Protein AF-A0A1S8B9Y7-F1 (afdb_monomer)

Organism: NCBI:txid420778

Foldseek 3Di:
DAQAVQADLLLEGDNVPDQQCPVVRVHNPLLVVQLCCCPVVVDAEDEHEHEPCQQCVNDFPDHGDPVSVVSSVVSVVSSVVRPPHAYEYEHERQCHHNNAHECPRPPPHYLSRLLSSLLNVLLVCLVPLRYAYHSYFQHAPDDQLSVLVSVLSNLASSVVSPSPNHAYEAAAYPRQFQLCCLVGHCVSNLCRAHPVRHCPSYAYEHEAEQDPVRPQPHQAGDALCCPRGNPVNVVSCVVSVHHYDHPYYFHHPDPRGVVSPLVNQQPDAPQLQVLCCAAQVHGLPSRPDSDRRLLVVLLLLLLQLVQVVVPDDPVVVVVPVVSVVSSVVSVVVLLVVLLVSLVVCVVPPFVLDPHNLNCLQPDADPPPRHGDDSVRSSVVSSCSSNVRRPQLVQLLQLLLVQCQVPVVLLVVLLVQLCVQQVQHDDDPVSLLSSLSLLLSSQLSCLQAGQDQKDKDADCAFDAPPVHRTGGNPDIDIDGSNCLSQPCVFCNPCSNHRDSVCVVPVVSGDLPSGQSQHDDPRGNPCVVVSSVVSSNVSSVQSNFWDKHWPDPPDDFDWDDGVTTHGDPTDIDIDTDPPRDDDDDPPPPRDDRGRDDDDDDDDDDDDDDDDDQAAEEEEEEADDPCPLVVLSVVCCVQRVQQRHHYHYDYLLVCAVPQDLPHEYEYRFEADLQAGHPSNNNVLCSLVVDLAALANYEYEYEYEAACSSVVRQSNSSCSNVVSCVSNRYHYQAHYHRAHPSHPSVVSSVVRVQRVSVSVVVVPGDDDTDDDDDDPPPVPPCLCCLFVNDQKDKKFWAAKDWQFDPPQHFTKIKIKIWDALPADDFQFWKKWFQFWFDLVLLVLVCVLQVHDQQDWDADDDDPPPLNHDPDTDGSNCCNTHWWDQQAFFDLVLLVLLLVQADDPVLNVVSVVCSPPVNVCVPGVVLSQGPSLSCVVRVRSDDDPVSVSVRTDTRHIDIFRWQAGQLQPVQADPVNNIGMIMTMDGWPWAQRSSGSVDIDGDGHSVRSNPDRGGDMTIIGIGGDPDVLLADDPPQQQEAEEFAEASQCRSVNRRLNVLCSVLCVDPVSNVRGHAYEHQYADAEPPGRPGCVVVVVVSVVSVSYHYHYAHQHYDDPPPDDPDCDDRHSLSVCLVVLVVVVVSVVVRYAYNYTEACVPRVVSNLVSQLVSVPVPDPPDDSVNSVVVSVVCCVRGHDYDHDD

Sequence (1194 aa):
AGFDFTCTTDGSCDLSKLYPPLTQYGGPDGAGQMQHLAADRGLNVFRLPVSWQYLAGNQLGVDFNAANMAKYDALVQACLGIAGAKCIIDLHNYARWNGNIVGQSGGAVTNEHLTNAWWQLATKYKSEANVIFGIMNEPHHLDVPTWATTLQWVVNTIRSVGATSQTILLAGTDFAAAGSFASTSAASLAAITDADGSTEKLVFDVHQYLDLNRTGTDTECVRDGLDDGLKPLAEWLRANGRKAFLTETGGGNTGSCSQYVCAELDWMKLAFDTIGICAFNYRFNNFYAEHMHPFATQMAASLVQAGKRAFRTQMENRLRMWSNKEMQDNIQAMHKLCDELVAERKAHPQPGVNDLLNTMLTVADPVTGEKLDDENIRYQMVTFLIAGHETTSGTLSYLFYNLLKNPEALHKAQQEVDGVLGDSPLTVRHLEKLKYVDACIKETLRLNGPIGQTVRRAKHDTVLGGRYKISCDAAISINLRGMHSDPAVWGGDAAEFKPERMLHMDRYPPDAWKPFGVGMRSCIGRAFAEQEMLINVALLLQRFQVEMADPSYVLVNKSTLTIKPDGFFIKVRRRPGKGPMVGLAGDLGSSAADTTHKPSTADGASSTGGPKKPMTILYGSNAGTCKAFAEDLQSAAPGFGFDASVQTLDQGTENVSTEHPVVVITSSYEGKPPDNAAKFAAWVEKGEPKFEGVRYAVFGVGNSEWAATYQRVPKLVDGCLERGGGKRFVESCWADVKSDCTNEWEKWTEGLWERLAEDGGGGKAHASSLRAEVIKHDIPVILGGKDMSWAVVKSARSLGGEEVGLEKREVEIELPRDMQYQAGDYFVVLPSNPPQTVARVLHRFGLHPDDLISISDTRKTYLQSKQPISAQMFFSQRVELNAPPTERQLATILAATESASERASLSSLASPSAYQAKIVQQNFSILSLLEAHPTAHLPLPTYIDMLKPLSPRQYSIASSPLATHRFSAATNTYTLSLIYDVHVAPAWSNPSTTFRGVASSYLAALVPGDKIHGHVRTTNNPNFRLPPAPDTPVIMVAAGSGIAPMRGFVEERVALAAAAADGGKGMAPALLYFGCRDCERDFICGEELGEAEKKGVVGLRATFSKRGPEGEGEGTGRARYAYERMWEERDECAKLFRDGARILLCGSAAKLGKSTAETLKRIWLERDEGRSDADAEEWLQRVKEDRYVTDVFD

Secondary structure (DSSP, 8-state):
--BSTTB-TTS-B-GGG---SSGGGTS--HHHHHHHHHHHH---EEEEEE-HHHHTTT-TTSPPPHHHHHHHHHHHHHHHTSTT-EEEEEE-STTEETTEETTTSTTSS-HHHHHHHHHHHHHHHTT-TTEEEE--S---SS-HHHHHHHHHHHHHHHHHTT--SSEEEEE-SGGGBHHHHHHHTHHHHHT---TTS--TTEEEEEEEE-BTTSSS-SSSB---SIIIIIHHHHHHHHHTT--EEEEEEE--SSHHHHHHHHHHH-TT-HHHHHHHHHHHS----TTTSSS--HHHHHHHHHHHHHHHHHTS-HHHHHH-HHHHHHHHHHHHHHHHHHHHHHHHHHHS--TT--SHHHHHHHPBPTTT-PBPPHHHHHHHHHHHHHHHHHHHHHHHHHHHHHHHH-HHHHHHHHHHHHHHHTTSPP-HHHHTT-HHHHHHHHHHHHHH-S--EEEEE-SS-EEETTTEEE-TTPEEEEEHHHHHT-HHHH-TTTTS--GGGGG-GGGS-TTS--TT--GGGS-TTHHHHHHHHHHHHHHHHHHEEEEESSTT----EEESSSEEESS--EEEEEPTTPPP--------S---------------------PPEEEEEEEE-SSSHHHHHHHHHHHHGGGGTEEEEEEEGGGGTT---SSS-EEEEEE-BTTBPPGGGHHHHHHHHH-----TT-EEEEEEEE-TTSGGGTTHHHHHHHHHHHHTT-EESSPPEEEETTS-HHHHHHHHHHHHHHHHHHTT------------------HHHHHH-TT-EEEEEEEEEEEE-TTSSS-EEEEEEEPPTT----TT-EEEEE----HHHHHHHHHHHT--TTPEE---S-S-TTT--SS-EEHHHHHHHTEESSPPPPHHHHHHHHHTB--HHHHHHHHHHTSHHHIIIIIITTT--HHHHHHH-TTB---HHHHHHHPEEPPPEEEEB-S-TTSGGGEETTTTEEEEEEEEE--EEEETTEEEEEEE-HHHHHHHT--TT-EEEEEEE--SSTTSS--SSTTS-EEEEEEGGGHHHHHHHHHHHHHHHHHSTTTTTTPPPEEEEEEEEETTTT-TTHHHHHHHHHTTS-EEEEEEEEE--TTS-BTBS--SSHHHHHHHTHHHHHHHHHTTPEEEEEEEIIIIIHHHHHHHHHHHHTTSTT--HHHHHHHHHHHHTTTEEEEEE-

Structure (mmCIF, N/CA/C/O backbone):
data_AF-A0A1S8B9Y7-F1
#
_entry.id   AF-A0A1S8B9Y7-F1
#
loop_
_atom_site.group_PDB
_atom_site.id
_atom_site.type_symbol
_atom_site.label_atom_id
_atom_site.label_alt_id
_atom_site.label_comp_id
_atom_site.label_asym_id
_atom_site.label_entity_id
_atom_site.label_seq_id
_atom_site.pdbx_PDB_ins_code
_atom_site.Cartn_x
_atom_site.Cartn_y
_atom_site.Cartn_z
_atom_site.occupancy
_atom_site.B_iso_or_equiv
_atom_site.auth_seq_id
_atom_site.auth_comp_id
_atom_site.auth_asym_id
_atom_site.auth_atom_id
_atom_site.pdbx_PDB_model_num
ATOM 1 N N . ALA A 1 1 ? 41.331 -1.347 -7.847 1.00 45.22 1 ALA A N 1
ATOM 2 C CA . ALA A 1 1 ? 42.533 -1.637 -8.660 1.00 45.22 1 ALA A CA 1
ATOM 3 C C . ALA A 1 1 ? 42.151 -1.552 -10.126 1.00 45.22 1 ALA A C 1
ATOM 5 O O . ALA A 1 1 ? 41.057 -1.983 -10.456 1.00 45.22 1 ALA A O 1
ATOM 6 N N . GLY A 1 2 ? 43.007 -0.972 -10.956 1.00 67.12 2 GLY A N 1
ATOM 7 C CA . GLY A 1 2 ? 42.709 -0.622 -12.342 1.00 67.12 2 GLY A CA 1
ATOM 8 C C . GLY A 1 2 ? 43.996 -0.187 -13.032 1.00 67.12 2 GLY A C 1
ATOM 9 O O . GLY A 1 2 ? 44.991 0.083 -12.351 1.00 67.12 2 GLY A O 1
ATOM 10 N N . PHE A 1 3 ? 44.007 -0.159 -14.365 1.00 82.81 3 PHE A N 1
ATOM 11 C CA . PHE A 1 3 ? 45.188 0.255 -15.134 1.00 82.81 3 PHE A CA 1
ATOM 12 C C . PHE A 1 3 ? 45.334 1.794 -15.244 1.00 82.81 3 PHE A C 1
ATOM 14 O O . PHE A 1 3 ? 46.159 2.311 -16.002 1.00 82.81 3 PHE A O 1
ATOM 21 N N . ASP A 1 4 ? 44.528 2.518 -14.477 1.00 78.69 4 ASP A N 1
ATOM 22 C CA . ASP A 1 4 ? 44.289 3.960 -14.505 1.00 78.69 4 ASP A CA 1
ATOM 23 C C . ASP A 1 4 ? 44.246 4.605 -13.106 1.00 78.69 4 ASP A C 1
ATOM 25 O O . ASP A 1 4 ? 44.551 5.782 -12.982 1.00 78.69 4 ASP A O 1
ATOM 29 N N . PHE A 1 5 ? 43.932 3.861 -12.035 1.00 77.38 5 PHE A N 1
ATOM 30 C CA . PHE A 1 5 ? 43.708 4.407 -10.678 1.00 77.38 5 PHE A CA 1
ATOM 31 C C . PHE A 1 5 ? 44.920 5.052 -9.986 1.00 77.38 5 PHE A C 1
ATOM 33 O O . PHE A 1 5 ? 44.850 5.425 -8.816 1.00 77.38 5 PHE A O 1
ATOM 40 N N . THR A 1 6 ? 46.045 5.178 -10.681 1.00 82.44 6 THR A N 1
ATOM 41 C CA . THR A 1 6 ? 47.192 5.974 -10.233 1.00 82.44 6 THR A CA 1
ATOM 42 C C . THR A 1 6 ? 47.317 7.303 -10.973 1.00 82.44 6 THR A C 1
ATOM 44 O O . THR A 1 6 ? 48.266 8.044 -10.712 1.00 82.44 6 THR A O 1
ATOM 47 N N . CYS A 1 7 ? 46.385 7.599 -11.883 1.00 86.75 7 CYS A N 1
ATOM 48 C CA . CYS A 1 7 ? 46.324 8.841 -12.629 1.00 86.75 7 CYS A CA 1
ATOM 49 C C . CYS A 1 7 ? 45.596 9.927 -11.838 1.00 86.75 7 CYS A C 1
ATOM 51 O O . CYS A 1 7 ? 44.455 9.755 -11.413 1.00 86.75 7 CYS A O 1
ATOM 53 N N . THR A 1 8 ? 46.255 11.065 -11.661 1.00 90.00 8 THR A N 1
ATOM 54 C CA . THR A 1 8 ? 45.651 12.282 -11.118 1.00 90.00 8 THR A CA 1
ATOM 55 C C . THR A 1 8 ? 44.911 13.048 -12.214 1.00 90.00 8 THR A C 1
ATOM 57 O O . THR A 1 8 ? 45.133 12.827 -13.405 1.00 90.00 8 THR A O 1
ATOM 60 N N . THR A 1 9 ? 44.041 13.980 -11.824 1.00 89.56 9 THR A N 1
ATOM 61 C CA . THR A 1 9 ? 43.214 14.782 -12.748 1.00 89.56 9 THR A CA 1
ATOM 62 C C . THR A 1 9 ? 44.037 15.643 -13.719 1.00 89.56 9 THR A C 1
ATOM 64 O O . THR A 1 9 ? 43.602 15.962 -14.821 1.00 89.56 9 THR A O 1
ATOM 67 N N . ASP A 1 10 ? 45.292 15.959 -13.394 1.00 90.38 10 ASP A N 1
ATOM 68 C CA . ASP A 1 10 ? 46.222 16.606 -14.331 1.00 90.38 10 ASP A CA 1
ATOM 69 C C . ASP A 1 10 ? 46.780 15.659 -15.421 1.00 90.38 10 ASP A C 1
ATOM 71 O O . ASP A 1 10 ? 47.541 16.090 -16.291 1.00 90.38 10 ASP A O 1
ATOM 75 N N . GLY A 1 11 ? 46.408 14.377 -15.405 1.00 88.19 11 GLY A N 1
ATOM 76 C CA . GLY A 1 11 ? 46.873 13.355 -16.339 1.00 88.19 11 GLY A CA 1
ATOM 77 C C . GLY A 1 11 ? 48.299 12.871 -16.079 1.00 88.19 11 GLY A C 1
ATOM 78 O O . GLY A 1 11 ? 48.920 12.333 -16.996 1.00 88.19 11 GLY A O 1
ATOM 79 N N . SER A 1 12 ? 48.858 13.086 -14.884 1.00 90.50 12 SER A N 1
ATOM 80 C CA . SER A 1 12 ? 50.071 12.391 -14.435 1.00 90.50 12 SER A CA 1
ATOM 81 C C . SER A 1 12 ? 49.707 11.034 -13.826 1.00 90.50 12 SER A C 1
ATOM 83 O O . SER A 1 12 ? 48.682 10.930 -13.163 1.00 90.50 12 SER A O 1
ATOM 85 N N . CYS A 1 13 ? 50.507 9.986 -14.055 1.00 90.12 13 CYS A N 1
ATOM 86 C CA . CYS A 1 13 ? 50.206 8.635 -13.564 1.00 90.12 13 CYS A CA 1
ATOM 87 C C . CYS A 1 13 ? 51.427 7.990 -12.901 1.00 90.12 13 CYS A C 1
ATOM 89 O O . CYS A 1 13 ? 52.499 7.893 -13.503 1.00 90.12 13 CYS A O 1
ATOM 91 N N . ASP A 1 14 ? 51.262 7.489 -11.675 1.00 89.00 14 ASP A N 1
ATOM 92 C CA . ASP A 1 14 ? 52.302 6.723 -10.981 1.00 89.00 14 ASP A CA 1
ATOM 93 C C . ASP A 1 14 ? 52.217 5.238 -11.362 1.00 89.00 14 ASP A C 1
ATOM 95 O O . ASP A 1 14 ? 51.480 4.453 -10.761 1.00 89.00 14 ASP A O 1
ATOM 99 N N . LEU A 1 15 ? 52.978 4.830 -12.381 1.00 87.69 15 LEU A N 1
ATOM 100 C CA . LEU A 1 15 ? 52.954 3.446 -12.869 1.00 87.69 15 LEU A CA 1
ATOM 101 C C . LEU A 1 15 ? 53.495 2.425 -11.854 1.00 87.69 15 LEU A C 1
ATOM 103 O O . LEU A 1 15 ? 53.234 1.233 -12.006 1.00 87.69 15 LEU A O 1
ATOM 107 N N . SER A 1 16 ? 54.222 2.858 -10.815 1.00 83.19 16 SER A N 1
ATOM 108 C CA . SER A 1 16 ? 54.768 1.952 -9.793 1.00 83.19 16 SER A CA 1
ATOM 109 C C . SER A 1 16 ? 53.704 1.416 -8.830 1.00 83.19 16 SER A C 1
ATOM 111 O O . SER A 1 16 ? 53.901 0.373 -8.210 1.00 83.19 16 SER A O 1
ATOM 113 N N . LYS A 1 17 ? 52.562 2.107 -8.730 1.00 81.62 17 LYS A N 1
ATOM 114 C CA . LYS A 1 17 ? 51.441 1.762 -7.843 1.00 81.62 17 LYS A CA 1
ATOM 115 C C . LYS A 1 17 ? 50.286 1.071 -8.571 1.00 81.62 17 LYS A C 1
ATOM 117 O O . LYS A 1 17 ? 49.217 0.887 -7.992 1.00 81.62 17 LYS A O 1
ATOM 122 N N . LEU A 1 18 ? 50.475 0.732 -9.844 1.00 81.50 18 LEU A N 1
ATOM 123 C CA . LEU A 1 18 ? 49.441 0.141 -10.679 1.00 81.50 18 LEU A CA 1
ATOM 124 C C . LEU A 1 18 ? 49.389 -1.375 -10.466 1.00 81.50 18 LEU A C 1
ATOM 126 O O . LEU A 1 18 ? 50.389 -2.075 -10.625 1.00 81.50 18 LEU A O 1
ATOM 130 N N . TYR A 1 19 ? 48.194 -1.886 -10.173 1.00 81.81 19 TYR A N 1
ATOM 131 C CA . TYR A 1 19 ? 47.940 -3.313 -9.979 1.00 81.81 19 TYR A CA 1
ATOM 132 C C . TYR A 1 19 ? 46.946 -3.813 -11.036 1.00 81.81 19 TYR A C 1
ATOM 134 O O . TYR A 1 19 ? 45.782 -3.402 -10.993 1.00 81.81 19 TYR A O 1
ATOM 142 N N . PRO A 1 20 ? 47.363 -4.694 -11.970 1.00 88.69 20 PRO A N 1
ATOM 143 C CA . PRO A 1 20 ? 46.451 -5.302 -12.937 1.00 88.69 20 PRO A CA 1
ATOM 144 C C . PRO A 1 20 ? 45.313 -6.036 -12.210 1.00 88.69 20 PRO A C 1
ATOM 146 O O . PRO A 1 20 ? 45.615 -6.858 -11.348 1.00 88.69 20 PRO A O 1
ATOM 149 N N . PRO A 1 21 ? 44.029 -5.800 -12.532 1.00 91.31 21 PRO A N 1
ATOM 150 C CA . PRO A 1 21 ? 42.887 -6.431 -11.864 1.00 91.31 21 PRO A CA 1
ATOM 151 C C . PRO A 1 21 ? 42.664 -7.872 -12.358 1.00 91.31 21 PRO A C 1
ATOM 153 O O . PRO A 1 21 ? 41.591 -8.241 -12.832 1.00 91.31 21 PRO A O 1
ATOM 156 N N . LEU A 1 22 ? 43.719 -8.683 -12.278 1.00 90.94 22 LEU A N 1
ATOM 157 C CA . LEU A 1 22 ? 43.732 -10.101 -12.601 1.00 90.94 22 LEU A CA 1
ATOM 158 C C . LEU A 1 22 ? 44.602 -10.844 -11.587 1.00 90.94 22 LEU A C 1
ATOM 160 O O . LEU A 1 22 ? 45.776 -10.510 -11.388 1.00 90.94 22 LEU A O 1
ATOM 164 N N . THR A 1 23 ? 44.054 -11.915 -11.017 1.00 91.00 23 THR A N 1
ATOM 165 C CA . THR A 1 23 ? 44.730 -12.763 -10.021 1.00 91.00 23 THR A CA 1
ATOM 166 C C . THR A 1 23 ? 46.043 -13.349 -10.537 1.00 91.00 23 THR A C 1
ATOM 168 O O . THR A 1 23 ? 47.028 -13.388 -9.801 1.00 91.00 23 THR A O 1
ATOM 171 N N . GLN A 1 24 ? 46.117 -13.707 -11.825 1.00 91.12 24 GLN A N 1
ATOM 172 C CA . GLN A 1 24 ? 47.339 -14.223 -12.463 1.00 91.12 24 GLN A CA 1
ATOM 173 C C . GLN A 1 24 ? 48.514 -13.226 -12.480 1.00 91.12 24 GLN A C 1
ATOM 175 O O . GLN A 1 24 ? 49.656 -13.623 -12.701 1.00 91.12 24 GLN A O 1
ATOM 180 N N . TYR A 1 25 ? 48.251 -11.937 -12.242 1.00 89.38 25 TYR A N 1
ATOM 181 C CA . TYR A 1 25 ? 49.267 -10.890 -12.111 1.00 89.38 25 TYR A CA 1
ATOM 182 C C . TYR A 1 25 ? 49.364 -10.330 -10.682 1.00 89.38 25 TYR A C 1
ATOM 184 O O . TYR A 1 25 ? 49.984 -9.287 -10.480 1.00 89.38 25 TYR A O 1
ATOM 192 N N . GLY A 1 26 ? 48.774 -11.015 -9.695 1.00 85.62 26 GLY A N 1
ATOM 193 C CA . GLY A 1 26 ? 48.834 -10.647 -8.279 1.00 85.62 26 GLY A CA 1
ATOM 194 C C . GLY A 1 26 ? 47.894 -9.514 -7.856 1.00 85.62 26 GLY A C 1
ATOM 195 O O . GLY A 1 26 ? 48.041 -9.007 -6.746 1.00 85.62 26 GLY A O 1
ATOM 196 N N . GLY A 1 27 ? 46.952 -9.098 -8.710 1.00 87.00 27 GLY A N 1
ATOM 197 C CA . GLY A 1 27 ? 45.918 -8.124 -8.351 1.00 87.00 27 GLY A CA 1
ATOM 198 C C . GLY A 1 27 ? 44.556 -8.762 -8.048 1.00 87.00 27 GLY A C 1
ATOM 199 O O . GLY A 1 27 ? 44.446 -9.988 -7.993 1.00 87.00 27 GLY A O 1
ATOM 200 N N . PRO A 1 28 ? 43.512 -7.946 -7.809 1.00 88.12 28 PRO A N 1
ATOM 201 C CA . PRO A 1 28 ? 42.187 -8.444 -7.447 1.00 88.12 28 PRO A CA 1
ATOM 202 C C . PRO A 1 28 ? 41.508 -9.191 -8.595 1.00 88.12 28 PRO A C 1
ATOM 204 O O . PRO A 1 28 ? 41.869 -9.034 -9.761 1.00 88.12 28 PRO A O 1
ATOM 207 N N . ASP A 1 29 ? 40.501 -9.992 -8.254 1.00 92.06 29 ASP A N 1
ATOM 208 C CA . ASP A 1 29 ? 39.793 -10.859 -9.195 1.00 92.06 29 ASP A CA 1
ATOM 209 C C . ASP A 1 29 ? 38.752 -10.112 -10.042 1.00 92.06 29 ASP A C 1
ATOM 211 O O . ASP A 1 29 ? 37.546 -10.311 -9.909 1.00 92.06 29 ASP A O 1
ATOM 215 N N . GLY A 1 30 ? 39.222 -9.229 -10.928 1.00 90.12 30 GLY A N 1
ATOM 216 C CA . GLY A 1 30 ? 38.349 -8.506 -11.854 1.00 90.12 30 GLY A CA 1
ATOM 217 C C . GLY A 1 30 ? 37.601 -9.443 -12.807 1.00 90.12 30 GLY A C 1
ATOM 218 O O . GLY A 1 30 ? 36.432 -9.210 -13.102 1.00 90.12 30 GLY A O 1
ATOM 219 N N . ALA A 1 31 ? 38.234 -10.540 -13.240 1.00 91.62 31 ALA A N 1
ATOM 220 C CA . ALA A 1 31 ? 37.601 -11.542 -14.098 1.00 91.62 31 ALA A CA 1
ATOM 221 C C . ALA A 1 31 ? 36.434 -12.249 -13.388 1.00 91.62 31 ALA A C 1
ATOM 223 O O . ALA A 1 31 ? 35.328 -12.297 -13.929 1.00 91.62 31 ALA A O 1
ATOM 224 N N . GLY A 1 32 ? 36.649 -12.736 -12.162 1.00 92.44 32 GLY A N 1
ATOM 225 C CA . GLY A 1 32 ? 35.590 -13.331 -11.348 1.00 92.44 32 GLY A CA 1
ATOM 226 C C . GLY A 1 32 ? 34.486 -12.335 -10.996 1.00 92.44 32 GLY A C 1
ATOM 227 O O . GLY A 1 32 ? 33.312 -12.696 -11.025 1.00 92.44 32 GLY A O 1
ATOM 228 N N . GLN A 1 33 ? 34.826 -11.067 -10.746 1.00 92.38 33 GLN A N 1
ATOM 229 C CA . GLN A 1 33 ? 33.836 -10.026 -10.462 1.00 92.38 33 GLN A CA 1
ATOM 230 C C . GLN A 1 33 ? 32.939 -9.729 -11.671 1.00 92.38 33 GLN A C 1
ATOM 232 O O . GLN A 1 33 ? 31.720 -9.666 -11.517 1.00 92.38 33 GLN A O 1
ATOM 237 N N . MET A 1 34 ? 33.505 -9.594 -12.874 1.00 94.38 34 MET A N 1
ATOM 238 C CA . MET A 1 34 ? 32.704 -9.430 -14.093 1.00 94.38 34 MET A CA 1
ATOM 239 C C . MET A 1 34 ? 31.826 -10.661 -14.349 1.00 94.38 34 MET A C 1
ATOM 241 O O . MET A 1 34 ? 30.643 -10.519 -14.652 1.00 94.38 34 MET A O 1
ATOM 245 N N . GLN A 1 35 ? 32.364 -11.871 -14.155 1.00 92.00 35 GLN A N 1
ATOM 246 C CA . GLN A 1 35 ? 31.595 -13.109 -14.294 1.00 92.00 35 GLN A CA 1
ATOM 247 C C . GLN A 1 35 ? 30.425 -13.167 -13.301 1.00 92.00 35 GLN A C 1
ATOM 249 O O . GLN A 1 35 ? 29.319 -13.527 -13.693 1.00 92.00 35 GLN A O 1
ATOM 254 N N . HIS A 1 36 ? 30.652 -12.790 -12.041 1.00 89.50 36 HIS A N 1
ATOM 255 C CA . HIS A 1 36 ? 29.617 -12.707 -11.011 1.00 89.50 36 HIS A CA 1
ATOM 256 C C . HIS A 1 36 ? 28.516 -11.713 -11.399 1.00 89.50 36 HIS A C 1
ATOM 258 O O . HIS A 1 36 ? 27.336 -12.051 -11.360 1.00 89.50 36 HIS A O 1
ATOM 264 N N . LEU A 1 37 ? 28.881 -10.502 -11.827 1.00 83.38 37 LEU A N 1
ATOM 265 C CA . LEU A 1 37 ? 27.910 -9.475 -12.217 1.00 83.38 37 LEU A CA 1
ATOM 266 C C . LEU A 1 37 ? 27.092 -9.890 -13.448 1.00 83.38 37 LEU A C 1
ATOM 268 O O . LEU A 1 37 ? 25.880 -9.679 -13.482 1.00 83.38 37 LEU A O 1
ATOM 272 N N . ALA A 1 38 ? 27.720 -10.546 -14.422 1.00 84.62 38 ALA A N 1
ATOM 273 C CA . ALA A 1 38 ? 27.018 -11.059 -15.590 1.00 84.62 38 ALA A CA 1
ATOM 274 C C . ALA A 1 38 ? 26.101 -12.241 -15.255 1.00 84.62 38 ALA A C 1
ATOM 276 O O . ALA A 1 38 ? 24.943 -12.251 -15.671 1.00 84.62 38 ALA A O 1
ATOM 277 N N . ALA A 1 39 ? 26.592 -13.226 -14.500 1.00 81.69 39 ALA A N 1
ATOM 278 C CA . ALA A 1 39 ? 25.854 -14.452 -14.210 1.00 81.69 39 ALA A CA 1
ATOM 279 C C . ALA A 1 39 ? 24.745 -14.248 -13.168 1.00 81.69 39 ALA A C 1
ATOM 281 O O . ALA A 1 39 ? 23.627 -14.721 -13.362 1.00 81.69 39 ALA A O 1
ATOM 282 N N . ASP A 1 40 ? 25.033 -13.514 -12.092 1.00 77.94 40 ASP A N 1
ATOM 283 C CA . ASP A 1 40 ? 24.156 -13.444 -10.920 1.00 77.94 40 ASP A CA 1
ATOM 284 C C . ASP A 1 40 ? 23.300 -12.171 -10.889 1.00 77.94 40 ASP A C 1
ATOM 286 O O . ASP A 1 40 ? 22.358 -12.079 -10.095 1.00 77.94 40 ASP A O 1
ATOM 290 N N . ARG A 1 41 ? 23.645 -11.161 -11.701 1.00 69.94 41 ARG A N 1
ATOM 291 C CA . ARG A 1 41 ? 22.964 -9.852 -11.739 1.00 69.94 41 ARG A CA 1
ATOM 292 C C . ARG A 1 41 ? 22.570 -9.392 -13.144 1.00 69.94 41 ARG A C 1
ATOM 294 O O . ARG A 1 41 ? 21.891 -8.379 -13.263 1.00 69.94 41 ARG A O 1
ATOM 301 N N . GLY A 1 42 ? 22.949 -10.122 -14.196 1.00 74.75 42 GLY A N 1
ATOM 302 C CA . GLY A 1 42 ? 22.595 -9.798 -15.581 1.00 74.75 42 GLY A CA 1
ATOM 303 C C . GLY A 1 42 ? 23.280 -8.550 -16.153 1.00 74.75 42 GLY A C 1
ATOM 304 O O . GLY A 1 42 ? 22.920 -8.119 -17.248 1.00 74.75 42 GLY A O 1
ATOM 305 N N . LEU A 1 43 ? 24.263 -7.974 -15.451 1.00 79.06 43 LEU A N 1
ATOM 306 C CA . LEU A 1 43 ? 25.020 -6.809 -15.913 1.00 79.06 43 LEU A CA 1
ATOM 307 C C . LEU A 1 43 ? 26.126 -7.267 -16.864 1.00 79.06 43 LEU A C 1
ATOM 309 O O . LEU A 1 43 ? 27.015 -8.016 -16.470 1.00 79.06 43 LEU A O 1
ATOM 313 N N . ASN A 1 44 ? 26.070 -6.837 -18.124 1.00 87.50 44 ASN A N 1
ATOM 314 C CA . ASN A 1 44 ? 26.894 -7.401 -19.196 1.00 87.50 44 ASN A CA 1
ATOM 315 C C . ASN A 1 44 ? 27.670 -6.358 -20.014 1.00 87.50 44 ASN A C 1
ATOM 317 O O . ASN A 1 44 ? 28.186 -6.679 -21.080 1.00 87.50 44 ASN A O 1
ATOM 321 N N . VAL A 1 45 ? 27.771 -5.114 -19.551 1.00 92.69 45 VAL A N 1
ATOM 322 C CA . VAL A 1 45 ? 28.650 -4.110 -20.160 1.00 92.69 45 VAL A CA 1
ATOM 323 C C . VAL A 1 45 ? 29.670 -3.686 -19.120 1.00 92.69 45 VAL A C 1
ATOM 325 O O . VAL A 1 45 ? 29.302 -3.176 -18.068 1.00 92.69 45 VAL A O 1
ATOM 328 N N . PHE A 1 46 ? 30.949 -3.906 -19.410 1.00 93.56 46 PHE A N 1
ATOM 329 C CA . PHE A 1 46 ? 32.031 -3.639 -18.470 1.00 93.56 46 PHE A CA 1
ATOM 330 C C . PHE A 1 46 ? 32.964 -2.570 -19.019 1.00 93.56 46 PHE A C 1
ATOM 332 O O . PHE A 1 46 ? 33.496 -2.699 -20.125 1.00 93.56 46 PHE A O 1
ATOM 339 N N . ARG A 1 47 ? 33.173 -1.517 -18.229 1.00 92.25 47 ARG A N 1
ATOM 340 C CA . ARG A 1 47 ? 34.159 -0.473 -18.501 1.00 92.25 47 ARG A CA 1
ATOM 341 C C . ARG A 1 47 ? 35.516 -0.905 -17.961 1.00 92.25 47 ARG A C 1
ATOM 343 O O . ARG A 1 47 ? 35.630 -1.250 -16.788 1.00 92.25 47 ARG A O 1
ATOM 350 N N . LEU A 1 48 ? 36.529 -0.932 -18.826 1.00 94.00 48 LEU A N 1
ATOM 351 C CA . LEU A 1 48 ? 37.869 -1.433 -18.516 1.00 94.00 48 LEU A CA 1
ATOM 352 C C . LEU A 1 48 ? 38.886 -0.294 -18.650 1.00 94.00 48 LEU A C 1
ATOM 354 O O . LEU A 1 48 ? 39.562 -0.201 -19.686 1.00 94.00 48 LEU A O 1
ATOM 358 N N . PRO A 1 49 ? 38.986 0.584 -17.639 1.00 92.94 49 PRO A N 1
ATOM 359 C CA . PRO A 1 49 ? 39.784 1.788 -17.748 1.00 92.94 49 PRO A CA 1
ATOM 360 C C . PRO A 1 49 ? 41.286 1.479 -17.762 1.00 92.94 49 PRO A C 1
ATOM 362 O O . PRO A 1 49 ? 41.786 0.579 -17.075 1.00 92.94 49 PRO A O 1
ATOM 365 N N . VAL A 1 50 ? 42.015 2.224 -18.590 1.00 94.25 50 VAL A N 1
ATOM 366 C CA . VAL A 1 50 ? 43.464 2.113 -18.758 1.00 94.25 50 VAL A CA 1
ATOM 367 C C . VAL A 1 50 ? 44.087 3.459 -19.085 1.00 94.25 50 VAL A C 1
ATOM 369 O O . VAL A 1 50 ? 43.622 4.192 -19.952 1.00 94.25 50 VAL A O 1
ATOM 372 N N . SER A 1 51 ? 45.205 3.771 -18.442 1.00 93.69 51 SER A N 1
ATOM 373 C CA . SER A 1 51 ? 46.004 4.929 -18.830 1.00 93.69 51 SER A CA 1
ATOM 374 C C . SER A 1 51 ? 46.855 4.622 -20.066 1.00 93.69 51 SER A C 1
ATOM 376 O O . SER A 1 51 ? 47.541 3.598 -20.149 1.00 93.69 51 SER A O 1
ATOM 378 N N . TRP A 1 52 ? 46.886 5.534 -21.037 1.00 92.44 52 TRP A N 1
ATOM 379 C CA . TRP A 1 52 ? 47.833 5.434 -22.156 1.00 92.44 52 TRP A CA 1
ATOM 380 C C . TRP A 1 52 ? 49.308 5.492 -21.721 1.00 92.44 52 TRP A C 1
ATOM 382 O O . TRP A 1 52 ? 50.145 4.903 -22.403 1.00 92.44 52 TRP A O 1
ATOM 392 N N . GLN A 1 53 ? 49.643 6.088 -20.564 1.00 93.25 53 GLN A N 1
ATOM 393 C CA . GLN A 1 53 ? 50.984 5.985 -19.974 1.00 93.25 53 GLN A CA 1
ATOM 394 C C . GLN A 1 53 ? 51.334 4.532 -19.661 1.00 93.25 53 GLN A C 1
ATOM 396 O O . GLN A 1 53 ? 52.450 4.100 -19.948 1.00 93.25 53 GLN A O 1
ATOM 401 N N . TYR A 1 54 ? 50.400 3.759 -19.101 1.00 94.38 54 TYR A N 1
ATOM 402 C CA . TYR A 1 54 ? 50.636 2.346 -18.834 1.00 94.38 54 TYR A CA 1
ATOM 403 C C . TYR A 1 54 ? 50.884 1.575 -20.133 1.00 94.38 54 TYR A C 1
ATOM 405 O O . TYR A 1 54 ? 51.894 0.875 -20.251 1.00 94.38 54 TYR A O 1
ATOM 413 N N . LEU A 1 55 ? 50.011 1.744 -21.130 1.00 94.69 55 LEU A N 1
ATOM 414 C CA . LEU A 1 55 ? 50.135 1.047 -22.413 1.00 94.69 55 LEU A CA 1
ATOM 415 C C . LEU A 1 55 ? 51.444 1.388 -23.129 1.00 94.69 55 LEU A C 1
ATOM 417 O O . LEU A 1 55 ? 52.122 0.487 -23.612 1.00 94.69 55 LEU A O 1
ATOM 421 N N . ALA A 1 56 ? 51.847 2.657 -23.141 1.00 93.19 56 ALA A N 1
ATOM 422 C CA . ALA A 1 56 ? 53.051 3.116 -23.829 1.00 93.19 56 ALA A CA 1
ATOM 423 C C . ALA A 1 56 ? 54.340 3.023 -22.987 1.00 93.19 56 ALA A C 1
ATOM 425 O O . ALA A 1 56 ? 55.404 3.451 -23.427 1.00 93.19 56 ALA A O 1
ATOM 426 N N . GLY A 1 57 ? 54.282 2.486 -21.762 1.00 91.56 57 GLY A N 1
ATOM 427 C CA . GLY A 1 57 ? 55.458 2.405 -20.885 1.00 91.56 57 GLY A CA 1
ATOM 428 C C . GLY A 1 57 ? 56.019 3.780 -20.492 1.00 91.56 57 GLY A C 1
ATOM 429 O O . GLY A 1 57 ? 57.230 3.947 -20.374 1.00 91.56 57 GLY A O 1
ATOM 430 N N . ASN A 1 58 ? 55.131 4.757 -20.302 1.00 91.25 58 ASN A N 1
ATOM 431 C CA . ASN A 1 58 ? 55.410 6.160 -19.992 1.00 91.25 58 ASN A CA 1
ATOM 432 C C . ASN A 1 58 ? 56.214 6.918 -21.065 1.00 91.25 58 ASN A C 1
ATOM 434 O O . ASN A 1 58 ? 56.907 7.889 -20.757 1.00 91.25 58 ASN A O 1
ATOM 438 N N . GLN A 1 59 ? 56.124 6.491 -22.324 1.00 90.75 59 GLN A N 1
ATOM 439 C CA . GLN A 1 59 ? 56.717 7.180 -23.468 1.00 90.75 59 GLN A CA 1
ATOM 440 C C . GLN A 1 59 ? 55.607 7.642 -24.416 1.00 90.75 59 GLN A C 1
ATOM 442 O O . GLN A 1 59 ? 54.754 6.858 -24.812 1.00 90.75 59 GLN A O 1
ATOM 447 N N . LEU A 1 60 ? 55.581 8.928 -24.759 1.00 90.75 60 LEU A N 1
ATOM 448 C CA . LEU A 1 60 ? 54.536 9.492 -25.614 1.00 90.75 60 LEU A CA 1
ATOM 449 C C . LEU A 1 60 ? 54.874 9.264 -27.095 1.00 90.75 60 LEU A C 1
ATOM 451 O O . LEU A 1 60 ? 56.010 9.484 -27.506 1.00 90.75 60 LEU A O 1
ATOM 455 N N . GLY A 1 61 ? 53.884 8.857 -27.894 1.00 87.19 61 GLY A N 1
ATOM 456 C CA . GLY A 1 61 ? 54.023 8.722 -29.351 1.00 87.19 61 GLY A CA 1
ATOM 457 C C . GLY A 1 61 ? 54.813 7.499 -29.833 1.00 87.19 61 GLY A C 1
ATOM 458 O O . GLY A 1 61 ? 55.184 7.454 -31.004 1.00 87.19 61 GLY A O 1
ATOM 459 N N . VAL A 1 62 ? 55.080 6.525 -28.957 1.00 91.94 62 VAL A N 1
ATOM 460 C CA . VAL A 1 62 ? 55.738 5.255 -29.308 1.00 91.94 62 VAL A CA 1
ATOM 461 C C . VAL A 1 62 ? 54.734 4.102 -29.402 1.00 91.94 62 VAL A C 1
ATOM 463 O O . VAL A 1 62 ? 53.598 4.199 -28.931 1.00 91.94 62 VAL A O 1
ATOM 466 N N . ASP A 1 63 ? 55.177 2.981 -29.971 1.00 94.12 63 ASP A N 1
ATOM 467 C CA . ASP A 1 63 ? 54.425 1.728 -29.926 1.00 94.12 63 ASP A CA 1
ATOM 468 C C . ASP A 1 63 ? 54.196 1.274 -28.476 1.00 94.12 63 ASP A C 1
ATOM 470 O O . ASP A 1 63 ? 55.072 1.397 -27.614 1.00 94.12 63 ASP A O 1
ATOM 474 N N . PHE A 1 64 ? 53.016 0.722 -28.198 1.00 97.00 64 PHE A N 1
ATOM 475 C CA . PHE A 1 64 ? 52.673 0.213 -26.882 1.00 97.00 64 PHE A CA 1
ATOM 476 C C . PHE A 1 64 ? 53.648 -0.873 -26.444 1.00 97.00 64 PHE A C 1
ATOM 478 O O . PHE A 1 64 ? 54.027 -1.774 -27.197 1.00 97.00 64 PHE A O 1
ATOM 485 N N . ASN A 1 65 ? 54.014 -0.822 -25.168 1.00 96.12 65 ASN A N 1
ATOM 486 C CA . ASN A 1 65 ? 54.845 -1.828 -24.550 1.00 96.12 65 ASN A CA 1
ATOM 487 C C . ASN A 1 65 ? 54.132 -3.187 -24.612 1.00 96.12 65 ASN A C 1
ATOM 489 O O . ASN A 1 65 ? 53.077 -3.379 -24.005 1.00 96.12 65 ASN A O 1
ATOM 493 N N . ALA A 1 66 ? 54.737 -4.149 -25.312 1.00 95.06 66 ALA A N 1
ATOM 494 C CA . ALA A 1 66 ? 54.131 -5.455 -25.561 1.00 95.06 66 ALA A CA 1
ATOM 495 C C . ALA A 1 66 ? 53.732 -6.201 -24.273 1.00 95.06 66 ALA A C 1
ATOM 497 O O . ALA A 1 66 ? 52.699 -6.868 -24.249 1.00 95.06 66 ALA A O 1
ATOM 498 N N . ALA A 1 67 ? 54.506 -6.066 -23.190 1.00 93.94 67 ALA A N 1
ATOM 499 C CA . ALA A 1 67 ? 54.208 -6.726 -21.920 1.00 93.94 67 ALA A CA 1
ATOM 500 C C . ALA A 1 67 ? 53.010 -6.085 -21.197 1.00 93.94 67 ALA A C 1
ATOM 502 O O . ALA A 1 67 ? 52.163 -6.799 -20.660 1.00 93.94 67 ALA A O 1
ATOM 503 N N . ASN A 1 68 ? 52.909 -4.754 -21.206 1.00 94.44 68 ASN A N 1
ATOM 504 C CA . ASN A 1 68 ? 51.769 -4.041 -20.623 1.00 94.44 68 ASN A CA 1
ATOM 505 C C . ASN A 1 68 ? 50.497 -4.261 -21.448 1.00 94.44 68 ASN A C 1
ATOM 507 O O . ASN A 1 68 ? 49.440 -4.557 -20.891 1.00 94.44 68 ASN A O 1
ATOM 511 N N . MET A 1 69 ? 50.616 -4.220 -22.777 1.00 95.50 69 MET A N 1
ATOM 512 C CA . MET A 1 69 ? 49.513 -4.517 -23.686 1.00 95.50 69 MET A CA 1
ATOM 513 C C . MET A 1 69 ? 49.014 -5.958 -23.521 1.00 95.50 69 MET A C 1
ATOM 515 O O . MET A 1 69 ? 47.810 -6.176 -23.556 1.00 95.50 69 MET A O 1
ATOM 519 N N . ALA A 1 70 ? 49.895 -6.941 -23.294 1.00 95.50 70 ALA A N 1
ATOM 520 C CA . ALA A 1 70 ? 49.488 -8.324 -23.028 1.00 95.50 70 ALA A CA 1
ATOM 521 C C . ALA A 1 70 ? 48.682 -8.464 -21.724 1.00 95.50 70 ALA A C 1
ATOM 523 O O . ALA A 1 70 ? 47.705 -9.207 -21.680 1.00 95.50 70 ALA A O 1
ATOM 524 N N . LYS A 1 71 ? 49.051 -7.722 -20.671 1.00 95.06 71 LYS A N 1
ATOM 525 C CA . LYS A 1 71 ? 48.311 -7.713 -19.397 1.00 95.06 71 LYS A CA 1
ATOM 526 C C . LYS A 1 71 ? 46.937 -7.062 -19.530 1.00 95.06 71 LYS A C 1
ATOM 528 O O . LYS A 1 71 ? 45.971 -7.591 -18.987 1.00 95.06 71 LYS A O 1
ATOM 533 N N . TYR A 1 72 ? 46.854 -5.933 -20.235 1.00 96.12 72 TYR A N 1
ATOM 534 C CA . TYR A 1 72 ? 45.577 -5.266 -20.488 1.00 96.12 72 TYR A CA 1
ATOM 535 C C . TYR A 1 72 ? 44.674 -6.115 -21.388 1.00 96.12 72 TYR A C 1
ATOM 537 O O . TYR A 1 72 ? 43.504 -6.315 -21.078 1.00 96.12 72 TYR A O 1
ATOM 545 N N . ASP A 1 73 ? 45.236 -6.703 -22.446 1.00 96.62 73 ASP A N 1
ATOM 546 C CA . ASP A 1 73 ? 44.520 -7.625 -23.329 1.00 96.62 73 ASP A CA 1
ATOM 547 C C . ASP A 1 73 ? 43.976 -8.829 -22.563 1.00 96.62 73 ASP A C 1
ATOM 549 O O . ASP A 1 73 ? 42.822 -9.174 -22.750 1.00 96.62 73 ASP A O 1
ATOM 553 N N . ALA A 1 74 ? 44.718 -9.407 -21.613 1.00 96.31 74 ALA A N 1
ATOM 554 C CA . ALA A 1 74 ? 44.184 -10.484 -20.779 1.00 96.31 74 ALA A CA 1
ATOM 555 C C . ALA A 1 74 ? 42.903 -10.087 -20.012 1.00 96.31 74 ALA A C 1
ATOM 557 O O . ALA A 1 74 ? 42.022 -10.927 -19.839 1.00 96.31 74 ALA A O 1
ATOM 558 N N . LEU A 1 75 ? 42.764 -8.824 -19.583 1.00 95.75 75 LEU A N 1
ATOM 559 C CA . LEU A 1 75 ? 41.540 -8.335 -18.933 1.00 95.75 75 LEU A CA 1
ATOM 560 C C . LEU A 1 75 ? 40.408 -8.167 -19.952 1.00 95.75 75 LEU A C 1
ATOM 562 O O . LEU A 1 75 ? 39.277 -8.571 -19.686 1.00 95.75 75 LEU A O 1
ATOM 566 N N . VAL A 1 76 ? 40.717 -7.608 -21.125 1.00 96.75 76 VAL A N 1
ATOM 567 C CA . VAL A 1 76 ? 39.748 -7.463 -22.221 1.00 96.75 76 VAL A CA 1
ATOM 568 C C . VAL A 1 76 ? 39.249 -8.836 -22.679 1.00 96.75 76 VAL A C 1
ATOM 570 O O . VAL A 1 76 ? 38.045 -9.032 -22.792 1.00 96.75 76 VAL A O 1
ATOM 573 N N . GLN A 1 77 ? 40.140 -9.815 -22.848 1.00 96.56 77 GLN A N 1
ATOM 574 C CA . GLN A 1 77 ? 39.783 -11.194 -23.183 1.00 96.56 77 GLN A CA 1
ATOM 575 C C . GLN A 1 77 ? 38.968 -11.866 -22.073 1.00 96.56 77 GLN A C 1
ATOM 577 O O . GLN A 1 77 ? 38.042 -12.612 -22.375 1.00 96.56 77 GLN A O 1
ATOM 582 N N . ALA A 1 78 ? 39.253 -11.584 -20.796 1.00 95.38 78 ALA A N 1
ATOM 583 C CA . ALA A 1 78 ? 38.434 -12.085 -19.693 1.00 95.38 78 ALA A CA 1
ATOM 584 C C . ALA A 1 78 ? 36.997 -11.544 -19.762 1.00 95.38 78 ALA A C 1
ATOM 586 O O . ALA A 1 78 ? 36.056 -12.310 -19.585 1.00 95.38 78 ALA A O 1
ATOM 587 N N . CYS A 1 79 ? 36.823 -10.259 -20.084 1.00 96.19 79 CYS A N 1
ATOM 588 C CA . CYS A 1 79 ? 35.507 -9.666 -20.324 1.00 96.19 79 CYS A CA 1
ATOM 589 C C . CYS A 1 79 ? 34.819 -10.274 -21.562 1.00 96.19 79 CYS A C 1
ATOM 591 O O . CYS A 1 79 ? 33.664 -10.686 -21.483 1.00 96.19 79 CYS A O 1
ATOM 593 N N . LEU A 1 80 ? 35.530 -10.401 -22.689 1.00 95.50 80 LEU A N 1
ATOM 594 C CA . LEU A 1 80 ? 34.992 -10.977 -23.931 1.00 95.50 80 LEU A CA 1
ATOM 595 C C . LEU A 1 80 ? 34.663 -12.474 -23.810 1.00 95.50 80 LEU A C 1
ATOM 597 O O . LEU A 1 80 ? 33.822 -12.979 -24.552 1.00 95.50 80 LEU A O 1
ATOM 601 N N . GLY A 1 81 ? 35.296 -13.178 -22.869 1.00 93.62 81 GLY A N 1
ATOM 602 C CA . GLY A 1 81 ? 34.993 -14.570 -22.539 1.00 93.62 81 GLY A CA 1
ATOM 603 C C . GLY A 1 81 ? 33.624 -14.765 -21.879 1.00 93.62 81 GLY A C 1
ATOM 604 O O . GLY A 1 81 ? 33.111 -15.885 -21.863 1.00 93.62 81 GLY A O 1
ATOM 605 N N . ILE A 1 82 ? 33.008 -13.694 -21.370 1.00 94.31 82 ILE A N 1
ATOM 606 C CA . ILE A 1 82 ? 31.674 -13.726 -20.773 1.00 94.31 82 ILE A CA 1
ATOM 607 C C . ILE A 1 82 ? 30.633 -13.657 -21.892 1.00 94.31 82 ILE A C 1
ATOM 609 O O . ILE A 1 82 ? 30.580 -12.709 -22.678 1.00 94.31 82 ILE A O 1
ATOM 613 N N . ALA A 1 83 ? 29.775 -14.674 -21.967 1.00 86.69 83 ALA A N 1
ATOM 614 C CA . ALA A 1 83 ? 28.788 -14.793 -23.033 1.00 86.69 83 ALA A CA 1
ATOM 615 C C . ALA A 1 83 ? 27.867 -13.560 -23.104 1.00 86.69 83 ALA A C 1
ATOM 617 O O . ALA A 1 83 ? 27.129 -13.258 -22.169 1.00 86.69 83 ALA A O 1
ATOM 618 N N . GLY A 1 84 ? 27.893 -12.868 -24.246 1.00 83.31 84 GLY A N 1
ATOM 619 C CA . GLY A 1 84 ? 27.054 -11.694 -24.500 1.00 83.31 84 GLY A CA 1
ATOM 620 C C . GLY A 1 84 ? 27.535 -10.399 -23.843 1.00 83.31 84 GLY A C 1
ATOM 621 O O . GLY A 1 84 ? 26.836 -9.392 -23.964 1.00 83.31 84 GLY A O 1
ATOM 622 N N . ALA A 1 85 ? 28.700 -10.398 -23.186 1.00 91.50 85 ALA A N 1
ATOM 623 C CA . ALA A 1 85 ? 29.251 -9.190 -22.596 1.00 91.50 85 ALA A CA 1
ATOM 624 C C . ALA A 1 85 ? 29.837 -8.239 -23.650 1.00 91.50 85 ALA A C 1
ATOM 626 O O . ALA A 1 85 ? 30.377 -8.669 -24.673 1.00 91.50 85 ALA A O 1
ATOM 627 N N . LYS A 1 86 ? 29.746 -6.933 -23.385 1.00 94.69 86 LYS A N 1
ATOM 628 C CA . LYS A 1 86 ? 30.439 -5.876 -24.127 1.00 94.69 86 LYS A CA 1
ATOM 629 C C . LYS A 1 86 ? 31.512 -5.244 -23.258 1.00 94.69 86 LYS A C 1
ATOM 631 O O . LYS A 1 86 ? 31.290 -4.997 -22.076 1.00 94.69 86 LYS A O 1
ATOM 636 N N . CYS A 1 87 ? 32.647 -4.932 -23.864 1.00 95.75 87 CYS A N 1
ATOM 637 C CA . CYS A 1 87 ? 33.811 -4.415 -23.155 1.00 95.75 87 CYS A CA 1
ATOM 638 C C . CYS A 1 87 ? 34.130 -3.016 -23.675 1.00 95.75 87 CYS A C 1
ATOM 640 O O . CYS A 1 87 ? 34.466 -2.851 -24.851 1.00 95.75 87 CYS A O 1
ATOM 642 N N . ILE A 1 88 ? 33.999 -2.006 -22.818 1.00 96.88 88 ILE A N 1
ATOM 643 C CA . ILE A 1 88 ? 34.389 -0.636 -23.141 1.00 96.88 88 ILE A CA 1
ATOM 644 C C . ILE A 1 88 ? 35.883 -0.513 -22.848 1.00 96.88 88 ILE A C 1
ATOM 646 O O . ILE A 1 88 ? 36.304 -0.557 -21.691 1.00 96.88 88 ILE A O 1
ATOM 650 N N . ILE A 1 89 ? 36.680 -0.381 -23.906 1.00 96.62 89 ILE A N 1
ATOM 651 C CA . ILE A 1 89 ? 38.081 0.025 -23.801 1.00 96.62 89 ILE A CA 1
ATOM 652 C C . ILE A 1 89 ? 38.073 1.514 -23.533 1.00 96.62 89 ILE A C 1
ATOM 654 O O . ILE A 1 89 ? 37.667 2.283 -24.403 1.00 96.62 89 ILE A O 1
ATOM 658 N N . ASP A 1 90 ? 38.499 1.893 -22.339 1.00 94.31 90 ASP A N 1
ATOM 659 C CA . ASP A 1 90 ? 38.325 3.242 -21.838 1.00 94.31 90 ASP A CA 1
ATOM 660 C C . ASP A 1 90 ? 39.673 3.862 -21.479 1.00 94.31 90 ASP A C 1
ATOM 662 O O . ASP A 1 90 ? 40.347 3.443 -20.538 1.00 94.31 90 ASP A O 1
ATOM 666 N N . LEU A 1 91 ? 40.108 4.829 -22.282 1.00 94.62 91 LEU A N 1
ATOM 667 C CA . LEU A 1 91 ? 41.375 5.507 -22.044 1.00 94.62 91 LEU A CA 1
ATOM 668 C C . LEU A 1 91 ? 41.179 6.547 -20.934 1.00 94.62 91 LEU A C 1
ATOM 670 O O . LEU A 1 91 ? 40.445 7.510 -21.125 1.00 94.62 91 LEU A O 1
ATOM 674 N N . HIS A 1 92 ? 41.820 6.383 -19.780 1.00 92.75 92 HIS A N 1
ATOM 675 C CA . HIS A 1 92 ? 41.525 7.200 -18.602 1.00 92.75 92 HIS A CA 1
ATOM 676 C C . HIS A 1 92 ? 42.750 7.983 -18.120 1.00 92.75 92 HIS A C 1
ATOM 678 O O . HIS A 1 92 ? 43.621 7.478 -17.411 1.00 92.75 92 HIS A O 1
ATOM 684 N N . ASN A 1 93 ? 42.816 9.243 -18.553 1.00 91.75 93 ASN A N 1
ATOM 685 C CA . ASN A 1 93 ? 43.830 10.226 -18.158 1.00 91.75 93 ASN A CA 1
ATOM 686 C C . ASN A 1 93 ? 43.354 11.679 -18.390 1.00 91.75 93 ASN A C 1
ATOM 688 O O . ASN A 1 93 ? 44.175 12.571 -18.625 1.00 91.75 93 ASN A O 1
ATOM 692 N N . TYR A 1 94 ? 42.036 11.918 -18.374 1.00 94.00 94 TYR A N 1
ATOM 693 C CA . TYR A 1 94 ? 41.421 13.255 -18.394 1.00 94.00 94 TYR A CA 1
ATOM 694 C C . TYR A 1 94 ? 41.823 14.134 -19.598 1.00 94.00 94 TYR A C 1
ATOM 696 O O . TYR A 1 94 ? 41.940 15.356 -19.479 1.00 94.00 94 TYR A O 1
ATOM 704 N N . ALA A 1 95 ? 42.080 13.520 -20.761 1.00 95.19 95 ALA A N 1
ATOM 705 C CA . ALA A 1 95 ? 42.593 14.160 -21.982 1.00 95.19 95 ALA A CA 1
ATOM 706 C C . ALA A 1 95 ? 43.955 14.872 -21.825 1.00 95.19 95 ALA A C 1
ATOM 708 O O . ALA A 1 95 ? 44.224 15.866 -22.511 1.00 95.19 95 ALA A O 1
ATOM 709 N N . ARG A 1 96 ? 44.827 14.382 -20.930 1.00 94.25 96 ARG A N 1
ATOM 710 C CA . ARG A 1 96 ? 46.121 15.013 -20.607 1.00 94.25 96 ARG A CA 1
ATOM 711 C C . ARG A 1 96 ? 47.305 14.049 -20.529 1.00 94.25 96 ARG A C 1
ATOM 713 O O . ARG A 1 96 ? 47.166 12.912 -20.098 1.00 94.25 96 ARG A O 1
ATOM 720 N N . TRP A 1 97 ? 48.503 14.522 -20.863 1.00 93.56 97 TRP A N 1
ATOM 721 C CA . TRP A 1 97 ? 49.759 13.847 -20.509 1.00 93.56 97 TRP A CA 1
ATOM 722 C C . TRP A 1 97 ? 50.612 14.786 -19.659 1.00 93.56 97 TRP A C 1
ATOM 724 O O . TRP A 1 97 ? 51.137 15.782 -20.168 1.00 93.56 97 TRP A O 1
ATOM 734 N N . ASN A 1 98 ? 50.755 14.474 -18.368 1.00 91.56 98 ASN A N 1
ATOM 735 C CA . ASN A 1 98 ? 51.560 15.245 -17.411 1.00 91.56 98 ASN A CA 1
ATOM 736 C C . ASN A 1 98 ? 51.246 16.756 -17.453 1.00 91.56 98 ASN A C 1
ATOM 738 O O . ASN A 1 98 ? 52.123 17.576 -17.728 1.00 91.56 98 ASN A O 1
ATOM 742 N N . GLY A 1 99 ? 49.975 17.118 -17.269 1.00 91.31 99 GLY A N 1
ATOM 743 C CA . GLY A 1 99 ? 49.484 18.501 -17.262 1.00 91.31 99 GLY A CA 1
ATOM 744 C C . GLY A 1 99 ? 49.181 19.104 -18.638 1.00 91.31 99 GLY A C 1
ATOM 745 O O . GLY A 1 99 ? 48.486 20.115 -18.716 1.00 91.31 99 GLY A O 1
ATOM 746 N N . ASN A 1 100 ? 49.645 18.492 -19.733 1.00 94.50 100 ASN A N 1
ATOM 747 C CA . ASN A 1 100 ? 49.442 19.010 -21.087 1.00 94.50 100 ASN A CA 1
ATOM 748 C C . ASN A 1 100 ? 48.174 18.425 -21.720 1.00 94.50 100 ASN A C 1
ATOM 750 O O . ASN A 1 100 ? 48.072 17.211 -21.890 1.00 94.50 100 ASN A O 1
ATOM 754 N N . ILE A 1 101 ? 47.234 19.290 -22.101 1.00 96.25 101 ILE A N 1
ATOM 755 C CA . ILE A 1 101 ? 45.967 18.937 -22.750 1.00 96.25 101 ILE A CA 1
ATOM 756 C C . ILE A 1 101 ? 46.226 18.600 -24.220 1.00 96.25 101 ILE A C 1
ATOM 758 O O . ILE A 1 101 ? 46.878 19.366 -24.942 1.00 96.25 101 ILE A O 1
ATOM 762 N N . VAL A 1 102 ? 45.683 17.467 -24.671 1.00 95.56 102 VAL A N 1
ATOM 763 C CA . VAL A 1 102 ? 45.809 16.996 -26.058 1.00 95.56 102 VAL A CA 1
ATOM 764 C C . VAL A 1 102 ? 45.313 18.065 -27.033 1.00 95.56 102 VAL A C 1
ATOM 766 O O . VAL A 1 102 ? 44.173 18.514 -26.954 1.00 95.56 102 VAL A O 1
ATOM 769 N N . GLY A 1 103 ? 46.180 18.478 -27.958 1.00 93.06 103 GLY A N 1
ATOM 770 C CA . GLY A 1 103 ? 45.858 19.439 -29.013 1.00 93.06 103 GLY A CA 1
ATOM 771 C C . GLY A 1 103 ? 45.752 20.898 -28.555 1.00 93.06 103 GLY A C 1
ATOM 772 O O . GLY A 1 103 ? 45.532 21.763 -29.396 1.00 93.06 103 GLY A O 1
ATOM 773 N N . GLN A 1 104 ? 45.928 21.193 -27.259 1.00 94.94 104 GLN A N 1
ATOM 774 C CA . GLN A 1 104 ? 45.675 22.532 -26.698 1.00 94.94 104 GLN A CA 1
ATOM 775 C C . GLN A 1 104 ? 46.863 23.126 -25.923 1.00 94.94 104 GLN A C 1
ATOM 777 O O . GLN A 1 104 ? 46.925 24.336 -25.726 1.00 94.94 104 GLN A O 1
ATOM 782 N N . SER A 1 105 ? 47.857 22.321 -25.537 1.00 91.00 105 SER A N 1
ATOM 783 C CA . SER A 1 105 ? 49.045 22.789 -24.798 1.00 91.00 105 SER A CA 1
ATOM 784 C C . SER A 1 105 ? 50.258 23.056 -25.698 1.00 91.00 105 SER A C 1
ATOM 786 O O . SER A 1 105 ? 51.323 22.471 -25.515 1.00 91.00 105 SER A O 1
ATOM 788 N N . GLY A 1 106 ? 50.104 23.921 -26.707 1.00 81.19 106 GLY A N 1
ATOM 789 C CA . GLY A 1 106 ? 51.236 24.453 -27.488 1.00 81.19 106 GLY A CA 1
ATOM 790 C C . GLY A 1 106 ? 52.083 23.411 -28.236 1.00 81.19 106 GLY A C 1
ATOM 791 O O . GLY A 1 106 ? 53.257 23.656 -28.494 1.00 81.19 106 GLY A O 1
ATOM 792 N N . GLY A 1 107 ? 51.510 22.247 -28.561 1.00 79.25 107 GLY A N 1
ATOM 793 C CA . GLY A 1 107 ? 52.184 21.172 -29.297 1.00 79.25 107 GLY A CA 1
ATOM 794 C C . GLY A 1 107 ? 52.923 20.135 -28.441 1.00 79.25 107 GLY A C 1
ATOM 795 O O . GLY A 1 107 ? 53.439 19.173 -28.999 1.00 79.25 107 GLY A O 1
ATOM 796 N N . ALA A 1 108 ? 52.946 20.268 -27.108 1.00 85.44 108 ALA A N 1
ATOM 797 C CA . ALA A 1 108 ? 53.582 19.277 -26.226 1.00 85.44 108 ALA A CA 1
ATOM 798 C C . ALA A 1 108 ? 52.901 17.896 -26.302 1.00 85.44 108 ALA A C 1
ATOM 800 O O . ALA A 1 108 ? 53.555 16.856 -26.260 1.00 85.44 108 ALA A O 1
ATOM 801 N N . VAL A 1 109 ? 51.575 17.895 -26.453 1.00 92.94 109 VAL A N 1
ATOM 802 C CA . VAL A 1 109 ? 50.761 16.702 -26.693 1.00 92.94 109 VAL A CA 1
ATOM 803 C C . VAL A 1 109 ? 49.828 17.019 -27.850 1.00 92.94 109 VAL A C 1
ATOM 805 O O . VAL A 1 109 ? 48.950 17.870 -27.720 1.00 92.94 109 VAL A O 1
ATOM 808 N N . THR A 1 110 ? 50.038 16.385 -28.999 1.00 94.56 110 THR A N 1
ATOM 809 C CA . THR A 1 110 ? 49.322 16.710 -30.235 1.00 94.56 110 THR A CA 1
ATOM 810 C C . THR A 1 110 ? 48.201 15.711 -30.529 1.00 94.56 110 THR A C 1
ATOM 812 O O . THR A 1 110 ? 48.088 14.665 -29.882 1.00 94.56 110 THR A O 1
ATOM 815 N N . ASN A 1 111 ? 47.374 16.016 -31.533 1.00 95.38 111 ASN A N 1
ATOM 816 C CA . ASN A 1 111 ? 46.345 15.094 -32.020 1.00 95.38 111 ASN A CA 1
ATOM 817 C C . ASN A 1 111 ? 46.969 13.804 -32.578 1.00 95.38 111 ASN A C 1
ATOM 819 O O . ASN A 1 111 ? 46.389 12.729 -32.432 1.00 95.38 111 ASN A O 1
ATOM 823 N N . GLU A 1 112 ? 48.165 13.885 -33.167 1.00 94.81 112 GLU A N 1
ATOM 824 C CA . GLU A 1 112 ? 48.934 12.741 -33.672 1.00 94.81 112 GLU A CA 1
ATOM 825 C C . GLU A 1 112 ? 49.275 11.746 -32.558 1.00 94.81 112 GLU A C 1
ATOM 827 O O . GLU A 1 112 ? 49.209 10.540 -32.775 1.00 94.81 112 GLU A O 1
ATOM 832 N N . HIS A 1 113 ? 49.574 12.219 -31.345 1.00 96.19 113 HIS A N 1
ATOM 833 C CA . HIS A 1 113 ? 49.853 11.319 -30.225 1.00 96.19 113 HIS A CA 1
ATOM 834 C C . HIS A 1 113 ? 48.617 10.510 -29.807 1.00 96.19 113 HIS A C 1
ATOM 836 O O . HIS A 1 113 ? 48.705 9.295 -29.627 1.00 96.19 113 HIS A O 1
ATOM 842 N N . LEU A 1 114 ? 47.452 11.157 -29.680 1.00 96.50 114 LEU A N 1
ATOM 843 C CA . LEU A 1 114 ? 46.214 10.463 -29.306 1.00 96.50 114 LEU A CA 1
ATOM 844 C C . LEU A 1 114 ? 45.702 9.559 -30.435 1.00 96.50 114 LEU A C 1
ATOM 846 O O . LEU A 1 114 ? 45.262 8.438 -30.182 1.00 96.50 114 LEU A O 1
ATOM 850 N N . THR A 1 115 ? 45.795 10.010 -31.686 1.00 96.12 115 THR A N 1
ATOM 851 C CA . THR A 1 115 ? 45.446 9.181 -32.848 1.00 96.12 115 THR A CA 1
ATOM 852 C C . THR A 1 115 ? 46.393 7.997 -33.011 1.00 96.12 115 THR A C 1
ATOM 854 O O . THR A 1 115 ? 45.915 6.921 -33.341 1.00 96.12 115 THR A O 1
ATOM 857 N N . ASN A 1 116 ? 47.690 8.119 -32.704 1.00 95.88 116 ASN A N 1
ATOM 858 C CA . ASN A 1 116 ? 48.604 6.974 -32.675 1.00 95.88 116 ASN A CA 1
ATOM 859 C C . ASN A 1 116 ? 48.169 5.925 -31.634 1.00 95.88 116 ASN A C 1
ATOM 861 O O . ASN A 1 116 ? 48.066 4.746 -31.971 1.00 95.88 116 ASN A O 1
ATOM 865 N N . ALA A 1 117 ? 47.833 6.340 -30.409 1.00 96.44 117 ALA A N 1
ATOM 866 C CA . ALA A 1 117 ? 47.336 5.422 -29.381 1.00 96.44 117 ALA A CA 1
ATOM 867 C C . ALA A 1 117 ? 46.051 4.700 -29.833 1.00 96.44 117 ALA A C 1
ATOM 869 O O . ALA A 1 117 ? 45.943 3.474 -29.740 1.00 96.44 117 ALA A O 1
ATOM 870 N N . TRP A 1 118 ? 45.096 5.442 -30.400 1.00 97.75 118 TRP A N 1
ATOM 871 C CA . TRP A 1 118 ? 43.854 4.865 -30.919 1.00 97.75 118 TRP A CA 1
ATOM 872 C C . TRP A 1 118 ? 44.044 4.026 -32.180 1.00 97.75 118 TRP A C 1
ATOM 874 O O . TRP A 1 118 ? 43.339 3.036 -32.344 1.00 97.75 118 TRP A O 1
ATOM 884 N N . TRP A 1 119 ? 45.015 4.344 -33.036 1.00 97.62 119 TRP A N 1
ATOM 885 C CA . TRP A 1 119 ? 45.397 3.508 -34.173 1.00 97.62 119 TRP A CA 1
ATOM 886 C C . TRP A 1 119 ? 45.859 2.132 -33.694 1.00 97.62 119 TRP A C 1
ATOM 888 O O . TRP A 1 119 ? 45.412 1.119 -34.231 1.00 97.62 119 TRP A O 1
ATOM 898 N N . GLN A 1 120 ? 46.689 2.078 -32.648 1.00 97.94 120 GLN A N 1
ATOM 899 C CA . GLN A 1 120 ? 47.181 0.824 -32.075 1.00 97.94 120 GLN A CA 1
ATOM 900 C C . GLN A 1 120 ? 46.055 0.017 -31.404 1.00 97.94 120 GLN A C 1
ATOM 902 O O . GLN A 1 120 ? 45.891 -1.170 -31.703 1.00 97.94 120 GLN A O 1
ATOM 907 N N . LEU A 1 121 ? 45.232 0.655 -30.555 1.00 97.56 121 LEU A N 1
ATOM 908 C CA . LEU A 1 121 ? 44.081 0.007 -29.902 1.00 97.56 121 LEU A CA 1
ATOM 909 C C . LEU A 1 121 ? 43.061 -0.506 -30.925 1.00 97.56 121 LEU A C 1
ATOM 911 O O . LEU A 1 121 ? 42.673 -1.674 -30.890 1.00 97.56 121 LEU A O 1
ATOM 915 N N . ALA A 1 122 ? 42.654 0.339 -31.872 1.00 97.62 122 ALA A N 1
ATOM 916 C CA . ALA A 1 122 ? 41.691 -0.039 -32.896 1.00 97.62 122 ALA A CA 1
ATOM 917 C C . ALA A 1 122 ? 42.257 -1.119 -33.824 1.00 97.62 122 ALA A C 1
ATOM 919 O O . ALA A 1 122 ? 41.539 -2.050 -34.165 1.00 97.62 122 ALA A O 1
ATOM 920 N N . THR A 1 123 ? 43.546 -1.075 -34.181 1.00 97.75 123 THR A N 1
ATOM 921 C CA . THR A 1 123 ? 44.180 -2.144 -34.973 1.00 97.75 123 THR A CA 1
ATOM 922 C C . THR A 1 123 ? 44.109 -3.490 -34.260 1.00 97.75 123 THR A C 1
ATOM 924 O O . THR A 1 123 ? 43.829 -4.498 -34.912 1.00 97.75 123 THR A O 1
ATOM 927 N N . LYS A 1 124 ? 44.318 -3.510 -32.937 1.00 97.06 124 LYS A N 1
ATOM 928 C CA . LYS A 1 124 ? 44.245 -4.733 -32.135 1.00 97.06 124 LYS A CA 1
ATOM 929 C C . LYS A 1 124 ? 42.818 -5.280 -32.024 1.00 97.06 124 LYS A C 1
ATOM 931 O O . LYS A 1 124 ? 42.629 -6.479 -32.192 1.00 97.06 124 LYS A O 1
ATOM 936 N N . TYR A 1 125 ? 41.824 -4.420 -31.801 1.00 97.62 125 TYR A N 1
ATOM 937 C CA . TYR A 1 125 ? 40.454 -4.850 -31.482 1.00 97.62 125 TYR A CA 1
ATOM 938 C C . TYR A 1 125 ? 39.427 -4.653 -32.608 1.00 97.62 125 TYR A C 1
ATOM 940 O O . TYR A 1 125 ? 38.241 -4.894 -32.402 1.00 97.62 125 TYR A O 1
ATOM 948 N N . LYS A 1 126 ? 39.838 -4.260 -33.822 1.00 96.12 126 LYS A N 1
ATOM 949 C CA . LYS A 1 126 ? 38.919 -4.041 -34.961 1.00 96.12 126 LYS A CA 1
ATOM 950 C C . LYS A 1 126 ? 38.048 -5.246 -35.310 1.00 96.12 126 LYS A C 1
ATOM 952 O O . LYS A 1 126 ? 36.946 -5.058 -35.819 1.00 96.12 126 LYS A O 1
ATOM 957 N N . SER A 1 127 ? 38.530 -6.458 -35.046 1.00 94.88 127 SER A N 1
ATOM 958 C CA . SER A 1 127 ? 37.794 -7.699 -35.307 1.00 94.88 127 SER A CA 1
ATOM 959 C C . SER A 1 127 ? 36.806 -8.058 -34.190 1.00 94.88 127 SER A C 1
ATOM 961 O O . SER A 1 127 ? 35.956 -8.919 -34.395 1.00 94.88 127 SER A O 1
ATOM 963 N N . GLU A 1 128 ? 36.882 -7.394 -33.033 1.00 95.44 128 GLU A N 1
ATOM 964 C CA . GLU A 1 128 ? 36.053 -7.691 -31.866 1.00 95.44 128 GLU A CA 1
ATOM 965 C C . GLU A 1 128 ? 34.773 -6.849 -31.883 1.00 95.44 128 GLU A C 1
ATOM 967 O O . GLU A 1 128 ? 34.773 -5.655 -31.573 1.00 95.44 128 GLU A O 1
ATOM 972 N N . ALA A 1 129 ? 33.651 -7.462 -32.266 1.00 90.62 129 ALA A N 1
ATOM 973 C CA . ALA A 1 129 ? 32.369 -6.764 -32.415 1.00 90.62 129 ALA A CA 1
ATOM 974 C C . ALA A 1 129 ? 31.741 -6.326 -31.077 1.00 90.62 129 ALA A C 1
ATOM 976 O O . ALA A 1 129 ? 30.936 -5.395 -31.053 1.00 90.62 129 ALA A O 1
ATOM 977 N N . ASN A 1 130 ? 32.117 -6.983 -29.976 1.00 94.88 130 ASN A N 1
ATOM 978 C CA . ASN A 1 130 ? 31.634 -6.679 -28.627 1.00 94.88 130 ASN A CA 1
ATOM 979 C C . ASN A 1 130 ? 32.471 -5.604 -27.914 1.00 94.88 130 ASN A C 1
ATOM 981 O O . ASN A 1 130 ? 32.166 -5.243 -26.778 1.00 94.88 130 ASN A O 1
ATOM 985 N N . VAL A 1 131 ? 33.501 -5.070 -28.573 1.00 97.44 131 VAL A N 1
ATOM 986 C CA . VAL A 1 131 ? 34.290 -3.958 -28.044 1.00 97.44 131 VAL A CA 1
ATOM 987 C C . VAL A 1 131 ? 33.624 -2.621 -28.370 1.00 97.44 131 VAL A C 1
ATOM 989 O O . VAL A 1 131 ? 33.174 -2.370 -29.492 1.00 97.44 131 VAL A O 1
ATOM 992 N N . ILE A 1 132 ? 33.584 -1.746 -27.371 1.00 98.12 132 ILE A N 1
ATOM 993 C CA . ILE A 1 132 ? 33.200 -0.338 -27.483 1.00 98.12 132 ILE A CA 1
ATOM 994 C C . ILE A 1 132 ? 34.455 0.500 -27.210 1.00 98.12 132 ILE A C 1
ATOM 996 O O . ILE A 1 132 ? 35.229 0.185 -26.311 1.00 98.12 132 ILE A O 1
ATOM 1000 N N . PHE A 1 133 ? 34.671 1.558 -27.987 1.00 98.19 133 PHE A N 1
ATOM 1001 C CA . PHE A 1 133 ? 35.827 2.442 -27.837 1.00 98.19 133 PHE A CA 1
ATOM 1002 C C . PHE A 1 133 ? 35.439 3.713 -27.079 1.00 98.19 133 PHE A C 1
ATOM 1004 O O . PHE A 1 133 ? 34.855 4.617 -27.668 1.00 98.19 133 PHE A O 1
ATOM 1011 N N . GLY A 1 134 ? 35.757 3.786 -25.787 1.00 96.88 134 GLY A N 1
ATOM 1012 C CA . GLY A 1 134 ? 35.663 5.006 -24.985 1.00 96.88 134 GLY A CA 1
ATOM 1013 C C . GLY A 1 134 ? 36.901 5.868 -25.188 1.00 96.88 134 GLY A C 1
ATOM 1014 O O . GLY A 1 134 ? 37.957 5.547 -24.646 1.00 96.88 134 GLY A O 1
ATOM 1015 N N . ILE A 1 135 ? 36.797 6.925 -26.013 1.00 96.75 135 ILE A N 1
ATOM 1016 C CA . ILE A 1 135 ? 37.976 7.671 -26.496 1.00 96.75 135 ILE A CA 1
ATOM 1017 C C . ILE A 1 135 ? 38.828 8.223 -25.352 1.00 96.75 135 ILE A C 1
ATOM 1019 O O . ILE A 1 135 ? 40.061 8.209 -25.436 1.00 96.75 135 ILE A O 1
ATOM 1023 N N . MET A 1 136 ? 38.163 8.772 -24.342 1.00 95.25 136 MET A N 1
ATOM 1024 C CA . MET A 1 136 ? 38.796 9.396 -23.197 1.00 95.25 136 MET A CA 1
ATOM 1025 C C . MET A 1 136 ? 37.786 9.537 -22.064 1.00 95.25 136 MET A C 1
ATOM 1027 O O . MET A 1 136 ? 36.722 10.105 -22.296 1.00 95.25 136 MET A O 1
ATOM 1031 N N . ASN A 1 137 ? 38.149 9.111 -20.861 1.00 93.00 137 ASN A N 1
ATOM 1032 C CA . ASN A 1 137 ? 37.318 9.280 -19.679 1.00 93.00 137 ASN A CA 1
ATOM 1033 C C . ASN A 1 137 ? 37.506 10.657 -19.020 1.00 93.00 137 ASN A C 1
ATOM 1035 O O . ASN A 1 137 ? 38.627 11.174 -18.953 1.00 93.00 137 ASN A O 1
ATOM 1039 N N . GLU A 1 138 ? 36.393 11.230 -18.559 1.00 92.00 138 GLU A N 1
ATOM 1040 C CA . GLU A 1 138 ? 36.277 12.474 -17.781 1.00 92.00 138 GLU A CA 1
ATOM 1041 C C . GLU A 1 138 ? 37.170 13.667 -18.192 1.00 92.00 138 GLU A C 1
ATO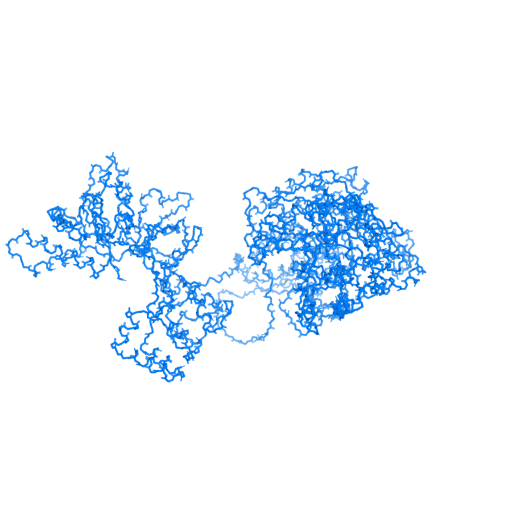M 1043 O O . GLU A 1 138 ? 37.800 14.299 -17.340 1.00 92.00 138 GLU A O 1
ATOM 1048 N N . PRO A 1 139 ? 37.251 14.081 -19.471 1.00 94.69 139 PRO A N 1
ATOM 1049 C CA . PRO A 1 139 ? 37.960 15.314 -19.783 1.00 94.69 139 PRO A CA 1
ATOM 1050 C C . PRO A 1 139 ? 37.347 16.509 -19.031 1.00 94.69 139 PRO A C 1
ATOM 1052 O O . PRO A 1 139 ? 36.134 16.634 -18.867 1.00 94.69 139 PRO A O 1
ATOM 1055 N N . HIS A 1 140 ? 38.195 17.429 -18.582 1.00 93.81 140 HIS A N 1
ATOM 1056 C CA . HIS A 1 140 ? 37.764 18.633 -17.868 1.00 93.81 140 HIS A CA 1
ATOM 1057 C C . HIS A 1 140 ? 38.604 19.840 -18.262 1.00 93.81 140 HIS A C 1
ATOM 1059 O O . HIS A 1 140 ? 39.734 19.676 -18.720 1.00 93.81 140 HIS A O 1
ATOM 1065 N N . HIS A 1 141 ? 38.107 21.055 -18.013 1.00 92.62 141 HIS A N 1
ATOM 1066 C CA . HIS A 1 141 ? 38.858 22.309 -18.172 1.00 92.62 141 HIS A CA 1
ATOM 1067 C C . HIS A 1 141 ? 39.581 22.445 -19.534 1.00 92.62 141 HIS A C 1
ATOM 1069 O O . HIS A 1 141 ? 40.723 22.900 -19.587 1.00 92.62 141 HIS A O 1
ATOM 1075 N N . LEU A 1 142 ? 38.943 21.989 -20.617 1.00 93.62 142 LEU A N 1
ATOM 1076 C CA . LEU A 1 142 ? 39.452 22.079 -21.990 1.00 93.62 142 LEU A CA 1
ATOM 1077 C C . LEU A 1 142 ? 38.551 22.952 -22.874 1.00 93.62 142 LEU A C 1
ATOM 1079 O O . LEU A 1 142 ? 37.377 23.160 -22.560 1.00 93.62 142 LEU A O 1
ATOM 1083 N N . ASP A 1 143 ? 39.092 23.439 -23.991 1.00 95.50 143 ASP A N 1
ATOM 1084 C CA . ASP A 1 143 ? 38.323 24.095 -25.050 1.00 95.50 143 ASP A CA 1
ATOM 1085 C C . ASP A 1 143 ? 37.579 23.042 -25.883 1.00 95.50 143 ASP A C 1
ATOM 1087 O O . ASP A 1 143 ? 38.185 22.248 -26.609 1.00 95.50 143 ASP A O 1
ATOM 1091 N N . VAL A 1 144 ? 36.253 23.000 -25.745 1.00 95.88 144 VAL A N 1
ATOM 1092 C CA . VAL A 1 144 ? 35.411 21.953 -26.344 1.00 95.88 144 VAL A CA 1
ATOM 1093 C C . VAL A 1 144 ? 35.439 21.975 -27.882 1.00 95.88 144 VAL A C 1
ATOM 1095 O O . VAL A 1 144 ? 35.538 20.896 -28.464 1.00 95.88 144 VAL A O 1
ATOM 1098 N N . PRO A 1 145 ? 35.380 23.123 -28.589 1.00 96.50 145 PRO A N 1
ATOM 1099 C CA . PRO A 1 145 ? 35.490 23.140 -30.052 1.00 96.50 145 PRO A CA 1
ATOM 1100 C C . PRO A 1 145 ? 36.813 22.559 -30.574 1.00 96.50 145 PRO A C 1
ATOM 1102 O O . PRO A 1 145 ? 36.816 21.753 -31.512 1.00 96.50 145 PRO A O 1
ATOM 1105 N N . THR A 1 146 ? 37.939 22.906 -29.943 1.00 96.12 146 THR A N 1
ATOM 1106 C CA . THR A 1 146 ? 39.241 22.317 -30.288 1.00 96.12 146 THR A CA 1
ATOM 1107 C C . THR A 1 146 ? 39.256 20.820 -29.981 1.00 96.12 146 THR A C 1
ATOM 1109 O O . THR A 1 146 ? 39.696 20.023 -30.808 1.00 96.12 146 THR A O 1
ATOM 1112 N N . TRP A 1 147 ? 38.692 20.408 -28.843 1.00 97.25 147 TRP A N 1
ATOM 1113 C CA . TRP A 1 147 ? 38.569 18.994 -28.487 1.00 97.25 147 TRP A CA 1
ATOM 1114 C C . TRP A 1 147 ? 37.687 18.200 -29.456 1.00 97.25 147 TRP A C 1
ATOM 1116 O O . TRP A 1 147 ? 38.057 17.100 -29.852 1.00 97.25 147 TRP A O 1
ATOM 1126 N N . ALA A 1 148 ? 36.573 18.761 -29.929 1.00 97.31 148 ALA A N 1
ATOM 1127 C CA . ALA A 1 148 ? 35.730 18.129 -30.943 1.00 97.31 148 ALA A CA 1
ATOM 1128 C C . ALA A 1 148 ? 36.501 17.884 -32.252 1.00 97.31 148 ALA A C 1
ATOM 1130 O O . ALA A 1 148 ? 36.336 16.841 -32.887 1.00 97.31 148 ALA A O 1
ATOM 1131 N N . THR A 1 149 ? 37.405 18.802 -32.613 1.00 96.62 149 THR A N 1
ATOM 1132 C CA . THR A 1 149 ? 38.322 18.621 -33.749 1.00 96.62 149 THR A CA 1
ATOM 1133 C C . THR A 1 149 ? 39.272 17.445 -33.507 1.00 96.62 149 THR A C 1
ATOM 1135 O O . THR A 1 149 ? 39.433 16.595 -34.383 1.00 96.62 149 THR A O 1
ATOM 1138 N N . THR A 1 150 ? 39.854 17.339 -32.310 1.00 97.25 150 THR A N 1
ATOM 1139 C CA . THR A 1 150 ? 40.683 16.191 -31.911 1.00 97.25 150 THR A CA 1
ATOM 1140 C C . THR A 1 150 ? 39.899 14.874 -31.951 1.00 97.25 150 THR A C 1
ATOM 1142 O O . THR A 1 150 ? 40.377 13.892 -32.515 1.00 97.25 150 THR A O 1
ATOM 1145 N N . LEU A 1 151 ? 38.674 14.842 -31.420 1.00 97.94 151 LEU A N 1
ATOM 1146 C CA . LEU A 1 151 ? 37.810 13.659 -31.449 1.00 97.94 151 LEU A CA 1
ATOM 1147 C C . LEU A 1 151 ? 37.475 13.229 -32.884 1.00 97.94 151 LEU A C 1
ATOM 1149 O O . LEU A 1 151 ? 37.508 12.037 -33.180 1.00 97.94 151 LEU A O 1
ATOM 1153 N N . GLN A 1 152 ? 37.227 14.170 -33.802 1.00 98.06 152 GLN A N 1
ATOM 1154 C CA . GLN A 1 152 ? 37.013 13.859 -35.220 1.00 98.06 152 GLN A CA 1
ATOM 1155 C C . GLN A 1 152 ? 38.240 13.184 -35.854 1.00 98.06 152 GLN A C 1
ATOM 1157 O O . GLN A 1 152 ? 38.094 12.240 -36.633 1.00 98.06 152 GLN A O 1
ATOM 1162 N N . TRP A 1 153 ? 39.456 13.622 -35.507 1.00 97.69 153 TRP A N 1
ATOM 1163 C CA . TRP A 1 153 ? 40.691 12.968 -35.958 1.00 97.69 153 TRP A CA 1
ATOM 1164 C C . TRP A 1 153 ? 40.798 11.531 -35.441 1.00 97.69 153 TRP A C 1
ATOM 1166 O O . TRP A 1 153 ? 41.163 10.625 -36.195 1.00 97.69 153 TRP A O 1
ATOM 1176 N N . VAL A 1 154 ? 40.453 11.308 -34.172 1.00 97.88 154 VAL A N 1
ATOM 1177 C CA . VAL A 1 154 ? 40.446 9.971 -33.563 1.00 97.88 154 VAL A CA 1
ATOM 1178 C C . VAL A 1 154 ? 39.411 9.068 -34.229 1.00 97.88 154 VAL A C 1
ATOM 1180 O O . VAL A 1 154 ? 39.760 7.959 -34.628 1.00 97.88 154 VAL A O 1
ATOM 1183 N N . VAL A 1 155 ? 38.181 9.547 -34.444 1.00 98.19 155 VAL A N 1
ATOM 1184 C CA . VAL A 1 155 ? 37.135 8.808 -35.175 1.00 98.19 155 VAL A CA 1
ATOM 1185 C C . VAL A 1 155 ? 37.637 8.402 -36.561 1.00 98.19 155 VAL A C 1
ATOM 1187 O O . VAL A 1 155 ? 37.609 7.219 -36.900 1.00 98.19 155 VAL A O 1
ATOM 1190 N N . ASN A 1 156 ? 38.187 9.344 -37.332 1.00 97.75 156 ASN A N 1
ATOM 1191 C CA . ASN A 1 156 ? 38.731 9.060 -38.663 1.00 97.75 156 ASN A CA 1
ATOM 1192 C C . ASN A 1 156 ? 39.854 8.012 -38.617 1.00 97.75 156 ASN A C 1
ATOM 1194 O O . ASN A 1 156 ? 39.939 7.152 -39.493 1.00 97.75 156 ASN A O 1
ATOM 1198 N N . THR A 1 157 ? 40.697 8.054 -37.585 1.00 97.75 157 THR A N 1
ATOM 1199 C CA . THR A 1 157 ? 41.804 7.107 -37.397 1.00 97.75 157 THR A CA 1
ATOM 1200 C C . THR A 1 157 ? 41.310 5.702 -37.060 1.00 97.75 157 THR A C 1
ATOM 1202 O O . THR A 1 157 ? 41.747 4.729 -37.669 1.00 97.75 157 THR A O 1
ATOM 1205 N N . ILE A 1 158 ? 40.359 5.577 -36.132 1.00 97.81 158 ILE A N 1
ATOM 1206 C CA . ILE A 1 158 ? 39.744 4.291 -35.776 1.00 97.81 158 ILE A CA 1
ATOM 1207 C C . ILE A 1 158 ? 39.086 3.661 -37.012 1.00 97.81 158 ILE A C 1
ATOM 1209 O O . ILE A 1 158 ? 39.192 2.458 -37.255 1.00 97.81 158 ILE A O 1
ATOM 1213 N N . ARG A 1 159 ? 38.426 4.475 -37.837 1.00 96.31 159 ARG A N 1
ATOM 1214 C CA . ARG A 1 159 ? 37.747 3.988 -39.039 1.00 96.31 159 ARG A CA 1
ATOM 1215 C C . ARG A 1 159 ? 38.712 3.638 -40.166 1.00 96.31 159 ARG A C 1
ATOM 1217 O O . ARG A 1 159 ? 38.489 2.635 -40.841 1.00 96.31 159 ARG A O 1
ATOM 1224 N N . SER A 1 160 ? 39.812 4.375 -40.329 1.00 95.88 160 SER A N 1
ATOM 1225 C CA . SER A 1 160 ? 40.804 4.104 -41.380 1.00 95.88 160 SER A CA 1
ATOM 1226 C C . SER A 1 160 ? 41.531 2.765 -41.203 1.00 95.88 160 SER A C 1
ATOM 1228 O O . SER A 1 160 ? 41.914 2.150 -42.197 1.00 95.88 160 SER A O 1
ATOM 1230 N N . VAL A 1 161 ? 41.653 2.252 -39.970 1.00 95.75 161 VAL A N 1
ATOM 1231 C CA . VAL A 1 161 ? 42.230 0.916 -39.706 1.00 95.75 161 VAL A CA 1
ATOM 1232 C C . VAL A 1 161 ? 41.253 -0.246 -39.935 1.00 95.75 161 VAL A C 1
ATOM 1234 O O . VAL A 1 161 ? 41.633 -1.417 -39.805 1.00 95.75 161 VAL A O 1
ATOM 1237 N N . GLY A 1 162 ? 40.005 0.064 -40.299 1.00 93.69 162 GLY A N 1
ATOM 1238 C CA . GLY A 1 162 ? 38.951 -0.902 -40.607 1.00 93.69 162 GLY A CA 1
ATOM 1239 C C . GLY A 1 162 ? 38.068 -1.293 -39.420 1.00 93.69 162 GLY A C 1
ATOM 1240 O O . GLY A 1 162 ? 37.304 -2.247 -39.539 1.00 93.69 162 GLY A O 1
ATOM 1241 N N . ALA A 1 163 ? 38.140 -0.586 -38.286 1.00 95.00 163 ALA A N 1
ATOM 1242 C CA . ALA A 1 163 ? 37.273 -0.835 -37.134 1.00 95.00 163 ALA A CA 1
ATOM 1243 C C . ALA A 1 163 ? 35.902 -0.168 -37.338 1.00 95.00 163 ALA A C 1
ATOM 1245 O O . ALA A 1 163 ? 35.599 0.866 -36.750 1.00 95.00 163 ALA A O 1
ATOM 1246 N N . THR A 1 164 ? 35.086 -0.708 -38.244 1.00 91.38 164 THR A N 1
ATOM 1247 C CA . THR A 1 164 ? 33.812 -0.099 -38.671 1.00 91.38 164 THR A CA 1
ATOM 1248 C C . THR A 1 164 ? 32.599 -0.608 -37.892 1.00 91.38 164 THR A C 1
ATOM 1250 O O . THR A 1 164 ? 31.518 -0.021 -37.979 1.00 91.38 164 THR A O 1
ATOM 1253 N N . SER A 1 165 ? 32.723 -1.710 -37.146 1.00 90.94 165 SER A N 1
ATOM 1254 C CA . SER A 1 165 ? 31.621 -2.305 -36.376 1.00 90.94 165 SER A CA 1
ATOM 1255 C C . SER A 1 165 ? 31.408 -1.639 -35.020 1.00 90.94 165 SER A C 1
ATOM 1257 O O . SER A 1 165 ? 30.265 -1.566 -34.574 1.00 90.94 165 SER A O 1
ATOM 1259 N N . GLN A 1 166 ? 32.474 -1.129 -34.406 1.00 95.62 166 GLN A N 1
ATOM 1260 C CA . GLN A 1 166 ? 32.510 -0.693 -33.013 1.00 95.62 166 GLN A CA 1
ATOM 1261 C C . GLN A 1 166 ? 31.790 0.642 -32.801 1.00 95.62 166 GLN A C 1
ATOM 1263 O O . GLN A 1 166 ? 31.897 1.572 -33.611 1.00 95.62 166 GLN A O 1
ATOM 1268 N N . THR A 1 167 ? 31.088 0.731 -31.671 1.00 97.12 167 THR A N 1
ATOM 1269 C CA . THR A 1 167 ? 30.578 2.004 -31.144 1.00 97.12 167 THR A CA 1
ATOM 1270 C C . THR A 1 167 ? 31.741 2.794 -30.551 1.00 97.12 167 THR A C 1
ATOM 1272 O O . THR A 1 167 ? 32.601 2.211 -29.894 1.00 97.12 167 THR A O 1
ATOM 1275 N N . ILE A 1 168 ? 31.767 4.101 -30.795 1.00 97.94 168 ILE A N 1
ATOM 1276 C CA . ILE A 1 168 ? 32.768 5.030 -30.271 1.00 97.94 168 ILE A CA 1
ATOM 1277 C C . ILE A 1 168 ? 32.058 5.997 -29.322 1.00 97.94 168 ILE A C 1
ATOM 1279 O O . ILE A 1 168 ? 31.074 6.629 -29.720 1.00 97.94 168 ILE A O 1
ATOM 1283 N N . LEU A 1 169 ? 32.544 6.094 -28.084 1.00 98.12 169 LEU A N 1
ATOM 1284 C CA . LEU A 1 169 ? 32.037 7.017 -27.075 1.00 98.12 169 LEU A CA 1
ATOM 1285 C C . LEU A 1 169 ? 32.843 8.319 -27.097 1.00 98.12 169 LEU A C 1
ATOM 1287 O O . LEU A 1 169 ? 34.077 8.307 -27.115 1.00 98.12 169 LEU A O 1
ATOM 1291 N N . LEU A 1 170 ? 32.125 9.439 -27.131 1.00 97.69 170 LEU A N 1
ATOM 1292 C CA . LEU A 1 170 ? 32.657 10.793 -27.231 1.00 97.69 170 LEU A CA 1
ATOM 1293 C C . LEU A 1 170 ? 32.391 11.538 -25.920 1.00 97.69 170 LEU A C 1
ATOM 1295 O O . LEU A 1 170 ? 31.252 11.931 -25.661 1.00 97.69 170 LEU A O 1
ATOM 1299 N N . ALA A 1 171 ? 33.431 11.752 -25.119 1.00 95.44 171 ALA A N 1
ATOM 1300 C CA . ALA A 1 171 ? 33.326 12.495 -23.867 1.00 95.44 171 ALA A CA 1
ATOM 1301 C C . ALA A 1 171 ? 33.519 14.006 -24.069 1.00 95.44 171 ALA A C 1
ATOM 1303 O O . ALA A 1 171 ? 34.345 14.454 -24.876 1.00 95.44 171 ALA A O 1
ATOM 1304 N N . GLY A 1 172 ? 32.732 14.780 -23.321 1.00 93.38 172 GLY A N 1
ATOM 1305 C CA . GLY A 1 172 ? 32.764 16.242 -23.276 1.00 93.38 172 GLY A CA 1
ATOM 1306 C C . GLY A 1 172 ? 33.802 16.793 -22.295 1.00 93.38 172 GLY A C 1
ATOM 1307 O O . GLY A 1 172 ? 34.773 16.122 -21.972 1.00 93.38 172 GLY A O 1
ATOM 1308 N N . THR A 1 173 ? 33.601 18.028 -21.836 1.00 93.94 173 THR A N 1
ATOM 1309 C CA . THR A 1 173 ? 34.345 18.618 -20.706 1.00 93.94 173 THR A CA 1
ATOM 1310 C C . THR A 1 173 ? 33.562 18.441 -19.396 1.00 93.94 173 THR A C 1
ATOM 1312 O O . THR A 1 173 ? 32.535 17.765 -19.381 1.00 93.94 173 THR A O 1
ATOM 1315 N N . ASP A 1 174 ? 34.020 19.076 -18.314 1.00 91.38 174 ASP A N 1
ATOM 1316 C CA . ASP A 1 174 ? 33.352 19.093 -17.002 1.00 91.38 174 ASP A CA 1
ATOM 1317 C C . ASP A 1 174 ? 33.089 17.684 -16.446 1.00 91.38 174 ASP A C 1
ATOM 1319 O O . ASP A 1 174 ? 31.991 17.369 -15.997 1.00 91.38 174 ASP A O 1
ATOM 1323 N N . PHE A 1 175 ? 34.098 16.809 -16.559 1.00 91.44 175 PHE A N 1
ATOM 1324 C CA . PHE A 1 175 ? 34.030 15.405 -16.132 1.00 91.44 175 PHE A CA 1
ATOM 1325 C C . PHE A 1 175 ? 32.882 14.630 -16.800 1.00 91.44 175 PHE A C 1
ATOM 1327 O O . PHE A 1 175 ? 32.345 13.684 -16.240 1.00 91.44 175 PHE A O 1
ATOM 1334 N N . ALA A 1 176 ? 32.477 15.055 -18.003 1.00 91.50 176 ALA A N 1
ATOM 1335 C CA . ALA A 1 176 ? 31.339 14.502 -18.732 1.00 91.50 176 ALA A CA 1
ATOM 1336 C C . ALA A 1 176 ? 30.003 14.536 -17.952 1.00 91.50 176 ALA A C 1
ATOM 1338 O O . ALA A 1 176 ? 29.086 13.769 -18.258 1.00 91.50 176 ALA A O 1
ATOM 1339 N N . ALA A 1 177 ? 29.856 15.449 -16.984 1.00 90.69 177 ALA A N 1
ATOM 1340 C CA . ALA A 1 177 ? 28.685 15.528 -16.117 1.00 90.69 177 ALA A CA 1
ATOM 1341 C C . ALA A 1 177 ? 27.385 15.751 -16.909 1.00 90.69 177 ALA A C 1
ATOM 1343 O O . ALA A 1 177 ? 27.213 16.759 -17.599 1.00 90.69 177 ALA A O 1
ATOM 1344 N N . ALA A 1 178 ? 26.419 14.842 -16.764 1.00 89.38 178 ALA A N 1
ATOM 1345 C CA . ALA A 1 178 ? 25.186 14.833 -17.546 1.00 89.38 178 ALA A CA 1
ATOM 1346 C C . ALA A 1 178 ? 24.383 16.140 -17.416 1.00 89.38 178 ALA A C 1
ATOM 1348 O O . ALA A 1 178 ? 23.850 16.640 -18.409 1.00 89.38 178 ALA A O 1
ATOM 1349 N N . GLY A 1 179 ? 24.357 16.741 -16.221 1.00 84.38 179 GLY A N 1
ATOM 1350 C CA . GLY A 1 179 ? 23.614 17.979 -15.968 1.00 84.38 179 GLY A CA 1
ATOM 1351 C C . GLY A 1 179 ? 24.172 19.242 -16.618 1.00 84.38 179 GLY A C 1
ATOM 1352 O O . GLY A 1 179 ? 23.409 20.179 -16.844 1.00 84.38 179 GLY A O 1
ATOM 1353 N N . SER A 1 180 ? 25.461 19.281 -16.963 1.00 88.75 180 SER A N 1
ATOM 1354 C CA . SER A 1 180 ? 26.062 20.396 -17.710 1.00 88.75 180 SER A CA 1
ATOM 1355 C C . SER A 1 180 ? 26.365 20.028 -19.166 1.00 88.75 180 SER A C 1
ATOM 1357 O O . SER A 1 180 ? 26.583 20.911 -19.994 1.00 88.75 180 SER A O 1
ATOM 1359 N N . PHE A 1 181 ? 26.328 18.743 -19.529 1.00 92.88 181 PHE A N 1
ATOM 1360 C CA . PHE A 1 181 ? 26.766 18.253 -20.837 1.00 92.88 181 PHE A CA 1
ATOM 1361 C C . PHE A 1 181 ? 26.054 18.931 -22.015 1.00 92.88 181 PHE A C 1
ATOM 1363 O O . PHE A 1 181 ? 26.692 19.322 -22.996 1.00 92.88 181 PHE A O 1
ATOM 1370 N N . ALA A 1 182 ? 24.732 19.101 -21.912 1.00 89.38 182 ALA A N 1
ATOM 1371 C CA . ALA A 1 182 ? 23.910 19.731 -22.945 1.00 89.38 182 ALA A CA 1
ATOM 1372 C C . ALA A 1 182 ? 24.303 21.195 -23.213 1.00 89.38 182 ALA A C 1
ATOM 1374 O O . ALA A 1 182 ? 24.262 21.643 -24.359 1.00 89.38 182 ALA A O 1
ATOM 1375 N N . SER A 1 183 ? 24.690 21.936 -22.169 1.00 88.62 183 SER A N 1
ATOM 1376 C CA . SER A 1 183 ? 25.031 23.359 -22.261 1.00 88.62 183 SER A CA 1
ATOM 1377 C C . SER A 1 183 ? 26.510 23.612 -22.553 1.00 88.62 183 SER A C 1
ATOM 1379 O O . SER A 1 183 ? 26.836 24.650 -23.124 1.00 88.62 183 SER A O 1
ATOM 1381 N N . THR A 1 184 ? 27.401 22.682 -22.202 1.00 91.62 184 THR A N 1
ATOM 1382 C CA . THR A 1 184 ? 28.855 22.861 -22.353 1.00 91.62 184 THR A CA 1
ATOM 1383 C C . THR A 1 184 ? 29.426 22.161 -23.582 1.00 91.62 184 THR A C 1
ATOM 1385 O O . THR A 1 184 ? 30.231 22.743 -24.308 1.00 91.62 184 THR A O 1
ATOM 1388 N N . SER A 1 185 ? 29.031 20.907 -23.821 1.00 94.75 185 SER A N 1
ATOM 1389 C CA . SER A 1 185 ? 29.777 19.991 -24.693 1.00 94.75 185 SER A CA 1
ATOM 1390 C C . SER A 1 185 ? 28.989 19.535 -25.913 1.00 94.75 185 SER A C 1
ATOM 1392 O O . SER A 1 185 ? 29.543 19.399 -27.007 1.00 94.75 185 SER A O 1
ATOM 1394 N N . ALA A 1 186 ? 27.686 19.314 -25.740 1.00 93.31 186 ALA A N 1
ATOM 1395 C CA . ALA A 1 186 ? 26.885 18.568 -26.697 1.00 93.31 186 ALA A CA 1
ATOM 1396 C C . ALA A 1 186 ? 26.837 19.225 -28.083 1.00 93.31 186 ALA A C 1
ATOM 1398 O O . ALA A 1 186 ? 26.951 18.522 -29.081 1.00 93.31 186 ALA A O 1
ATOM 1399 N N . ALA A 1 187 ? 26.749 20.558 -28.158 1.00 93.38 187 ALA A N 1
ATOM 1400 C CA . ALA A 1 187 ? 26.699 21.292 -29.424 1.00 93.38 187 ALA A CA 1
ATOM 1401 C C . ALA A 1 187 ? 27.976 21.131 -30.270 1.00 93.38 187 ALA A C 1
ATOM 1403 O O . ALA A 1 187 ? 27.889 20.878 -31.468 1.00 93.38 187 ALA A O 1
ATOM 1404 N N . SER A 1 188 ? 29.158 21.222 -29.656 1.00 95.50 188 SER A N 1
ATOM 1405 C CA . SER A 1 188 ? 30.436 21.057 -30.364 1.00 95.50 188 SER A CA 1
ATOM 1406 C C . SER A 1 188 ? 30.648 19.608 -30.803 1.00 95.50 188 SER A C 1
ATOM 1408 O O . SER A 1 188 ? 31.034 19.348 -31.941 1.00 95.50 188 SER A O 1
ATOM 1410 N N . LEU A 1 189 ? 30.341 18.647 -29.925 1.00 96.62 189 LEU A N 1
ATOM 1411 C CA . LEU A 1 189 ? 30.456 17.218 -30.232 1.00 96.62 189 LEU A CA 1
ATOM 1412 C C . LEU A 1 189 ? 29.377 16.745 -31.229 1.00 96.62 189 LEU A C 1
ATOM 1414 O O . LEU A 1 189 ? 29.559 15.725 -31.903 1.00 96.62 189 LEU A O 1
ATOM 1418 N N . ALA A 1 190 ? 28.273 17.493 -31.368 1.00 93.88 190 ALA A N 1
ATOM 1419 C CA . ALA A 1 190 ? 27.200 17.228 -32.328 1.00 93.88 190 ALA A CA 1
ATOM 1420 C C . ALA A 1 190 ? 27.705 17.170 -33.775 1.00 93.88 190 ALA A C 1
ATOM 1422 O O . ALA A 1 190 ? 27.167 16.405 -34.574 1.00 93.88 190 ALA A O 1
ATOM 1423 N N . ALA A 1 191 ? 28.733 17.966 -34.084 1.00 93.12 191 ALA A N 1
ATOM 1424 C CA . ALA A 1 191 ? 29.291 18.123 -35.422 1.00 93.12 191 ALA A CA 1
ATOM 1425 C C . ALA A 1 191 ? 30.201 16.962 -35.859 1.00 93.12 191 ALA A C 1
ATOM 1427 O O . ALA A 1 191 ? 30.545 16.871 -37.035 1.00 93.12 191 ALA A O 1
ATOM 1428 N N . ILE A 1 192 ? 30.595 16.080 -34.933 1.00 96.75 192 ILE A N 1
ATOM 1429 C CA . ILE A 1 192 ? 31.473 14.947 -35.235 1.00 96.75 192 ILE A CA 1
ATOM 1430 C C . ILE A 1 192 ? 30.682 13.887 -36.004 1.00 96.75 192 ILE A C 1
ATOM 1432 O O . ILE A 1 192 ? 29.616 13.456 -35.556 1.00 96.75 192 ILE A O 1
ATOM 1436 N N . THR A 1 193 ? 31.233 13.444 -37.130 1.00 96.25 193 THR A N 1
ATOM 1437 C CA . THR A 1 193 ? 30.628 12.451 -38.026 1.00 96.25 193 THR A CA 1
ATOM 1438 C C . THR A 1 193 ? 31.575 11.287 -38.281 1.00 96.25 193 THR A C 1
ATOM 1440 O O . THR A 1 193 ? 32.792 11.398 -38.139 1.00 96.25 193 THR A O 1
ATOM 1443 N N . ASP A 1 194 ? 31.010 10.136 -38.613 1.00 94.00 194 ASP A N 1
ATOM 1444 C CA . ASP A 1 194 ? 31.752 8.978 -39.088 1.00 94.00 194 ASP A CA 1
ATOM 1445 C C . ASP A 1 194 ? 32.188 9.213 -40.551 1.00 94.00 194 ASP A C 1
ATOM 1447 O O . ASP A 1 194 ? 31.763 10.173 -41.198 1.00 94.00 194 ASP A O 1
ATOM 1451 N N . ALA A 1 195 ? 33.039 8.347 -41.102 1.00 87.69 195 ALA A N 1
ATOM 1452 C CA . ALA A 1 195 ? 33.580 8.513 -42.455 1.00 87.69 195 ALA A CA 1
ATOM 1453 C C . ALA A 1 195 ? 32.496 8.493 -43.553 1.00 87.69 195 ALA A C 1
ATOM 1455 O O . ALA A 1 195 ? 32.695 9.033 -44.639 1.00 87.69 195 ALA A O 1
ATOM 1456 N N . ASP A 1 196 ? 31.346 7.879 -43.268 1.00 87.19 196 ASP A N 1
ATOM 1457 C CA . ASP A 1 196 ? 30.161 7.859 -44.130 1.00 87.19 196 ASP A CA 1
ATOM 1458 C C . ASP A 1 196 ? 29.205 9.047 -43.890 1.00 87.19 196 ASP A C 1
ATOM 1460 O O . ASP A 1 196 ? 28.124 9.105 -44.478 1.00 87.19 196 ASP A O 1
ATOM 1464 N N . GLY A 1 197 ? 29.593 9.998 -43.035 1.00 89.00 197 GLY A N 1
ATOM 1465 C CA . GLY A 1 197 ? 28.787 11.147 -42.629 1.00 89.00 197 GLY A CA 1
ATOM 1466 C C . GLY A 1 197 ? 27.718 10.826 -41.580 1.00 89.00 197 GLY A C 1
ATOM 1467 O O . GLY A 1 197 ? 26.990 11.728 -41.162 1.00 89.00 197 GLY A O 1
ATOM 1468 N N . SER A 1 198 ? 27.594 9.569 -41.142 1.00 92.19 198 SER A N 1
ATOM 1469 C CA . SER A 1 198 ? 26.620 9.168 -40.127 1.00 92.19 198 SER A CA 1
ATOM 1470 C C . SER A 1 198 ? 27.096 9.493 -38.709 1.00 92.19 198 SER A C 1
ATOM 1472 O O . SER A 1 198 ? 28.264 9.766 -38.450 1.00 92.19 198 SER A O 1
ATOM 1474 N N . THR A 1 199 ? 26.175 9.449 -37.750 1.00 93.88 199 THR A N 1
ATOM 1475 C CA . THR A 1 199 ? 26.473 9.594 -36.315 1.00 93.88 199 THR A CA 1
ATOM 1476 C C . THR A 1 199 ? 25.991 8.388 -35.507 1.00 93.88 199 THR A C 1
ATOM 1478 O O . THR A 1 199 ? 26.043 8.394 -34.280 1.00 93.88 199 THR A O 1
ATOM 1481 N N . GLU A 1 200 ? 25.526 7.322 -36.174 1.00 90.56 200 GLU A N 1
ATOM 1482 C CA . GLU A 1 200 ? 24.789 6.220 -35.539 1.00 90.56 200 GLU A CA 1
ATOM 1483 C C . GLU A 1 200 ? 25.615 5.470 -34.486 1.00 90.56 200 GLU A C 1
ATOM 1485 O O . GLU A 1 200 ? 25.076 5.080 -33.444 1.00 90.56 200 GLU A O 1
ATOM 1490 N N . LYS A 1 201 ? 26.912 5.291 -34.759 1.00 94.19 201 LYS A N 1
ATOM 1491 C CA . LYS A 1 201 ? 27.880 4.610 -33.886 1.00 94.19 201 LYS A CA 1
ATOM 1492 C C . LYS A 1 201 ? 28.730 5.577 -33.058 1.00 94.19 201 LYS A C 1
ATOM 1494 O O . LYS A 1 201 ? 29.676 5.129 -32.417 1.00 94.19 201 LYS A O 1
ATOM 1499 N N . LEU A 1 202 ? 28.408 6.872 -33.085 1.00 96.88 202 LEU A N 1
ATOM 1500 C CA . LEU A 1 202 ? 29.094 7.930 -32.345 1.00 96.88 202 LEU A CA 1
ATOM 1501 C C . LEU A 1 202 ? 28.196 8.424 -31.207 1.00 96.88 202 LEU A C 1
ATOM 1503 O O . LEU A 1 202 ? 27.336 9.295 -31.386 1.00 96.88 202 LEU A O 1
ATOM 1507 N N . VAL A 1 203 ? 28.389 7.839 -30.032 1.00 97.44 203 VAL A N 1
ATOM 1508 C CA . VAL A 1 203 ? 27.528 8.023 -28.859 1.00 97.44 203 VAL A CA 1
ATOM 1509 C C . VAL A 1 203 ? 28.238 8.932 -27.859 1.00 97.44 203 VAL A C 1
ATOM 1511 O O . VAL A 1 203 ? 29.447 8.845 -27.709 1.00 97.44 203 VAL A O 1
ATOM 1514 N N . PHE A 1 204 ? 27.528 9.844 -27.205 1.00 97.81 204 PHE A N 1
ATOM 1515 C CA . PHE A 1 204 ? 28.127 10.675 -26.158 1.00 97.81 204 PHE A CA 1
ATOM 1516 C C . PHE A 1 204 ? 28.356 9.869 -24.883 1.00 97.81 204 PHE A C 1
ATOM 1518 O O . PHE A 1 204 ? 27.500 9.075 -24.507 1.00 97.81 204 PHE A O 1
ATOM 1525 N N . ASP A 1 205 ? 29.496 10.080 -24.243 1.00 95.81 205 ASP A N 1
ATOM 1526 C CA . ASP A 1 205 ? 29.833 9.495 -22.946 1.00 95.81 205 ASP A CA 1
ATOM 1527 C C . ASP A 1 205 ? 29.437 10.483 -21.845 1.00 95.81 205 ASP A C 1
ATOM 1529 O O . ASP A 1 205 ? 29.852 11.643 -21.925 1.00 95.81 205 ASP A O 1
ATOM 1533 N N . VAL A 1 206 ? 28.595 10.080 -20.886 1.00 94.44 206 VAL A N 1
ATOM 1534 C CA . VAL A 1 206 ? 28.073 10.982 -19.837 1.00 94.44 206 VAL A CA 1
ATOM 1535 C C . VAL A 1 206 ? 28.022 10.316 -18.470 1.00 94.44 206 VAL A C 1
ATOM 1537 O O . VAL A 1 206 ? 27.744 9.121 -18.379 1.00 94.44 206 VAL A O 1
ATOM 1540 N N . HIS A 1 207 ? 28.281 11.093 -17.419 1.00 92.44 207 HIS A N 1
ATOM 1541 C CA . HIS A 1 207 ? 28.389 10.628 -16.032 1.00 92.44 207 HIS A CA 1
ATOM 1542 C C . HIS A 1 207 ? 27.383 11.355 -15.123 1.00 92.44 207 HIS A C 1
ATOM 1544 O O . HIS A 1 207 ? 27.100 12.537 -15.338 1.00 92.44 207 HIS A O 1
ATOM 1550 N N . GLN A 1 208 ? 26.843 10.689 -14.098 1.00 88.50 208 GLN A N 1
ATOM 1551 C CA . GLN A 1 208 ? 25.864 11.277 -13.172 1.00 88.50 208 GLN A CA 1
ATOM 1552 C C . GLN A 1 208 ? 26.125 10.867 -11.715 1.00 88.50 208 GLN A C 1
ATOM 1554 O O . GLN A 1 208 ? 25.789 9.769 -11.301 1.00 88.50 208 GLN A O 1
ATOM 1559 N N . TYR A 1 209 ? 26.639 11.779 -10.892 1.00 87.06 209 TYR A N 1
ATOM 1560 C CA . TYR A 1 209 ? 26.745 11.551 -9.447 1.00 87.06 209 TYR A CA 1
ATOM 1561 C C . TYR A 1 209 ? 25.593 12.233 -8.690 1.00 87.06 209 TYR A C 1
ATOM 1563 O O . TYR A 1 209 ? 25.111 13.298 -9.093 1.00 87.06 209 TYR A O 1
ATOM 1571 N N . LEU A 1 210 ? 25.101 11.582 -7.631 1.00 85.44 210 LEU A N 1
ATOM 1572 C CA . LEU A 1 210 ? 23.882 11.967 -6.889 1.00 85.44 210 LEU A CA 1
ATOM 1573 C C . LEU A 1 210 ? 24.159 12.722 -5.578 1.00 85.44 210 LEU A C 1
ATOM 1575 O O . LEU A 1 210 ? 23.244 13.086 -4.823 1.00 85.44 210 LEU A O 1
ATOM 1579 N N . ASP A 1 211 ? 25.436 12.944 -5.307 1.00 81.88 211 ASP A N 1
ATOM 1580 C CA . ASP A 1 211 ? 25.941 13.653 -4.152 1.00 81.88 211 ASP A CA 1
ATOM 1581 C C . ASP A 1 211 ? 25.777 15.179 -4.307 1.00 81.88 211 ASP A C 1
ATOM 1583 O O . ASP A 1 211 ? 25.405 15.694 -5.368 1.00 81.88 211 ASP A O 1
ATOM 1587 N N . LEU A 1 212 ? 25.944 15.933 -3.215 1.00 78.62 212 LEU A N 1
ATOM 1588 C CA . LEU A 1 212 ? 25.522 17.341 -3.152 1.00 78.62 212 LEU A CA 1
ATOM 1589 C C . LEU A 1 212 ? 26.167 18.211 -4.242 1.00 78.62 212 LEU A C 1
ATOM 1591 O O . LEU A 1 212 ? 25.488 19.063 -4.826 1.00 78.62 212 LEU A O 1
ATOM 1595 N N . ASN A 1 213 ? 27.456 17.995 -4.491 1.00 74.31 213 ASN A N 1
ATOM 1596 C CA . ASN A 1 213 ? 28.267 18.734 -5.453 1.00 74.31 213 ASN A CA 1
ATOM 1597 C C . ASN A 1 213 ? 28.398 18.032 -6.823 1.00 74.31 213 ASN A C 1
ATOM 1599 O O . ASN A 1 213 ? 28.996 18.618 -7.724 1.00 74.31 213 ASN A O 1
ATOM 1603 N N . ARG A 1 214 ? 27.790 16.846 -7.004 1.00 72.19 214 ARG A N 1
ATOM 1604 C CA . ARG A 1 214 ? 27.803 16.032 -8.235 1.00 72.19 214 ARG A CA 1
ATOM 1605 C C . ARG A 1 214 ? 29.192 15.563 -8.672 1.00 72.19 214 ARG A C 1
ATOM 1607 O O . ARG A 1 214 ? 29.394 15.296 -9.857 1.00 72.19 214 ARG A O 1
ATOM 1614 N N . THR A 1 215 ? 30.152 15.499 -7.753 1.00 73.62 215 THR A N 1
ATOM 1615 C CA . THR A 1 215 ? 31.525 15.079 -8.068 1.00 73.62 215 THR A CA 1
ATOM 1616 C C . THR A 1 215 ? 31.816 13.643 -7.647 1.00 73.62 215 THR A C 1
ATOM 1618 O O . THR A 1 215 ? 32.936 13.181 -7.843 1.00 73.62 215 THR A O 1
ATOM 1621 N N . GLY A 1 216 ? 30.852 12.949 -7.031 1.00 72.69 216 GLY A N 1
ATOM 1622 C CA . GLY A 1 216 ? 31.042 11.600 -6.497 1.00 72.69 216 GLY A CA 1
ATOM 1623 C C . GLY A 1 216 ? 31.972 11.548 -5.279 1.00 72.69 216 GLY A C 1
ATOM 1624 O O . GLY A 1 216 ? 32.476 10.479 -4.935 1.00 72.69 216 GLY A O 1
ATOM 1625 N N . THR A 1 217 ? 32.233 12.689 -4.632 1.00 76.44 217 THR A N 1
ATOM 1626 C CA . THR A 1 217 ? 33.159 12.793 -3.491 1.00 76.44 217 THR A CA 1
ATOM 1627 C C . THR A 1 217 ? 32.443 12.878 -2.150 1.00 76.44 217 THR A C 1
ATOM 1629 O O . THR A 1 217 ? 33.043 12.552 -1.126 1.00 76.44 217 THR A O 1
ATOM 1632 N N . ASP A 1 218 ? 31.191 13.338 -2.139 1.00 80.38 218 ASP A N 1
ATOM 1633 C CA . ASP A 1 218 ? 30.382 13.443 -0.930 1.00 80.38 218 ASP A CA 1
ATOM 1634 C C . ASP A 1 218 ? 29.672 12.105 -0.636 1.00 80.38 218 ASP A C 1
ATOM 1636 O O . ASP A 1 218 ? 29.168 11.410 -1.519 1.00 80.38 218 ASP A O 1
ATOM 1640 N N . THR A 1 219 ? 29.627 11.725 0.645 1.00 82.94 219 THR A N 1
ATOM 1641 C CA . THR A 1 219 ? 29.145 10.399 1.081 1.00 82.94 219 THR A CA 1
ATOM 1642 C C . THR A 1 219 ? 27.624 10.219 0.961 1.00 82.94 219 THR A C 1
ATOM 1644 O O . THR A 1 219 ? 27.140 9.096 0.823 1.00 82.94 219 THR A O 1
ATOM 1647 N N . GLU A 1 220 ? 26.854 11.303 1.058 1.00 84.94 220 GLU A N 1
ATOM 1648 C CA . GLU A 1 220 ? 25.387 11.271 1.090 1.00 84.94 220 GLU A CA 1
ATOM 1649 C C . GLU A 1 220 ? 24.794 11.737 -0.239 1.00 84.94 220 GLU A C 1
ATOM 1651 O O . GLU A 1 220 ? 25.216 12.753 -0.796 1.00 84.94 220 GLU A O 1
ATOM 1656 N N . CYS A 1 221 ? 23.750 11.046 -0.699 1.00 83.25 221 CYS A N 1
ATOM 1657 C CA . CYS A 1 221 ? 22.978 11.477 -1.856 1.00 83.25 221 CYS A CA 1
ATOM 1658 C C . CYS A 1 221 ? 21.784 12.304 -1.405 1.00 83.25 221 CYS A C 1
ATOM 1660 O O . CYS A 1 221 ? 21.101 11.984 -0.431 1.00 83.25 221 CYS A O 1
ATOM 1662 N N . VAL A 1 222 ? 21.508 13.375 -2.138 1.00 82.56 222 VAL A N 1
ATOM 1663 C CA . VAL A 1 222 ? 20.465 14.341 -1.760 1.00 82.56 222 VAL A CA 1
ATOM 1664 C C . VAL A 1 222 ? 19.360 14.464 -2.807 1.00 82.56 222 VAL A C 1
ATOM 1666 O O . VAL A 1 222 ? 18.398 15.197 -2.581 1.00 82.56 222 VAL A O 1
ATOM 1669 N N . ARG A 1 223 ? 19.511 13.791 -3.955 1.00 77.50 223 ARG A N 1
ATOM 1670 C CA . ARG A 1 223 ? 18.615 13.864 -5.118 1.00 77.50 223 ARG A CA 1
ATOM 1671 C C . ARG A 1 223 ? 18.817 12.670 -6.057 1.00 77.50 223 ARG A C 1
ATOM 1673 O O . ARG A 1 223 ? 19.841 12.006 -5.973 1.00 77.50 223 ARG A O 1
ATOM 1680 N N . ASP A 1 224 ? 17.879 12.469 -6.981 1.00 72.56 224 ASP A N 1
ATOM 1681 C CA . ASP A 1 224 ? 17.886 11.407 -8.006 1.00 72.56 224 ASP A CA 1
ATOM 1682 C C . ASP A 1 224 ? 18.557 11.798 -9.340 1.00 72.56 224 ASP A C 1
ATOM 1684 O O . ASP A 1 224 ? 18.644 10.983 -10.250 1.00 72.56 224 ASP A O 1
ATOM 1688 N N . GLY A 1 225 ? 19.017 13.047 -9.490 1.00 68.88 225 GLY A N 1
ATOM 1689 C CA . GLY A 1 225 ? 19.720 13.513 -10.696 1.00 68.88 225 GLY A CA 1
ATOM 1690 C C . GLY A 1 225 ? 18.856 13.581 -11.965 1.00 68.88 225 GLY A C 1
ATOM 1691 O O . GLY A 1 225 ? 19.378 13.815 -13.060 1.00 68.88 225 GLY A O 1
ATOM 1692 N N . LEU A 1 226 ? 17.534 13.398 -11.853 1.00 68.75 226 LEU A N 1
ATOM 1693 C CA . LEU A 1 226 ? 16.639 13.317 -13.005 1.00 68.75 226 LEU A CA 1
ATOM 1694 C C . LEU A 1 226 ? 16.319 14.698 -13.579 1.00 68.75 226 LEU A C 1
ATOM 1696 O O . LEU A 1 226 ? 16.613 14.965 -14.745 1.00 68.75 226 LEU A O 1
ATOM 1700 N N . ASP A 1 227 ? 15.714 15.581 -12.781 1.00 67.88 227 ASP A N 1
ATOM 1701 C CA . ASP A 1 227 ? 15.193 16.871 -13.258 1.00 67.88 227 ASP A CA 1
ATOM 1702 C C . ASP A 1 227 ? 16.293 17.891 -13.593 1.00 67.88 227 ASP A C 1
ATOM 1704 O O . ASP A 1 227 ? 16.090 18.766 -14.436 1.00 67.88 227 ASP A O 1
ATOM 1708 N N . ASP A 1 228 ? 17.461 17.776 -12.961 1.00 70.62 228 ASP A N 1
ATOM 1709 C CA . ASP A 1 228 ? 18.575 18.724 -13.052 1.00 70.62 228 ASP A CA 1
ATOM 1710 C C . ASP A 1 228 ? 19.839 18.133 -13.715 1.00 70.62 228 ASP A C 1
ATOM 1712 O O . ASP A 1 228 ? 20.905 18.767 -13.693 1.00 70.62 228 ASP A O 1
ATOM 1716 N N . GLY A 1 229 ? 19.696 16.938 -14.303 1.00 79.75 229 GLY A N 1
ATOM 1717 C CA . GLY A 1 229 ? 20.754 16.124 -14.898 1.00 79.75 229 GLY A CA 1
ATOM 1718 C C . GLY A 1 229 ? 20.322 15.436 -16.195 1.00 79.75 229 GLY A C 1
ATOM 1719 O O . GLY A 1 229 ? 20.436 15.983 -17.297 1.00 79.75 229 GLY A O 1
ATOM 1720 N N . LEU A 1 230 ? 19.799 14.219 -16.059 1.00 81.00 230 LEU A N 1
ATOM 1721 C CA . LEU A 1 230 ? 19.528 13.318 -17.181 1.00 81.00 230 LEU A CA 1
ATOM 1722 C C . LEU A 1 230 ? 18.385 13.772 -18.094 1.00 81.00 230 LEU A C 1
ATOM 1724 O O . LEU A 1 230 ? 18.446 13.560 -19.307 1.00 81.00 230 LEU A O 1
ATOM 1728 N N . LYS A 1 231 ? 17.336 14.400 -17.555 1.00 76.44 231 LYS A N 1
ATOM 1729 C CA . LYS A 1 231 ? 16.168 14.817 -18.346 1.00 76.44 231 LYS A CA 1
ATOM 1730 C C . LYS A 1 231 ? 16.487 15.960 -19.319 1.00 76.44 231 LYS A C 1
ATOM 1732 O O . LYS A 1 231 ? 16.218 15.762 -20.507 1.00 76.44 231 LYS A O 1
ATOM 1737 N N . PRO A 1 232 ? 17.119 17.080 -18.905 1.00 82.12 232 PRO A N 1
ATOM 1738 C CA . PRO A 1 232 ? 17.571 18.111 -19.844 1.00 82.12 232 PRO A CA 1
ATOM 1739 C C . PRO A 1 232 ? 18.498 17.565 -20.938 1.00 82.12 232 PRO A C 1
ATOM 1741 O O . PRO A 1 232 ? 18.359 17.910 -22.113 1.00 82.12 232 PRO A O 1
ATOM 1744 N N . LEU A 1 233 ? 19.418 16.665 -20.576 1.00 85.94 233 LEU A N 1
ATOM 1745 C CA . LEU A 1 233 ? 20.310 16.024 -21.537 1.00 85.94 233 LEU A CA 1
ATOM 1746 C C . LEU A 1 233 ? 19.543 15.138 -22.528 1.00 85.94 233 LEU A C 1
ATOM 1748 O O . LEU A 1 233 ? 19.752 15.238 -23.736 1.00 85.94 233 LEU A O 1
ATOM 1752 N N . ALA A 1 234 ? 18.628 14.295 -22.050 1.00 80.44 234 ALA A N 1
ATOM 1753 C CA . ALA A 1 234 ? 17.816 13.431 -22.901 1.00 80.44 234 ALA A CA 1
ATOM 1754 C C . ALA A 1 234 ? 16.916 14.232 -23.857 1.00 80.44 234 ALA A C 1
ATOM 1756 O O . ALA A 1 234 ? 16.730 13.833 -25.008 1.00 80.44 234 ALA A O 1
ATOM 1757 N N . GLU A 1 235 ? 16.363 15.359 -23.406 1.00 81.62 235 GLU A N 1
ATOM 1758 C CA . GLU A 1 235 ? 15.621 16.304 -24.249 1.00 81.62 235 GLU A CA 1
ATOM 1759 C C . GLU A 1 235 ? 16.514 16.869 -25.359 1.00 81.62 235 GLU A C 1
ATOM 1761 O O . GLU A 1 235 ? 16.156 16.790 -26.538 1.00 81.62 235 GLU A O 1
ATOM 1766 N N . TRP A 1 236 ? 17.711 17.342 -25.004 1.00 92.44 236 TRP A N 1
ATOM 1767 C CA . TRP A 1 236 ? 18.682 17.854 -25.967 1.00 92.44 236 TRP A CA 1
ATOM 1768 C C . TRP A 1 236 ? 19.089 16.787 -26.997 1.00 92.44 236 TRP A C 1
ATOM 1770 O O . TRP A 1 236 ? 19.097 17.053 -28.201 1.00 92.44 236 TRP A O 1
ATOM 1780 N N . LEU A 1 237 ? 19.377 15.558 -26.553 1.00 89.75 237 LEU A N 1
ATOM 1781 C CA . LEU A 1 237 ? 19.782 14.442 -27.415 1.00 89.75 237 LEU A CA 1
ATOM 1782 C C . LEU A 1 237 ? 18.704 14.096 -28.443 1.00 89.75 237 LEU A C 1
ATOM 1784 O O . LEU A 1 237 ? 19.010 13.939 -29.625 1.00 89.75 237 LEU A O 1
ATOM 1788 N N . ARG A 1 238 ? 17.438 14.026 -28.012 1.00 85.19 238 ARG A N 1
ATOM 1789 C CA . ARG A 1 238 ? 16.300 13.770 -28.908 1.00 85.19 238 ARG A CA 1
ATOM 1790 C C . ARG A 1 238 ? 16.126 14.895 -29.922 1.00 85.19 238 ARG A C 1
ATOM 1792 O O . ARG A 1 238 ? 15.947 14.602 -31.101 1.00 85.19 238 ARG A O 1
ATOM 1799 N N . ALA A 1 239 ? 16.225 16.150 -29.483 1.00 86.44 239 ALA A N 1
ATOM 1800 C CA . ALA A 1 239 ? 16.096 17.313 -30.358 1.00 86.44 239 ALA A CA 1
ATOM 1801 C C . ALA A 1 239 ? 17.187 17.363 -31.443 1.00 86.44 239 ALA A C 1
ATOM 1803 O O . ALA A 1 239 ? 16.931 17.820 -32.553 1.00 86.44 239 ALA A O 1
ATOM 1804 N N . ASN A 1 240 ? 18.382 16.850 -31.141 1.00 89.75 240 ASN A N 1
ATOM 1805 C CA . ASN A 1 240 ? 19.536 16.891 -32.041 1.00 89.75 240 ASN A CA 1
ATOM 1806 C C . ASN A 1 240 ? 19.846 15.538 -32.709 1.00 89.75 240 ASN A C 1
ATOM 1808 O O . ASN A 1 240 ? 20.872 15.402 -33.373 1.00 89.75 240 ASN A O 1
ATOM 1812 N N . GLY A 1 241 ? 18.986 14.523 -32.540 1.00 88.69 241 GLY A N 1
ATOM 1813 C CA . GLY A 1 241 ? 19.169 13.201 -33.150 1.00 88.69 241 GLY A CA 1
ATOM 1814 C C . GLY A 1 241 ? 20.440 12.473 -32.697 1.00 88.69 241 GLY A C 1
ATOM 1815 O O . GLY A 1 241 ? 21.019 11.703 -33.463 1.00 88.69 241 GLY A O 1
ATOM 1816 N N . ARG A 1 242 ? 20.899 12.723 -31.468 1.00 93.56 242 ARG A N 1
ATOM 1817 C CA . ARG A 1 242 ? 22.097 12.109 -30.879 1.00 93.56 242 ARG A CA 1
ATOM 1818 C C . ARG A 1 242 ? 21.716 11.069 -29.825 1.00 93.56 242 ARG A C 1
ATOM 1820 O O . ARG A 1 242 ? 20.597 11.042 -29.319 1.00 93.56 242 ARG A O 1
ATOM 1827 N N . LYS A 1 243 ? 22.667 10.198 -29.495 1.00 93.31 243 LYS A N 1
ATOM 1828 C CA . LYS A 1 243 ? 22.562 9.212 -28.412 1.00 93.31 243 LYS A CA 1
ATOM 1829 C C . LYS A 1 243 ? 23.641 9.512 -27.377 1.00 93.31 243 LYS A C 1
ATOM 1831 O O . LYS A 1 243 ? 24.729 9.935 -27.762 1.00 93.31 243 LYS A O 1
ATOM 1836 N N . ALA A 1 244 ? 23.353 9.239 -26.112 1.00 93.00 244 ALA A N 1
ATOM 1837 C CA . ALA A 1 244 ? 24.351 9.177 -25.053 1.00 93.00 244 ALA A CA 1
ATOM 1838 C C . ALA A 1 244 ? 24.292 7.813 -24.364 1.00 93.00 244 ALA A C 1
ATOM 1840 O O . ALA A 1 244 ? 23.255 7.144 -24.397 1.00 93.00 244 ALA A O 1
ATOM 1841 N N . PHE A 1 245 ? 25.407 7.424 -23.765 1.00 92.38 245 PHE A N 1
ATOM 1842 C CA . PHE A 1 245 ? 25.551 6.282 -22.885 1.00 92.38 245 PHE A CA 1
ATOM 1843 C C . PHE A 1 245 ? 25.915 6.839 -21.505 1.00 92.38 245 PHE A C 1
ATOM 1845 O O . PHE A 1 245 ? 26.944 7.494 -21.369 1.00 92.38 245 PHE A O 1
ATOM 1852 N N . LEU A 1 246 ? 25.048 6.617 -20.512 1.00 89.69 246 LEU A N 1
ATOM 1853 C CA . LEU A 1 246 ? 25.381 6.832 -19.105 1.00 89.69 246 LEU A CA 1
ATOM 1854 C C . LEU A 1 246 ? 26.326 5.711 -18.667 1.00 89.69 246 LEU A C 1
ATOM 1856 O O . LEU A 1 246 ? 25.888 4.578 -18.476 1.00 89.69 246 LEU A O 1
ATOM 1860 N N . THR A 1 247 ? 27.619 6.002 -18.623 1.00 88.94 247 THR A N 1
ATOM 1861 C CA . THR A 1 247 ? 28.669 5.005 -18.361 1.00 88.94 247 THR A CA 1
ATOM 1862 C C . THR A 1 247 ? 29.117 4.986 -16.907 1.00 88.94 247 THR A C 1
ATOM 1864 O O . THR A 1 247 ? 29.676 3.981 -16.472 1.00 88.94 247 THR A O 1
ATOM 1867 N N . GLU A 1 248 ? 28.799 6.037 -16.144 1.00 87.25 248 GLU A N 1
ATOM 1868 C CA . GLU A 1 248 ? 29.011 6.127 -14.699 1.00 87.25 248 GLU A CA 1
ATOM 1869 C C . GLU A 1 248 ? 27.815 6.800 -14.017 1.00 87.25 248 GLU A C 1
ATOM 1871 O O . GLU A 1 248 ? 27.383 7.883 -14.416 1.00 87.25 248 GLU A O 1
ATOM 1876 N N . THR A 1 249 ? 27.282 6.161 -12.973 1.00 85.19 249 THR A N 1
ATOM 1877 C CA . THR A 1 249 ? 26.318 6.775 -12.052 1.00 85.19 249 THR A CA 1
ATOM 1878 C C . THR A 1 249 ? 26.530 6.263 -10.630 1.00 85.19 249 THR A C 1
ATOM 1880 O O . THR A 1 249 ? 26.947 5.115 -10.446 1.00 85.19 249 THR A O 1
ATOM 1883 N N . GLY A 1 250 ? 26.273 7.095 -9.617 1.00 78.38 250 GLY A N 1
ATOM 1884 C CA . GLY A 1 250 ? 26.307 6.646 -8.224 1.00 78.38 250 GLY A CA 1
ATOM 1885 C C . GLY A 1 250 ? 26.564 7.723 -7.170 1.00 78.38 250 GLY A C 1
ATOM 1886 O O . GLY A 1 250 ? 26.434 8.924 -7.398 1.00 78.38 250 GLY A O 1
ATOM 1887 N N . GLY A 1 251 ? 26.918 7.259 -5.975 1.00 81.31 251 GLY A N 1
ATOM 1888 C CA . GLY A 1 251 ? 27.247 8.068 -4.802 1.00 81.31 251 GLY A CA 1
ATOM 1889 C C . GLY A 1 251 ? 27.837 7.192 -3.693 1.00 81.31 251 GLY A C 1
ATOM 1890 O O . GLY A 1 251 ? 28.233 6.051 -3.945 1.00 81.31 251 GLY A O 1
ATOM 1891 N N . GLY A 1 252 ? 27.909 7.702 -2.462 1.00 76.75 252 GLY A N 1
ATOM 1892 C CA . GLY A 1 252 ? 28.437 6.936 -1.330 1.00 76.75 252 GLY A CA 1
ATOM 1893 C C . GLY A 1 252 ? 27.596 5.704 -0.954 1.00 76.75 252 GLY A C 1
ATOM 1894 O O . GLY A 1 252 ? 26.427 5.571 -1.306 1.00 76.75 252 GLY A O 1
ATOM 1895 N N . ASN A 1 253 ? 28.190 4.773 -0.200 1.00 83.12 253 ASN A N 1
ATOM 1896 C CA . ASN A 1 253 ? 27.505 3.563 0.275 1.00 83.12 253 ASN A CA 1
ATOM 1897 C C . ASN A 1 253 ? 26.609 3.861 1.496 1.00 83.12 253 ASN A C 1
ATOM 1899 O O . ASN A 1 253 ? 26.950 3.515 2.629 1.00 83.12 253 ASN A O 1
ATOM 1903 N N . THR A 1 254 ? 25.489 4.549 1.268 1.00 83.69 254 THR A N 1
ATOM 1904 C CA . THR A 1 254 ? 24.558 5.029 2.303 1.00 83.69 254 THR A CA 1
ATOM 1905 C C . THR A 1 254 ? 23.098 4.752 1.935 1.00 83.69 254 THR A C 1
ATOM 1907 O O . THR A 1 254 ? 22.749 4.517 0.776 1.00 83.69 254 THR A O 1
ATOM 1910 N N . GLY A 1 255 ? 22.209 4.777 2.936 1.00 76.31 255 GLY A N 1
ATOM 1911 C CA . GLY A 1 255 ? 20.773 4.563 2.719 1.00 76.31 255 GLY A CA 1
ATOM 1912 C C . GLY A 1 255 ? 20.129 5.635 1.831 1.00 76.31 255 GLY A C 1
ATOM 1913 O O . GLY A 1 255 ? 19.229 5.323 1.055 1.00 76.31 255 GLY A O 1
ATOM 1914 N N . SER A 1 256 ? 20.627 6.875 1.895 1.00 80.75 256 SER A N 1
ATOM 1915 C CA . SER A 1 256 ? 20.170 7.979 1.047 1.00 80.75 256 SER A CA 1
ATOM 1916 C C . SER A 1 256 ? 20.495 7.724 -0.429 1.00 80.75 256 SER A C 1
ATOM 1918 O O . SER A 1 256 ? 19.624 7.853 -1.286 1.00 80.75 256 SER A O 1
ATOM 1920 N N . CYS A 1 257 ? 21.710 7.262 -0.731 1.00 72.19 257 CYS A N 1
ATOM 1921 C CA . CYS A 1 257 ? 22.112 6.902 -2.088 1.00 72.19 257 CYS A CA 1
ATOM 1922 C C . CYS A 1 257 ? 21.342 5.705 -2.635 1.00 72.19 257 CYS A C 1
ATOM 1924 O O . CYS A 1 257 ? 20.882 5.762 -3.771 1.00 72.19 257 CYS A O 1
ATOM 1926 N N . SER A 1 258 ? 21.098 4.667 -1.827 1.00 76.44 258 SER A N 1
ATOM 1927 C CA . SER A 1 258 ? 20.255 3.546 -2.263 1.00 76.44 258 SER A CA 1
ATOM 1928 C C . SER A 1 258 ? 18.841 3.999 -2.638 1.00 76.44 258 SER A C 1
ATOM 1930 O O . SER A 1 258 ? 18.307 3.525 -3.634 1.00 76.44 258 SER A O 1
ATOM 1932 N N . GLN A 1 259 ? 18.241 4.922 -1.882 1.00 76.38 259 GLN A N 1
ATOM 1933 C CA . GLN A 1 259 ? 16.919 5.464 -2.199 1.00 76.38 259 GLN A CA 1
ATOM 1934 C C . GLN A 1 259 ? 16.914 6.208 -3.542 1.00 76.38 259 GLN A C 1
ATOM 1936 O O . GLN A 1 259 ? 16.024 5.982 -4.362 1.00 76.38 259 GLN A O 1
ATOM 1941 N N . TYR A 1 260 ? 17.875 7.108 -3.759 1.00 73.88 260 TYR A N 1
ATOM 1942 C CA . TYR A 1 260 ? 17.869 7.982 -4.932 1.00 73.88 260 TYR A CA 1
ATOM 1943 C C . TYR A 1 260 ? 18.344 7.297 -6.216 1.00 73.88 260 TYR A C 1
ATOM 1945 O O . TYR A 1 260 ? 17.760 7.559 -7.262 1.00 73.88 260 TYR A O 1
ATOM 1953 N N . VAL A 1 261 ? 19.295 6.358 -6.137 1.00 71.00 261 VAL A N 1
ATOM 1954 C CA . VAL A 1 261 ? 19.644 5.493 -7.278 1.00 71.00 261 VAL A CA 1
ATOM 1955 C C . VAL A 1 261 ? 18.438 4.633 -7.671 1.00 71.00 261 VAL A C 1
ATOM 1957 O O . VAL A 1 261 ? 18.113 4.540 -8.846 1.00 71.00 261 VAL A O 1
ATOM 1960 N N . CYS A 1 262 ? 17.699 4.058 -6.712 1.00 63.53 262 CYS A N 1
ATOM 1961 C CA . CYS A 1 262 ? 16.473 3.318 -7.039 1.00 63.53 262 CYS A CA 1
ATOM 1962 C C . CYS A 1 262 ? 15.419 4.212 -7.720 1.00 63.53 262 CYS A C 1
ATOM 1964 O O . CYS A 1 262 ? 14.806 3.794 -8.699 1.00 63.53 262 CYS A O 1
ATOM 1966 N N . ALA A 1 263 ? 15.245 5.452 -7.251 1.00 57.44 263 ALA A N 1
ATOM 1967 C CA . ALA A 1 263 ? 14.310 6.407 -7.848 1.00 57.44 263 ALA A CA 1
ATOM 1968 C C . ALA A 1 263 ? 14.687 6.810 -9.292 1.00 57.44 263 ALA A C 1
ATOM 1970 O O . ALA A 1 263 ? 13.799 6.967 -10.131 1.00 57.44 263 ALA A O 1
ATOM 1971 N N . GLU A 1 264 ? 15.983 6.926 -9.603 1.00 57.22 264 GLU A N 1
ATOM 1972 C CA . GLU A 1 264 ? 16.506 7.174 -10.957 1.00 57.22 264 GLU A CA 1
ATOM 1973 C C . GLU A 1 264 ? 16.120 6.046 -11.947 1.00 57.22 264 GLU A C 1
ATOM 1975 O O . GLU A 1 264 ? 15.841 6.305 -13.121 1.00 57.22 264 GLU A O 1
ATOM 1980 N N . LEU A 1 265 ? 16.018 4.798 -11.469 1.00 53.97 265 LEU A N 1
ATOM 1981 C CA . LEU A 1 265 ? 15.847 3.583 -12.286 1.00 53.97 265 LEU A CA 1
ATOM 1982 C C . LEU A 1 265 ? 14.378 3.160 -12.560 1.00 53.97 265 LEU A C 1
ATOM 1984 O O . LEU A 1 265 ? 14.125 2.266 -13.384 1.00 53.97 265 LEU A O 1
ATOM 1988 N N . ASP A 1 266 ? 13.386 3.790 -11.924 1.00 53.00 266 ASP A N 1
ATOM 1989 C CA . ASP A 1 266 ? 11.979 3.334 -11.909 1.00 53.00 266 ASP A CA 1
ATOM 1990 C C . ASP A 1 266 ? 11.095 3.808 -13.101 1.00 53.00 266 ASP A C 1
ATOM 1992 O O . ASP A 1 266 ? 9.996 3.293 -13.322 1.00 53.00 266 ASP A O 1
ATOM 1996 N N . TRP A 1 267 ? 11.539 4.749 -13.943 1.00 44.41 267 TRP A N 1
ATOM 1997 C CA . TRP A 1 267 ? 10.653 5.552 -14.823 1.00 44.41 267 TRP A CA 1
ATOM 1998 C C . TRP A 1 267 ? 10.042 4.880 -16.096 1.00 44.41 267 TRP A C 1
ATOM 2000 O O . TRP A 1 267 ? 9.263 5.523 -16.798 1.00 44.41 267 TRP A O 1
ATOM 2010 N N . MET A 1 268 ? 10.309 3.611 -16.460 1.00 43.44 268 MET A N 1
ATOM 2011 C CA . MET A 1 268 ? 10.039 3.115 -17.845 1.00 43.44 268 MET A CA 1
ATOM 2012 C C . MET A 1 268 ? 8.986 1.989 -18.093 1.00 43.44 268 MET A C 1
ATOM 2014 O O . MET A 1 268 ? 8.883 1.540 -19.233 1.00 43.44 268 MET A O 1
ATOM 2018 N N . LYS A 1 269 ? 8.206 1.474 -17.121 1.00 54.31 269 LYS A N 1
ATOM 2019 C CA . LYS A 1 269 ? 7.861 0.020 -17.144 1.00 54.31 269 LYS A CA 1
ATOM 2020 C C . LYS A 1 269 ? 6.383 -0.472 -16.977 1.00 54.31 269 LYS A C 1
ATOM 2022 O O . LYS A 1 269 ? 6.159 -1.672 -16.843 1.00 54.31 269 LYS A O 1
ATOM 2027 N N . LEU A 1 270 ? 5.354 0.387 -17.062 1.00 56.38 270 LEU A N 1
ATOM 2028 C CA . LEU A 1 270 ? 3.975 0.096 -16.570 1.00 56.38 270 LEU A CA 1
ATOM 2029 C C . LEU A 1 270 ? 3.044 -0.862 -17.347 1.00 56.38 270 LEU A C 1
ATOM 2031 O O . LEU A 1 270 ? 2.461 -1.771 -16.749 1.00 56.38 270 LEU A O 1
ATOM 2035 N N . ALA A 1 271 ? 2.842 -0.675 -18.653 1.00 53.28 271 ALA A N 1
ATOM 2036 C CA . ALA A 1 271 ? 1.773 -1.388 -19.377 1.00 53.28 271 ALA A CA 1
ATOM 2037 C C . ALA A 1 271 ? 2.072 -2.885 -19.610 1.00 53.28 271 ALA A C 1
ATOM 2039 O O . ALA A 1 271 ? 1.175 -3.724 -19.610 1.00 53.28 271 ALA A O 1
ATOM 2040 N N . PHE A 1 272 ? 3.345 -3.238 -19.796 1.00 64.44 272 PHE A N 1
ATOM 2041 C CA . PHE A 1 272 ? 3.752 -4.608 -20.117 1.00 64.44 272 PHE A CA 1
ATOM 2042 C C . PHE A 1 272 ? 3.629 -5.551 -18.908 1.00 64.44 272 PHE A C 1
ATOM 2044 O O . PHE A 1 272 ? 3.165 -6.684 -19.044 1.00 64.44 272 PHE A O 1
ATOM 2051 N N . ASP A 1 273 ? 3.976 -5.066 -17.712 1.00 65.19 273 ASP A N 1
ATOM 2052 C CA . ASP A 1 273 ? 3.864 -5.844 -16.473 1.00 65.19 273 ASP A CA 1
ATOM 2053 C C . ASP A 1 273 ? 2.402 -6.083 -16.068 1.00 65.19 273 ASP A C 1
ATOM 2055 O O . ASP A 1 273 ? 2.082 -7.161 -15.573 1.00 65.19 273 ASP A O 1
ATOM 2059 N N . THR A 1 274 ? 1.493 -5.139 -16.347 1.00 64.38 274 THR A N 1
ATOM 2060 C CA . THR A 1 274 ? 0.058 -5.291 -16.038 1.00 64.38 274 THR A CA 1
ATOM 2061 C C . THR A 1 274 ? -0.558 -6.478 -16.788 1.00 64.38 274 THR A C 1
ATOM 2063 O O . THR A 1 274 ? -1.226 -7.315 -16.183 1.00 64.38 274 THR A O 1
ATOM 2066 N N . ILE A 1 275 ? -0.278 -6.618 -18.091 1.00 69.44 275 ILE A N 1
ATOM 2067 C CA . ILE A 1 275 ? -0.776 -7.747 -18.897 1.00 69.44 275 ILE A CA 1
ATOM 2068 C C . ILE A 1 275 ? -0.144 -9.065 -18.440 1.00 69.44 275 ILE A C 1
ATOM 2070 O O . ILE A 1 275 ? -0.853 -10.062 -18.306 1.00 69.44 275 ILE A O 1
ATOM 2074 N N . GLY A 1 276 ? 1.166 -9.080 -18.170 1.00 70.94 276 GLY A N 1
ATOM 2075 C CA . GLY A 1 276 ? 1.851 -10.276 -17.673 1.00 70.94 276 GLY A CA 1
ATOM 2076 C C . GLY A 1 276 ? 1.238 -10.816 -16.389 1.00 70.94 276 GLY A C 1
ATOM 2077 O O . GLY A 1 276 ? 0.938 -12.008 -16.287 1.00 70.94 276 GLY A O 1
ATOM 2078 N N . ILE A 1 277 ? 0.985 -9.918 -15.441 1.00 71.50 277 ILE A N 1
ATOM 2079 C CA . ILE A 1 277 ? 0.447 -10.263 -14.132 1.00 71.50 277 ILE A CA 1
ATOM 2080 C C . ILE A 1 277 ? -1.022 -10.682 -14.237 1.00 71.50 277 ILE A C 1
ATOM 2082 O O . ILE A 1 277 ? -1.386 -11.737 -13.729 1.00 71.50 277 ILE A O 1
ATOM 2086 N N . CYS A 1 278 ? -1.870 -9.908 -14.920 1.00 70.44 278 CYS A N 1
ATOM 2087 C CA . CYS A 1 278 ? -3.307 -10.187 -14.953 1.00 70.44 278 CYS A CA 1
ATOM 2088 C C . CYS A 1 278 ? -3.692 -11.360 -15.870 1.00 70.44 278 CYS A C 1
ATOM 2090 O O . CYS A 1 278 ? -4.624 -12.093 -15.552 1.00 70.44 278 CYS A O 1
ATOM 2092 N N . ALA A 1 279 ? -3.018 -11.544 -17.012 1.00 74.31 279 ALA A N 1
ATOM 2093 C CA . ALA A 1 279 ? -3.398 -12.574 -17.984 1.00 74.31 279 ALA A CA 1
ATOM 2094 C C . ALA A 1 279 ? -2.680 -13.913 -17.759 1.00 74.31 279 ALA A C 1
ATOM 2096 O O . ALA A 1 279 ? -3.252 -14.968 -18.044 1.00 74.31 279 ALA A O 1
ATOM 2097 N N . PHE A 1 280 ? -1.441 -13.886 -17.257 1.00 80.69 280 PHE A N 1
ATOM 2098 C CA . PHE A 1 280 ? -0.580 -15.073 -17.187 1.00 80.69 280 PHE A CA 1
ATOM 2099 C C . PHE A 1 280 ? -0.007 -15.338 -15.788 1.00 80.69 280 PHE A C 1
ATOM 2101 O O . PHE A 1 280 ? 0.757 -16.290 -15.626 1.00 80.69 280 PHE A O 1
ATOM 2108 N N . ASN A 1 281 ? -0.350 -14.508 -14.791 1.00 73.38 281 ASN A N 1
ATOM 2109 C CA . ASN A 1 281 ? 0.245 -14.522 -13.451 1.00 73.38 281 ASN A CA 1
ATOM 2110 C C . ASN A 1 281 ? 1.786 -14.508 -13.495 1.00 73.38 281 ASN A C 1
ATOM 2112 O O . ASN A 1 281 ? 2.461 -15.153 -12.696 1.00 73.38 281 ASN A O 1
ATOM 2116 N N . TYR A 1 282 ? 2.343 -13.794 -14.477 1.00 71.31 282 TYR A N 1
ATOM 2117 C CA . TYR A 1 282 ? 3.773 -13.734 -14.735 1.00 71.31 282 TYR A CA 1
ATOM 2118 C C . TYR A 1 282 ? 4.278 -12.304 -14.593 1.00 71.31 282 TYR A C 1
ATOM 2120 O O . TYR A 1 282 ? 3.870 -11.393 -15.317 1.00 71.31 282 TYR A O 1
ATOM 2128 N N . ARG A 1 283 ? 5.207 -12.102 -13.660 1.00 64.81 283 ARG A N 1
ATOM 2129 C CA . ARG A 1 283 ? 5.895 -10.824 -13.515 1.00 64.81 283 ARG A CA 1
ATOM 2130 C C . ARG A 1 283 ? 7.079 -10.794 -14.469 1.00 64.81 283 ARG A C 1
ATOM 2132 O O . ARG A 1 283 ? 8.120 -11.373 -14.183 1.00 64.81 283 ARG A O 1
ATOM 2139 N N . PHE A 1 284 ? 6.944 -10.049 -15.563 1.00 65.69 284 PHE A N 1
ATOM 2140 C CA . PHE A 1 284 ? 8.091 -9.725 -16.416 1.00 65.69 284 PHE A CA 1
ATOM 2141 C C . PHE A 1 284 ? 9.108 -8.816 -15.708 1.00 65.69 284 PHE A C 1
ATOM 2143 O O . PHE A 1 284 ? 10.218 -8.657 -16.211 1.00 65.69 284 PHE A O 1
ATOM 2150 N N . ASN A 1 285 ? 8.736 -8.264 -14.539 1.00 57.41 285 ASN A N 1
ATOM 2151 C CA . ASN A 1 285 ? 9.555 -7.413 -13.678 1.00 57.41 285 ASN A CA 1
ATOM 2152 C C . ASN A 1 285 ? 10.191 -6.257 -14.438 1.00 57.41 285 ASN A C 1
ATOM 2154 O O . ASN A 1 285 ? 11.259 -5.789 -14.047 1.00 57.41 285 ASN A O 1
ATOM 2158 N N . ASN A 1 286 ? 9.528 -5.766 -15.490 1.00 55.56 286 ASN A N 1
ATOM 2159 C CA . ASN A 1 286 ? 10.010 -4.578 -16.163 1.00 55.56 286 ASN A CA 1
ATOM 2160 C C . ASN A 1 286 ? 10.123 -3.472 -15.117 1.00 55.56 286 ASN A C 1
ATOM 2162 O O . ASN A 1 286 ? 11.167 -2.848 -15.056 1.00 55.56 286 ASN A O 1
ATOM 2166 N N . PHE A 1 287 ? 9.156 -3.313 -14.199 1.00 49.19 287 PHE A N 1
ATOM 2167 C CA . PHE A 1 287 ? 9.203 -2.306 -13.131 1.00 49.19 287 PHE A CA 1
ATOM 2168 C C . PHE A 1 287 ? 10.477 -2.317 -12.296 1.00 49.19 287 PHE A C 1
ATOM 2170 O O . PHE A 1 287 ? 11.046 -1.265 -12.027 1.00 49.19 287 PHE A O 1
ATOM 2177 N N . TYR A 1 288 ? 10.976 -3.503 -11.981 1.00 45.53 288 TYR A N 1
ATOM 2178 C CA . TYR A 1 288 ? 12.076 -3.693 -11.045 1.00 45.53 288 TYR A CA 1
ATOM 2179 C C . TYR A 1 288 ? 13.423 -3.964 -11.742 1.00 45.53 288 TYR A C 1
ATOM 2181 O O . TYR A 1 288 ? 14.400 -4.256 -11.062 1.00 45.53 288 TYR A O 1
ATOM 2189 N N . ALA A 1 289 ? 13.493 -3.879 -13.080 1.00 43.25 289 ALA A N 1
ATOM 2190 C CA . ALA A 1 289 ? 14.689 -4.207 -13.867 1.00 43.25 289 ALA A CA 1
ATOM 2191 C C . ALA A 1 289 ? 15.076 -3.082 -14.836 1.00 43.25 289 ALA A C 1
ATOM 2193 O O . ALA A 1 289 ? 14.228 -2.571 -15.544 1.00 43.25 289 ALA A O 1
ATOM 2194 N N . GLU A 1 290 ? 16.340 -2.674 -14.926 1.00 41.22 290 GLU A N 1
ATOM 2195 C CA . GLU A 1 290 ? 16.792 -1.521 -15.742 1.00 41.22 290 GLU A CA 1
ATOM 2196 C C . GLU A 1 290 ? 16.547 -1.646 -17.264 1.00 41.22 290 GLU A C 1
ATOM 2198 O O . GLU A 1 290 ? 16.621 -0.665 -18.009 1.00 41.22 290 GLU A O 1
ATOM 2203 N N . HIS A 1 291 ? 16.228 -2.845 -17.754 1.00 48.84 291 HIS A N 1
ATOM 2204 C CA . HIS A 1 291 ? 15.958 -3.122 -19.161 1.00 48.84 291 HIS A CA 1
ATOM 2205 C C . HIS A 1 291 ? 14.587 -3.772 -19.348 1.00 48.84 291 HIS A C 1
ATOM 2207 O O . HIS A 1 291 ? 14.145 -4.569 -18.523 1.00 48.84 291 HIS A O 1
ATOM 2213 N N . MET A 1 292 ? 13.935 -3.470 -20.477 1.00 55.59 292 MET A N 1
ATOM 2214 C CA . MET A 1 292 ? 12.728 -4.189 -20.884 1.00 55.59 292 MET A CA 1
ATOM 2215 C C . MET A 1 292 ? 13.061 -5.671 -21.069 1.00 55.59 292 MET A C 1
ATOM 2217 O O . MET A 1 292 ? 14.052 -6.013 -21.722 1.00 55.59 292 MET A O 1
ATOM 2221 N N . HIS A 1 293 ? 12.202 -6.541 -20.547 1.00 71.25 293 HIS A N 1
ATOM 2222 C CA . HIS A 1 293 ? 12.291 -7.983 -20.689 1.00 71.25 293 HIS A CA 1
ATOM 2223 C C . HIS A 1 293 ? 12.559 -8.344 -22.162 1.00 71.25 293 HIS A C 1
ATOM 2225 O O . HIS A 1 293 ? 11.891 -7.788 -23.044 1.00 71.25 293 HIS A O 1
ATOM 2231 N N . PRO A 1 294 ? 13.489 -9.272 -22.471 1.00 76.12 294 PRO A N 1
ATOM 2232 C CA . PRO A 1 294 ? 13.889 -9.592 -23.845 1.00 76.12 294 PRO A CA 1
ATOM 2233 C C . PRO A 1 294 ? 12.716 -9.836 -24.799 1.00 76.12 294 PRO A C 1
ATOM 2235 O O . PRO A 1 294 ? 12.760 -9.409 -25.952 1.00 76.12 294 PRO A O 1
ATOM 2238 N N . PHE A 1 295 ? 11.631 -10.424 -24.287 1.00 78.50 295 PHE A N 1
ATOM 2239 C CA . PHE A 1 295 ? 10.372 -10.596 -25.011 1.00 78.50 295 PHE A CA 1
ATOM 2240 C C . PHE A 1 295 ? 9.834 -9.283 -25.606 1.00 78.50 295 PHE A C 1
ATOM 2242 O O . PHE A 1 295 ? 9.499 -9.245 -26.785 1.00 78.50 295 PHE A O 1
ATOM 2249 N N . ALA A 1 296 ? 9.774 -8.189 -24.839 1.00 70.19 296 ALA A N 1
ATOM 2250 C CA . ALA A 1 296 ? 9.258 -6.900 -25.308 1.00 70.19 296 ALA A CA 1
ATOM 2251 C C . ALA A 1 296 ? 10.132 -6.301 -26.426 1.00 70.19 296 ALA A C 1
ATOM 2253 O O . ALA A 1 296 ? 9.623 -5.736 -27.398 1.00 70.19 296 ALA A O 1
ATOM 2254 N N . THR A 1 297 ? 11.451 -6.476 -26.321 1.00 70.50 297 THR A N 1
ATOM 2255 C CA . THR A 1 297 ? 12.424 -6.029 -27.327 1.00 70.50 297 THR A CA 1
ATOM 2256 C C . THR A 1 297 ? 12.305 -6.841 -28.622 1.00 70.50 297 THR A C 1
ATOM 2258 O O . THR A 1 297 ? 12.208 -6.271 -29.712 1.00 70.50 297 THR A O 1
ATOM 2261 N N . GLN A 1 298 ? 12.238 -8.170 -28.511 1.00 80.31 298 GLN A N 1
ATOM 2262 C CA . GLN A 1 298 ? 12.052 -9.099 -29.635 1.00 80.31 298 GLN A CA 1
ATOM 2263 C C . GLN A 1 298 ? 10.710 -8.874 -30.337 1.00 80.31 298 GLN A C 1
ATOM 2265 O O . GLN A 1 298 ? 10.625 -8.904 -31.569 1.00 80.31 298 GLN A O 1
ATOM 2270 N N . MET A 1 299 ? 9.675 -8.579 -29.556 1.00 78.75 299 MET A N 1
ATOM 2271 C CA . MET A 1 299 ? 8.346 -8.221 -30.025 1.00 78.75 299 MET A CA 1
ATOM 2272 C C . MET A 1 299 ? 8.368 -6.935 -30.853 1.00 78.75 299 MET A C 1
ATOM 2274 O O . MET A 1 299 ? 7.942 -6.943 -32.009 1.00 78.75 299 MET A O 1
ATOM 2278 N N . ALA A 1 300 ? 8.926 -5.846 -30.316 1.00 69.94 300 ALA A N 1
ATOM 2279 C CA . ALA A 1 300 ? 9.032 -4.574 -31.029 1.00 69.94 300 ALA A CA 1
ATOM 2280 C C . ALA A 1 300 ? 9.828 -4.711 -32.341 1.00 69.94 300 ALA A C 1
ATOM 2282 O O . ALA A 1 300 ? 9.395 -4.220 -33.389 1.00 69.94 300 ALA A O 1
ATOM 2283 N N . ALA A 1 301 ? 10.953 -5.434 -32.316 1.00 75.38 301 ALA A N 1
ATOM 2284 C CA . ALA A 1 301 ? 11.754 -5.712 -33.507 1.00 75.38 301 ALA A CA 1
ATOM 2285 C C . ALA A 1 301 ? 10.965 -6.510 -34.565 1.00 75.38 301 ALA A C 1
ATOM 2287 O O . ALA A 1 301 ? 10.979 -6.168 -35.754 1.00 75.38 301 ALA A O 1
ATOM 2288 N N . SER A 1 302 ? 10.218 -7.529 -34.129 1.00 80.12 302 SER A N 1
ATOM 2289 C CA . SER A 1 302 ? 9.382 -8.363 -35.000 1.00 80.12 302 SER A CA 1
ATOM 2290 C C . SER A 1 302 ? 8.240 -7.570 -35.641 1.00 80.12 302 SER A C 1
ATOM 2292 O O . SER A 1 302 ? 7.986 -7.728 -36.836 1.00 80.12 302 SER A O 1
ATOM 2294 N N . LEU A 1 303 ? 7.594 -6.667 -34.897 1.00 74.12 303 LEU A N 1
ATOM 2295 C CA . LEU A 1 303 ? 6.509 -5.813 -35.398 1.00 74.12 303 LEU A CA 1
ATOM 2296 C C . LEU A 1 303 ? 6.997 -4.808 -36.443 1.00 74.12 303 LEU A C 1
ATOM 2298 O O . LEU A 1 303 ? 6.367 -4.645 -37.490 1.00 74.12 303 LEU A O 1
ATOM 2302 N N . VAL A 1 304 ? 8.154 -4.180 -36.211 1.00 73.88 304 VAL A N 1
ATOM 2303 C CA . VAL A 1 304 ? 8.775 -3.271 -37.185 1.00 73.88 304 VAL A CA 1
ATOM 2304 C C . VAL A 1 304 ? 9.099 -4.008 -38.486 1.00 73.88 304 VAL A C 1
ATOM 2306 O O . VAL A 1 304 ? 8.840 -3.484 -39.574 1.00 73.88 304 VAL A O 1
ATOM 2309 N N . GLN A 1 305 ? 9.638 -5.228 -38.409 1.00 76.19 305 GLN A N 1
ATOM 2310 C CA . GLN A 1 305 ? 9.914 -6.020 -39.609 1.00 76.19 305 GLN A CA 1
ATOM 2311 C C . GLN A 1 305 ? 8.638 -6.515 -40.295 1.00 76.19 305 GLN A C 1
ATOM 2313 O O . GLN A 1 305 ? 8.564 -6.461 -41.524 1.00 76.19 305 GLN A O 1
ATOM 2318 N N . ALA A 1 306 ? 7.616 -6.922 -39.540 1.00 75.00 306 ALA A N 1
ATOM 2319 C CA . ALA A 1 306 ? 6.317 -7.312 -40.084 1.00 75.00 306 ALA A CA 1
ATOM 2320 C C . ALA A 1 306 ? 5.648 -6.153 -40.845 1.00 75.00 306 ALA A C 1
ATOM 2322 O O . ALA A 1 306 ? 5.205 -6.341 -41.980 1.00 75.00 306 ALA A O 1
ATOM 2323 N N . GLY A 1 307 ? 5.667 -4.942 -40.277 1.00 73.19 307 GLY A N 1
ATOM 2324 C CA . GLY A 1 307 ? 5.188 -3.727 -40.939 1.00 73.19 307 GLY A CA 1
ATOM 2325 C C . GLY A 1 307 ? 5.951 -3.441 -42.235 1.00 73.19 307 GLY A C 1
ATOM 2326 O O . GLY A 1 307 ? 5.347 -3.300 -43.295 1.00 73.19 307 GLY A O 1
ATOM 2327 N N . LYS A 1 308 ? 7.291 -3.461 -42.199 1.00 75.06 308 LYS A N 1
ATOM 2328 C CA . LYS A 1 308 ? 8.124 -3.271 -43.402 1.00 75.06 308 LYS A CA 1
ATOM 2329 C C . LYS A 1 308 ? 7.880 -4.344 -44.472 1.00 75.06 308 LYS A C 1
ATOM 2331 O O . LYS A 1 308 ? 7.962 -4.045 -45.659 1.00 75.06 308 LYS A O 1
ATOM 2336 N N . ARG A 1 309 ? 7.604 -5.590 -44.074 1.00 76.69 309 ARG A N 1
ATOM 2337 C CA . ARG A 1 309 ? 7.345 -6.727 -44.972 1.00 76.69 309 ARG A CA 1
ATOM 2338 C C . ARG A 1 309 ? 6.030 -6.581 -45.739 1.00 76.69 309 ARG A C 1
ATOM 2340 O O . ARG A 1 309 ? 5.971 -7.003 -46.894 1.00 76.69 309 ARG A O 1
ATOM 2347 N N . ALA A 1 310 ? 5.017 -5.971 -45.123 1.00 68.56 310 ALA A N 1
ATOM 2348 C CA . ALA A 1 310 ? 3.696 -5.766 -45.719 1.00 68.56 310 ALA A CA 1
ATOM 2349 C C . ALA A 1 310 ? 3.715 -4.854 -46.961 1.00 68.56 310 ALA A C 1
ATOM 2351 O O . ALA A 1 310 ? 2.866 -5.005 -47.834 1.00 68.56 310 ALA A O 1
ATOM 2352 N N . PHE A 1 311 ? 4.703 -3.958 -47.069 1.00 67.75 311 PHE A N 1
ATOM 2353 C CA . PHE A 1 311 ? 4.860 -3.019 -48.189 1.00 67.75 311 PHE A CA 1
ATOM 2354 C C . PHE A 1 311 ? 5.892 -3.465 -49.245 1.00 67.75 311 PHE A C 1
ATOM 2356 O O . PHE A 1 311 ? 6.220 -2.694 -50.142 1.00 67.75 311 PHE A O 1
ATOM 2363 N N . ARG A 1 312 ? 6.422 -4.693 -49.150 1.00 77.25 312 ARG A N 1
ATOM 2364 C CA . ARG A 1 312 ? 7.431 -5.251 -50.073 1.00 77.25 312 ARG A CA 1
ATOM 2365 C C . ARG A 1 312 ? 6.833 -6.328 -50.973 1.00 77.25 312 ARG A C 1
ATOM 2367 O O . ARG A 1 312 ? 5.928 -7.062 -50.572 1.00 77.25 312 ARG A O 1
ATOM 2374 N N . THR A 1 313 ? 7.398 -6.501 -52.163 1.00 75.06 313 THR A N 1
ATOM 2375 C CA . THR A 1 313 ? 7.046 -7.608 -53.062 1.00 75.06 313 THR A CA 1
ATOM 2376 C C . THR A 1 313 ? 7.488 -8.962 -52.488 1.00 75.06 313 THR A C 1
ATOM 2378 O O . THR A 1 313 ? 8.388 -9.055 -51.646 1.00 75.06 313 THR A O 1
ATOM 2381 N N . GLN A 1 314 ? 6.883 -10.065 -52.951 1.00 72.62 314 GLN A N 1
ATOM 2382 C CA . GLN A 1 314 ? 7.278 -11.405 -52.491 1.00 72.62 314 GLN A CA 1
ATOM 2383 C C . GLN A 1 314 ? 8.743 -11.739 -52.813 1.00 72.62 314 GLN A C 1
ATOM 2385 O O . GLN A 1 314 ? 9.388 -12.448 -52.042 1.00 72.62 314 GLN A O 1
ATOM 2390 N N . MET A 1 315 ? 9.277 -11.216 -53.919 1.00 73.56 315 MET A N 1
ATOM 2391 C CA . MET A 1 315 ? 10.662 -11.446 -54.324 1.00 73.56 315 MET A CA 1
ATOM 2392 C C . MET A 1 315 ? 11.648 -10.726 -53.395 1.00 73.56 315 MET A C 1
ATOM 2394 O O . MET A 1 315 ? 12.578 -11.353 -52.891 1.00 73.56 315 MET A O 1
ATOM 2398 N N . GLU A 1 316 ? 11.399 -9.456 -53.068 1.00 76.75 316 GLU A N 1
ATOM 2399 C CA . GLU A 1 316 ? 12.211 -8.697 -52.102 1.00 76.75 316 GLU A CA 1
ATOM 2400 C C . GLU A 1 316 ? 12.192 -9.331 -50.710 1.00 76.75 316 GLU A C 1
ATOM 2402 O O . GLU A 1 316 ? 13.216 -9.397 -50.029 1.00 76.75 316 GLU A O 1
ATOM 2407 N N . ASN A 1 317 ? 11.032 -9.843 -50.299 1.00 78.88 317 ASN A N 1
ATOM 2408 C CA . ASN A 1 317 ? 10.900 -10.548 -49.034 1.00 78.88 317 ASN A CA 1
ATOM 2409 C C . ASN A 1 317 ? 11.677 -11.869 -49.021 1.00 78.88 317 ASN A C 1
ATOM 2411 O O . ASN A 1 317 ? 12.239 -12.205 -47.987 1.00 78.88 317 ASN A O 1
ATOM 2415 N N . ARG A 1 318 ? 11.771 -12.604 -50.137 1.00 76.19 318 ARG A N 1
ATOM 2416 C CA . ARG A 1 318 ? 12.582 -13.836 -50.216 1.00 76.19 318 ARG A CA 1
ATOM 2417 C C . ARG A 1 318 ? 14.089 -13.559 -50.184 1.00 76.19 318 ARG A C 1
ATOM 2419 O O . ARG A 1 318 ? 14.822 -14.316 -49.560 1.00 76.19 318 ARG A O 1
ATOM 2426 N N . LEU A 1 319 ? 14.545 -12.469 -50.804 1.00 80.75 319 LEU A N 1
ATOM 2427 C CA . LEU A 1 319 ? 15.972 -12.134 -50.922 1.00 80.75 319 LEU A CA 1
ATOM 2428 C C . LEU A 1 319 ? 16.601 -11.603 -49.619 1.00 80.75 319 LEU A C 1
ATOM 2430 O O . LEU A 1 319 ? 17.814 -11.691 -49.437 1.00 80.75 319 LEU A O 1
ATOM 2434 N N . ARG A 1 320 ? 15.804 -11.087 -48.674 1.00 79.62 320 ARG A N 1
ATOM 2435 C CA . ARG A 1 320 ? 16.288 -10.558 -47.383 1.00 79.62 320 ARG A CA 1
ATOM 2436 C C . ARG A 1 320 ? 16.508 -11.654 -46.331 1.00 79.62 320 ARG A C 1
ATOM 2438 O O . ARG A 1 320 ? 15.964 -11.587 -45.232 1.00 79.62 320 ARG A O 1
ATOM 2445 N N . MET A 1 321 ? 17.339 -12.643 -46.662 1.00 72.88 321 MET A N 1
ATOM 2446 C CA . MET A 1 321 ? 17.595 -13.833 -45.834 1.00 72.88 321 MET A CA 1
ATOM 2447 C C . MET A 1 321 ? 18.008 -13.500 -44.392 1.00 72.88 321 MET A C 1
ATOM 2449 O O . MET A 1 321 ? 17.484 -14.102 -43.463 1.00 72.88 321 MET A O 1
ATOM 2453 N N . TRP A 1 322 ? 18.867 -12.497 -44.192 1.00 74.31 322 TRP A N 1
ATOM 2454 C CA . TRP A 1 322 ? 19.349 -12.092 -42.864 1.00 74.31 322 TRP A CA 1
ATOM 2455 C C . TRP A 1 322 ? 18.259 -11.466 -41.990 1.00 74.31 322 TRP A C 1
ATOM 2457 O O . TRP A 1 322 ? 18.072 -11.874 -40.852 1.00 74.31 322 TRP A O 1
ATOM 2467 N N . SER A 1 323 ? 17.476 -10.539 -42.549 1.00 75.50 323 SER A N 1
ATOM 2468 C CA . SER A 1 323 ? 16.348 -9.916 -41.841 1.00 75.50 323 SER A CA 1
ATOM 2469 C C . SER A 1 323 ? 15.222 -10.917 -41.571 1.00 75.50 323 SER A C 1
ATOM 2471 O O . SER A 1 323 ? 14.541 -10.813 -40.554 1.00 75.50 323 SER A O 1
ATOM 2473 N N . ASN A 1 324 ? 15.029 -11.894 -42.463 1.00 78.75 324 ASN A N 1
ATOM 2474 C CA . ASN A 1 324 ? 14.097 -12.991 -42.234 1.00 78.75 324 ASN A CA 1
ATOM 2475 C C . ASN A 1 324 ? 14.590 -13.910 -41.121 1.00 78.75 324 ASN A C 1
ATOM 2477 O O . ASN A 1 324 ? 13.788 -14.305 -40.286 1.00 78.75 324 ASN A O 1
ATOM 2481 N N . LYS A 1 325 ? 15.889 -14.229 -41.099 1.00 82.75 325 LYS A N 1
ATOM 2482 C CA . LYS A 1 325 ? 16.498 -15.029 -40.040 1.00 82.75 325 LYS A CA 1
ATOM 2483 C C . LYS A 1 325 ? 16.371 -14.337 -38.685 1.00 82.75 325 LYS A C 1
ATOM 2485 O O . LYS A 1 325 ? 15.860 -14.950 -37.766 1.00 82.75 325 LYS A O 1
ATOM 2490 N N . GLU A 1 326 ? 16.718 -13.059 -38.589 1.00 78.88 326 GLU A N 1
ATOM 2491 C CA . GLU A 1 326 ? 16.573 -12.268 -37.359 1.00 78.88 326 GLU A CA 1
ATOM 2492 C C . GLU A 1 326 ? 15.114 -12.223 -36.867 1.00 78.88 326 GLU A C 1
ATOM 2494 O O . GLU A 1 326 ? 14.838 -12.422 -35.688 1.00 78.88 326 GLU A O 1
ATOM 2499 N N . MET A 1 327 ? 14.152 -12.027 -37.775 1.00 80.69 327 MET A N 1
ATOM 2500 C CA . MET A 1 327 ? 12.726 -12.094 -37.442 1.00 80.69 327 MET A CA 1
ATOM 2501 C C . MET A 1 327 ? 12.316 -13.493 -36.954 1.00 80.69 327 MET A C 1
ATOM 2503 O O . MET A 1 327 ? 11.530 -13.592 -36.018 1.00 80.69 327 MET A O 1
ATOM 2507 N N . GLN A 1 328 ? 12.833 -14.568 -37.558 1.00 84.31 328 GLN A N 1
ATOM 2508 C CA . GLN A 1 328 ? 12.575 -15.939 -37.103 1.00 84.31 328 GLN A CA 1
ATOM 2509 C C . GLN A 1 328 ? 13.209 -16.223 -35.741 1.00 84.31 328 GLN A C 1
ATOM 2511 O O . GLN A 1 328 ? 12.543 -16.801 -34.891 1.00 84.31 328 GLN A O 1
ATOM 2516 N N . ASP A 1 329 ? 14.441 -15.774 -35.509 1.00 85.50 329 ASP A N 1
ATOM 2517 C CA . ASP A 1 329 ? 15.146 -15.943 -34.237 1.00 85.50 329 ASP A CA 1
ATOM 2518 C C . ASP A 1 329 ? 14.390 -15.198 -33.110 1.00 85.50 329 ASP A C 1
ATOM 2520 O O . ASP A 1 329 ? 14.159 -15.758 -32.037 1.00 85.50 329 ASP A O 1
ATOM 2524 N N . ASN A 1 330 ? 13.883 -13.985 -33.379 1.00 85.00 330 ASN A N 1
ATOM 2525 C CA . ASN A 1 330 ? 13.033 -13.236 -32.443 1.00 85.00 330 ASN A CA 1
ATOM 2526 C C . ASN A 1 330 ? 11.687 -13.930 -32.173 1.00 85.00 330 ASN A C 1
ATOM 2528 O O . ASN A 1 330 ? 11.254 -14.004 -31.024 1.00 85.00 330 ASN A O 1
ATOM 2532 N N . ILE A 1 331 ? 11.026 -14.460 -33.211 1.00 85.12 331 ILE A N 1
ATOM 2533 C CA . ILE A 1 331 ? 9.781 -15.232 -33.062 1.00 85.12 331 ILE A CA 1
ATOM 2534 C C . ILE A 1 331 ? 10.025 -16.485 -32.221 1.00 85.12 331 ILE A C 1
ATOM 2536 O O . ILE A 1 331 ? 9.248 -16.763 -31.312 1.00 85.12 331 ILE A O 1
ATOM 2540 N N . GLN A 1 332 ? 11.109 -17.217 -32.482 1.00 88.81 332 GLN A N 1
ATOM 2541 C CA . GLN A 1 332 ? 11.462 -18.418 -31.728 1.00 88.81 332 GLN A CA 1
ATOM 2542 C C . GLN A 1 332 ? 11.745 -18.109 -30.261 1.00 88.81 332 GLN A C 1
ATOM 2544 O O . GLN A 1 332 ? 11.305 -18.860 -29.398 1.00 88.81 332 GLN A O 1
ATOM 2549 N N . ALA A 1 333 ? 12.424 -17.003 -29.962 1.00 82.50 333 ALA A N 1
ATOM 2550 C CA . ALA A 1 333 ? 12.679 -16.600 -28.585 1.00 82.50 333 ALA A CA 1
ATOM 2551 C C . ALA A 1 333 ? 11.390 -16.215 -27.834 1.00 82.50 333 ALA A C 1
ATOM 2553 O O . ALA A 1 333 ? 11.199 -16.645 -26.697 1.00 82.50 333 ALA A O 1
ATOM 2554 N N . MET A 1 334 ? 10.470 -15.489 -28.482 1.00 87.75 334 MET A N 1
ATOM 2555 C CA . MET A 1 334 ? 9.149 -15.200 -27.905 1.00 87.75 334 MET A CA 1
ATOM 2556 C C . MET A 1 334 ? 8.337 -16.481 -27.684 1.00 87.75 334 MET A C 1
ATOM 2558 O O . MET A 1 334 ? 7.761 -16.678 -26.617 1.00 87.75 334 MET A O 1
ATOM 2562 N N . HIS A 1 335 ? 8.320 -17.372 -28.677 1.00 90.50 335 HIS A N 1
ATOM 2563 C CA . HIS A 1 335 ? 7.645 -18.663 -28.585 1.00 90.50 335 HIS A CA 1
ATOM 2564 C C . HIS A 1 335 ? 8.202 -19.510 -27.448 1.00 90.50 335 HIS A C 1
ATOM 2566 O O . HIS A 1 335 ? 7.419 -20.053 -26.681 1.00 90.50 335 HIS A O 1
ATOM 2572 N N . LYS A 1 336 ? 9.531 -19.567 -27.309 1.00 89.12 336 LYS A N 1
ATOM 2573 C CA . LYS A 1 336 ? 10.208 -20.320 -26.256 1.00 89.12 336 LYS A CA 1
ATOM 2574 C C . LYS A 1 336 ? 9.735 -19.891 -24.869 1.00 89.12 336 LYS A C 1
ATOM 2576 O O . LYS A 1 336 ? 9.398 -20.755 -24.074 1.00 89.12 336 LYS A O 1
ATOM 2581 N N . LEU A 1 337 ? 9.641 -18.587 -24.605 1.00 86.12 337 LEU A N 1
ATOM 2582 C CA . LEU A 1 337 ? 9.135 -18.106 -23.319 1.00 86.12 337 LEU A CA 1
ATOM 2583 C C . LEU A 1 337 ? 7.671 -18.509 -23.094 1.00 86.12 337 LEU A C 1
ATOM 2585 O O . LEU A 1 337 ? 7.324 -18.993 -22.023 1.00 86.12 337 LEU A O 1
ATOM 2589 N N . CYS A 1 338 ? 6.801 -18.332 -24.094 1.00 88.38 338 CYS A N 1
ATOM 2590 C CA . CYS A 1 338 ? 5.405 -18.760 -23.977 1.00 88.38 338 CYS A CA 1
ATOM 2591 C C . CYS A 1 338 ? 5.289 -20.274 -23.738 1.00 88.38 338 CYS A C 1
ATOM 2593 O O . CYS A 1 338 ? 4.481 -20.697 -22.917 1.00 88.38 338 CYS A O 1
ATOM 2595 N N . ASP A 1 339 ? 6.115 -21.074 -24.412 1.00 90.06 339 ASP A N 1
ATOM 2596 C CA . ASP A 1 339 ? 6.164 -22.526 -24.244 1.00 90.06 339 ASP A CA 1
ATOM 2597 C C . ASP A 1 339 ? 6.661 -22.929 -22.857 1.00 90.06 339 ASP A C 1
ATOM 2599 O O . ASP A 1 339 ? 6.098 -23.839 -22.256 1.00 90.06 339 ASP A O 1
ATOM 2603 N N . GLU A 1 340 ? 7.678 -22.245 -22.328 1.00 87.88 340 GLU A N 1
ATOM 2604 C CA . GLU A 1 340 ? 8.180 -22.452 -20.966 1.00 87.88 340 GLU A CA 1
ATOM 2605 C C . GLU A 1 340 ? 7.091 -22.155 -19.931 1.00 87.88 340 GLU A C 1
ATOM 2607 O O . GLU A 1 340 ? 6.858 -22.981 -19.053 1.00 87.88 340 GLU A O 1
ATOM 2612 N N . LEU A 1 341 ? 6.344 -21.057 -20.088 1.00 86.19 341 LEU A N 1
ATOM 2613 C CA . LEU A 1 341 ? 5.227 -20.711 -19.201 1.00 86.19 341 LEU A CA 1
ATOM 2614 C C . LEU A 1 341 ? 4.071 -21.718 -19.284 1.00 86.19 341 LEU A C 1
ATOM 2616 O O . LEU A 1 341 ? 3.494 -22.097 -18.263 1.00 86.19 341 LEU A O 1
ATOM 2620 N N . VAL A 1 342 ? 3.732 -22.179 -20.493 1.00 87.81 342 VAL A N 1
ATOM 2621 C CA . VAL A 1 342 ? 2.727 -23.234 -20.700 1.00 87.81 342 VAL A CA 1
ATOM 2622 C C . VAL A 1 342 ? 3.184 -24.542 -20.052 1.00 87.81 342 VAL A C 1
ATOM 2624 O O . VAL A 1 342 ? 2.406 -25.181 -19.339 1.00 87.81 342 VAL A O 1
ATOM 2627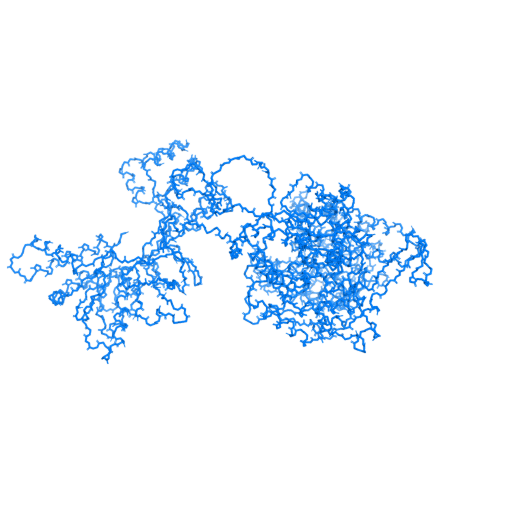 N N . ALA A 1 343 ? 4.440 -24.938 -20.266 1.00 87.69 343 ALA A N 1
ATOM 2628 C CA . ALA A 1 343 ? 5.011 -26.158 -19.709 1.00 87.69 343 ALA A CA 1
ATOM 2629 C C . ALA A 1 343 ? 5.081 -26.102 -18.177 1.00 87.69 343 ALA A C 1
ATOM 2631 O O . ALA A 1 343 ? 4.687 -27.062 -17.515 1.00 87.69 343 ALA A O 1
ATOM 2632 N N . GLU A 1 344 ? 5.507 -24.974 -17.609 1.00 83.75 344 GLU A N 1
ATOM 2633 C CA . GLU A 1 344 ? 5.568 -24.748 -16.166 1.00 83.75 344 GLU A CA 1
ATOM 2634 C C . GLU A 1 344 ? 4.177 -24.826 -15.528 1.00 83.75 344 GLU A C 1
ATOM 2636 O O . GLU A 1 344 ? 3.998 -25.536 -14.536 1.00 83.75 344 GLU A O 1
ATOM 2641 N N . ARG A 1 345 ? 3.167 -24.180 -16.131 1.00 83.75 345 ARG A N 1
ATOM 2642 C CA . ARG A 1 345 ? 1.782 -24.218 -15.638 1.00 83.75 345 ARG A CA 1
ATOM 2643 C C . ARG A 1 345 ? 1.162 -25.612 -15.730 1.00 83.75 345 ARG A C 1
ATOM 2645 O O . ARG A 1 345 ? 0.364 -25.986 -14.876 1.00 83.75 345 ARG A O 1
ATOM 2652 N N . LYS A 1 346 ? 1.527 -26.398 -16.746 1.00 83.19 346 LYS A N 1
ATOM 2653 C CA . LYS A 1 346 ? 1.112 -27.804 -16.855 1.00 83.19 346 LYS A CA 1
ATOM 2654 C C . LYS A 1 346 ? 1.815 -28.706 -15.842 1.00 83.19 346 LYS A C 1
ATOM 2656 O O . LYS A 1 346 ? 1.182 -29.623 -15.326 1.00 83.19 346 LYS A O 1
ATOM 2661 N N . ALA A 1 347 ? 3.096 -28.461 -15.569 1.00 84.38 347 ALA A N 1
ATOM 2662 C CA . ALA A 1 347 ? 3.869 -29.204 -14.575 1.00 84.38 347 ALA A CA 1
ATOM 2663 C C . ALA A 1 347 ? 3.405 -28.904 -13.140 1.00 84.38 347 ALA A C 1
ATOM 2665 O O . ALA A 1 347 ? 3.410 -29.798 -12.296 1.00 84.38 347 ALA A O 1
ATOM 2666 N N . HIS A 1 348 ? 2.938 -27.677 -12.891 1.00 79.38 348 HIS A N 1
ATOM 2667 C CA . HIS A 1 348 ? 2.408 -27.230 -11.604 1.00 79.38 348 HIS A CA 1
ATOM 2668 C C . HIS A 1 348 ? 0.992 -26.650 -11.774 1.00 79.38 348 HIS A C 1
ATOM 2670 O O . HIS A 1 348 ? 0.829 -25.427 -11.791 1.00 79.38 348 HIS A O 1
ATOM 2676 N N . PRO A 1 349 ? -0.048 -27.497 -11.919 1.00 79.25 349 PRO A N 1
ATOM 2677 C CA . PRO A 1 349 ? -1.419 -27.028 -12.099 1.00 79.25 349 PRO A CA 1
ATOM 2678 C C . PRO A 1 349 ? -1.892 -26.169 -10.923 1.00 79.25 349 PRO A C 1
ATOM 2680 O O . PRO A 1 349 ? -1.749 -26.556 -9.764 1.00 79.25 349 PRO A O 1
ATOM 2683 N N . GLN A 1 350 ? -2.511 -25.025 -11.222 1.00 71.12 350 GLN A N 1
ATOM 2684 C CA . GLN A 1 350 ? -3.036 -24.089 -10.221 1.00 71.12 350 GLN A CA 1
ATOM 2685 C C . GLN A 1 350 ? -4.565 -23.935 -10.374 1.00 71.12 350 GLN A C 1
ATOM 2687 O O . GLN A 1 350 ? -5.035 -22.931 -10.907 1.00 71.12 350 GLN A O 1
ATOM 2692 N N . PRO A 1 351 ? -5.369 -24.937 -9.963 1.00 62.06 351 PRO A N 1
ATOM 2693 C CA . PRO A 1 351 ? -6.798 -25.011 -10.281 1.00 62.06 351 PRO A CA 1
ATOM 2694 C C . PRO A 1 351 ? -7.680 -23.884 -9.726 1.00 62.06 351 PRO A C 1
ATOM 2696 O O . PRO A 1 351 ? -8.744 -23.658 -10.288 1.00 62.06 351 PRO A O 1
ATOM 2699 N N . GLY A 1 352 ? -7.280 -23.159 -8.680 1.00 59.25 352 GLY A N 1
ATOM 2700 C CA . GLY A 1 352 ? -8.040 -21.999 -8.194 1.00 59.25 352 GLY A CA 1
ATOM 2701 C C . GLY A 1 352 ? -7.583 -20.659 -8.769 1.00 59.25 352 GLY A C 1
ATOM 2702 O O . GLY A 1 352 ? -8.171 -19.639 -8.415 1.00 59.25 352 GLY A O 1
ATOM 2703 N N . VAL A 1 353 ? -6.562 -20.627 -9.639 1.00 65.00 353 VAL A N 1
ATOM 2704 C CA . VAL A 1 353 ? -6.113 -19.400 -10.318 1.00 65.00 353 VAL A CA 1
ATOM 2705 C C . VAL A 1 353 ? -7.031 -19.084 -11.493 1.00 65.00 353 VAL A C 1
ATOM 2707 O O . VAL A 1 353 ? -7.087 -19.819 -12.477 1.00 65.00 353 VAL A O 1
ATOM 2710 N N . ASN A 1 354 ? -7.728 -17.953 -11.417 1.00 69.44 354 ASN A N 1
ATOM 2711 C CA . ASN A 1 354 ? -8.657 -17.492 -12.451 1.00 69.44 354 ASN A CA 1
ATOM 2712 C C . ASN A 1 354 ? -7.978 -16.514 -13.430 1.00 69.44 354 ASN A C 1
ATOM 2714 O O . ASN A 1 354 ? -8.419 -15.375 -13.571 1.00 69.44 354 ASN A O 1
ATOM 2718 N N . ASP A 1 355 ? -6.893 -16.946 -14.082 1.00 78.31 355 ASP A N 1
ATOM 2719 C CA . ASP A 1 355 ? -6.207 -16.182 -15.137 1.00 78.31 355 ASP A CA 1
ATOM 2720 C C . ASP A 1 355 ? -6.506 -16.730 -16.552 1.00 78.31 355 ASP A C 1
ATOM 2722 O O . ASP A 1 355 ? -7.105 -17.800 -16.740 1.00 78.31 355 ASP A O 1
ATOM 2726 N N . LEU A 1 356 ? -6.128 -15.964 -17.581 1.00 81.06 356 LEU A N 1
ATOM 2727 C CA . LEU A 1 356 ? -6.416 -16.314 -18.973 1.00 81.06 356 LEU A CA 1
ATOM 2728 C C . LEU A 1 356 ? -5.643 -17.567 -19.415 1.00 81.06 356 LEU A C 1
ATOM 2730 O O . LEU A 1 356 ? -6.197 -18.395 -20.137 1.00 81.06 356 LEU A O 1
ATOM 2734 N N . LEU A 1 357 ? -4.394 -17.742 -18.965 1.00 84.62 357 LEU A N 1
ATOM 2735 C CA . LEU A 1 357 ? -3.601 -18.940 -19.264 1.00 84.62 357 LEU A CA 1
ATOM 2736 C C . LEU A 1 357 ? -4.262 -20.210 -18.724 1.00 84.62 357 LEU A C 1
ATOM 2738 O O . LEU A 1 357 ? -4.395 -21.195 -19.449 1.00 84.62 357 LEU A O 1
ATOM 2742 N N . ASN A 1 358 ? -4.711 -20.179 -17.470 1.00 83.69 358 ASN A N 1
ATOM 2743 C CA . ASN A 1 358 ? -5.378 -21.303 -16.831 1.00 83.69 358 ASN A CA 1
ATOM 2744 C C . ASN A 1 358 ? -6.681 -21.636 -17.560 1.00 83.69 358 ASN A C 1
ATOM 2746 O O . ASN A 1 358 ? -6.961 -22.804 -17.823 1.00 83.69 358 ASN A O 1
ATOM 2750 N N . THR A 1 359 ? -7.432 -20.614 -17.975 1.00 82.62 359 THR A N 1
ATOM 2751 C CA . THR A 1 359 ? -8.647 -20.786 -18.782 1.00 82.62 359 THR A CA 1
ATOM 2752 C C . THR A 1 359 ? -8.340 -21.489 -20.108 1.00 82.62 359 THR A C 1
ATOM 2754 O O . THR A 1 359 ? -8.968 -22.497 -20.425 1.00 82.62 359 THR A O 1
ATOM 2757 N N . MET A 1 360 ? -7.334 -21.017 -20.855 1.00 85.88 360 MET A N 1
ATOM 2758 C CA . MET A 1 360 ? -6.946 -21.595 -22.149 1.00 85.88 360 MET A CA 1
ATOM 2759 C C . MET A 1 360 ? -6.434 -23.041 -22.042 1.00 85.88 360 MET A C 1
ATOM 2761 O O . MET A 1 360 ? -6.612 -23.816 -22.977 1.00 85.88 360 MET A O 1
ATOM 2765 N N . LEU A 1 361 ? -5.825 -23.418 -20.912 1.00 83.94 361 LEU A N 1
ATOM 2766 C CA . LEU A 1 361 ? -5.314 -24.773 -20.668 1.00 83.94 361 LEU A CA 1
ATOM 2767 C C . LEU A 1 361 ? -6.388 -25.767 -20.207 1.00 83.94 361 LEU A C 1
ATOM 2769 O O . LEU A 1 361 ? -6.290 -26.969 -20.474 1.00 83.94 361 LEU A O 1
ATOM 2773 N N . THR A 1 362 ? -7.378 -25.300 -19.446 1.00 82.06 362 THR A N 1
ATOM 2774 C CA . THR A 1 362 ? -8.268 -26.189 -18.683 1.00 82.06 362 THR A CA 1
ATOM 2775 C C . THR A 1 362 ? -9.657 -26.330 -19.294 1.00 82.06 362 THR A C 1
ATOM 2777 O O . THR A 1 362 ? -10.225 -27.427 -19.226 1.00 82.06 362 THR A O 1
ATOM 2780 N N . VAL A 1 363 ? -10.178 -25.274 -19.926 1.00 79.75 363 VAL A N 1
ATOM 2781 C CA . VAL A 1 363 ? -11.542 -25.230 -20.464 1.00 79.75 363 VAL A CA 1
ATOM 2782 C C . VAL A 1 363 ? -11.603 -25.935 -21.821 1.00 79.75 363 VAL A C 1
ATOM 2784 O O . VAL A 1 363 ? -10.835 -25.632 -22.731 1.00 79.75 363 VAL A O 1
ATOM 2787 N N . ALA A 1 364 ? -12.521 -26.893 -21.950 1.00 78.25 364 ALA A N 1
ATOM 2788 C CA . ALA A 1 364 ? -12.860 -27.520 -23.225 1.00 78.25 364 ALA A CA 1
ATOM 2789 C C . ALA A 1 364 ? -14.011 -26.766 -23.898 1.00 78.25 364 ALA A C 1
ATOM 2791 O O . ALA A 1 364 ? -14.891 -26.237 -23.214 1.00 78.25 364 ALA A O 1
ATOM 2792 N N . ASP A 1 365 ? -14.023 -26.757 -25.229 1.00 73.06 365 ASP A N 1
ATOM 2793 C CA . ASP A 1 365 ? -15.152 -26.279 -26.014 1.00 73.06 365 ASP A CA 1
ATOM 2794 C C . ASP A 1 365 ? -16.413 -27.079 -25.622 1.00 73.06 365 ASP A C 1
ATOM 2796 O O . ASP A 1 365 ? -16.410 -28.312 -25.679 1.00 73.06 365 ASP A O 1
ATOM 2800 N N . PRO A 1 366 ? -17.498 -26.416 -25.194 1.00 53.78 366 PRO A N 1
ATOM 2801 C CA . PRO A 1 366 ? -18.685 -27.098 -24.683 1.00 53.78 366 PRO A CA 1
ATOM 2802 C C . PRO A 1 366 ? -19.498 -27.826 -25.768 1.00 53.78 366 PRO A C 1
ATOM 2804 O O . PRO A 1 366 ? -20.401 -28.595 -25.433 1.00 53.78 366 PRO A O 1
ATOM 2807 N N . VAL A 1 367 ? -19.213 -27.594 -27.054 1.00 60.38 367 VAL A N 1
ATOM 2808 C CA . VAL A 1 367 ? -19.904 -28.199 -28.201 1.00 60.38 367 VAL A CA 1
ATOM 2809 C C . VAL A 1 367 ? -19.102 -29.362 -28.782 1.00 60.38 367 VAL A C 1
ATOM 2811 O O . VAL A 1 367 ? -19.677 -30.421 -29.035 1.00 60.38 367 VAL A O 1
ATOM 2814 N N . THR A 1 368 ? -17.799 -29.186 -29.005 1.00 75.38 368 THR A N 1
ATOM 2815 C CA . THR A 1 368 ? -16.929 -30.211 -29.608 1.00 75.38 368 THR A CA 1
ATOM 2816 C C . THR A 1 368 ? -16.211 -31.070 -28.567 1.00 75.38 368 THR A C 1
ATOM 2818 O O . THR A 1 368 ? -15.776 -32.174 -28.887 1.00 75.38 368 THR A O 1
ATOM 2821 N N . GLY A 1 369 ? -16.101 -30.598 -27.321 1.00 74.88 369 GLY A N 1
ATOM 2822 C CA . GLY A 1 369 ? -15.313 -31.233 -26.261 1.00 74.88 369 GLY A CA 1
ATOM 2823 C C . GLY A 1 369 ? -13.799 -31.085 -26.445 1.00 74.88 369 GLY A C 1
ATOM 2824 O O . GLY A 1 369 ? -13.031 -31.609 -25.636 1.00 74.88 369 GLY A O 1
ATOM 2825 N N . GLU A 1 370 ? -13.357 -30.391 -27.496 1.00 78.50 370 GLU A N 1
ATOM 2826 C CA . GLU A 1 370 ? -11.944 -30.192 -27.809 1.00 78.50 370 GLU A CA 1
ATOM 2827 C C . GLU A 1 370 ? -11.334 -29.117 -26.907 1.00 78.50 370 GLU A C 1
ATOM 2829 O O . GLU A 1 370 ? -11.977 -28.134 -26.544 1.00 78.50 370 GLU A O 1
ATOM 2834 N N . LYS A 1 371 ? -10.066 -29.295 -26.542 1.00 84.12 371 LYS A N 1
ATOM 2835 C CA . LYS A 1 371 ? -9.279 -28.276 -25.840 1.00 84.12 371 LYS A CA 1
ATOM 2836 C C . LYS A 1 371 ? -8.377 -27.555 -26.829 1.00 84.12 371 LYS A C 1
ATOM 2838 O O . LYS A 1 371 ? -8.045 -28.109 -27.876 1.00 84.12 371 LYS A O 1
ATOM 2843 N N . LEU A 1 372 ? -7.946 -26.349 -26.471 1.00 85.94 372 LEU A N 1
ATOM 2844 C CA . LEU A 1 372 ? -6.901 -25.669 -27.226 1.00 85.94 372 LEU A CA 1
ATOM 2845 C C . LEU A 1 372 ? -5.597 -26.464 -27.122 1.00 85.94 372 LEU A C 1
ATOM 2847 O O . LEU A 1 372 ? -5.183 -26.864 -26.033 1.00 85.94 372 LEU A O 1
ATOM 2851 N N . ASP A 1 373 ? -4.964 -26.695 -28.265 1.00 88.50 373 ASP A N 1
ATOM 2852 C CA . ASP A 1 373 ? -3.616 -27.240 -28.320 1.00 88.50 373 ASP A CA 1
ATOM 2853 C C . ASP A 1 373 ? -2.573 -26.183 -27.911 1.00 88.50 373 ASP A C 1
ATOM 2855 O O . ASP A 1 373 ? -2.814 -24.973 -27.961 1.00 88.50 373 ASP A O 1
ATOM 2859 N N . ASP A 1 374 ? -1.391 -26.643 -27.504 1.00 87.38 374 ASP A N 1
ATOM 2860 C CA . ASP A 1 374 ? -0.334 -25.786 -26.949 1.00 87.38 374 ASP A CA 1
ATOM 2861 C C . ASP A 1 374 ? 0.184 -24.758 -27.957 1.00 87.38 374 ASP A C 1
ATOM 2863 O O . ASP A 1 374 ? 0.594 -23.658 -27.581 1.00 87.38 374 ASP A O 1
ATOM 2867 N N . GLU A 1 375 ? 0.153 -25.100 -29.245 1.00 86.75 375 GLU A N 1
ATOM 2868 C CA . GLU A 1 375 ? 0.534 -24.191 -30.319 1.00 86.75 375 GLU A CA 1
ATOM 2869 C C . GLU A 1 375 ? -0.465 -23.030 -30.412 1.00 86.75 375 GLU A C 1
ATOM 2871 O O . GLU A 1 375 ? -0.065 -21.864 -30.458 1.00 86.75 375 GLU A O 1
ATOM 2876 N N . ASN A 1 376 ? -1.764 -23.314 -30.336 1.00 85.81 376 ASN A N 1
ATOM 2877 C CA . ASN A 1 376 ? -2.804 -22.297 -30.300 1.00 85.81 376 ASN A CA 1
ATOM 2878 C C . ASN A 1 376 ? -2.680 -21.409 -29.056 1.00 85.81 376 ASN A C 1
ATOM 2880 O O . ASN A 1 376 ? -2.682 -20.184 -29.183 1.00 85.81 376 ASN A O 1
ATOM 2884 N N . ILE A 1 377 ? -2.489 -22.003 -27.872 1.00 88.38 377 ILE A N 1
ATOM 2885 C CA . ILE A 1 377 ? -2.325 -21.267 -26.606 1.00 88.38 377 ILE A CA 1
ATOM 2886 C C . ILE A 1 377 ? -1.147 -20.292 -26.693 1.00 88.38 377 ILE A C 1
ATOM 2888 O O . ILE A 1 377 ? -1.305 -19.108 -26.390 1.00 88.38 377 ILE A O 1
ATOM 2892 N N . ARG A 1 378 ? 0.009 -20.744 -27.192 1.00 89.94 378 ARG A N 1
ATOM 2893 C CA . ARG A 1 378 ? 1.189 -19.899 -27.430 1.00 89.94 378 ARG A CA 1
ATOM 2894 C C . ARG A 1 378 ? 0.862 -18.701 -28.319 1.00 89.94 378 ARG A C 1
ATOM 2896 O O . ARG A 1 378 ? 1.206 -17.567 -27.985 1.00 89.94 378 ARG A O 1
ATOM 2903 N N . TYR A 1 379 ? 0.170 -18.927 -29.437 1.00 84.88 379 TYR A N 1
ATOM 2904 C CA . TYR A 1 379 ? -0.217 -17.845 -30.340 1.00 84.88 379 TYR A CA 1
ATOM 2905 C C . TYR A 1 379 ? -1.198 -16.858 -29.698 1.00 84.88 379 TYR A C 1
ATOM 2907 O O . TYR A 1 379 ? -1.080 -15.651 -29.940 1.00 84.88 379 TYR A O 1
ATOM 2915 N N . GLN A 1 380 ? -2.123 -17.322 -28.852 1.00 84.31 380 GLN A N 1
ATOM 2916 C CA . GLN A 1 380 ? -2.993 -16.424 -28.088 1.00 84.31 380 GLN A CA 1
ATOM 2917 C C . GLN A 1 380 ? -2.195 -15.599 -27.071 1.00 84.31 380 GLN A C 1
ATOM 2919 O O . GLN A 1 380 ? -2.387 -14.386 -27.006 1.00 84.31 380 GLN A O 1
ATOM 2924 N N . MET A 1 381 ? -1.247 -16.201 -26.343 1.00 85.31 381 MET A N 1
ATOM 2925 C CA . MET A 1 381 ? -0.387 -15.481 -25.390 1.00 85.31 381 MET A CA 1
ATOM 2926 C C . MET A 1 381 ? 0.399 -14.355 -26.072 1.00 85.31 381 MET A C 1
ATOM 2928 O O . MET A 1 381 ? 0.360 -13.207 -25.626 1.00 85.31 381 MET A O 1
ATOM 2932 N N . VAL A 1 382 ? 1.044 -14.656 -27.203 1.00 81.94 382 VAL A N 1
ATOM 2933 C CA . VAL A 1 382 ? 1.760 -13.660 -28.015 1.00 81.94 382 VAL A CA 1
ATOM 2934 C C . VAL A 1 382 ? 0.807 -12.565 -28.508 1.00 81.94 382 VAL A C 1
ATOM 2936 O O . VAL A 1 382 ? 1.146 -11.384 -28.455 1.00 81.94 382 VAL A O 1
ATOM 2939 N N . THR A 1 383 ? -0.404 -12.931 -28.941 1.00 79.38 383 THR A N 1
ATOM 2940 C CA . THR A 1 383 ? -1.420 -11.973 -29.407 1.00 79.38 383 THR A CA 1
ATOM 2941 C C . THR A 1 383 ? -1.842 -11.008 -28.299 1.00 79.38 383 THR A C 1
ATOM 2943 O O . THR A 1 383 ? -1.910 -9.808 -28.552 1.00 79.38 383 THR A O 1
ATOM 2946 N N . PHE A 1 384 ? -2.079 -11.490 -27.077 1.00 77.62 384 PHE A N 1
ATOM 2947 C CA . PHE A 1 384 ? -2.448 -10.645 -25.936 1.00 77.62 384 PHE A CA 1
ATOM 2948 C C . PHE A 1 384 ? -1.313 -9.700 -25.514 1.00 77.62 384 PHE A C 1
ATOM 2950 O O . PHE A 1 384 ? -1.566 -8.516 -25.295 1.00 77.62 384 PHE A O 1
ATOM 2957 N N . LEU A 1 385 ? -0.066 -10.187 -25.470 1.00 74.94 385 LEU A N 1
ATOM 2958 C CA . LEU A 1 385 ? 1.109 -9.377 -25.116 1.00 74.94 385 LEU A CA 1
ATOM 2959 C C . LEU A 1 385 ? 1.418 -8.301 -26.166 1.00 74.94 385 LEU A C 1
ATOM 2961 O O . LEU A 1 385 ? 1.721 -7.163 -25.813 1.00 74.94 385 LEU A O 1
ATOM 2965 N N . ILE A 1 386 ? 1.294 -8.637 -27.454 1.00 69.94 386 ILE A N 1
ATOM 2966 C CA . ILE A 1 386 ? 1.485 -7.692 -28.563 1.00 69.94 386 ILE A CA 1
ATOM 2967 C C . ILE A 1 386 ? 0.363 -6.661 -28.601 1.00 69.94 386 ILE A C 1
ATOM 2969 O O . ILE A 1 386 ? 0.621 -5.455 -28.593 1.00 69.94 386 ILE A O 1
ATOM 2973 N N . ALA A 1 387 ? -0.880 -7.138 -28.688 1.00 71.81 387 ALA A N 1
ATOM 2974 C CA . ALA A 1 387 ? -2.023 -6.282 -28.952 1.00 71.81 387 ALA A CA 1
ATOM 2975 C C . ALA A 1 387 ? -2.321 -5.383 -27.753 1.00 71.81 387 ALA A C 1
ATOM 2977 O O . ALA A 1 387 ? -2.474 -4.184 -27.940 1.00 71.81 387 ALA A O 1
ATOM 2978 N N . GLY A 1 388 ? -2.339 -5.920 -26.530 1.00 67.88 388 GLY A N 1
ATOM 2979 C CA . GLY A 1 388 ? -2.676 -5.135 -25.341 1.00 67.88 388 GLY A CA 1
ATOM 2980 C C . GLY A 1 388 ? -1.650 -4.044 -25.024 1.00 67.88 388 GLY A C 1
ATOM 2981 O O . GLY A 1 388 ? -2.022 -2.952 -24.612 1.00 67.88 388 GLY A O 1
ATOM 2982 N N . HIS A 1 389 ? -0.361 -4.283 -25.278 1.00 71.31 389 HIS A N 1
ATOM 2983 C CA . HIS A 1 389 ? 0.688 -3.335 -24.904 1.00 71.31 389 HIS A CA 1
ATOM 2984 C C . HIS A 1 389 ? 0.749 -2.103 -25.824 1.00 71.31 389 HIS A C 1
ATOM 2986 O O . HIS A 1 389 ? 0.698 -0.958 -25.361 1.00 71.31 389 HIS A O 1
ATOM 2992 N N . GLU A 1 390 ? 0.889 -2.309 -27.140 1.00 71.62 390 GLU A N 1
ATOM 2993 C CA . GLU A 1 390 ? 1.163 -1.202 -28.070 1.00 71.62 390 GLU A CA 1
ATOM 2994 C C . GLU A 1 390 ? -0.090 -0.348 -28.331 1.00 71.62 390 GLU A C 1
ATOM 2996 O O . GLU A 1 390 ? 0.008 0.879 -28.405 1.00 71.62 390 GLU A O 1
ATOM 3001 N N . THR A 1 391 ? -1.286 -0.952 -28.398 1.00 81.69 391 THR A N 1
ATOM 3002 C CA . THR A 1 391 ? -2.513 -0.189 -28.679 1.00 81.69 391 THR A CA 1
ATOM 3003 C C . THR A 1 391 ? -3.044 0.558 -27.463 1.00 81.69 391 THR A C 1
ATOM 3005 O O . THR A 1 391 ? -3.506 1.690 -27.610 1.00 81.69 391 THR A O 1
ATOM 3008 N N . THR A 1 392 ? -2.974 -0.018 -26.258 1.00 82.69 392 THR A N 1
ATOM 3009 C CA . THR A 1 392 ? -3.469 0.669 -25.054 1.00 82.69 392 THR A CA 1
ATOM 3010 C C . THR A 1 392 ? -2.592 1.871 -24.720 1.00 82.69 392 THR A C 1
ATOM 3012 O O . THR A 1 392 ? -3.100 2.983 -24.561 1.00 82.69 392 THR A O 1
ATOM 3015 N N . SER A 1 393 ? -1.265 1.697 -24.729 1.00 76.50 393 SER A N 1
ATOM 3016 C CA . SER A 1 393 ? -0.323 2.803 -24.510 1.00 76.50 393 SER A CA 1
ATOM 3017 C C . SER A 1 393 ? -0.448 3.900 -25.578 1.00 76.50 393 SER A C 1
ATOM 3019 O O . SER A 1 393 ? -0.448 5.089 -25.243 1.00 76.50 393 SER A O 1
ATOM 3021 N N . GLY A 1 394 ? -0.635 3.530 -26.853 1.00 82.25 394 GLY A N 1
ATOM 3022 C CA . GLY A 1 394 ? -0.899 4.486 -27.932 1.00 82.25 394 GLY A CA 1
ATOM 3023 C C . GLY A 1 394 ? -2.189 5.283 -27.712 1.00 82.25 394 GLY A C 1
ATOM 3024 O O . GLY A 1 394 ? -2.183 6.507 -27.841 1.00 82.25 394 GLY A O 1
ATOM 3025 N N . THR A 1 395 ? -3.269 4.610 -27.306 1.00 90.94 395 THR A N 1
ATOM 3026 C CA . THR A 1 395 ? -4.569 5.248 -27.039 1.00 90.94 395 THR A CA 1
ATOM 3027 C C . THR A 1 395 ? -4.495 6.213 -25.859 1.00 90.94 395 THR A C 1
ATOM 3029 O O . THR A 1 395 ? -4.924 7.355 -25.994 1.00 90.94 395 THR A O 1
ATOM 3032 N N . LEU A 1 396 ? -3.896 5.808 -24.732 1.00 90.62 396 LEU A N 1
ATOM 3033 C CA . LEU A 1 396 ? -3.698 6.685 -23.570 1.00 90.62 396 LEU A CA 1
ATOM 3034 C C . LEU A 1 396 ? -2.861 7.923 -23.923 1.00 90.62 396 LEU A C 1
ATOM 3036 O O . LEU A 1 396 ? -3.184 9.031 -23.495 1.00 90.62 396 LEU A O 1
ATOM 3040 N N . SER A 1 397 ? -1.831 7.762 -24.758 1.00 87.06 397 SER A N 1
ATOM 3041 C CA . SER A 1 397 ? -1.003 8.885 -25.214 1.00 87.06 397 SER A CA 1
ATOM 3042 C C . SER A 1 397 ? -1.816 9.896 -26.031 1.00 87.06 397 SER A C 1
ATOM 3044 O O . SER A 1 397 ? -1.751 11.098 -25.770 1.00 87.06 397 SER A O 1
ATOM 3046 N N . TYR A 1 398 ? -2.620 9.426 -26.993 1.00 93.44 398 TYR A N 1
ATOM 3047 C CA . TYR A 1 398 ? -3.509 10.307 -27.757 1.00 93.44 398 TYR A CA 1
ATOM 3048 C C . TYR A 1 398 ? -4.602 10.928 -26.887 1.00 93.44 398 TYR A C 1
ATOM 3050 O O . TYR A 1 398 ? -4.957 12.084 -27.095 1.00 93.44 398 TYR A O 1
ATOM 3058 N N . LEU A 1 399 ? -5.114 10.193 -25.900 1.00 95.31 399 LEU A N 1
ATOM 3059 C CA . LEU A 1 399 ? -6.153 10.679 -25.000 1.00 95.31 399 LEU A CA 1
ATOM 3060 C C . LEU A 1 399 ? -5.655 11.877 -24.200 1.00 95.31 399 LEU A C 1
ATOM 3062 O O . LEU A 1 399 ? -6.307 12.916 -24.198 1.00 95.31 399 LEU A O 1
ATOM 3066 N N . PHE A 1 400 ? -4.489 11.767 -23.560 1.00 94.00 400 PHE A N 1
ATOM 3067 C CA . PHE A 1 400 ? -3.922 12.891 -22.817 1.00 94.00 400 PHE A CA 1
ATOM 3068 C C . PHE A 1 400 ? -3.552 14.057 -23.734 1.00 94.00 400 PHE A C 1
ATOM 3070 O O . PHE A 1 400 ? -3.765 15.204 -23.347 1.00 94.00 400 PHE A O 1
ATOM 3077 N N . TYR A 1 401 ? -3.083 13.799 -24.959 1.00 93.75 401 TYR A N 1
ATOM 3078 C CA . TYR A 1 401 ? -2.901 14.857 -25.956 1.00 93.75 401 TYR A CA 1
ATOM 3079 C C . TYR A 1 401 ? -4.218 15.597 -26.241 1.00 93.75 401 TYR A C 1
ATOM 3081 O O . TYR A 1 401 ? -4.269 16.825 -26.156 1.00 93.75 401 TYR A O 1
ATOM 3089 N N . ASN A 1 402 ? -5.294 14.856 -26.514 1.00 94.50 402 ASN A N 1
ATOM 3090 C CA . ASN A 1 402 ? -6.608 15.414 -26.819 1.00 94.50 402 ASN A CA 1
ATOM 3091 C C . ASN A 1 402 ? -7.215 16.161 -25.624 1.00 94.50 402 ASN A C 1
ATOM 3093 O O . ASN A 1 402 ? -7.700 17.276 -25.797 1.00 94.50 402 ASN A O 1
ATOM 3097 N N . LEU A 1 403 ? -7.132 15.613 -24.410 1.00 95.31 403 LEU A N 1
ATOM 3098 C CA . LEU A 1 403 ? -7.588 16.284 -23.188 1.00 95.31 403 LEU A CA 1
ATOM 3099 C C . LEU A 1 403 ? -6.811 17.581 -22.930 1.00 95.31 403 LEU A C 1
ATOM 3101 O O . LEU A 1 403 ? -7.406 18.603 -22.606 1.00 95.31 403 LEU A O 1
ATOM 3105 N N . LEU A 1 404 ? -5.490 17.575 -23.117 1.00 93.62 404 LEU A N 1
ATOM 3106 C CA . LEU A 1 404 ? -4.656 18.755 -22.878 1.00 93.62 404 LEU A CA 1
ATOM 3107 C C . LEU A 1 404 ? -4.823 19.842 -23.950 1.00 93.62 404 LEU A C 1
ATOM 3109 O O . LEU A 1 404 ? -4.666 21.021 -23.638 1.00 93.62 404 LEU A O 1
ATOM 3113 N N . LYS A 1 405 ? -5.173 19.483 -25.194 1.00 92.69 405 LYS A N 1
ATOM 3114 C CA . LYS A 1 405 ? -5.589 20.460 -26.219 1.00 92.69 405 LYS A CA 1
ATOM 3115 C C . LYS A 1 405 ? -7.025 20.959 -26.029 1.00 92.69 405 LYS A C 1
ATOM 3117 O O . LYS A 1 405 ? -7.370 21.980 -26.614 1.00 92.69 405 LYS A O 1
ATOM 3122 N N . ASN A 1 406 ? -7.833 20.290 -25.202 1.00 94.75 406 ASN A N 1
ATOM 3123 C CA . ASN A 1 406 ? -9.226 20.647 -24.925 1.00 94.75 406 ASN A CA 1
ATOM 3124 C C . ASN A 1 406 ? -9.463 20.780 -23.405 1.00 94.75 406 ASN A C 1
ATOM 3126 O O . ASN A 1 406 ? -10.073 19.894 -22.797 1.00 94.75 406 ASN A O 1
ATOM 3130 N N . PRO A 1 407 ? -9.012 21.883 -22.770 1.00 90.75 407 PRO A N 1
ATOM 3131 C CA . PRO A 1 407 ? -9.052 22.052 -21.314 1.00 90.75 407 PRO A CA 1
ATOM 3132 C C . PRO A 1 407 ? -10.444 21.901 -20.695 1.00 90.75 407 PRO A C 1
ATOM 3134 O O . PRO A 1 407 ? -10.566 21.418 -19.572 1.00 90.75 407 PRO A O 1
ATOM 3137 N N . GLU A 1 408 ? -11.501 22.268 -21.424 1.00 93.62 408 GLU A N 1
ATOM 3138 C CA . GLU A 1 408 ? -12.882 22.073 -20.973 1.00 93.62 408 GLU A CA 1
ATOM 3139 C C . GLU A 1 408 ? -13.222 20.589 -20.792 1.00 93.62 408 GLU A C 1
ATOM 3141 O O . GLU A 1 408 ? -13.821 20.207 -19.786 1.00 93.62 408 GLU A O 1
ATOM 3146 N N . ALA A 1 409 ? -12.796 19.734 -21.726 1.00 95.06 409 ALA A N 1
ATOM 3147 C CA . ALA A 1 409 ? -12.993 18.295 -21.624 1.00 95.06 409 ALA A CA 1
ATOM 3148 C C . ALA A 1 409 ? -12.154 17.696 -20.487 1.00 95.06 409 ALA A C 1
ATOM 3150 O O . ALA A 1 409 ? -12.660 16.870 -19.730 1.00 95.06 409 ALA A O 1
ATOM 3151 N N . LEU A 1 410 ? -10.909 18.153 -20.307 1.00 95.12 410 LEU A N 1
ATOM 3152 C CA . LEU A 1 410 ? -10.081 17.755 -19.164 1.00 95.12 410 LEU A CA 1
ATOM 3153 C C . LEU A 1 410 ? -10.733 18.134 -17.830 1.00 95.12 410 LEU A C 1
ATOM 3155 O O . LEU A 1 410 ? -10.778 17.312 -16.918 1.00 95.12 410 LEU A O 1
ATOM 3159 N N . HIS A 1 411 ? -11.275 19.347 -17.723 1.00 93.62 411 HIS A N 1
ATOM 3160 C CA . HIS A 1 411 ? -11.928 19.806 -16.504 1.00 93.62 411 HIS A CA 1
ATOM 3161 C C . HIS A 1 411 ? -13.190 18.995 -16.190 1.00 93.62 411 HIS A C 1
ATOM 3163 O O . HIS A 1 411 ? -13.349 18.547 -15.059 1.00 93.62 411 HIS A O 1
ATOM 3169 N N . LYS A 1 412 ? -14.047 18.729 -17.187 1.00 96.50 412 LYS A N 1
ATOM 3170 C CA . LYS A 1 412 ? -15.229 17.863 -17.024 1.00 96.50 412 LYS A CA 1
ATOM 3171 C C . LYS A 1 412 ? -14.847 16.440 -16.602 1.00 96.50 412 LYS A C 1
ATOM 3173 O O . LYS A 1 412 ? -15.465 15.887 -15.698 1.00 96.50 412 LYS A O 1
ATOM 3178 N N . ALA A 1 413 ? -13.799 15.870 -17.202 1.00 95.69 413 ALA A N 1
ATOM 3179 C CA . ALA A 1 413 ? -13.285 14.554 -16.824 1.00 95.69 413 ALA A CA 1
ATOM 3180 C C . ALA A 1 413 ? -12.757 14.539 -15.379 1.00 95.69 413 ALA A C 1
ATOM 3182 O O . ALA A 1 413 ? -13.054 13.616 -14.626 1.00 95.69 413 ALA A O 1
ATOM 3183 N N . GLN A 1 414 ? -12.029 15.578 -14.957 1.00 93.00 414 GLN A N 1
ATOM 3184 C CA . GLN A 1 414 ? -11.569 15.718 -13.570 1.00 93.00 414 GLN A CA 1
ATOM 3185 C C . GLN A 1 414 ? -12.727 15.896 -12.582 1.00 93.00 414 GLN A C 1
ATOM 3187 O O . GLN A 1 414 ? -12.703 15.288 -11.517 1.00 93.00 414 GLN A O 1
ATOM 3192 N N . GLN A 1 415 ? -13.748 16.684 -12.929 1.00 95.00 415 GLN A N 1
ATOM 3193 C CA . GLN A 1 415 ? -14.942 16.859 -12.098 1.00 95.00 415 GLN A CA 1
ATOM 3194 C C . GLN A 1 415 ? -15.716 15.549 -11.921 1.00 95.00 415 GLN A C 1
ATOM 3196 O O . GLN A 1 415 ? -16.150 15.250 -10.811 1.00 95.00 415 GLN A O 1
ATOM 3201 N N . GLU A 1 416 ? -15.875 14.758 -12.987 1.00 96.25 416 GLU A N 1
ATOM 3202 C CA . GLU A 1 416 ? -16.496 13.433 -12.895 1.00 96.25 416 GLU A CA 1
ATOM 3203 C C . GLU A 1 416 ? -15.692 12.519 -11.966 1.00 96.25 416 GLU A C 1
ATOM 3205 O O . GLU A 1 416 ? -16.255 11.909 -11.059 1.00 96.25 416 GLU A O 1
ATOM 3210 N N . VAL A 1 417 ? -14.368 12.480 -12.135 1.00 93.62 417 VAL A N 1
ATOM 3211 C CA . VAL A 1 417 ? -13.470 11.707 -11.269 1.00 93.62 417 VAL A CA 1
ATOM 3212 C C . VAL A 1 417 ? -13.579 12.152 -9.807 1.00 93.62 417 VAL A C 1
ATOM 3214 O O . VAL A 1 417 ? -13.684 11.305 -8.922 1.00 93.62 417 VAL A O 1
ATOM 3217 N N . ASP A 1 418 ? -13.616 13.457 -9.536 1.00 91.12 418 ASP A N 1
ATOM 3218 C CA . ASP A 1 418 ? -13.768 13.996 -8.181 1.00 91.12 418 ASP A CA 1
ATOM 3219 C C . ASP A 1 418 ? -15.133 13.655 -7.569 1.00 91.12 418 ASP A C 1
ATOM 3221 O O . ASP A 1 418 ? -15.202 13.302 -6.393 1.00 91.12 418 ASP A O 1
ATOM 3225 N N . GLY A 1 419 ? -16.210 13.727 -8.353 1.00 91.31 419 GLY A N 1
ATOM 3226 C CA . GLY A 1 419 ? -17.560 13.400 -7.896 1.00 91.31 419 GLY A CA 1
ATOM 3227 C C . GLY A 1 419 ? -17.771 11.905 -7.645 1.00 91.31 419 GLY A C 1
ATOM 3228 O O . GLY A 1 419 ? -18.481 11.534 -6.713 1.00 91.31 419 GLY A O 1
ATOM 3229 N N . VAL A 1 420 ? -17.146 11.046 -8.456 1.00 88.81 420 VAL A N 1
ATOM 3230 C CA . VAL A 1 420 ? -17.277 9.585 -8.352 1.00 88.81 420 VAL A CA 1
ATOM 3231 C C . VAL A 1 420 ? -16.335 9.000 -7.302 1.00 88.81 420 VAL A C 1
ATOM 3233 O O . VAL A 1 420 ? -16.753 8.143 -6.527 1.00 88.81 420 VAL A O 1
ATOM 3236 N N . LEU A 1 421 ? -15.068 9.427 -7.283 1.00 84.12 421 LEU A N 1
ATOM 3237 C CA . LEU A 1 421 ? -14.034 8.833 -6.429 1.00 84.12 421 LEU A CA 1
ATOM 3238 C C . LEU A 1 421 ? -13.746 9.641 -5.162 1.00 84.12 421 LEU A C 1
ATOM 3240 O O . LEU A 1 421 ? -13.327 9.061 -4.161 1.00 84.12 421 LEU A O 1
ATOM 3244 N N . GLY A 1 422 ? -13.908 10.967 -5.188 1.00 83.25 422 GLY A N 1
ATOM 3245 C CA . GLY A 1 422 ? -13.471 11.843 -4.101 1.00 83.25 422 GLY A CA 1
ATOM 3246 C C . GLY A 1 422 ? -12.019 11.561 -3.693 1.00 83.25 422 GLY A C 1
ATOM 3247 O O . GLY A 1 422 ? -11.090 11.672 -4.499 1.00 83.25 422 GLY A O 1
ATOM 3248 N N . ASP A 1 423 ? -11.820 11.167 -2.433 1.00 78.19 423 ASP A N 1
ATOM 3249 C CA . ASP A 1 423 ? -10.527 10.704 -1.909 1.00 78.19 423 ASP A CA 1
ATOM 3250 C C . ASP A 1 423 ? -10.424 9.195 -1.682 1.00 78.19 423 ASP A C 1
ATOM 3252 O O . ASP A 1 423 ? -9.343 8.705 -1.345 1.00 78.19 423 ASP A O 1
ATOM 3256 N N . SER A 1 424 ? -11.503 8.456 -1.932 1.00 72.75 424 SER A N 1
ATOM 3257 C CA . SER A 1 424 ? -11.563 7.010 -1.751 1.00 72.75 424 SER A CA 1
ATOM 3258 C C . SER A 1 424 ? -10.733 6.253 -2.803 1.00 72.75 424 SER A C 1
ATOM 3260 O O . SER A 1 424 ? -10.528 6.751 -3.916 1.00 72.75 424 SER A O 1
ATOM 3262 N N . PRO A 1 425 ? -10.259 5.034 -2.481 1.00 73.38 425 PRO A N 1
ATOM 3263 C CA . PRO A 1 425 ? -9.657 4.140 -3.465 1.00 73.38 425 PRO A CA 1
ATOM 3264 C C . PRO A 1 425 ? -10.631 3.795 -4.603 1.00 73.38 425 PRO A C 1
ATOM 3266 O O . PRO A 1 425 ? -11.838 3.647 -4.387 1.00 73.38 425 PRO A O 1
ATOM 3269 N N . LEU A 1 426 ? -10.106 3.643 -5.821 1.00 75.00 426 LEU A N 1
ATOM 3270 C CA . LEU A 1 426 ? -10.884 3.179 -6.969 1.00 75.00 426 LEU A CA 1
ATOM 3271 C C . LEU A 1 426 ? -11.327 1.722 -6.748 1.00 75.00 426 LEU A C 1
ATOM 3273 O O . LEU A 1 426 ? -10.530 0.879 -6.349 1.00 75.00 426 LEU A O 1
ATOM 3277 N N . THR A 1 427 ? -12.595 1.421 -7.031 1.00 74.50 427 THR A N 1
ATOM 3278 C CA . THR A 1 427 ? -13.161 0.064 -6.998 1.00 74.50 427 THR A CA 1
ATOM 3279 C C . THR A 1 427 ? -13.872 -0.218 -8.319 1.00 74.50 427 THR A C 1
ATOM 3281 O O . THR A 1 427 ? -14.203 0.716 -9.051 1.00 74.50 427 THR A O 1
ATOM 3284 N N . VAL A 1 428 ? -14.162 -1.487 -8.619 1.00 65.81 428 VAL A N 1
ATOM 3285 C CA . VAL A 1 428 ? -14.853 -1.887 -9.863 1.00 65.81 428 VAL A CA 1
ATOM 3286 C C . VAL A 1 428 ? -16.206 -1.175 -10.026 1.00 65.81 428 VAL A C 1
ATOM 3288 O O . VAL A 1 428 ? -16.540 -0.746 -11.126 1.00 65.81 428 VAL A O 1
ATOM 3291 N N . ARG A 1 429 ? -16.935 -0.931 -8.925 1.00 70.44 429 ARG A N 1
ATOM 3292 C CA . ARG A 1 429 ? -18.223 -0.200 -8.913 1.00 70.44 429 ARG A CA 1
ATOM 3293 C C . ARG A 1 429 ? -18.104 1.277 -9.297 1.00 70.44 429 ARG A C 1
ATOM 3295 O O . ARG A 1 429 ? -19.103 1.937 -9.548 1.00 70.44 429 ARG A O 1
ATOM 3302 N N . HIS A 1 430 ? -16.899 1.841 -9.282 1.00 79.06 430 HIS A N 1
ATOM 3303 C CA . HIS A 1 430 ? -16.690 3.216 -9.727 1.00 79.06 430 HIS A CA 1
ATOM 3304 C C . HIS A 1 430 ? -16.574 3.305 -11.253 1.00 79.06 430 HIS A C 1
ATOM 3306 O O . HIS A 1 430 ? -16.907 4.344 -11.813 1.00 79.06 430 HIS A O 1
ATOM 3312 N N . LEU A 1 431 ? -16.159 2.227 -11.932 1.00 78.06 431 LEU A N 1
ATOM 3313 C CA . LEU A 1 431 ? -15.901 2.239 -13.376 1.00 78.06 431 LEU A CA 1
ATOM 3314 C C . LEU A 1 431 ? -17.164 2.530 -14.196 1.00 78.06 431 LEU A C 1
ATOM 3316 O O . LEU A 1 431 ? -17.109 3.325 -15.127 1.00 78.06 431 LEU A O 1
ATOM 3320 N N . GLU A 1 432 ? -18.314 1.979 -13.800 1.00 77.50 432 GLU A N 1
ATOM 3321 C CA . GLU A 1 432 ? -19.615 2.214 -14.457 1.00 77.50 432 GLU A CA 1
ATOM 3322 C C . GLU A 1 432 ? -20.096 3.679 -14.373 1.00 77.50 432 GLU A C 1
ATOM 3324 O O . GLU A 1 432 ? -20.951 4.120 -15.147 1.00 77.50 432 GLU A O 1
ATOM 3329 N N . LYS A 1 433 ? -19.552 4.450 -13.422 1.00 83.88 433 LYS A N 1
ATOM 3330 C CA . LYS A 1 433 ? -19.945 5.841 -13.156 1.00 83.88 433 LYS A CA 1
ATOM 3331 C C . LYS A 1 433 ? -19.076 6.857 -13.900 1.00 83.88 433 LYS A C 1
ATOM 3333 O O . LYS A 1 433 ? -19.472 8.014 -13.985 1.00 83.88 433 LYS A O 1
ATOM 3338 N N . LEU A 1 434 ? -17.939 6.439 -14.461 1.00 89.50 434 LEU A N 1
ATOM 3339 C CA . LEU A 1 434 ? -16.978 7.285 -15.186 1.00 89.50 434 LEU A CA 1
ATOM 3340 C C . LEU A 1 434 ? -17.353 7.437 -16.676 1.00 89.50 434 LEU A C 1
ATOM 3342 O O . LEU A 1 434 ? -16.572 7.125 -17.579 1.00 89.50 434 LEU A O 1
ATOM 3346 N N . LYS A 1 435 ? -18.590 7.870 -16.940 1.00 92.69 435 LYS A N 1
ATOM 3347 C CA . LYS A 1 435 ? -19.200 7.890 -18.281 1.00 92.69 435 LYS A CA 1
ATOM 3348 C C . LYS A 1 435 ? -18.543 8.903 -19.218 1.00 92.69 435 LYS A C 1
ATOM 3350 O O . LYS A 1 435 ? -18.432 8.654 -20.417 1.00 92.69 435 LYS A O 1
ATOM 3355 N N . TYR A 1 436 ? -18.127 10.049 -18.697 1.00 96.12 436 TYR A N 1
ATOM 3356 C CA . TYR A 1 436 ? -17.469 11.098 -19.461 1.00 96.12 436 TYR A CA 1
ATOM 3357 C C . TYR A 1 436 ? -15.998 10.760 -19.734 1.00 96.12 436 TYR A C 1
ATOM 3359 O O . TYR A 1 436 ? -15.510 10.999 -20.838 1.00 96.12 436 TYR A O 1
ATOM 3367 N N . VAL A 1 437 ? -15.290 10.137 -18.785 1.00 95.62 437 VAL A N 1
ATOM 3368 C CA . VAL A 1 437 ? -13.942 9.597 -19.034 1.00 95.62 437 VAL A CA 1
ATOM 3369 C C . VAL A 1 437 ? -13.982 8.505 -20.115 1.00 95.62 437 VAL A C 1
ATOM 3371 O O . VAL A 1 437 ? -13.166 8.547 -21.039 1.00 95.62 437 VAL A O 1
ATOM 3374 N N . ASP A 1 438 ? -14.959 7.590 -20.072 1.00 94.31 438 ASP A N 1
ATOM 3375 C CA . ASP A 1 438 ? -15.201 6.597 -21.136 1.00 94.31 438 ASP A CA 1
ATOM 3376 C C . ASP A 1 438 ? -15.465 7.272 -22.493 1.00 94.31 438 ASP A C 1
ATOM 3378 O O . ASP A 1 438 ? -14.864 6.922 -23.512 1.00 94.31 438 ASP A O 1
ATOM 3382 N N . ALA A 1 439 ? -16.299 8.314 -22.509 1.00 95.25 439 ALA A N 1
ATOM 3383 C CA . ALA A 1 439 ? -16.574 9.095 -23.709 1.00 95.25 439 ALA A CA 1
ATOM 3384 C C . ALA A 1 439 ? -15.305 9.740 -24.303 1.00 95.25 439 ALA A C 1
ATOM 3386 O O . ALA A 1 439 ? -15.110 9.711 -25.521 1.00 95.25 439 ALA A O 1
ATOM 3387 N N . CYS A 1 440 ? -14.402 10.257 -23.462 1.00 96.81 440 CYS A N 1
ATOM 3388 C CA . CYS A 1 440 ? -13.110 10.796 -23.894 1.00 96.81 440 CYS A CA 1
ATOM 3389 C C . CYS A 1 440 ? -12.209 9.718 -24.522 1.00 96.81 440 CYS A C 1
ATOM 3391 O O . CYS A 1 440 ? -11.563 9.969 -25.546 1.00 96.81 440 CYS A O 1
ATOM 3393 N N . ILE A 1 441 ? -12.178 8.510 -23.946 1.00 95.62 441 ILE A N 1
ATOM 3394 C CA . ILE A 1 441 ? -11.434 7.363 -24.494 1.00 95.62 441 ILE A CA 1
ATOM 3395 C C . ILE A 1 441 ? -11.997 6.976 -25.870 1.00 95.62 441 ILE A C 1
ATOM 3397 O O . ILE A 1 441 ? -11.243 6.832 -26.835 1.00 95.62 441 ILE A O 1
ATOM 3401 N N . LYS A 1 442 ? -13.323 6.867 -26.002 1.00 94.00 442 LYS A N 1
ATOM 3402 C CA . LYS A 1 442 ? -13.987 6.464 -27.254 1.00 94.00 442 LYS A CA 1
ATOM 3403 C C . LYS A 1 442 ? -13.826 7.481 -28.376 1.00 94.00 442 LYS A C 1
ATOM 3405 O O . LYS A 1 442 ? -13.600 7.097 -29.527 1.00 94.00 442 LYS A O 1
ATOM 3410 N N . GLU A 1 443 ? -13.882 8.765 -28.041 1.00 95.75 443 GLU A N 1
ATOM 3411 C CA . GLU A 1 443 ? -13.629 9.851 -28.988 1.00 95.75 443 GLU A CA 1
ATOM 3412 C C . GLU A 1 443 ? -12.164 9.891 -29.425 1.00 95.75 443 GLU A C 1
ATOM 3414 O O . GLU A 1 443 ? -11.865 10.087 -30.604 1.00 95.75 443 GLU A O 1
ATOM 3419 N N . THR A 1 444 ? -11.243 9.580 -28.512 1.00 95.69 444 THR A N 1
ATOM 3420 C CA . THR A 1 444 ? -9.828 9.402 -28.855 1.00 95.69 444 THR A CA 1
ATOM 3421 C C . THR A 1 444 ? -9.634 8.239 -29.823 1.00 95.69 444 THR A C 1
ATOM 3423 O O . THR A 1 444 ? -8.935 8.390 -30.821 1.00 95.69 444 THR A O 1
ATOM 3426 N N . LEU A 1 445 ? -10.275 7.094 -29.579 1.00 93.75 445 LEU A N 1
ATOM 3427 C CA . LEU A 1 445 ? -10.209 5.933 -30.472 1.00 93.75 445 LEU A CA 1
ATOM 3428 C C . LEU A 1 445 ? -10.805 6.218 -31.858 1.00 93.75 445 LEU A C 1
ATOM 3430 O O . LEU A 1 445 ? -10.318 5.670 -32.846 1.00 93.75 445 LEU A O 1
ATOM 3434 N N . ARG A 1 446 ? -11.818 7.089 -31.946 1.00 94.25 446 ARG A N 1
ATOM 3435 C CA . ARG A 1 446 ? -12.395 7.543 -33.219 1.00 94.25 446 ARG A CA 1
ATOM 3436 C C . ARG A 1 446 ? -11.413 8.425 -34.000 1.00 94.25 446 ARG A C 1
ATOM 3438 O O . ARG A 1 446 ? -11.177 8.193 -35.181 1.00 94.25 446 ARG A O 1
ATOM 3445 N N . LEU A 1 447 ? -10.834 9.437 -33.355 1.00 91.75 447 LEU A N 1
ATOM 3446 C CA . LEU A 1 447 ? -9.978 10.427 -34.026 1.00 91.75 447 LEU A CA 1
ATOM 3447 C C . LEU A 1 447 ? -8.554 9.935 -34.279 1.00 91.75 447 LEU A C 1
ATOM 3449 O O . LEU A 1 447 ? -7.951 10.208 -35.322 1.00 91.75 447 LEU A O 1
ATOM 3453 N N . ASN A 1 448 ? -7.997 9.231 -33.301 1.00 89.50 448 ASN A N 1
ATOM 3454 C CA . ASN A 1 448 ? -6.595 8.848 -33.241 1.00 89.50 448 ASN A CA 1
ATOM 3455 C C . ASN A 1 448 ? -6.418 7.383 -32.818 1.00 89.50 448 ASN A C 1
ATOM 3457 O O . ASN A 1 448 ? -5.451 7.042 -32.144 1.00 89.50 448 ASN A O 1
ATOM 3461 N N . GLY A 1 449 ? -7.333 6.500 -33.228 1.00 88.19 449 GLY A N 1
ATOM 3462 C CA . GLY A 1 449 ? -7.204 5.065 -32.990 1.00 88.19 449 GLY A CA 1
ATOM 3463 C C . GLY A 1 449 ? -5.849 4.523 -33.479 1.00 88.19 449 GLY A C 1
ATOM 3464 O O . GLY A 1 449 ? -5.509 4.730 -34.650 1.00 88.19 449 GLY A O 1
ATOM 3465 N N . PRO A 1 450 ? -5.082 3.798 -32.637 1.00 87.50 450 PRO A N 1
ATOM 3466 C CA . PRO A 1 450 ? -3.783 3.238 -33.026 1.00 87.50 450 PRO A CA 1
ATOM 3467 C C . PRO A 1 450 ? -3.840 2.327 -34.258 1.00 87.50 450 PRO A C 1
ATOM 3469 O O . PRO A 1 450 ? -2.860 2.203 -34.994 1.00 87.50 450 PRO A O 1
ATOM 3472 N N . ILE A 1 451 ? -4.994 1.702 -34.508 1.00 87.62 451 ILE A N 1
ATOM 3473 C CA . ILE A 1 451 ? -5.252 0.868 -35.683 1.00 87.62 451 ILE A CA 1
ATOM 3474 C C . ILE A 1 451 ? -6.105 1.656 -36.686 1.00 87.62 451 ILE A C 1
ATOM 3476 O O . ILE A 1 451 ? -7.322 1.749 -36.557 1.00 87.62 451 ILE A O 1
ATOM 3480 N N . GLY A 1 452 ? -5.465 2.191 -37.729 1.00 84.56 452 GLY A N 1
ATOM 3481 C CA . GLY A 1 452 ? -6.147 2.973 -38.770 1.00 84.56 452 GLY A CA 1
ATOM 3482 C C . GLY A 1 452 ? -6.783 2.151 -39.901 1.00 84.56 452 GLY A C 1
ATOM 3483 O O . GLY A 1 452 ? -7.589 2.685 -40.663 1.00 84.56 452 GLY A O 1
ATOM 3484 N N . GLN A 1 453 ? -6.435 0.867 -40.037 1.00 84.81 453 GLN A N 1
ATOM 3485 C CA . GLN A 1 453 ? -6.959 -0.019 -41.082 1.00 84.81 453 GLN A CA 1
ATOM 3486 C C . GLN A 1 453 ? -6.975 -1.486 -40.641 1.00 84.81 453 GLN A C 1
ATOM 3488 O O . GLN A 1 453 ? -6.171 -1.898 -39.808 1.00 84.81 453 GLN A O 1
ATOM 3493 N N . THR A 1 454 ? -7.852 -2.297 -41.234 1.00 83.31 454 THR A N 1
ATOM 3494 C CA . THR A 1 454 ? -7.853 -3.756 -41.042 1.00 83.31 454 THR A CA 1
ATOM 3495 C C . THR A 1 454 ? -8.009 -4.487 -42.372 1.00 83.31 454 THR A C 1
ATOM 3497 O O . THR A 1 454 ? -8.689 -4.001 -43.269 1.00 83.31 454 THR A O 1
ATOM 3500 N N . VAL A 1 455 ? -7.386 -5.659 -42.514 1.00 82.38 455 VAL A N 1
ATOM 3501 C CA . VAL A 1 455 ? -7.380 -6.422 -43.771 1.00 82.38 455 VAL A CA 1
ATOM 3502 C C . VAL A 1 455 ? -8.224 -7.693 -43.638 1.00 82.38 455 VAL A C 1
ATOM 3504 O O . VAL A 1 455 ? -8.234 -8.346 -42.590 1.00 82.38 455 VAL A O 1
ATOM 3507 N N . ARG A 1 456 ? -8.957 -8.057 -44.695 1.00 83.25 456 ARG A N 1
ATOM 3508 C CA . ARG A 1 456 ? -9.744 -9.297 -44.807 1.00 83.25 456 ARG A CA 1
ATOM 3509 C C . ARG A 1 456 ? -9.486 -9.984 -46.150 1.00 83.25 456 ARG A C 1
ATOM 3511 O O . ARG A 1 456 ? -9.186 -9.321 -47.135 1.00 83.25 456 ARG A O 1
ATOM 3518 N N . ARG A 1 457 ? -9.620 -11.311 -46.190 1.00 82.56 457 ARG A N 1
ATOM 3519 C CA . ARG A 1 457 ? -9.610 -12.126 -47.419 1.00 82.56 457 ARG A CA 1
ATOM 3520 C C . ARG A 1 457 ? -10.857 -12.998 -47.453 1.00 82.56 457 ARG A C 1
ATOM 3522 O O . ARG A 1 457 ? -11.311 -13.454 -46.400 1.00 82.56 457 ARG A O 1
ATOM 3529 N N . ALA A 1 458 ? -11.407 -13.217 -48.642 1.00 83.44 458 ALA A N 1
ATOM 3530 C CA . ALA A 1 458 ? -12.516 -14.143 -48.820 1.00 83.44 458 ALA A CA 1
ATOM 3531 C C . ALA A 1 458 ? -12.003 -15.593 -48.765 1.00 83.44 458 ALA A C 1
ATOM 3533 O O . ALA A 1 458 ? -10.929 -15.890 -49.277 1.00 83.44 458 ALA A O 1
ATOM 3534 N N . LYS A 1 459 ? -12.753 -16.509 -48.136 1.00 83.19 459 LYS A N 1
ATOM 3535 C CA . LYS A 1 459 ? -12.374 -17.939 -48.085 1.00 83.19 459 LYS A CA 1
ATOM 3536 C C . LYS A 1 459 ? -12.566 -18.649 -49.431 1.00 83.19 459 LYS A C 1
ATOM 3538 O O . LYS A 1 459 ? -11.892 -19.629 -49.714 1.00 83.19 459 LYS A O 1
ATOM 3543 N N . HIS A 1 460 ? -13.508 -18.163 -50.225 1.00 89.31 460 HIS A N 1
ATOM 3544 C CA . HIS A 1 460 ? -13.839 -18.593 -51.578 1.00 89.31 460 HIS A CA 1
ATOM 3545 C C . HIS A 1 460 ? -14.296 -17.356 -52.354 1.00 89.31 460 HIS A C 1
ATOM 3547 O O . HIS A 1 460 ? -14.672 -16.353 -51.738 1.00 89.31 460 HIS A O 1
ATOM 3553 N N . ASP A 1 461 ? -14.275 -17.426 -53.682 1.00 91.31 461 ASP A N 1
ATOM 3554 C CA . ASP A 1 461 ? -14.820 -16.374 -54.538 1.00 91.31 461 ASP A CA 1
ATOM 3555 C C . ASP A 1 461 ? -16.245 -16.012 -54.107 1.00 91.31 461 ASP A C 1
ATOM 3557 O O . ASP A 1 461 ? -17.105 -16.876 -53.938 1.00 91.31 461 ASP A O 1
ATOM 3561 N N . THR A 1 462 ? -16.497 -14.724 -53.893 1.00 91.12 462 THR A N 1
ATOM 3562 C CA . THR A 1 462 ? -17.771 -14.243 -53.358 1.00 91.12 462 THR A CA 1
ATOM 3563 C C . THR A 1 462 ? -18.146 -12.885 -53.942 1.00 91.12 462 THR A C 1
ATOM 3565 O O . THR A 1 462 ? -17.353 -12.246 -54.633 1.00 91.12 462 THR A O 1
ATOM 3568 N N . VAL A 1 463 ? -19.374 -12.434 -53.688 1.00 89.56 463 VAL A N 1
ATOM 3569 C CA . VAL A 1 463 ? -19.858 -11.115 -54.108 1.00 89.56 463 VAL A CA 1
ATOM 3570 C C . VAL A 1 463 ? -20.261 -10.317 -52.873 1.00 89.56 463 VAL A C 1
ATOM 3572 O O . VAL A 1 463 ? -21.276 -10.594 -52.236 1.00 89.56 463 VAL A O 1
ATOM 3575 N N . LEU A 1 464 ? -19.471 -9.300 -52.534 1.00 84.81 464 LEU A N 1
ATOM 3576 C CA . LEU A 1 464 ? -19.738 -8.421 -51.402 1.00 84.81 464 LEU A CA 1
ATOM 3577 C C . LEU A 1 464 ? -20.868 -7.439 -51.748 1.00 84.81 464 LEU A C 1
ATOM 3579 O O . LEU A 1 464 ? -20.814 -6.732 -52.760 1.00 84.81 464 LEU A O 1
ATOM 3583 N N . GLY A 1 465 ? -21.906 -7.408 -50.906 1.00 83.25 465 GLY A N 1
ATOM 3584 C CA . GLY A 1 465 ? -23.057 -6.510 -51.058 1.00 83.25 465 GLY A CA 1
ATOM 3585 C C . GLY A 1 465 ? -23.807 -6.669 -52.386 1.00 83.25 465 GLY A C 1
ATOM 3586 O O . GLY A 1 465 ? -24.330 -5.682 -52.899 1.00 83.25 465 GLY A O 1
ATOM 3587 N N . GLY A 1 466 ? -23.769 -7.867 -52.989 1.00 87.00 466 GLY A N 1
ATOM 3588 C CA . GLY A 1 466 ? -24.406 -8.176 -54.276 1.00 87.00 466 GLY A CA 1
ATOM 3589 C C . GLY A 1 466 ? -23.807 -7.463 -55.497 1.00 87.00 466 GLY A C 1
ATOM 3590 O O . GLY A 1 466 ? -24.337 -7.605 -56.594 1.00 87.00 466 GLY A O 1
ATOM 3591 N N . ARG A 1 467 ? -22.720 -6.694 -55.328 1.00 90.88 467 ARG A N 1
ATOM 3592 C CA . ARG A 1 467 ? -22.175 -5.803 -56.369 1.00 90.88 467 ARG A CA 1
ATOM 3593 C C . ARG A 1 467 ? -20.695 -6.015 -56.662 1.00 90.88 467 ARG A C 1
ATOM 3595 O O . ARG A 1 467 ? -20.288 -5.909 -57.814 1.00 90.88 467 ARG A O 1
ATOM 3602 N N . TYR A 1 468 ? -19.883 -6.316 -55.651 1.00 87.38 468 TYR A N 1
ATOM 3603 C CA . TYR A 1 468 ? -18.429 -6.373 -55.806 1.00 87.38 468 TYR A CA 1
ATOM 3604 C C . TYR A 1 468 ? -17.947 -7.817 -55.785 1.00 87.38 468 TYR A C 1
ATOM 3606 O O . TYR A 1 468 ? -17.971 -8.457 -54.738 1.00 87.38 468 TYR A O 1
ATOM 3614 N N . LYS A 1 469 ? -17.511 -8.343 -56.934 1.00 90.62 469 LYS A N 1
ATOM 3615 C CA . LYS A 1 469 ? -16.907 -9.678 -57.009 1.00 90.62 469 LYS A CA 1
ATOM 3616 C C . LYS A 1 469 ? -15.514 -9.646 -56.377 1.00 90.62 469 LYS A C 1
ATOM 3618 O O . LYS A 1 469 ? -14.660 -8.875 -56.805 1.00 90.62 469 LYS A O 1
ATOM 3623 N N . ILE A 1 470 ? -15.298 -10.488 -55.374 1.00 90.44 470 ILE A N 1
ATOM 3624 C CA . ILE A 1 470 ? -14.053 -10.621 -54.619 1.00 90.44 470 ILE A CA 1
ATOM 3625 C C . ILE A 1 470 ? -13.543 -12.044 -54.826 1.00 90.44 470 ILE A C 1
ATOM 3627 O O . ILE A 1 470 ? -14.246 -12.997 -54.488 1.00 90.44 470 ILE A O 1
ATOM 3631 N N . SER A 1 471 ? -12.339 -12.199 -55.376 1.00 87.75 471 SER A N 1
ATOM 3632 C CA . SER A 1 471 ? -11.699 -13.514 -55.454 1.00 87.75 471 SER A CA 1
ATOM 3633 C C . SER A 1 471 ? -11.145 -13.940 -54.093 1.00 87.75 471 SER A C 1
ATOM 3635 O O . SER A 1 471 ? -10.819 -13.096 -53.254 1.00 87.75 471 SER A O 1
ATOM 3637 N N . CYS A 1 472 ? -10.992 -15.244 -53.869 1.00 83.81 472 CYS A N 1
ATOM 3638 C CA . CYS A 1 472 ? -10.364 -15.774 -52.651 1.00 83.81 472 CYS A CA 1
ATOM 3639 C C . CYS A 1 472 ? -8.917 -15.278 -52.434 1.00 83.81 472 CYS A C 1
ATOM 3641 O O . CYS A 1 472 ? -8.455 -15.165 -51.297 1.00 83.81 472 CYS A O 1
ATOM 3643 N N . ASP A 1 473 ? -8.227 -14.890 -53.508 1.00 79.62 473 ASP A N 1
ATOM 3644 C CA . ASP A 1 473 ? -6.857 -14.371 -53.460 1.00 79.62 473 ASP A CA 1
ATOM 3645 C C . ASP A 1 473 ? -6.767 -12.862 -53.170 1.00 79.62 473 ASP A C 1
ATOM 3647 O O . ASP A 1 473 ? -5.687 -12.353 -52.839 1.00 79.62 473 ASP A O 1
ATOM 3651 N N . ALA A 1 474 ? -7.884 -12.132 -53.261 1.00 80.56 474 ALA A N 1
ATOM 3652 C CA . ALA A 1 474 ? -7.922 -10.690 -53.054 1.00 80.56 474 ALA A CA 1
ATOM 3653 C C . ALA A 1 474 ? -7.927 -10.323 -51.559 1.00 80.56 474 ALA A C 1
ATOM 3655 O O . ALA A 1 474 ? -8.721 -10.829 -50.763 1.00 80.56 474 ALA A O 1
ATOM 3656 N N . ALA A 1 475 ? -7.049 -9.390 -51.178 1.00 80.69 475 ALA A N 1
ATOM 3657 C CA . ALA A 1 475 ? -7.057 -8.763 -49.860 1.00 80.69 475 ALA A CA 1
ATOM 3658 C C . ALA A 1 475 ? -7.840 -7.444 -49.909 1.00 80.69 475 ALA A C 1
ATOM 3660 O O . ALA A 1 475 ? -7.549 -6.573 -50.724 1.00 80.69 475 ALA A O 1
ATOM 3661 N N . ILE A 1 476 ? -8.810 -7.288 -49.013 1.00 85.75 476 ILE A N 1
ATOM 3662 C CA . ILE A 1 476 ? -9.598 -6.068 -48.837 1.00 85.75 476 ILE A CA 1
ATOM 3663 C C . ILE A 1 476 ? -9.046 -5.327 -47.625 1.00 85.75 476 ILE A C 1
ATOM 3665 O O . ILE A 1 476 ? -9.081 -5.869 -46.519 1.00 85.75 476 ILE A O 1
ATOM 3669 N N . SER A 1 477 ? -8.564 -4.099 -47.822 1.00 85.69 477 SER A N 1
ATOM 3670 C CA . SER A 1 477 ? -8.240 -3.190 -46.718 1.00 85.69 477 SER A CA 1
ATOM 3671 C C . SER A 1 477 ? -9.447 -2.312 -46.395 1.00 85.69 477 SER A C 1
ATOM 3673 O O . SER A 1 477 ? -10.036 -1.695 -47.280 1.00 85.69 477 SER A O 1
ATOM 3675 N N . ILE A 1 478 ? -9.821 -2.272 -45.121 1.00 86.75 478 ILE A N 1
ATOM 3676 C CA . ILE A 1 478 ? -10.910 -1.465 -44.578 1.00 86.75 478 ILE A CA 1
ATOM 3677 C C . ILE A 1 478 ? -10.274 -0.253 -43.897 1.00 86.75 478 ILE A C 1
ATOM 3679 O O . ILE A 1 478 ? -9.573 -0.405 -42.895 1.00 86.75 478 ILE A O 1
ATOM 3683 N N . ASN A 1 479 ? -10.519 0.940 -44.442 1.00 89.19 479 ASN A N 1
ATOM 3684 C CA . ASN A 1 479 ? -10.006 2.206 -43.916 1.00 89.19 479 ASN A CA 1
ATOM 3685 C C . ASN A 1 479 ? -10.842 2.674 -42.713 1.00 89.19 479 ASN A C 1
ATOM 3687 O O . ASN A 1 479 ? -11.809 3.422 -42.868 1.00 89.19 479 ASN A O 1
ATOM 3691 N N . LEU A 1 480 ? -10.467 2.220 -41.515 1.00 89.00 480 LEU A N 1
ATOM 3692 C CA . LEU A 1 480 ? -11.155 2.565 -40.269 1.00 89.00 480 LEU A CA 1
ATOM 3693 C C . LEU A 1 480 ? -11.018 4.054 -39.952 1.00 89.00 480 LEU A C 1
ATOM 3695 O O . LEU A 1 480 ? -12.010 4.683 -39.602 1.00 89.00 480 LEU A O 1
ATOM 3699 N N . ARG A 1 481 ? -9.827 4.634 -40.151 1.00 87.06 481 ARG A N 1
ATOM 3700 C CA . ARG A 1 481 ? -9.585 6.059 -39.893 1.00 87.06 481 ARG A CA 1
ATOM 3701 C C . ARG A 1 481 ? -10.491 6.948 -40.740 1.00 87.06 481 ARG A C 1
ATOM 3703 O O . ARG A 1 481 ? -11.114 7.852 -40.206 1.00 87.06 481 ARG A O 1
ATOM 3710 N N . GLY A 1 482 ? -10.594 6.659 -42.038 1.00 90.00 482 GLY A N 1
ATOM 3711 C CA . GLY A 1 482 ? -11.477 7.395 -42.943 1.00 90.00 482 GLY A CA 1
ATOM 3712 C C . GLY A 1 482 ? -12.950 7.255 -42.562 1.00 90.00 482 GLY A C 1
ATOM 3713 O O . GLY A 1 482 ? -13.664 8.248 -42.537 1.00 90.00 482 GLY A O 1
ATOM 3714 N N . MET A 1 483 ? -13.386 6.047 -42.195 1.00 90.88 483 MET A N 1
ATOM 3715 C CA . MET A 1 483 ? -14.752 5.793 -41.723 1.00 90.88 483 MET A CA 1
ATOM 3716 C C . MET A 1 483 ? -15.072 6.542 -40.417 1.00 90.88 483 MET A C 1
ATOM 3718 O O . MET A 1 483 ? -16.167 7.073 -40.252 1.00 90.88 483 MET A O 1
ATOM 3722 N N . HIS A 1 484 ? -14.120 6.608 -39.485 1.00 92.56 484 HIS A N 1
ATOM 3723 C CA . HIS A 1 484 ? -14.278 7.298 -38.200 1.00 92.56 484 HIS A CA 1
ATOM 3724 C C . HIS A 1 484 ? -14.196 8.822 -38.307 1.00 92.56 484 HIS A C 1
ATOM 3726 O O . HIS A 1 484 ? -14.587 9.510 -37.367 1.00 92.56 484 HIS A O 1
ATOM 3732 N N . SER A 1 485 ? -13.732 9.354 -39.439 1.00 90.00 485 SER A N 1
ATOM 3733 C CA . SER A 1 485 ? -13.638 10.792 -39.701 1.00 90.00 485 SER A CA 1
ATOM 3734 C C . SER A 1 485 ? -14.499 11.270 -40.877 1.00 90.00 485 SER A C 1
ATOM 3736 O O . SER A 1 485 ? -14.315 12.402 -41.316 1.00 90.00 485 SER A O 1
ATOM 3738 N N . ASP A 1 486 ? -15.390 10.434 -41.424 1.00 93.38 486 ASP A N 1
ATOM 3739 C CA . ASP A 1 486 ? -16.216 10.778 -42.590 1.00 93.38 486 ASP A CA 1
ATOM 3740 C C . ASP A 1 486 ? -17.231 11.886 -42.237 1.00 93.38 486 ASP A C 1
ATOM 3742 O O . ASP A 1 486 ? -18.139 11.632 -41.436 1.00 93.38 486 ASP A O 1
ATOM 3746 N N . PRO A 1 487 ? -17.142 13.097 -42.828 1.00 92.62 487 PRO A N 1
ATOM 3747 C CA . PRO A 1 487 ? -18.072 14.185 -42.534 1.00 92.62 487 PRO A CA 1
ATOM 3748 C C . PRO A 1 487 ? -19.527 13.875 -42.906 1.00 92.62 487 PRO A C 1
ATOM 3750 O O . PRO A 1 487 ? -20.437 14.460 -42.322 1.00 92.62 487 PRO A O 1
ATOM 3753 N N . ALA A 1 488 ? -19.771 12.947 -43.841 1.00 92.56 488 ALA A N 1
ATOM 3754 C CA . ALA A 1 488 ? -21.124 12.522 -44.198 1.00 92.56 488 ALA A CA 1
ATOM 3755 C C . ALA A 1 488 ? -21.811 11.745 -43.062 1.00 92.56 488 ALA A C 1
ATOM 3757 O O . ALA A 1 488 ? -23.039 11.709 -42.994 1.00 92.56 488 ALA A O 1
ATOM 3758 N N . VAL A 1 489 ? -21.022 11.139 -42.171 1.00 91.56 489 VAL A N 1
ATOM 3759 C CA . VAL A 1 489 ? -21.502 10.379 -41.012 1.00 91.56 489 VAL A CA 1
ATOM 3760 C C . VAL A 1 489 ? -21.374 11.200 -39.730 1.00 91.56 489 VAL A C 1
ATOM 3762 O O . VAL A 1 489 ? -22.314 11.263 -38.944 1.00 91.56 489 VAL A O 1
ATOM 3765 N N . TRP A 1 490 ? -20.227 11.848 -39.521 1.00 91.81 490 TRP A N 1
ATOM 3766 C CA . TRP A 1 490 ? -19.870 12.514 -38.264 1.00 91.81 490 TRP A CA 1
ATOM 3767 C C . TRP A 1 490 ? -20.138 14.029 -38.251 1.00 91.81 490 TRP A C 1
ATOM 3769 O O . TRP A 1 490 ? -20.008 14.661 -37.202 1.00 91.81 490 TRP A O 1
ATOM 3779 N N . GLY A 1 491 ? -20.563 14.611 -39.377 1.00 90.62 491 GLY A N 1
ATOM 3780 C CA . GLY A 1 491 ? -20.867 16.038 -39.514 1.00 90.62 491 GLY A CA 1
ATOM 3781 C C . GLY A 1 491 ? -19.656 16.906 -39.879 1.00 90.62 491 GLY A C 1
ATOM 3782 O O . GLY A 1 491 ? -18.538 16.422 -40.047 1.00 90.62 491 GLY A O 1
ATOM 3783 N N . GLY A 1 492 ? -19.875 18.219 -40.017 1.00 89.94 492 GLY A N 1
ATOM 3784 C CA . GLY A 1 492 ? -18.826 19.177 -40.406 1.00 89.94 492 GLY A CA 1
ATOM 3785 C C . GLY A 1 492 ? -17.698 19.333 -39.377 1.00 89.94 492 GLY A C 1
ATOM 3786 O O . GLY A 1 492 ? -16.579 19.676 -39.742 1.00 89.94 492 GLY A O 1
ATOM 3787 N N . ASP A 1 493 ? -17.974 19.013 -38.114 1.00 92.56 493 ASP A N 1
ATOM 3788 C CA . ASP A 1 493 ? -17.049 19.017 -36.976 1.00 92.56 493 ASP A CA 1
ATOM 3789 C C . ASP A 1 493 ? -16.400 17.629 -36.740 1.00 92.56 493 ASP A C 1
ATOM 3791 O O . ASP A 1 493 ? -15.930 17.323 -35.643 1.00 92.56 493 ASP A O 1
ATOM 3795 N N . ALA A 1 494 ? -16.362 16.751 -37.755 1.00 92.00 494 ALA A N 1
ATOM 3796 C CA . ALA A 1 494 ? -15.841 15.379 -37.647 1.00 92.00 494 ALA A CA 1
ATOM 3797 C C . ALA A 1 494 ? -14.369 15.284 -37.195 1.00 92.00 494 ALA A C 1
ATOM 3799 O O . ALA A 1 494 ? -13.973 14.266 -36.624 1.00 92.00 494 ALA A O 1
ATOM 3800 N N . ALA A 1 495 ? -13.556 16.312 -37.445 1.00 90.06 495 ALA A N 1
ATOM 3801 C CA . ALA A 1 495 ? -12.143 16.348 -37.062 1.00 90.06 495 ALA A CA 1
ATOM 3802 C C . ALA A 1 495 ? -11.896 16.874 -35.633 1.00 90.06 495 ALA A C 1
ATOM 3804 O O . ALA A 1 495 ? -10.766 16.804 -35.151 1.00 90.06 495 ALA A O 1
ATOM 3805 N N . GLU A 1 496 ? -12.923 17.399 -34.961 1.00 93.38 496 GLU A N 1
ATOM 3806 C CA . GLU A 1 496 ? -12.815 17.969 -33.615 1.00 93.38 496 GLU A CA 1
ATOM 3807 C C . GLU A 1 496 ? -12.961 16.893 -32.535 1.00 93.38 496 GLU A C 1
ATOM 3809 O O . GLU A 1 496 ? -13.755 15.962 -32.685 1.00 93.38 496 GLU A O 1
ATOM 3814 N N . PHE A 1 497 ? -12.219 17.040 -31.431 1.00 95.88 497 PHE A N 1
ATOM 3815 C CA . PHE A 1 497 ? -12.331 16.178 -30.253 1.00 95.88 497 PHE A CA 1
ATOM 3816 C C . PHE A 1 497 ? -13.541 16.576 -29.412 1.00 95.88 497 PHE A C 1
ATOM 3818 O O . PHE A 1 497 ? -13.497 17.556 -28.671 1.00 95.88 497 PHE A O 1
ATOM 3825 N N . LYS A 1 498 ? -14.622 15.799 -29.529 1.00 94.94 498 LYS A N 1
ATOM 3826 C CA . LYS A 1 498 ? -15.907 16.079 -28.879 1.00 94.94 498 LYS A CA 1
ATOM 3827 C C . LYS A 1 498 ? -16.456 14.839 -28.166 1.00 94.94 498 LYS A C 1
ATOM 3829 O O . LYS A 1 498 ? -17.281 14.116 -28.738 1.00 94.94 498 LYS A O 1
ATOM 3834 N N . PRO A 1 499 ? -16.015 14.576 -26.919 1.00 96.19 499 PRO A N 1
ATOM 3835 C CA . PRO A 1 499 ? -16.445 13.416 -26.135 1.00 96.19 499 PRO A CA 1
ATOM 3836 C C . PRO A 1 499 ? -17.966 13.253 -26.056 1.00 96.19 499 PRO A C 1
ATOM 3838 O O . PRO A 1 499 ? -18.473 12.137 -26.091 1.00 96.19 499 PRO A O 1
ATOM 3841 N N . GLU A 1 500 ? -18.722 14.353 -26.040 1.00 94.00 500 GLU A N 1
ATOM 3842 C CA . GLU A 1 500 ? -20.184 14.352 -25.946 1.00 94.00 500 GLU A CA 1
ATOM 3843 C C . GLU A 1 500 ? -20.876 13.551 -27.064 1.00 94.00 500 GLU A C 1
ATOM 3845 O O . GLU A 1 500 ? -21.994 13.074 -26.870 1.00 94.00 500 GLU A O 1
ATOM 3850 N N . ARG A 1 501 ? -20.225 13.332 -28.218 1.00 90.56 501 ARG A N 1
ATOM 3851 C CA . ARG A 1 501 ? -20.760 12.454 -29.277 1.00 90.56 501 ARG A CA 1
ATOM 3852 C C . ARG A 1 501 ? -20.928 11.016 -28.806 1.00 90.56 501 ARG A C 1
ATOM 3854 O O . ARG A 1 501 ? -21.904 10.365 -29.167 1.00 90.56 501 ARG A O 1
ATOM 3861 N N . MET A 1 502 ? -19.995 10.543 -27.985 1.00 92.62 502 MET A N 1
ATOM 3862 C CA . MET A 1 502 ? -19.947 9.161 -27.509 1.00 92.62 502 MET A CA 1
ATOM 3863 C C . MET A 1 502 ? -21.028 8.865 -26.459 1.00 92.62 502 MET A C 1
ATOM 3865 O O . MET A 1 502 ? -21.356 7.700 -26.209 1.00 92.62 502 MET A O 1
ATOM 3869 N N . LEU A 1 503 ? -21.635 9.916 -25.897 1.00 87.56 503 LEU A N 1
ATOM 3870 C CA . LEU A 1 503 ? -22.808 9.833 -25.025 1.00 87.56 503 LEU A CA 1
ATOM 3871 C C . LEU A 1 503 ? -24.124 9.680 -25.812 1.00 87.56 503 LEU A C 1
ATOM 3873 O O . LEU A 1 503 ? -25.114 9.229 -25.243 1.00 87.56 503 LEU A O 1
ATOM 3877 N N . HIS A 1 504 ? -24.132 10.012 -27.109 1.00 85.56 504 HIS A N 1
ATOM 3878 C CA . HIS A 1 504 ? -25.316 10.025 -27.983 1.00 85.56 504 HIS A CA 1
ATOM 3879 C C . HIS A 1 504 ? -25.072 9.257 -29.292 1.00 85.56 504 HIS A C 1
ATOM 3881 O O . HIS A 1 504 ? -25.342 9.745 -30.394 1.00 85.56 504 HIS A O 1
ATOM 3887 N N . MET A 1 505 ? -24.505 8.053 -29.170 1.00 81.75 505 MET A N 1
ATOM 3888 C CA . MET A 1 505 ? -24.160 7.200 -30.315 1.00 81.75 505 MET A CA 1
ATOM 3889 C C . MET A 1 505 ? -25.378 6.730 -31.126 1.00 81.75 505 MET A C 1
ATOM 3891 O O . MET A 1 505 ? -25.225 6.368 -32.288 1.00 81.75 505 MET A O 1
ATOM 3895 N N . ASP A 1 506 ? -26.580 6.798 -30.551 1.00 80.38 506 ASP A N 1
ATOM 3896 C CA . ASP A 1 506 ? -27.866 6.503 -31.193 1.00 80.38 506 ASP A CA 1
ATOM 3897 C C . ASP A 1 506 ? -28.169 7.395 -32.411 1.00 80.38 506 ASP A C 1
ATOM 3899 O O . ASP A 1 506 ? -28.954 7.017 -33.279 1.00 80.38 506 ASP A O 1
ATOM 3903 N N . ARG A 1 507 ? -27.519 8.561 -32.509 1.00 84.31 507 ARG A N 1
ATOM 3904 C CA . ARG A 1 507 ? -27.674 9.501 -33.632 1.00 84.31 507 ARG A CA 1
ATOM 3905 C C . ARG A 1 507 ? -26.871 9.122 -34.874 1.00 84.31 507 ARG A C 1
ATOM 3907 O O . ARG A 1 507 ? -27.065 9.734 -35.923 1.00 84.31 507 ARG A O 1
ATOM 3914 N N . TYR A 1 508 ? -25.963 8.157 -34.761 1.00 86.62 508 TYR A N 1
ATOM 3915 C CA . TYR A 1 508 ? -25.084 7.733 -35.845 1.00 86.62 508 TYR A CA 1
ATOM 3916 C C . TYR A 1 508 ? -25.482 6.342 -36.357 1.00 86.62 508 TYR A C 1
ATOM 3918 O O . TYR A 1 508 ? -26.109 5.564 -35.636 1.00 86.62 508 TYR A O 1
ATOM 3926 N N . PRO A 1 509 ? -25.115 5.986 -37.602 1.00 85.25 509 PRO A N 1
ATOM 3927 C CA . PRO A 1 509 ? -25.316 4.638 -38.112 1.00 85.25 509 PRO A CA 1
ATOM 3928 C C . PRO A 1 509 ? -24.701 3.582 -37.174 1.00 85.25 509 PRO A C 1
ATOM 3930 O O . PRO A 1 509 ? -23.577 3.782 -36.709 1.00 85.25 509 PRO A O 1
ATOM 3933 N N . PRO A 1 510 ? -25.363 2.429 -36.954 1.00 72.06 510 PRO A N 1
ATOM 3934 C CA . PRO A 1 510 ? -24.899 1.400 -36.015 1.00 72.06 510 PRO A CA 1
ATOM 3935 C C . PRO A 1 510 ? -23.460 0.906 -36.223 1.00 72.06 510 PRO A C 1
ATOM 3937 O O . PRO A 1 510 ? -22.814 0.460 -35.283 1.00 72.06 510 PRO A O 1
ATOM 3940 N N . ASP A 1 511 ? -22.949 0.987 -37.452 1.00 80.75 511 ASP A N 1
ATOM 3941 C CA . ASP A 1 511 ? -21.613 0.525 -37.834 1.00 80.75 511 ASP A CA 1
ATOM 3942 C C . ASP A 1 511 ? -20.571 1.655 -37.947 1.00 80.75 511 ASP A C 1
ATOM 3944 O O . ASP A 1 511 ? -19.464 1.425 -38.437 1.00 80.75 511 ASP A O 1
ATOM 3948 N N . ALA A 1 512 ? -20.895 2.873 -37.500 1.00 86.38 512 ALA A N 1
ATOM 3949 C CA . ALA A 1 512 ? -20.034 4.046 -37.657 1.00 86.38 512 ALA A CA 1
ATOM 3950 C C . ALA A 1 512 ? -18.750 3.996 -36.805 1.00 86.38 512 ALA A C 1
ATOM 3952 O O . ALA A 1 512 ? -17.757 4.622 -37.171 1.00 86.38 512 ALA A O 1
ATOM 3953 N N . TRP A 1 513 ? -18.731 3.240 -35.700 1.00 89.38 513 TRP A N 1
ATOM 3954 C CA . TRP A 1 513 ? -17.606 3.168 -34.757 1.00 89.38 513 TRP A CA 1
ATOM 3955 C C . TRP A 1 513 ? -17.142 1.715 -34.559 1.00 89.38 513 TRP A C 1
ATOM 3957 O O . TRP A 1 513 ? -17.922 0.843 -34.192 1.00 89.38 513 TRP A O 1
ATOM 3967 N N . LYS A 1 514 ? -15.865 1.433 -34.861 1.00 87.75 514 LYS A N 1
ATOM 3968 C CA . LYS A 1 514 ? -15.274 0.073 -34.909 1.00 87.75 514 LYS A CA 1
ATOM 3969 C C . LYS A 1 514 ? -13.773 0.028 -34.548 1.00 87.75 514 LYS A C 1
ATOM 3971 O O . LYS A 1 514 ? -12.998 -0.594 -35.281 1.00 87.75 514 LYS A O 1
ATOM 3976 N N . PRO A 1 515 ? -13.305 0.685 -33.473 1.00 86.56 515 PRO A N 1
ATOM 3977 C CA . PRO A 1 515 ? -11.872 0.712 -33.155 1.00 86.56 515 PRO A CA 1
ATOM 3978 C C . PRO A 1 515 ? -11.310 -0.656 -32.749 1.00 86.56 515 PRO A C 1
ATOM 3980 O O . PRO A 1 515 ? -10.124 -0.908 -32.923 1.00 86.56 515 PRO A O 1
ATOM 3983 N N . PHE A 1 516 ? -12.168 -1.570 -32.289 1.00 86.12 516 PHE A N 1
ATOM 3984 C CA . PHE A 1 516 ? -11.807 -2.946 -31.936 1.00 86.12 516 PHE A CA 1
ATOM 3985 C C . PHE A 1 516 ? -12.165 -3.971 -33.029 1.00 86.12 516 PHE A C 1
ATOM 3987 O O . PHE A 1 516 ? -12.123 -5.177 -32.792 1.00 86.12 516 PHE A O 1
ATOM 3994 N N . GLY A 1 517 ? -12.521 -3.524 -34.237 1.00 80.31 517 GLY A N 1
ATOM 3995 C CA . GLY A 1 517 ? -13.023 -4.402 -35.296 1.00 80.31 517 GLY A CA 1
ATOM 3996 C C . GLY A 1 517 ? -14.480 -4.838 -35.086 1.00 80.31 517 GLY A C 1
ATOM 3997 O O . GLY A 1 517 ? -15.229 -4.197 -34.358 1.00 80.31 517 GLY A O 1
ATOM 3998 N N . VAL A 1 518 ? -14.899 -5.896 -35.788 1.00 73.69 518 VAL A N 1
ATOM 3999 C CA . VAL A 1 518 ? -16.280 -6.420 -35.785 1.00 73.69 518 VAL A CA 1
ATOM 4000 C C . VAL A 1 518 ? -16.296 -7.921 -36.108 1.00 73.69 518 VAL A C 1
ATOM 4002 O O . VAL A 1 518 ? -15.413 -8.414 -36.825 1.00 73.69 518 VAL A O 1
ATOM 4005 N N . GLY A 1 519 ? -17.319 -8.635 -35.638 1.00 70.25 519 GLY A N 1
ATOM 4006 C CA . GLY A 1 519 ? -17.601 -10.030 -35.962 1.00 70.25 519 GLY A CA 1
ATOM 4007 C C . GLY A 1 519 ? -16.729 -11.015 -35.188 1.00 70.25 519 GLY A C 1
ATOM 4008 O O . GLY A 1 519 ? -16.089 -10.673 -34.206 1.00 70.25 519 GLY A O 1
ATOM 4009 N N . MET A 1 520 ? -16.603 -12.248 -35.694 1.00 61.69 520 MET A N 1
ATOM 4010 C CA . MET A 1 520 ? -15.799 -13.326 -35.069 1.00 61.69 520 MET A CA 1
ATOM 4011 C C . MET A 1 520 ? -14.287 -13.028 -34.969 1.00 61.69 520 MET A C 1
ATOM 4013 O O . MET A 1 520 ? -13.511 -13.867 -34.524 1.00 61.69 520 MET A O 1
ATOM 4017 N N . ARG A 1 521 ? -13.846 -11.873 -35.476 1.00 71.94 521 ARG A N 1
ATOM 4018 C CA . ARG A 1 521 ? -12.465 -11.379 -35.417 1.00 71.94 521 ARG A CA 1
ATOM 4019 C C . ARG A 1 521 ? -12.412 -9.963 -34.824 1.00 71.94 521 ARG A C 1
ATOM 4021 O O . ARG A 1 521 ? -11.499 -9.208 -35.163 1.00 71.94 521 ARG A O 1
ATOM 4028 N N . SER A 1 522 ? -13.409 -9.575 -34.024 1.00 73.62 522 SER A N 1
ATOM 4029 C CA . SER A 1 522 ? -13.301 -8.418 -33.135 1.00 73.62 522 SER A CA 1
ATOM 4030 C C . SER A 1 522 ? -12.252 -8.695 -32.053 1.00 73.62 522 SER A C 1
ATOM 4032 O O . SER A 1 522 ? -11.895 -9.845 -31.785 1.00 73.62 522 SER A O 1
ATOM 4034 N N . CYS A 1 523 ? -11.666 -7.632 -31.508 1.00 81.44 523 CYS A N 1
ATOM 4035 C CA . CYS A 1 523 ? -10.572 -7.734 -30.553 1.00 81.44 523 CYS A CA 1
ATOM 4036 C C . CYS A 1 523 ? -11.031 -8.462 -29.286 1.00 81.44 523 CYS A C 1
ATOM 4038 O O . CYS A 1 523 ? -11.880 -7.962 -28.549 1.00 81.44 523 CYS A O 1
ATOM 4040 N N . ILE A 1 524 ? -10.417 -9.612 -29.009 1.00 74.06 524 ILE A N 1
ATOM 4041 C CA . ILE A 1 524 ? -10.688 -10.416 -27.813 1.00 74.06 524 ILE A CA 1
ATOM 4042 C C . ILE A 1 524 ? -10.309 -9.684 -26.512 1.00 74.06 524 ILE A C 1
ATOM 4044 O O . ILE A 1 524 ? -10.948 -9.880 -25.486 1.00 74.06 524 ILE A O 1
ATOM 4048 N N . GLY A 1 525 ? -9.318 -8.785 -26.562 1.00 74.56 525 GLY A N 1
ATOM 4049 C CA . GLY A 1 525 ? -8.850 -8.002 -25.413 1.00 74.56 525 GLY A CA 1
ATOM 4050 C C . GLY A 1 525 ? -9.631 -6.711 -25.149 1.00 74.56 525 GLY A C 1
ATOM 4051 O O . GLY A 1 525 ? -9.226 -5.936 -24.288 1.00 74.56 525 GLY A O 1
ATOM 4052 N N . ARG A 1 526 ? -10.723 -6.447 -25.882 1.00 81.06 526 ARG A N 1
ATOM 4053 C CA . ARG A 1 526 ? -11.459 -5.173 -25.820 1.00 81.06 526 ARG A CA 1
ATOM 4054 C C . ARG A 1 526 ? -11.858 -4.774 -24.394 1.00 81.06 526 ARG A C 1
ATOM 4056 O O . ARG A 1 526 ? -11.503 -3.686 -23.957 1.00 81.06 526 ARG A O 1
ATOM 4063 N N . ALA A 1 527 ? -12.563 -5.653 -23.682 1.00 77.19 527 ALA A N 1
ATOM 4064 C CA . ALA A 1 527 ? -13.073 -5.353 -22.341 1.00 77.19 527 ALA A CA 1
ATOM 4065 C C . ALA A 1 527 ? -11.939 -5.085 -21.337 1.00 77.19 527 ALA A C 1
ATOM 4067 O O . ALA A 1 527 ? -12.044 -4.186 -20.507 1.00 77.19 527 ALA A O 1
ATOM 4068 N N . PHE A 1 528 ? -10.833 -5.827 -21.457 1.00 77.94 528 PHE A N 1
ATOM 4069 C CA . PHE A 1 528 ? -9.642 -5.627 -20.635 1.00 77.94 528 PHE A CA 1
ATOM 4070 C C . PHE A 1 528 ? -9.008 -4.256 -20.901 1.00 77.94 528 PHE A C 1
ATOM 4072 O O . PHE A 1 528 ? -8.786 -3.493 -19.967 1.00 77.94 528 PHE A O 1
ATOM 4079 N N . ALA A 1 529 ? -8.787 -3.912 -22.174 1.00 81.06 529 ALA A N 1
ATOM 4080 C CA . ALA A 1 529 ? -8.183 -2.640 -22.559 1.00 81.06 529 ALA A CA 1
ATOM 4081 C C . ALA A 1 529 ? -9.041 -1.436 -22.131 1.00 81.06 529 ALA A C 1
ATOM 4083 O O . ALA A 1 529 ? -8.513 -0.437 -21.652 1.00 81.06 529 ALA A O 1
ATOM 4084 N N . GLU A 1 530 ? -10.367 -1.520 -22.277 1.00 84.56 530 GLU A N 1
ATOM 4085 C CA . GLU A 1 530 ? -11.286 -0.458 -21.847 1.00 84.56 530 GLU A CA 1
ATOM 4086 C C . GLU A 1 530 ? -11.200 -0.214 -20.329 1.00 84.56 530 GLU A C 1
ATOM 4088 O O . GLU A 1 530 ? -11.054 0.933 -19.902 1.00 84.56 530 GLU A O 1
ATOM 4093 N N . GLN A 1 531 ? -11.197 -1.275 -19.512 1.00 82.69 531 GLN A N 1
ATOM 4094 C CA . GLN A 1 531 ? -11.042 -1.154 -18.057 1.00 82.69 531 GLN A CA 1
ATOM 4095 C C . GLN A 1 531 ? -9.655 -0.641 -17.655 1.00 82.69 531 GLN A C 1
ATOM 4097 O O . GLN A 1 531 ? -9.553 0.257 -16.819 1.00 82.69 531 GLN A O 1
ATOM 4102 N N . GLU A 1 532 ? -8.594 -1.168 -18.270 1.00 82.25 532 GLU A N 1
ATOM 4103 C CA . GLU A 1 532 ? -7.212 -0.740 -18.037 1.00 82.25 532 GLU A CA 1
ATOM 4104 C C . GLU A 1 532 ? -7.049 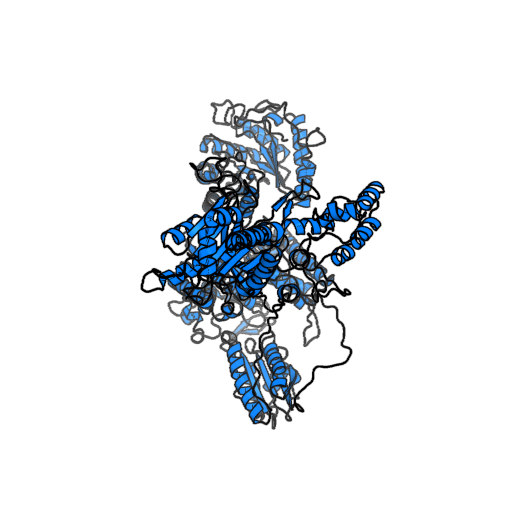0.767 -18.287 1.00 82.25 532 GLU A C 1
ATOM 4106 O O . GLU A 1 532 ? -6.468 1.481 -17.461 1.00 82.25 532 GLU A O 1
ATOM 4111 N N . MET A 1 533 ? -7.607 1.270 -19.395 1.00 89.19 533 MET A N 1
ATOM 4112 C CA . MET A 1 533 ? -7.568 2.693 -19.732 1.00 89.19 533 MET A CA 1
ATOM 4113 C C . MET A 1 533 ? -8.363 3.542 -18.739 1.00 89.19 533 MET A C 1
ATOM 4115 O O . MET A 1 533 ? -7.853 4.560 -18.270 1.00 89.19 533 MET A O 1
ATOM 4119 N N . LEU A 1 534 ? -9.582 3.122 -18.388 1.00 90.12 534 LEU A N 1
ATOM 4120 C CA . LEU A 1 534 ? -10.433 3.835 -17.433 1.00 90.12 534 LEU A CA 1
ATOM 4121 C C . LEU A 1 534 ? -9.767 3.975 -16.062 1.00 90.12 534 LEU A C 1
ATOM 4123 O O . LEU A 1 534 ? -9.720 5.078 -15.516 1.00 90.12 534 LEU A O 1
ATOM 4127 N N . ILE A 1 535 ? -9.209 2.883 -15.529 1.00 86.75 535 ILE A N 1
ATOM 4128 C CA . ILE A 1 535 ? -8.524 2.873 -14.230 1.00 86.75 535 ILE A CA 1
ATOM 4129 C C . ILE A 1 535 ? -7.323 3.822 -14.252 1.00 86.75 535 ILE A C 1
ATOM 4131 O O . ILE A 1 535 ? -7.186 4.660 -13.359 1.00 86.75 535 ILE A O 1
ATOM 4135 N N . ASN A 1 536 ? -6.478 3.727 -15.284 1.00 86.94 536 ASN A N 1
ATOM 4136 C CA . ASN A 1 536 ? -5.287 4.569 -15.407 1.00 86.94 536 ASN A CA 1
ATOM 4137 C C . ASN A 1 536 ? -5.641 6.058 -15.426 1.00 86.94 5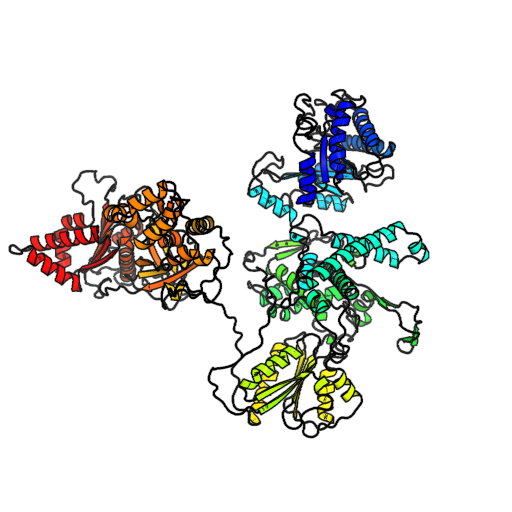36 ASN A C 1
ATOM 4139 O O . ASN A 1 536 ? -5.076 6.850 -14.671 1.00 86.94 536 ASN A O 1
ATOM 4143 N N . VAL A 1 537 ? -6.597 6.444 -16.271 1.00 91.94 537 VAL A N 1
ATOM 4144 C CA . VAL A 1 537 ? -6.989 7.849 -16.423 1.00 91.94 537 VAL A CA 1
ATOM 4145 C C . VAL A 1 537 ? -7.623 8.369 -15.139 1.00 91.94 537 VAL A C 1
ATOM 4147 O O . VAL A 1 537 ? -7.270 9.456 -14.684 1.00 91.94 537 VAL A O 1
ATOM 4150 N N . ALA A 1 538 ? -8.504 7.588 -14.513 1.00 91.31 538 ALA A N 1
ATOM 4151 C CA . ALA A 1 538 ? -9.166 7.981 -13.278 1.00 91.31 538 ALA A CA 1
ATOM 4152 C C . ALA A 1 538 ? -8.170 8.203 -12.130 1.00 91.31 538 ALA A C 1
ATOM 4154 O O . ALA A 1 538 ? -8.228 9.238 -11.469 1.00 91.31 538 ALA A O 1
ATOM 4155 N N . LEU A 1 539 ? -7.210 7.291 -11.932 1.00 87.44 539 LEU A N 1
ATOM 4156 C CA . LEU A 1 539 ? -6.181 7.428 -10.895 1.00 87.44 539 LEU A CA 1
ATOM 4157 C C . LEU A 1 539 ? -5.273 8.641 -11.138 1.00 87.44 539 LEU A C 1
ATOM 4159 O O . LEU A 1 539 ? -4.970 9.390 -10.203 1.00 87.44 539 LEU A O 1
ATOM 4163 N N . LEU A 1 540 ? -4.875 8.873 -12.393 1.00 88.81 540 LEU A N 1
ATOM 4164 C CA . LEU A 1 540 ? -4.054 10.028 -12.755 1.00 88.81 540 LEU A CA 1
ATOM 4165 C C . LEU A 1 540 ? -4.799 11.344 -12.507 1.00 88.81 540 LEU A C 1
ATOM 4167 O O . LEU A 1 540 ? -4.260 12.231 -11.849 1.00 88.81 540 LEU A O 1
ATOM 4171 N N . LEU A 1 541 ? -6.052 11.466 -12.953 1.00 92.06 541 LEU A N 1
ATOM 4172 C CA . LEU A 1 541 ? -6.850 12.686 -12.776 1.00 92.06 541 LEU A CA 1
ATOM 4173 C C . LEU A 1 541 ? -7.281 12.926 -11.315 1.00 92.06 541 LEU A C 1
ATOM 4175 O O . LEU A 1 541 ? -7.415 14.080 -10.892 1.00 92.06 541 LEU A O 1
ATOM 4179 N N . GLN A 1 542 ? -7.439 11.864 -10.516 1.00 90.12 542 GLN A N 1
ATOM 4180 C CA . GLN A 1 542 ? -7.784 11.966 -9.093 1.00 90.12 542 GLN A CA 1
ATOM 4181 C C . GLN A 1 542 ? -6.669 12.647 -8.283 1.00 90.12 542 GLN A C 1
ATOM 4183 O O . GLN A 1 542 ? -6.937 13.376 -7.323 1.00 90.12 542 GLN A O 1
ATOM 4188 N N . ARG A 1 543 ? -5.402 12.407 -8.641 1.00 84.19 543 ARG A N 1
ATOM 4189 C CA . ARG A 1 543 ? -4.243 12.807 -7.822 1.00 84.19 543 ARG A CA 1
ATOM 4190 C C . ARG A 1 543 ? -3.379 13.878 -8.454 1.00 84.19 543 ARG A C 1
ATOM 4192 O O . ARG A 1 543 ? -2.749 14.646 -7.724 1.00 84.19 543 ARG A O 1
ATOM 4199 N N . PHE A 1 544 ? -3.369 13.959 -9.775 1.00 88.00 544 PHE A N 1
ATOM 4200 C CA . PHE A 1 544 ? -2.454 14.813 -10.504 1.00 88.00 544 PHE A CA 1
ATOM 4201 C C . PHE A 1 544 ? -3.193 15.816 -11.378 1.00 88.00 544 PHE A C 1
ATOM 4203 O O . PHE A 1 544 ? -4.223 15.551 -11.995 1.00 88.00 544 PHE A O 1
ATOM 4210 N N . GLN A 1 545 ? -2.626 17.010 -11.414 1.00 88.38 545 GLN A N 1
ATOM 4211 C CA . GLN A 1 545 ? -2.859 17.978 -12.457 1.00 88.38 545 GLN A CA 1
ATOM 4212 C C . GLN A 1 545 ? -1.860 17.689 -13.576 1.00 88.38 545 GLN A C 1
ATOM 4214 O O . GLN A 1 545 ? -0.658 17.586 -13.328 1.00 88.38 545 GLN A O 1
ATOM 4219 N N . VAL A 1 546 ? -2.376 17.506 -14.787 1.00 89.50 546 VAL A N 1
ATOM 4220 C CA . VAL A 1 546 ? -1.597 17.181 -15.985 1.00 89.50 546 VAL A CA 1
ATOM 4221 C C . VAL A 1 546 ? -1.430 18.436 -16.839 1.00 89.50 546 VAL A C 1
ATOM 4223 O O . VAL A 1 546 ? -2.378 19.200 -17.009 1.00 89.50 546 VAL A O 1
ATOM 4226 N N . GLU A 1 547 ? -0.236 18.647 -17.384 1.00 89.38 547 GLU A N 1
ATOM 4227 C CA . GLU A 1 547 ? 0.066 19.716 -18.343 1.00 89.38 547 GLU A CA 1
ATOM 4228 C C . GLU A 1 547 ? 0.976 19.181 -19.461 1.00 89.38 547 GLU A C 1
ATOM 4230 O O . GLU A 1 547 ? 1.715 18.215 -19.257 1.00 89.38 547 GLU A O 1
ATOM 4235 N N . MET A 1 548 ? 0.941 19.777 -20.658 1.00 86.69 548 MET A N 1
ATOM 4236 C CA . MET A 1 548 ? 1.909 19.411 -21.702 1.00 86.69 548 MET A CA 1
ATOM 4237 C C . MET A 1 548 ? 3.313 19.812 -21.249 1.00 86.69 548 MET A C 1
ATOM 4239 O O . MET A 1 548 ? 3.517 20.928 -20.772 1.00 86.69 548 MET A O 1
ATOM 4243 N N . ALA A 1 549 ? 4.291 18.918 -21.409 1.00 80.69 549 ALA A N 1
ATOM 4244 C CA . ALA A 1 549 ? 5.674 19.254 -21.086 1.00 80.69 549 ALA A CA 1
ATOM 4245 C C . ALA A 1 549 ? 6.188 20.395 -21.977 1.00 80.69 549 ALA A C 1
ATOM 4247 O O . ALA A 1 549 ? 6.834 21.316 -21.468 1.00 80.69 549 ALA A O 1
ATOM 4248 N N . ASP A 1 550 ? 5.812 20.336 -23.258 1.00 84.50 550 ASP A N 1
ATOM 4249 C CA . ASP A 1 550 ? 5.945 21.385 -24.262 1.00 84.50 550 ASP A CA 1
ATOM 4250 C C . ASP A 1 550 ? 4.543 21.873 -24.691 1.00 84.50 550 ASP A C 1
ATOM 4252 O O . ASP A 1 550 ? 3.837 21.164 -25.417 1.00 84.50 550 ASP A O 1
ATOM 4256 N N . PRO A 1 551 ? 4.116 23.078 -24.273 1.00 84.62 551 PRO A N 1
ATOM 4257 C CA . PRO A 1 551 ? 2.831 23.657 -24.670 1.00 84.62 551 PRO A CA 1
ATOM 4258 C C . PRO A 1 551 ? 2.671 23.850 -26.187 1.00 84.62 551 PRO A C 1
ATOM 4260 O O . PRO A 1 551 ? 1.544 23.885 -26.691 1.00 84.62 551 PRO A O 1
ATOM 4263 N N . SER A 1 552 ? 3.786 23.969 -26.916 1.00 86.06 552 SER A N 1
ATOM 4264 C CA . SER A 1 552 ? 3.813 24.186 -28.363 1.00 86.06 552 SER A CA 1
ATOM 4265 C C . SER A 1 552 ? 3.745 22.896 -29.182 1.00 86.06 552 SER A C 1
ATOM 4267 O O . SER A 1 552 ? 3.573 22.968 -30.399 1.00 86.06 552 SER A O 1
ATOM 4269 N N . TYR A 1 553 ? 3.792 21.725 -28.535 1.00 87.19 553 TYR A N 1
ATOM 4270 C CA . TYR A 1 553 ? 3.775 20.436 -29.219 1.00 87.19 553 TYR A CA 1
ATOM 4271 C C . TYR A 1 553 ? 2.580 20.309 -30.178 1.00 87.19 553 TYR A C 1
ATOM 4273 O O . TYR A 1 553 ? 1.415 20.545 -29.814 1.00 87.19 553 TYR A O 1
ATOM 4281 N N . VAL A 1 554 ? 2.890 19.891 -31.406 1.00 84.12 554 VAL A N 1
ATOM 4282 C CA . VAL A 1 554 ? 1.934 19.549 -32.462 1.00 84.12 554 VAL A CA 1
ATOM 4283 C C . VAL A 1 554 ? 2.027 18.051 -32.709 1.00 84.12 554 VAL A C 1
ATOM 4285 O O . VAL A 1 554 ? 3.122 17.500 -32.778 1.00 84.12 554 VAL A O 1
ATOM 4288 N N . LEU A 1 555 ? 0.878 17.390 -32.844 1.00 86.88 555 LEU A N 1
ATOM 4289 C CA . LEU A 1 555 ? 0.816 15.940 -32.987 1.00 86.88 555 LEU A CA 1
ATOM 4290 C C . LEU A 1 555 ? 1.612 15.432 -34.195 1.00 86.88 555 LEU A C 1
ATOM 4292 O O . LEU A 1 555 ? 1.214 15.633 -35.343 1.00 86.88 555 LEU A O 1
ATOM 4296 N N . VAL A 1 556 ? 2.682 14.688 -33.921 1.00 86.69 556 VAL A N 1
ATOM 4297 C CA . VAL A 1 556 ? 3.434 13.919 -34.919 1.00 86.69 556 VAL A CA 1
ATOM 4298 C C . VAL A 1 556 ? 3.156 12.441 -34.683 1.00 86.69 556 VAL A C 1
ATOM 4300 O O . VAL A 1 556 ? 3.246 11.971 -33.556 1.00 86.69 556 VAL A O 1
ATOM 4303 N N . ASN A 1 557 ? 2.805 11.690 -35.729 1.00 83.31 557 ASN A N 1
ATOM 4304 C CA . ASN A 1 557 ? 2.536 10.257 -35.593 1.00 83.31 557 ASN A CA 1
ATOM 4305 C C . ASN A 1 557 ? 3.800 9.441 -35.864 1.00 83.31 557 ASN A C 1
ATOM 4307 O O . ASN A 1 557 ? 4.349 9.491 -36.964 1.00 83.31 557 ASN A O 1
ATOM 4311 N N . LYS A 1 558 ? 4.197 8.614 -34.897 1.00 73.38 558 LYS A N 1
ATOM 4312 C CA . LYS A 1 558 ? 5.154 7.529 -35.099 1.00 73.38 558 LYS A CA 1
ATOM 4313 C C . LYS A 1 558 ? 4.410 6.287 -35.567 1.00 73.38 5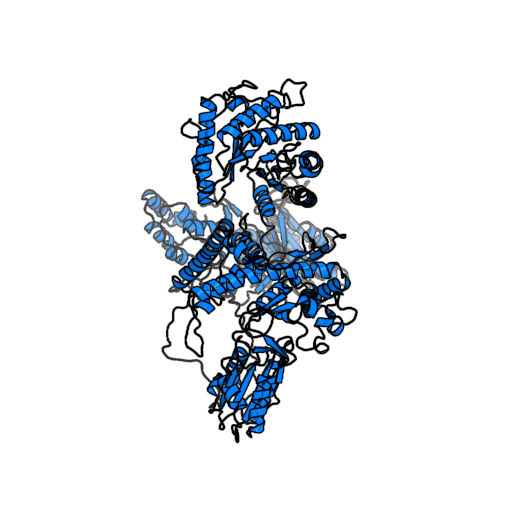58 LYS A C 1
ATOM 4315 O O . LYS A 1 558 ? 3.449 5.876 -34.922 1.00 73.38 558 LYS A O 1
ATOM 4320 N N . SER A 1 559 ? 4.864 5.686 -36.665 1.00 69.75 559 SER A N 1
ATOM 4321 C CA . SER A 1 559 ? 4.252 4.484 -37.240 1.00 69.75 559 SER A CA 1
ATOM 4322 C C . SER A 1 559 ? 5.168 3.269 -37.095 1.00 69.75 559 SER A C 1
ATOM 4324 O O . SER A 1 559 ? 6.308 3.287 -37.559 1.00 69.75 559 SER A O 1
ATOM 4326 N N . THR A 1 560 ? 4.645 2.200 -36.502 1.00 66.50 560 THR A N 1
ATOM 4327 C CA . THR A 1 560 ? 5.216 0.842 -36.499 1.00 66.50 560 THR A CA 1
ATOM 4328 C C . THR A 1 560 ? 4.240 -0.084 -37.239 1.00 66.50 560 THR A C 1
ATOM 4330 O O . THR A 1 560 ? 3.973 0.146 -38.419 1.00 66.50 560 THR A O 1
ATOM 4333 N N . LEU A 1 561 ? 3.677 -1.096 -36.566 1.00 67.94 561 LEU A N 1
ATOM 4334 C CA . LEU A 1 561 ? 2.454 -1.770 -37.004 1.00 67.94 561 LEU A CA 1
ATOM 4335 C C . LEU A 1 561 ? 1.210 -0.906 -36.709 1.00 67.94 561 LEU A C 1
ATOM 4337 O O . LEU A 1 561 ? 0.227 -0.971 -37.446 1.00 67.94 561 LEU A O 1
ATOM 4341 N N . THR A 1 562 ? 1.270 -0.087 -35.657 1.00 78.81 562 THR A N 1
ATOM 4342 C CA . THR A 1 562 ? 0.216 0.837 -35.213 1.00 78.81 562 THR A CA 1
ATOM 4343 C C . THR A 1 562 ? 0.739 2.281 -35.201 1.00 78.81 562 THR A C 1
ATOM 4345 O O . THR A 1 562 ? 1.904 2.525 -35.534 1.00 78.81 562 THR A O 1
ATOM 4348 N N . ILE A 1 563 ? -0.119 3.253 -34.874 1.00 81.88 563 ILE A N 1
ATOM 4349 C CA . ILE A 1 563 ? 0.265 4.666 -34.726 1.00 81.88 563 ILE A CA 1
ATOM 4350 C C . ILE A 1 563 ? 0.193 5.129 -33.269 1.00 81.88 563 ILE A C 1
ATOM 4352 O O . ILE A 1 563 ? -0.673 4.693 -32.511 1.00 81.88 563 ILE A O 1
ATOM 4356 N N . LYS A 1 564 ? 1.090 6.045 -32.896 1.00 80.25 564 LYS A N 1
ATOM 4357 C CA . LYS A 1 564 ? 1.083 6.758 -31.608 1.00 80.25 564 LYS A CA 1
ATOM 4358 C C . LYS A 1 564 ? 1.725 8.147 -31.732 1.00 80.25 564 LYS A C 1
ATOM 4360 O O . LYS A 1 564 ? 2.456 8.366 -32.703 1.00 80.25 564 LYS A O 1
ATOM 4365 N N . PRO A 1 565 ? 1.515 9.073 -30.778 1.00 80.19 565 PRO A N 1
ATOM 4366 C CA . PRO A 1 565 ? 2.257 10.331 -30.735 1.00 80.19 565 PRO A CA 1
ATOM 4367 C C . PRO A 1 565 ? 3.771 10.086 -30.631 1.00 80.19 565 PRO A C 1
ATOM 4369 O O . PRO A 1 565 ? 4.219 9.270 -29.824 1.00 80.19 565 PRO A O 1
ATOM 4372 N N . ASP A 1 566 ? 4.564 10.789 -31.435 1.00 80.31 566 ASP A N 1
ATOM 4373 C CA . ASP A 1 566 ? 6.023 10.797 -31.340 1.00 80.31 566 ASP A CA 1
ATOM 4374 C C . ASP A 1 566 ? 6.482 11.954 -30.457 1.00 80.31 566 ASP A C 1
ATOM 4376 O O . ASP A 1 566 ? 6.050 13.088 -30.657 1.00 80.31 566 ASP A O 1
ATOM 4380 N N . GLY A 1 567 ? 7.345 11.676 -29.480 1.00 71.75 567 GLY A N 1
ATOM 4381 C CA . GLY A 1 567 ? 7.922 12.708 -28.611 1.00 71.75 567 GLY A CA 1
ATOM 4382 C C . GLY A 1 567 ? 6.914 13.514 -27.778 1.00 71.75 567 GLY A C 1
ATOM 4383 O O . GLY A 1 567 ? 7.242 14.617 -27.352 1.00 71.75 567 GLY A O 1
ATOM 4384 N N . PHE A 1 568 ? 5.699 13.004 -27.550 1.00 81.19 568 PHE A N 1
ATOM 4385 C CA . PHE A 1 568 ? 4.712 13.662 -26.695 1.00 81.19 568 PHE A CA 1
ATOM 4386 C C . PHE A 1 568 ? 4.975 13.343 -25.220 1.00 81.19 568 PHE A C 1
ATOM 4388 O O . PHE A 1 568 ? 4.946 12.179 -24.820 1.00 81.19 568 PHE A O 1
ATOM 4395 N N . PHE A 1 569 ? 5.193 14.380 -24.411 1.00 79.94 569 PHE A N 1
ATOM 4396 C CA . PHE A 1 569 ? 5.431 14.259 -22.974 1.00 79.94 569 PHE A CA 1
ATOM 4397 C C . PHE A 1 569 ? 4.456 15.138 -22.186 1.00 79.94 569 PHE A C 1
ATOM 4399 O O . PHE A 1 569 ? 4.110 16.247 -22.604 1.00 79.94 569 PHE A O 1
ATOM 4406 N N . ILE A 1 570 ? 4.056 14.656 -21.011 1.00 81.06 570 ILE A N 1
ATOM 4407 C CA . ILE A 1 570 ? 3.236 15.397 -20.050 1.00 81.06 570 ILE A CA 1
ATOM 4408 C C . ILE A 1 570 ? 4.027 15.618 -18.760 1.00 81.06 570 ILE A C 1
ATOM 4410 O O . ILE A 1 570 ? 4.817 14.768 -18.353 1.00 81.06 570 ILE A O 1
ATOM 4414 N N . LYS A 1 571 ? 3.813 16.761 -18.114 1.00 80.88 571 LYS A N 1
ATOM 4415 C CA . LYS A 1 571 ? 4.233 17.015 -16.735 1.00 80.88 571 LYS A CA 1
ATOM 4416 C C . LYS A 1 571 ? 3.041 16.748 -15.827 1.00 80.88 571 LYS A C 1
ATOM 4418 O O . LYS A 1 571 ? 1.902 17.074 -16.163 1.00 80.88 571 LYS A O 1
ATOM 4423 N N . VAL A 1 572 ? 3.313 16.161 -14.671 1.00 82.50 572 VAL A N 1
ATOM 4424 C CA . VAL A 1 572 ? 2.311 15.913 -13.638 1.00 82.50 572 VAL A CA 1
ATOM 4425 C C . VAL A 1 572 ? 2.702 16.661 -12.379 1.00 82.50 572 VAL A C 1
ATOM 4427 O O . VAL A 1 572 ? 3.854 16.626 -11.955 1.00 82.50 572 VAL A O 1
ATOM 4430 N N . ARG A 1 573 ? 1.742 17.349 -11.769 1.00 81.88 573 ARG A N 1
ATOM 4431 C CA . ARG A 1 573 ? 1.900 17.958 -10.448 1.00 81.88 573 ARG A CA 1
ATOM 4432 C C . ARG A 1 573 ? 0.833 17.407 -9.536 1.00 81.88 573 ARG A C 1
ATOM 4434 O O . ARG A 1 573 ? -0.325 17.296 -9.925 1.00 81.88 573 ARG A O 1
ATOM 4441 N N . ARG A 1 574 ? 1.204 17.049 -8.314 1.00 83.00 574 ARG A N 1
ATOM 4442 C CA . ARG A 1 574 ? 0.233 16.560 -7.338 1.00 83.00 574 ARG A CA 1
ATOM 4443 C C . ARG A 1 574 ? -0.775 17.660 -7.004 1.00 83.00 574 ARG A C 1
ATOM 4445 O O . ARG A 1 574 ? -0.397 18.812 -6.798 1.00 83.00 574 ARG A O 1
ATOM 4452 N N . ARG A 1 575 ? -2.059 17.306 -6.955 1.00 83.31 575 ARG A N 1
ATOM 4453 C CA . ARG A 1 575 ? -3.138 18.248 -6.637 1.00 83.31 575 ARG A CA 1
ATOM 4454 C C . ARG A 1 575 ? -3.066 18.660 -5.155 1.00 83.31 575 ARG A C 1
ATOM 4456 O O . ARG A 1 575 ? -2.856 17.790 -4.303 1.00 83.31 575 ARG A O 1
ATOM 4463 N N . PRO A 1 576 ? -3.257 19.950 -4.818 1.00 73.44 576 PRO A N 1
ATOM 4464 C CA . PRO A 1 576 ? -3.284 20.415 -3.430 1.00 73.44 576 PRO A CA 1
ATOM 4465 C C . PRO A 1 576 ? -4.315 19.656 -2.583 1.00 73.44 576 PRO A C 1
ATOM 4467 O O . PRO A 1 576 ? -5.421 19.385 -3.044 1.00 73.44 576 PRO A O 1
ATOM 4470 N N . GLY A 1 577 ? -3.954 19.298 -1.347 1.00 67.00 577 GLY A N 1
ATOM 4471 C CA . GLY A 1 577 ? -4.843 18.596 -0.409 1.00 67.00 577 GLY A CA 1
ATOM 4472 C C . GLY A 1 577 ? -5.034 17.094 -0.664 1.00 67.00 577 GLY A C 1
ATOM 4473 O O . GLY A 1 577 ? -5.645 16.419 0.158 1.00 67.00 577 GLY A O 1
ATOM 4474 N N . LYS A 1 578 ? -4.487 16.534 -1.751 1.00 66.69 578 LYS A N 1
ATOM 4475 C CA . LYS A 1 578 ? -4.551 15.091 -2.034 1.00 66.69 578 LYS A CA 1
ATOM 4476 C C . LYS A 1 578 ? -3.337 14.384 -1.422 1.00 66.69 578 LYS A C 1
ATOM 4478 O O . LYS A 1 578 ? -2.210 14.731 -1.762 1.00 66.69 578 LYS A O 1
ATOM 4483 N N . GLY A 1 579 ? -3.545 13.438 -0.496 1.00 56.28 579 GLY A N 1
ATOM 4484 C CA . GLY A 1 579 ? -2.520 12.620 0.195 1.00 56.28 579 GLY A CA 1
ATOM 4485 C C . GLY A 1 579 ? -1.763 11.630 -0.723 1.00 56.28 579 GLY A C 1
ATOM 4486 O O . GLY A 1 579 ? -2.193 11.435 -1.861 1.00 56.28 579 GLY A O 1
ATOM 4487 N N . PRO A 1 580 ? -0.642 11.009 -0.284 1.00 51.03 580 PRO A N 1
ATOM 4488 C CA . PRO A 1 580 ? -0.101 9.837 -0.970 1.00 51.03 580 PRO A CA 1
ATOM 4489 C C . PRO A 1 580 ? -1.133 8.707 -0.874 1.00 51.03 580 PRO A C 1
ATOM 4491 O O . PRO A 1 580 ? -1.829 8.590 0.135 1.00 51.03 580 PRO A O 1
ATOM 4494 N N . MET A 1 581 ? -1.256 7.880 -1.911 1.00 47.50 581 MET A N 1
ATOM 4495 C CA . MET A 1 581 ? -2.107 6.692 -1.845 1.00 47.50 581 MET A CA 1
ATOM 4496 C C . MET A 1 581 ? -1.546 5.724 -0.798 1.00 47.50 581 MET A C 1
ATOM 4498 O O . MET A 1 581 ? -0.545 5.058 -1.041 1.00 47.50 581 MET A O 1
ATOM 4502 N N . VAL A 1 582 ? -2.199 5.633 0.357 1.00 38.91 582 VAL A N 1
ATOM 4503 C CA . VAL A 1 582 ? -1.999 4.535 1.305 1.00 38.91 582 VAL A CA 1
ATOM 4504 C C . VAL A 1 582 ? -3.090 3.510 1.012 1.00 38.91 582 VAL A C 1
ATOM 4506 O O . VAL A 1 582 ? -4.269 3.809 1.181 1.00 38.91 582 VAL A O 1
ATOM 4509 N N . GLY A 1 583 ? -2.708 2.322 0.535 1.00 38.59 583 GLY A N 1
ATOM 4510 C CA . GLY A 1 583 ? -3.644 1.203 0.359 1.00 38.59 583 GLY A CA 1
ATOM 4511 C C . GLY A 1 583 ? -4.029 0.844 -1.079 1.00 38.59 583 GLY A C 1
ATOM 4512 O O . GLY A 1 583 ? -5.198 0.595 -1.350 1.00 38.59 583 GLY A O 1
ATOM 4513 N N . LEU A 1 584 ? -3.057 0.741 -1.987 1.00 35.47 584 LEU A N 1
ATOM 4514 C CA . LEU A 1 584 ? -3.171 -0.121 -3.174 1.00 35.47 584 LEU A CA 1
ATOM 4515 C C . LEU A 1 584 ? -2.145 -1.258 -3.058 1.00 35.47 584 LEU A C 1
ATOM 4517 O O . LEU A 1 584 ? -1.295 -1.455 -3.918 1.00 35.47 584 LEU A O 1
ATOM 4521 N N . ALA A 1 585 ? -2.199 -1.994 -1.944 1.00 29.84 585 ALA A N 1
ATOM 4522 C CA . ALA A 1 585 ? -1.625 -3.331 -1.906 1.00 29.84 585 ALA A CA 1
ATOM 4523 C C . ALA A 1 585 ? -2.574 -4.219 -2.715 1.00 29.84 585 ALA A C 1
ATOM 4525 O O . ALA A 1 585 ? -3.616 -4.645 -2.222 1.00 29.84 585 ALA A O 1
ATOM 4526 N N . GLY A 1 586 ? -2.257 -4.377 -4.000 1.00 27.45 586 GLY A N 1
ATOM 4527 C CA . GLY A 1 586 ? -2.910 -5.341 -4.866 1.00 27.45 586 GLY A CA 1
ATOM 4528 C C . GLY A 1 586 ? -2.762 -6.725 -4.257 1.00 27.45 586 GLY A C 1
ATOM 4529 O O . GLY A 1 586 ? -1.657 -7.252 -4.145 1.00 27.45 586 GLY A O 1
ATOM 4530 N N . ASP A 1 587 ? -3.902 -7.271 -3.864 1.00 29.44 587 ASP A N 1
ATOM 4531 C CA . ASP A 1 587 ? -4.145 -8.686 -3.661 1.00 29.44 587 ASP A CA 1
ATOM 4532 C C . ASP A 1 587 ? -3.836 -9.412 -4.982 1.00 29.44 587 ASP A C 1
ATOM 4534 O O . ASP A 1 587 ? -4.671 -9.522 -5.878 1.00 29.44 587 ASP A O 1
ATOM 4538 N N . LEU A 1 588 ? -2.570 -9.783 -5.170 1.00 27.36 588 LEU A N 1
ATOM 4539 C CA . LEU A 1 588 ? -2.079 -10.515 -6.333 1.00 27.36 588 LEU A CA 1
ATOM 4540 C C . LEU A 1 588 ? -1.135 -11.609 -5.845 1.00 27.36 588 LEU A C 1
ATOM 4542 O O . LEU A 1 588 ? 0.088 -11.456 -5.867 1.00 27.36 588 LEU A O 1
ATOM 4546 N N . GLY A 1 589 ? -1.743 -12.711 -5.402 1.00 24.73 589 GLY A N 1
ATOM 4547 C CA . GLY A 1 589 ? -1.060 -13.993 -5.262 1.00 24.73 589 GLY A CA 1
ATOM 4548 C C . GLY A 1 589 ? -1.484 -14.851 -4.075 1.00 24.73 589 GLY A C 1
ATOM 4549 O O . GLY A 1 589 ? -0.639 -15.192 -3.262 1.00 24.73 589 GLY A O 1
ATOM 4550 N N . SER A 1 590 ? -2.752 -15.260 -3.991 1.00 22.41 590 SER A N 1
ATOM 4551 C CA . SER A 1 590 ? -3.103 -16.556 -3.387 1.00 22.41 590 SER A CA 1
ATOM 4552 C C . SER A 1 590 ? -4.501 -16.982 -3.835 1.00 22.41 590 SER A C 1
ATOM 4554 O O . SER A 1 590 ? -5.453 -17.022 -3.056 1.00 22.41 590 SER A O 1
ATOM 4556 N N . SER A 1 591 ? -4.632 -17.327 -5.115 1.00 23.75 591 SER A N 1
ATOM 4557 C CA . SER A 1 591 ? -5.656 -18.294 -5.500 1.00 23.75 591 SER A CA 1
ATOM 4558 C C . SER A 1 591 ? -5.100 -19.692 -5.261 1.00 23.75 591 SER A C 1
ATOM 4560 O O . SER A 1 591 ? -4.040 -20.065 -5.760 1.00 23.75 591 SER A O 1
ATOM 4562 N N . ALA A 1 592 ? -5.841 -20.426 -4.443 1.00 27.75 592 ALA A N 1
ATOM 4563 C CA . ALA A 1 592 ? -5.607 -21.795 -4.043 1.00 27.75 592 ALA A CA 1
ATOM 4564 C C . ALA A 1 592 ? -5.337 -22.731 -5.231 1.00 27.75 592 ALA A C 1
ATOM 4566 O O . ALA A 1 592 ? -5.934 -22.602 -6.292 1.00 27.75 592 ALA A O 1
ATOM 4567 N N . ALA A 1 593 ? -4.509 -23.749 -5.020 1.00 23.86 593 ALA A N 1
ATOM 4568 C CA . ALA A 1 593 ? -4.673 -25.021 -5.705 1.00 23.86 593 ALA A CA 1
ATOM 4569 C C . ALA A 1 593 ? -5.421 -25.950 -4.747 1.00 23.86 593 ALA A C 1
ATOM 4571 O O . ALA A 1 593 ? -4.927 -26.321 -3.686 1.00 23.86 593 ALA A O 1
ATOM 4572 N N . ASP A 1 594 ? -6.650 -26.232 -5.141 1.00 24.58 594 ASP A N 1
ATOM 4573 C CA . ASP A 1 594 ? -7.628 -27.117 -4.538 1.00 24.58 594 ASP A CA 1
ATOM 4574 C C . ASP A 1 594 ? -7.128 -28.577 -4.510 1.00 24.58 594 ASP A C 1
ATOM 4576 O O . ASP A 1 594 ? -6.698 -29.113 -5.534 1.00 24.58 594 ASP A O 1
ATOM 4580 N N . THR A 1 595 ? -7.233 -29.247 -3.360 1.00 22.77 595 THR A N 1
ATOM 4581 C CA . THR A 1 595 ? -7.324 -30.714 -3.302 1.00 22.77 595 THR A CA 1
ATOM 4582 C C . THR A 1 595 ? -8.598 -31.095 -2.569 1.00 22.77 595 THR A C 1
ATOM 4584 O O . THR A 1 595 ? -8.617 -31.307 -1.359 1.00 22.77 595 THR A O 1
ATOM 4587 N N . THR A 1 596 ? -9.672 -31.160 -3.350 1.00 23.23 596 THR A N 1
ATOM 4588 C CA . THR A 1 596 ? -10.707 -32.197 -3.342 1.00 23.23 596 THR A CA 1
ATOM 4589 C C . THR A 1 596 ? -10.795 -33.066 -2.081 1.00 23.23 596 THR A C 1
ATOM 4591 O O . THR A 1 596 ? -10.019 -34.008 -1.911 1.00 23.23 596 THR A O 1
ATOM 4594 N N . HIS A 1 597 ? -11.879 -32.911 -1.322 1.00 22.45 597 HIS A N 1
ATOM 4595 C CA . HIS A 1 597 ? -12.548 -34.078 -0.759 1.00 22.45 597 HIS A CA 1
ATOM 4596 C C . HIS A 1 597 ? -14.060 -33.997 -0.959 1.00 22.45 597 HIS A C 1
ATOM 4598 O O . HIS A 1 597 ? -14.735 -33.057 -0.550 1.00 22.45 597 HIS A O 1
ATOM 4604 N N . LYS A 1 598 ? -14.559 -35.036 -1.634 1.00 20.97 598 LYS A N 1
ATOM 4605 C CA . LYS A 1 598 ? -15.970 -35.391 -1.769 1.00 20.97 598 LYS A CA 1
ATOM 4606 C C . LYS A 1 598 ? -16.679 -35.438 -0.404 1.00 20.97 598 LYS A C 1
ATOM 4608 O O . LYS A 1 598 ? -16.050 -35.789 0.595 1.00 20.97 598 LYS A O 1
ATOM 4613 N N . PRO A 1 599 ? -17.996 -35.179 -0.389 1.00 26.08 599 PRO A N 1
ATOM 4614 C CA . PRO A 1 599 ? -18.791 -35.060 0.823 1.00 26.08 599 PRO A CA 1
ATOM 4615 C C . PRO A 1 599 ? -19.120 -36.430 1.428 1.00 26.08 599 PRO A C 1
ATOM 4617 O O . PRO A 1 599 ? -19.467 -37.371 0.714 1.00 26.08 599 PRO A O 1
ATOM 4620 N N . SER A 1 600 ? -19.081 -36.505 2.758 1.00 21.83 600 SER A N 1
ATOM 4621 C CA . SER A 1 600 ? -19.689 -37.579 3.542 1.00 21.83 600 SER A CA 1
ATOM 4622 C C . SER A 1 600 ? -20.333 -37.001 4.804 1.00 21.83 600 SER A C 1
ATOM 4624 O O . SER A 1 600 ? -19.654 -36.734 5.786 1.00 21.83 600 SER A O 1
ATOM 4626 N N . THR A 1 601 ? -21.660 -36.868 4.719 1.00 23.94 601 THR A N 1
ATOM 4627 C CA . THR A 1 601 ? -22.689 -37.154 5.742 1.00 23.94 601 THR A CA 1
ATOM 4628 C C . THR A 1 601 ? -22.749 -36.401 7.084 1.00 23.94 601 THR A C 1
ATOM 4630 O O . THR A 1 601 ? -21.857 -36.541 7.913 1.00 23.94 601 THR A O 1
ATOM 4633 N N . ALA A 1 602 ? -23.957 -35.842 7.309 1.00 25.52 602 ALA A N 1
ATOM 4634 C CA . ALA A 1 602 ? -24.700 -35.624 8.569 1.00 25.52 602 ALA A CA 1
ATOM 4635 C C . ALA A 1 602 ? -24.160 -34.522 9.504 1.00 25.52 602 ALA A C 1
ATOM 4637 O O . ALA A 1 602 ? -23.057 -34.627 10.020 1.00 25.52 602 ALA A O 1
ATOM 4638 N N . ASP A 1 603 ? -24.815 -33.366 9.671 1.00 26.61 603 ASP A N 1
ATOM 4639 C CA . ASP A 1 603 ? -26.103 -33.044 10.343 1.00 26.61 603 ASP A CA 1
ATOM 4640 C C . ASP A 1 603 ? -25.738 -32.123 11.535 1.00 26.61 603 ASP A C 1
ATOM 4642 O O . ASP A 1 603 ? -24.801 -32.408 12.268 1.00 26.61 603 ASP A O 1
ATOM 4646 N N . GLY A 1 604 ? -26.372 -30.989 11.828 1.00 26.98 604 GLY A N 1
ATOM 4647 C CA . GLY A 1 604 ? -27.492 -30.319 11.196 1.00 26.98 604 GLY A CA 1
ATOM 4648 C C . GLY A 1 604 ? -27.606 -28.875 11.704 1.00 26.98 604 GLY A C 1
ATOM 4649 O O . GLY A 1 604 ? -27.170 -28.539 12.806 1.00 26.98 604 GLY A O 1
ATOM 4650 N N . ALA A 1 605 ? -28.222 -28.023 10.890 1.00 25.97 605 ALA A N 1
ATOM 4651 C CA . ALA A 1 605 ? -28.803 -26.761 11.324 1.00 25.97 605 ALA A CA 1
ATOM 4652 C C . ALA A 1 605 ? -30.281 -26.790 10.924 1.00 25.97 605 ALA A C 1
ATOM 4654 O O . ALA A 1 605 ? -30.621 -27.055 9.772 1.00 25.97 605 ALA A O 1
ATOM 4655 N N . SER A 1 606 ? -31.155 -26.602 11.911 1.00 27.64 606 SER A N 1
ATOM 4656 C CA . SER A 1 606 ? -32.597 -26.782 11.792 1.00 27.64 606 SER A CA 1
ATOM 4657 C C . SER A 1 606 ? -33.225 -25.838 10.769 1.00 27.64 606 SER A C 1
ATOM 4659 O O . SER A 1 606 ? -33.131 -24.616 10.888 1.00 27.64 606 SER A O 1
ATOM 4661 N N . SER A 1 607 ? -33.943 -26.434 9.823 1.00 30.25 607 SER A N 1
ATOM 4662 C CA . SER A 1 607 ? -34.891 -25.801 8.918 1.00 30.25 607 SER A CA 1
ATOM 4663 C C . SER A 1 607 ? -36.197 -25.454 9.634 1.00 30.25 607 SER A C 1
ATOM 4665 O O . SER A 1 607 ? -36.858 -26.334 10.188 1.00 30.25 607 SER A O 1
ATOM 4667 N N . THR A 1 608 ? -36.649 -24.213 9.501 1.00 37.91 608 THR A N 1
ATOM 4668 C CA . THR A 1 608 ? -38.081 -23.891 9.526 1.00 37.91 608 THR A CA 1
ATOM 4669 C C . THR A 1 608 ? -38.534 -23.558 8.106 1.00 37.91 608 THR A C 1
ATOM 4671 O O . THR A 1 608 ? -38.053 -22.576 7.549 1.00 37.91 608 THR A O 1
ATOM 4674 N N . GLY A 1 609 ? -39.473 -24.335 7.548 1.00 35.12 609 GLY A N 1
ATOM 4675 C CA . GLY A 1 609 ? -40.359 -23.880 6.462 1.00 35.12 609 GLY A CA 1
ATOM 4676 C C . GLY A 1 609 ? -40.550 -24.830 5.267 1.00 35.12 609 GLY A C 1
ATOM 4677 O O . GLY A 1 609 ? -39.764 -24.760 4.338 1.00 35.12 609 GLY A O 1
ATOM 4678 N N . GLY A 1 610 ? -41.625 -25.640 5.298 1.00 53.38 610 GLY A N 1
ATOM 4679 C CA . GLY A 1 610 ? -42.460 -26.144 4.176 1.00 53.38 610 GLY A CA 1
ATOM 4680 C C . GLY A 1 610 ? -41.854 -26.825 2.917 1.00 53.38 610 GLY A C 1
ATOM 4681 O O . GLY A 1 610 ? -40.692 -26.631 2.580 1.00 53.38 610 GLY A O 1
ATOM 4682 N N . PRO A 1 611 ? -42.651 -27.616 2.160 1.00 60.28 611 PRO A N 1
ATOM 4683 C CA . PRO A 1 611 ? -42.258 -28.096 0.830 1.00 60.28 611 PRO A CA 1
ATOM 4684 C C . PRO A 1 611 ? -42.164 -26.925 -0.167 1.00 60.28 611 PRO A C 1
ATOM 4686 O O . PRO A 1 611 ? -43.111 -26.151 -0.311 1.00 60.28 611 PRO A O 1
ATOM 4689 N N . LYS A 1 612 ? -41.018 -26.798 -0.847 1.00 79.38 612 LYS A N 1
ATOM 4690 C CA . LYS A 1 612 ? -40.728 -25.744 -1.836 1.00 79.38 612 LYS A CA 1
ATOM 4691 C C . LYS A 1 612 ? -41.295 -26.102 -3.213 1.00 79.38 612 LYS A C 1
ATOM 4693 O O . LYS A 1 612 ? -41.349 -27.278 -3.570 1.00 79.38 612 LYS A O 1
ATOM 4698 N N . LYS A 1 613 ? -41.719 -25.102 -3.992 1.00 85.56 613 LYS A N 1
ATOM 4699 C CA . LYS A 1 613 ? -42.266 -25.292 -5.350 1.00 85.56 613 LYS A CA 1
ATOM 4700 C C . LYS A 1 613 ? -41.147 -25.304 -6.405 1.00 85.56 613 LYS A C 1
ATOM 4702 O O . LYS A 1 613 ? -40.249 -24.475 -6.301 1.00 85.56 613 LYS A O 1
ATOM 4707 N N . PRO A 1 614 ? -41.192 -26.163 -7.438 1.00 88.88 614 PRO A N 1
ATOM 4708 C CA . PRO A 1 614 ? -40.168 -26.169 -8.485 1.00 88.88 614 PRO A CA 1
ATOM 4709 C C . PRO A 1 614 ? -40.224 -24.901 -9.356 1.00 88.88 614 PRO A C 1
ATOM 4711 O O . PRO A 1 614 ? -41.302 -24.351 -9.588 1.00 88.88 614 PRO A O 1
ATOM 4714 N N . MET A 1 615 ? -39.071 -24.452 -9.861 1.00 92.00 615 MET A N 1
ATOM 4715 C CA . MET A 1 615 ? -38.935 -23.463 -10.942 1.00 92.00 615 MET A CA 1
ATOM 4716 C C . MET A 1 615 ? -37.706 -23.778 -11.810 1.00 92.00 615 MET A C 1
ATOM 4718 O O . MET A 1 615 ? -36.740 -24.374 -11.332 1.00 92.00 615 MET A O 1
ATOM 4722 N N . THR A 1 616 ? -37.707 -23.361 -13.078 1.00 94.81 616 THR A N 1
ATOM 4723 C CA . THR A 1 616 ? -36.552 -23.541 -13.978 1.00 94.81 616 THR A CA 1
ATOM 4724 C C . THR A 1 616 ? -35.993 -22.204 -14.421 1.00 94.81 616 THR A C 1
ATOM 4726 O O . THR A 1 616 ? -36.744 -21.299 -14.771 1.00 94.81 616 THR A O 1
ATOM 4729 N N . ILE A 1 617 ? -34.669 -22.097 -14.441 1.00 96.50 617 ILE A N 1
ATOM 4730 C CA . ILE A 1 617 ? -33.929 -20.937 -14.921 1.00 96.50 617 ILE A CA 1
ATOM 4731 C C . ILE A 1 617 ? -33.059 -21.397 -16.092 1.00 96.50 617 ILE A C 1
ATOM 4733 O O . ILE A 1 617 ? -32.180 -22.240 -15.930 1.00 96.50 617 ILE A O 1
ATOM 4737 N N . LEU A 1 618 ? -33.311 -20.853 -17.277 1.00 96.31 618 LEU A N 1
ATOM 4738 C CA . LEU A 1 618 ? -32.552 -21.121 -18.494 1.00 96.31 618 LEU A CA 1
ATOM 4739 C C . LEU A 1 618 ? -31.627 -19.943 -18.775 1.00 96.31 618 LEU A C 1
ATOM 4741 O O . LEU A 1 618 ? -32.110 -18.816 -18.881 1.00 96.31 618 LEU A O 1
ATOM 4745 N N . TYR A 1 619 ? -30.323 -20.180 -18.942 1.00 96.31 619 TYR A N 1
ATOM 4746 C CA . TYR A 1 619 ? -29.381 -19.096 -19.221 1.00 96.31 619 TYR A CA 1
ATOM 4747 C C . TYR A 1 619 ? -28.555 -19.269 -20.497 1.00 96.31 619 TYR A C 1
ATOM 4749 O O . TYR A 1 619 ? -28.074 -20.357 -20.815 1.00 96.31 619 TYR A O 1
ATOM 4757 N N . GLY A 1 620 ? -28.328 -18.163 -21.208 1.00 92.12 620 GLY A N 1
ATOM 4758 C CA . GLY A 1 620 ? -27.373 -18.080 -22.317 1.00 92.12 620 GLY A CA 1
ATOM 4759 C C . GLY A 1 620 ? -26.285 -17.050 -22.017 1.00 92.12 620 GLY A C 1
ATOM 4760 O O . GLY A 1 620 ? -26.616 -15.884 -21.824 1.00 92.12 620 GLY A O 1
ATOM 4761 N N . SER A 1 621 ? -25.011 -17.452 -21.968 1.00 86.50 621 SER A N 1
ATOM 4762 C CA . SER A 1 621 ? -23.893 -16.580 -21.574 1.00 86.50 621 SER A CA 1
ATOM 4763 C C . SER A 1 621 ? -22.545 -17.060 -22.127 1.00 86.50 621 SER A C 1
ATOM 4765 O O . SER A 1 621 ? -22.182 -18.208 -21.885 1.00 86.50 621 SER A O 1
ATOM 4767 N N . ASN A 1 622 ? -21.764 -16.172 -22.763 1.00 68.94 622 ASN A N 1
ATOM 4768 C CA . ASN A 1 622 ? -20.357 -16.448 -23.124 1.00 68.94 622 ASN A CA 1
ATOM 4769 C C . ASN A 1 622 ? -19.372 -15.807 -22.131 1.00 68.94 622 ASN A C 1
ATOM 4771 O O . ASN A 1 622 ? -18.314 -16.360 -21.864 1.00 68.94 622 ASN A O 1
ATOM 4775 N N . ALA A 1 623 ? -19.720 -14.645 -21.568 1.00 60.75 623 ALA A N 1
ATOM 4776 C CA . ALA A 1 623 ? -18.853 -13.835 -20.700 1.00 60.75 623 ALA A CA 1
ATOM 4777 C C . ALA A 1 623 ? -19.213 -13.924 -19.202 1.00 60.75 623 ALA A C 1
ATOM 4779 O O . ALA A 1 623 ? -18.732 -13.135 -18.397 1.00 60.75 623 ALA A O 1
ATOM 4780 N N . GLY A 1 624 ? -20.094 -14.851 -18.817 1.00 63.72 624 GLY A N 1
ATOM 4781 C CA . GLY A 1 624 ? -20.432 -15.125 -17.416 1.00 63.72 624 GLY A CA 1
ATOM 4782 C C . GLY A 1 624 ? -21.574 -14.291 -16.819 1.00 63.72 624 GLY A C 1
ATOM 4783 O O . GLY A 1 624 ? -22.263 -14.806 -15.951 1.00 63.72 624 GLY A O 1
ATOM 4784 N N . THR A 1 625 ? -21.891 -13.094 -17.324 1.00 73.62 625 THR A N 1
ATOM 4785 C CA . THR A 1 625 ? -22.904 -12.191 -16.721 1.00 73.62 625 THR A CA 1
ATOM 4786 C C . THR A 1 625 ? -24.292 -12.823 -16.536 1.00 73.62 625 THR A C 1
ATOM 4788 O O . THR A 1 625 ? -24.796 -12.883 -15.421 1.00 73.62 625 THR A O 1
ATOM 4791 N N . CYS A 1 626 ? -24.905 -13.376 -17.591 1.00 86.25 626 CYS A N 1
ATOM 4792 C CA . CYS A 1 626 ? -26.227 -14.017 -17.472 1.00 86.25 626 CYS A CA 1
ATOM 4793 C C . CYS A 1 626 ? -26.197 -15.314 -16.654 1.00 86.25 626 CYS A C 1
ATOM 4795 O O . CYS A 1 626 ? -27.219 -15.712 -16.105 1.00 86.25 626 CYS A O 1
ATOM 4797 N N . LYS A 1 627 ? -25.031 -15.968 -16.570 1.00 84.06 627 LYS A N 1
ATOM 4798 C CA . LYS A 1 627 ? -24.834 -17.137 -15.708 1.00 84.06 627 LYS A CA 1
ATOM 4799 C C . LYS A 1 627 ? -24.842 -16.703 -14.241 1.00 84.06 627 LYS A C 1
ATOM 4801 O O . LYS A 1 627 ? -25.560 -17.300 -13.454 1.00 84.06 627 LYS A O 1
ATOM 4806 N N . ALA A 1 628 ? -24.133 -15.622 -13.913 1.00 66.62 628 ALA A N 1
ATOM 4807 C CA . ALA A 1 628 ? -24.120 -15.047 -12.573 1.00 66.62 628 ALA A CA 1
ATOM 4808 C C . ALA A 1 628 ? -25.522 -14.594 -12.130 1.00 66.62 628 ALA A C 1
ATOM 4810 O O . ALA A 1 628 ? -25.927 -14.905 -11.019 1.00 66.62 628 ALA A O 1
ATOM 4811 N N . PHE A 1 629 ? -26.307 -13.953 -13.005 1.00 86.69 629 PHE A N 1
ATOM 4812 C CA . PHE A 1 629 ? -27.711 -13.621 -12.711 1.00 86.69 629 PHE A CA 1
ATOM 4813 C C . PHE A 1 629 ? -28.593 -14.866 -12.514 1.00 86.69 629 PHE A C 1
ATOM 4815 O O . PHE A 1 629 ? -29.456 -14.889 -11.640 1.00 86.69 629 PHE A O 1
ATOM 4822 N N . ALA A 1 630 ? -28.366 -15.940 -13.277 1.00 87.62 630 ALA A N 1
ATOM 4823 C CA . ALA A 1 630 ? -29.076 -17.201 -13.068 1.00 87.62 630 ALA A CA 1
ATOM 4824 C C . ALA A 1 630 ? -28.718 -17.872 -11.729 1.00 87.62 630 ALA A C 1
ATOM 4826 O O . ALA A 1 630 ? -29.606 -18.388 -11.051 1.00 87.62 630 ALA A O 1
ATOM 4827 N N . GLU A 1 631 ? -27.445 -17.836 -11.332 1.00 82.31 631 GLU A N 1
ATOM 4828 C CA . GLU A 1 631 ? -26.954 -18.348 -10.044 1.00 82.31 631 GLU A CA 1
ATOM 4829 C C . GLU A 1 631 ? -27.430 -17.489 -8.860 1.00 82.31 631 GLU A C 1
ATOM 4831 O O . GLU A 1 631 ? -27.784 -18.029 -7.810 1.00 82.31 631 GLU A O 1
ATOM 4836 N N . ASP A 1 632 ? -27.509 -16.169 -9.036 1.00 79.44 632 ASP A N 1
ATOM 4837 C CA . ASP A 1 632 ? -28.081 -15.233 -8.063 1.00 79.44 632 ASP A CA 1
ATOM 4838 C C . ASP A 1 632 ? -29.569 -15.532 -7.824 1.00 79.44 632 ASP A C 1
ATOM 4840 O O . ASP A 1 632 ? -30.001 -15.759 -6.691 1.00 79.44 632 ASP A O 1
ATOM 4844 N N . LEU A 1 633 ? -30.344 -15.681 -8.904 1.00 85.50 633 LEU A N 1
ATOM 4845 C CA . LEU A 1 633 ? -31.762 -16.029 -8.826 1.00 85.50 633 LEU A CA 1
ATOM 4846 C C . LEU A 1 633 ? -31.989 -17.423 -8.214 1.00 85.50 633 LEU A C 1
ATOM 4848 O O . LEU A 1 633 ? -32.919 -17.607 -7.425 1.00 85.50 633 LEU A O 1
ATOM 4852 N N . GLN A 1 634 ? -31.123 -18.395 -8.520 1.00 88.44 634 GLN A N 1
ATOM 4853 C CA . GLN A 1 634 ? -31.149 -19.720 -7.894 1.00 88.44 634 GLN A CA 1
ATOM 4854 C C . GLN A 1 634 ? -30.864 -19.656 -6.393 1.00 88.44 634 GLN A C 1
ATOM 4856 O O . GLN A 1 634 ? -31.534 -20.330 -5.612 1.00 88.44 634 GLN A O 1
ATOM 4861 N N . SER A 1 635 ? -29.888 -18.845 -5.988 1.00 77.62 635 SER A N 1
ATOM 4862 C CA . SER A 1 635 ? -29.500 -18.675 -4.586 1.00 77.62 635 SER A CA 1
ATOM 4863 C C . SER A 1 635 ? -30.589 -17.964 -3.778 1.00 77.62 635 SER A C 1
ATOM 4865 O O . SER A 1 635 ? -30.793 -18.280 -2.604 1.00 77.62 635 SER A O 1
ATOM 4867 N N . ALA A 1 636 ? -31.323 -17.042 -4.408 1.00 76.19 636 ALA A N 1
ATOM 4868 C CA . ALA A 1 636 ? -32.438 -16.323 -3.803 1.00 76.19 636 ALA A CA 1
ATOM 4869 C C . ALA A 1 636 ? -33.728 -17.164 -3.709 1.00 76.19 636 ALA A C 1
ATOM 4871 O O . ALA A 1 636 ? -34.455 -17.041 -2.722 1.00 76.19 636 ALA A O 1
ATOM 4872 N N . ALA A 1 637 ? -33.995 -18.060 -4.670 1.00 84.38 637 ALA A N 1
ATOM 4873 C CA . ALA A 1 637 ? -35.236 -18.843 -4.776 1.00 84.38 637 ALA A CA 1
ATOM 4874 C C . ALA A 1 637 ? -35.699 -19.559 -3.483 1.00 84.38 637 ALA A C 1
ATOM 4876 O O . ALA A 1 637 ? -36.890 -19.460 -3.153 1.00 84.38 637 ALA A O 1
ATOM 4877 N N . PRO A 1 638 ? -34.817 -20.202 -2.682 1.00 80.31 638 PRO A N 1
ATOM 4878 C CA . PRO A 1 638 ? -35.189 -20.781 -1.392 1.00 80.31 638 PRO A CA 1
ATOM 4879 C C . PRO A 1 638 ? -35.843 -19.800 -0.417 1.00 80.31 638 PRO A C 1
ATOM 4881 O O . PRO A 1 638 ? -36.726 -20.208 0.337 1.00 80.31 638 PRO A O 1
ATOM 4884 N N . GLY A 1 639 ? -35.420 -18.531 -0.430 1.00 69.88 639 GLY A N 1
ATOM 4885 C CA . GLY A 1 639 ? -35.953 -17.469 0.427 1.00 69.88 639 GLY A CA 1
ATOM 4886 C C . GLY A 1 639 ? -37.386 -17.057 0.081 1.00 69.88 639 GLY A C 1
ATOM 4887 O O . GLY A 1 639 ? -38.060 -16.471 0.922 1.00 69.88 639 GLY A O 1
ATOM 4888 N N . PHE A 1 640 ? -37.861 -17.423 -1.113 1.00 75.62 640 PHE A N 1
ATOM 4889 C CA . PHE A 1 640 ? -39.212 -17.152 -1.617 1.00 75.62 640 PHE A CA 1
ATOM 4890 C C . PHE A 1 640 ? -40.066 -18.424 -1.759 1.00 75.62 640 PHE A C 1
ATOM 4892 O O . PHE A 1 640 ? -41.126 -18.412 -2.386 1.00 75.62 640 PHE A O 1
ATOM 4899 N N . GLY A 1 641 ? -39.607 -19.550 -1.197 1.00 79.19 641 GLY A N 1
ATOM 4900 C CA . GLY A 1 641 ? -40.342 -20.817 -1.208 1.00 79.19 641 GLY A CA 1
ATOM 4901 C C . GLY A 1 641 ? -40.239 -21.620 -2.510 1.00 79.19 641 GLY A C 1
ATOM 4902 O O . GLY A 1 641 ? -41.052 -22.525 -2.723 1.00 79.19 641 GLY A O 1
ATOM 4903 N N . PHE A 1 642 ? -39.248 -21.330 -3.358 1.00 85.75 642 PHE A N 1
ATOM 4904 C CA . PHE A 1 642 ? -38.990 -22.060 -4.599 1.00 85.75 642 PHE A CA 1
ATOM 4905 C C . PHE A 1 642 ? -37.718 -22.919 -4.525 1.00 85.75 642 PHE A C 1
ATOM 4907 O O . PHE A 1 642 ? -36.787 -22.635 -3.770 1.00 85.75 642 PHE A O 1
ATOM 4914 N N . ASP A 1 643 ? -37.695 -23.987 -5.317 1.00 87.56 643 ASP A N 1
ATOM 4915 C CA . ASP A 1 643 ? -36.531 -24.822 -5.605 1.00 87.56 643 ASP A CA 1
ATOM 4916 C C . ASP A 1 643 ? -36.187 -24.679 -7.094 1.00 87.56 643 ASP A C 1
ATOM 4918 O O . ASP A 1 643 ? -36.954 -25.098 -7.966 1.00 87.56 643 ASP A O 1
ATOM 4922 N N . ALA A 1 644 ? -35.082 -23.989 -7.386 1.00 90.62 644 ALA A N 1
ATOM 4923 C CA . ALA A 1 644 ? -34.740 -23.543 -8.730 1.00 90.62 644 ALA A CA 1
ATOM 4924 C C . ALA A 1 644 ? -33.681 -24.431 -9.396 1.00 90.62 644 ALA A C 1
ATOM 4926 O O . ALA A 1 644 ? -32.545 -24.543 -8.929 1.00 90.62 644 ALA A O 1
ATOM 4927 N N . SER A 1 645 ? -34.023 -24.998 -10.554 1.00 90.94 645 SER A N 1
ATOM 4928 C CA . SER A 1 645 ? -33.081 -25.708 -11.425 1.00 90.94 645 SER A CA 1
ATOM 4929 C C . SER A 1 645 ? -32.504 -24.755 -12.472 1.00 90.94 645 SER A C 1
ATOM 4931 O O . SER A 1 645 ? -33.250 -24.235 -13.301 1.00 90.94 645 SER A O 1
ATOM 4933 N N . VAL A 1 646 ? -31.185 -24.536 -12.445 1.00 92.25 646 VAL A N 1
ATOM 4934 C CA . VAL A 1 646 ? -30.463 -23.747 -13.456 1.00 92.25 646 VAL A CA 1
ATOM 4935 C C . VAL A 1 646 ? -29.933 -24.665 -14.549 1.00 92.25 646 VAL A C 1
ATOM 4937 O O . VAL A 1 646 ? -29.268 -25.661 -14.269 1.00 92.25 646 VAL A O 1
ATOM 4940 N N . GLN A 1 647 ? -30.217 -24.313 -15.797 1.00 93.25 647 GLN A N 1
ATOM 4941 C CA . GLN A 1 647 ? -29.826 -25.052 -16.993 1.00 93.25 647 GLN A CA 1
ATOM 4942 C C . GLN A 1 647 ? -29.370 -24.078 -18.084 1.00 93.25 647 GLN A C 1
ATOM 4944 O O . GLN A 1 647 ? -29.729 -22.896 -18.074 1.00 93.25 647 GLN A O 1
ATOM 4949 N N . THR A 1 648 ? -28.574 -24.550 -19.043 1.00 93.75 648 THR A N 1
ATOM 4950 C CA . THR A 1 648 ? -28.267 -23.731 -20.222 1.00 93.75 648 THR A CA 1
ATOM 4951 C C . THR A 1 648 ? -29.514 -23.577 -21.084 1.00 93.75 648 THR A C 1
ATOM 4953 O O . THR A 1 648 ? -30.389 -24.443 -21.098 1.00 93.75 648 THR A O 1
ATOM 4956 N N . LEU A 1 649 ? -29.607 -22.487 -21.839 1.00 93.50 649 LEU A N 1
ATOM 4957 C CA . LEU A 1 649 ? -30.757 -22.256 -22.708 1.00 93.50 649 LEU A CA 1
ATOM 4958 C C . LEU A 1 649 ? -30.920 -23.381 -23.743 1.00 93.50 649 LEU A C 1
ATOM 4960 O O . LEU A 1 649 ? -32.038 -23.811 -24.011 1.00 93.50 649 LEU A O 1
ATOM 4964 N N . ASP A 1 650 ? -29.814 -23.945 -24.230 1.00 92.19 650 ASP A N 1
ATOM 4965 C CA . ASP A 1 650 ? -29.820 -25.110 -25.116 1.00 92.19 650 ASP A CA 1
ATOM 4966 C C . ASP A 1 650 ? -30.437 -26.371 -24.503 1.00 92.19 650 ASP A C 1
ATOM 4968 O O . ASP A 1 650 ? -31.042 -27.152 -25.237 1.00 92.19 650 ASP A O 1
ATOM 4972 N N . GLN A 1 651 ? -30.335 -26.581 -23.188 1.00 88.44 651 GLN A N 1
ATOM 4973 C CA . GLN A 1 651 ? -30.985 -27.714 -22.513 1.00 88.44 651 GLN A CA 1
ATOM 4974 C C . GLN A 1 651 ? -32.513 -27.573 -22.470 1.00 88.44 651 GLN A C 1
ATOM 4976 O O . GLN A 1 651 ? -33.212 -28.577 -22.362 1.00 88.44 651 GLN A O 1
ATOM 4981 N N . GLY A 1 652 ? -33.031 -26.349 -22.623 1.00 86.00 652 GLY A N 1
ATOM 4982 C CA . GLY A 1 652 ? -34.458 -26.084 -22.799 1.00 86.00 652 GLY A CA 1
ATOM 4983 C C . GLY A 1 652 ? -34.973 -26.350 -24.217 1.00 86.00 652 GLY A C 1
ATOM 4984 O O . GLY A 1 652 ? -36.175 -26.240 -24.450 1.00 86.00 652 GLY A O 1
ATOM 4985 N N . THR A 1 653 ? -34.106 -26.690 -25.179 1.00 88.88 653 THR A N 1
ATOM 4986 C CA . THR A 1 653 ? -34.529 -26.994 -26.558 1.00 88.88 653 THR A CA 1
ATOM 4987 C C . THR A 1 653 ? -35.437 -28.219 -26.542 1.00 88.88 653 THR A C 1
ATOM 4989 O O . THR A 1 653 ? -35.034 -29.263 -26.040 1.00 88.88 653 THR A O 1
ATOM 4992 N N . GLU A 1 654 ? -36.663 -28.086 -27.054 1.00 84.56 654 GLU A N 1
ATOM 4993 C CA . GLU A 1 654 ? -37.707 -29.132 -27.021 1.00 84.56 654 GLU A CA 1
ATOM 4994 C C . GLU A 1 654 ? -38.154 -29.580 -25.612 1.00 84.56 654 GLU A C 1
ATOM 4996 O O . GLU A 1 654 ? -38.985 -30.476 -25.496 1.00 84.56 654 GLU A O 1
ATOM 5001 N N . ASN A 1 655 ? -37.665 -28.942 -24.541 1.00 85.19 655 ASN A N 1
ATOM 5002 C CA . ASN A 1 655 ? -37.886 -29.374 -23.156 1.00 85.19 655 ASN A CA 1
ATOM 5003 C C . ASN A 1 655 ? -38.165 -28.194 -22.202 1.00 85.19 655 ASN A C 1
ATOM 5005 O O . ASN A 1 655 ? -37.617 -28.106 -21.102 1.00 85.19 655 ASN A O 1
ATOM 5009 N N . VAL A 1 656 ? -39.003 -27.244 -22.631 1.00 88.06 656 VAL A N 1
ATOM 5010 C CA . VAL A 1 656 ? -39.467 -26.137 -21.776 1.00 88.06 656 VAL A CA 1
ATOM 5011 C C . VAL A 1 656 ? -40.656 -26.613 -20.935 1.00 88.06 656 VAL A C 1
ATOM 5013 O O . VAL A 1 656 ? -41.666 -27.044 -21.484 1.00 88.06 656 VAL A O 1
ATOM 5016 N N . SER A 1 657 ? -40.548 -26.535 -19.605 1.00 85.81 657 SER A N 1
ATOM 5017 C CA . SER A 1 657 ? -41.580 -27.049 -18.691 1.00 85.81 657 SER A CA 1
ATOM 5018 C C . SER A 1 657 ? -42.906 -26.286 -18.783 1.00 85.81 657 SER A C 1
ATOM 5020 O O . SER A 1 657 ? -42.938 -25.054 -18.795 1.00 85.81 657 SER A O 1
ATOM 5022 N N . THR A 1 658 ? -44.011 -27.034 -18.772 1.00 87.62 658 THR A N 1
ATOM 5023 C CA . THR A 1 658 ? -45.386 -26.522 -18.647 1.00 87.62 658 THR A CA 1
ATOM 5024 C C . THR A 1 658 ? -45.929 -26.616 -17.217 1.00 87.62 658 THR A C 1
ATOM 5026 O O . THR A 1 658 ? -46.999 -26.089 -16.928 1.00 87.62 658 THR A O 1
ATOM 5029 N N . GLU A 1 659 ? -45.227 -27.303 -16.311 1.00 84.06 659 GLU A N 1
ATOM 5030 C CA . GLU A 1 659 ? -45.723 -27.595 -14.956 1.00 84.06 659 GLU A CA 1
ATOM 5031 C C . GLU A 1 659 ? -45.389 -26.486 -13.948 1.00 84.06 659 GLU A C 1
ATOM 5033 O O . GLU A 1 659 ? -46.115 -26.269 -12.975 1.00 84.06 659 GLU A O 1
ATOM 5038 N N . HIS A 1 660 ? -44.307 -25.743 -14.184 1.00 88.56 660 HIS A N 1
ATOM 5039 C CA . HIS A 1 660 ? -43.799 -24.721 -13.270 1.00 88.56 660 HIS A CA 1
ATOM 5040 C C . HIS A 1 660 ? -43.202 -23.514 -14.013 1.00 88.56 660 HIS A C 1
ATOM 5042 O O . HIS A 1 660 ? -42.927 -23.610 -15.208 1.00 88.56 660 HIS A O 1
ATOM 5048 N N . PRO A 1 661 ? -43.014 -22.360 -13.340 1.00 92.06 661 PRO A N 1
ATOM 5049 C CA . PRO A 1 661 ? -42.483 -21.157 -13.979 1.00 92.06 661 PRO A CA 1
ATOM 5050 C C . PRO A 1 661 ? -41.082 -21.365 -14.571 1.00 92.06 661 PRO A C 1
ATOM 5052 O O . PRO A 1 661 ? -40.234 -22.031 -13.965 1.00 92.06 661 PRO A O 1
ATOM 5055 N N . VAL A 1 662 ? -40.847 -20.754 -15.735 1.00 94.31 662 VAL A N 1
ATOM 5056 C CA . VAL A 1 662 ? -39.561 -20.754 -16.445 1.00 94.31 662 VAL A CA 1
ATOM 5057 C C . VAL A 1 662 ? -39.033 -19.325 -16.571 1.00 94.31 662 VAL A C 1
ATOM 5059 O O . VAL A 1 662 ? -39.688 -18.457 -17.140 1.00 94.31 662 VAL A O 1
ATOM 5062 N N . VAL A 1 663 ? -37.830 -19.063 -16.075 1.00 96.19 663 VAL A N 1
ATOM 5063 C CA . VAL A 1 663 ? -37.153 -17.769 -16.222 1.00 96.19 663 VAL A CA 1
ATOM 5064 C C . VAL A 1 663 ? -36.023 -17.913 -17.230 1.00 96.19 663 VAL A C 1
ATOM 5066 O O . VAL A 1 663 ? -35.173 -18.782 -17.078 1.00 96.19 663 VAL A O 1
ATOM 5069 N N . VAL A 1 664 ? -35.998 -17.073 -18.262 1.00 96.69 664 VAL A N 1
ATOM 5070 C CA . VAL A 1 664 ? -34.943 -17.079 -19.279 1.00 96.69 664 VAL A CA 1
ATOM 5071 C C . VAL A 1 664 ? -34.053 -15.855 -19.114 1.00 96.69 664 VAL A C 1
ATOM 5073 O O . VAL A 1 664 ? -34.528 -14.728 -19.197 1.00 96.69 664 VAL A O 1
ATOM 5076 N N . ILE A 1 665 ? -32.753 -16.072 -18.929 1.00 96.62 665 ILE A N 1
ATOM 5077 C CA . ILE A 1 665 ? -31.751 -15.015 -18.778 1.00 96.62 665 ILE A CA 1
ATOM 5078 C C . ILE A 1 665 ? -30.706 -15.193 -19.869 1.00 96.62 665 ILE A C 1
ATOM 5080 O O . ILE A 1 665 ? -29.842 -16.063 -19.794 1.00 96.62 665 ILE A O 1
ATOM 5084 N N . THR A 1 666 ? -30.764 -14.395 -20.923 1.00 95.81 666 THR A N 1
ATOM 5085 C CA . THR A 1 666 ? -29.862 -14.600 -22.060 1.00 95.81 666 THR A CA 1
ATOM 5086 C C . THR A 1 666 ? -29.262 -13.297 -22.538 1.00 95.81 666 THR A C 1
ATOM 5088 O O . THR A 1 666 ? -29.872 -12.236 -22.407 1.00 95.81 666 THR A O 1
ATOM 5091 N N . SER A 1 667 ? -28.037 -13.368 -23.051 1.00 91.06 667 SER A N 1
ATOM 5092 C CA . SER A 1 667 ? -27.377 -12.236 -23.681 1.00 91.06 667 SER A CA 1
ATOM 5093 C C . SER A 1 667 ? -27.459 -12.297 -25.202 1.00 91.06 667 SER A C 1
ATOM 5095 O O . SER A 1 667 ? -27.880 -13.287 -25.798 1.00 91.06 667 SER A O 1
ATOM 5097 N N . SER A 1 668 ? -27.067 -11.212 -25.861 1.00 85.88 668 SER A N 1
ATOM 5098 C CA . SER A 1 668 ? -26.818 -11.208 -27.302 1.00 85.88 668 SER A CA 1
ATOM 5099 C C . SER A 1 668 ? -25.408 -10.708 -27.573 1.00 85.88 668 SER A C 1
ATOM 5101 O O . SER A 1 668 ? -25.042 -9.674 -27.030 1.00 85.88 668 SER A O 1
ATOM 5103 N N . TYR A 1 669 ? -24.644 -11.400 -28.424 1.00 76.25 669 TYR A N 1
ATOM 5104 C CA . TYR A 1 669 ? -23.284 -11.019 -28.825 1.00 76.25 669 TYR A CA 1
ATOM 5105 C C . TYR A 1 669 ? -23.272 -10.614 -30.298 1.00 76.25 669 TYR A C 1
ATOM 5107 O O . TYR A 1 669 ? -23.341 -11.476 -31.173 1.00 76.25 669 TYR A O 1
ATOM 5115 N N . GLU A 1 670 ? -23.249 -9.309 -30.587 1.00 72.50 670 GLU A N 1
ATOM 5116 C CA . GLU A 1 670 ? -23.393 -8.782 -31.961 1.00 72.50 670 GLU A CA 1
ATOM 5117 C C . GLU A 1 670 ? -24.594 -9.402 -32.710 1.00 72.50 670 GLU A C 1
ATOM 5119 O O . GLU A 1 670 ? -24.534 -9.757 -33.889 1.00 72.50 670 GLU A O 1
ATOM 5124 N N . GLY A 1 671 ? -25.694 -9.623 -31.987 1.00 73.62 671 GLY A N 1
ATOM 5125 C CA . GLY A 1 671 ? -26.911 -10.228 -32.517 1.00 73.62 671 GLY A CA 1
ATOM 5126 C C . GLY A 1 671 ? -26.918 -11.744 -32.581 1.00 73.62 671 GLY A C 1
ATOM 5127 O O . GLY A 1 671 ? -27.976 -12.318 -32.823 1.00 73.62 671 GLY A O 1
ATOM 5128 N N . LYS A 1 672 ? -25.799 -12.419 -32.337 1.00 82.31 672 LYS A N 1
ATOM 5129 C CA . LYS A 1 672 ? -25.761 -13.879 -32.265 1.00 82.31 672 LYS A CA 1
ATOM 5130 C C . LYS A 1 672 ? -26.110 -14.381 -30.867 1.00 82.31 672 LYS A C 1
ATOM 5132 O O . LYS A 1 672 ? -25.873 -13.656 -29.890 1.00 82.31 672 LYS A O 1
ATOM 5137 N N . PRO A 1 673 ? -26.712 -15.582 -30.767 1.00 87.25 673 PRO A N 1
ATOM 5138 C CA . PRO A 1 673 ? -26.937 -16.215 -29.480 1.00 87.25 673 PRO A CA 1
ATOM 5139 C C . PRO A 1 673 ? -25.600 -16.564 -28.820 1.00 87.25 673 PRO A C 1
ATOM 5141 O O . PRO A 1 673 ? -24.618 -16.798 -29.528 1.00 87.25 673 PRO A O 1
ATOM 5144 N N . PRO A 1 674 ? -25.565 -16.604 -27.482 1.00 85.75 674 PRO A N 1
ATOM 5145 C CA . PRO A 1 674 ? -24.514 -17.273 -26.734 1.00 85.75 674 PRO A CA 1
ATOM 5146 C C . PRO A 1 674 ? -24.342 -18.718 -27.210 1.00 85.75 674 PRO A C 1
ATOM 5148 O O . PRO A 1 674 ? -25.301 -19.333 -27.683 1.00 85.75 674 PRO A O 1
ATOM 5151 N N . ASP A 1 675 ? -23.149 -19.283 -27.053 1.00 82.50 675 ASP A N 1
ATOM 5152 C CA . ASP A 1 675 ? -22.829 -20.615 -27.577 1.00 82.50 675 ASP A CA 1
ATOM 5153 C C . ASP A 1 675 ? -23.722 -21.683 -26.935 1.00 82.50 675 ASP A C 1
ATOM 5155 O O . ASP A 1 675 ? -24.236 -22.565 -27.616 1.00 82.50 675 ASP A O 1
ATOM 5159 N N . ASN A 1 676 ? -24.009 -21.531 -25.639 1.00 87.19 676 ASN A N 1
ATOM 5160 C CA . ASN A 1 676 ? -24.915 -22.387 -24.871 1.00 87.19 676 ASN A CA 1
ATOM 5161 C C . ASN A 1 676 ? -26.414 -22.035 -25.031 1.00 87.19 676 ASN A C 1
ATOM 5163 O O . ASN A 1 676 ? -27.245 -22.484 -24.237 1.00 87.19 676 ASN A O 1
ATOM 5167 N N . ALA A 1 677 ? -26.743 -21.206 -26.021 1.00 91.19 677 ALA A N 1
ATOM 5168 C CA . ALA A 1 677 ? -28.091 -20.834 -26.448 1.00 91.19 677 ALA A CA 1
ATOM 5169 C C . ALA A 1 677 ? -28.282 -20.987 -27.972 1.00 91.19 677 ALA A C 1
ATOM 5171 O O . ALA A 1 677 ? -29.334 -20.626 -28.510 1.00 91.19 677 ALA A O 1
ATOM 5172 N N . ALA A 1 678 ? -27.264 -21.476 -28.688 1.00 86.50 678 ALA A N 1
ATOM 5173 C CA . ALA A 1 678 ? -27.256 -21.544 -30.140 1.00 86.50 678 ALA A CA 1
ATOM 5174 C C . ALA A 1 678 ? -28.234 -22.593 -30.689 1.00 86.50 678 ALA A C 1
ATOM 5176 O O . ALA A 1 678 ? -28.874 -22.340 -31.713 1.00 86.50 678 ALA A O 1
ATOM 5177 N N . LYS A 1 679 ? -28.389 -23.745 -30.020 1.00 89.19 679 LYS A N 1
ATOM 5178 C CA . LYS A 1 679 ? -29.365 -24.780 -30.406 1.00 89.19 679 LYS A CA 1
ATOM 5179 C C . LYS A 1 679 ? -30.786 -24.285 -30.178 1.00 89.19 679 LYS A C 1
ATOM 5181 O O . LYS A 1 679 ? -31.610 -24.416 -31.082 1.00 89.19 679 LYS A O 1
ATOM 5186 N N . PHE A 1 680 ? -31.043 -23.652 -29.034 1.00 91.81 680 PHE A N 1
ATOM 5187 C CA . PHE A 1 680 ? -32.357 -23.092 -28.724 1.00 91.81 680 PHE A CA 1
ATOM 5188 C C . PHE A 1 680 ? -32.727 -21.987 -29.715 1.00 91.81 680 PHE A C 1
ATOM 5190 O O . PHE A 1 680 ? -33.807 -22.016 -30.296 1.00 91.81 680 PHE A O 1
ATOM 5197 N N . ALA A 1 681 ? -31.808 -21.050 -29.974 1.00 89.75 681 ALA A N 1
ATOM 5198 C CA . ALA A 1 681 ? -31.998 -19.981 -30.951 1.00 89.75 681 ALA A CA 1
ATOM 5199 C C . ALA A 1 681 ? -32.266 -20.533 -32.361 1.00 89.75 681 ALA A C 1
ATOM 5201 O O . ALA A 1 681 ? -33.204 -20.098 -33.021 1.00 89.75 681 ALA A O 1
ATOM 5202 N N . ALA A 1 682 ? -31.500 -21.532 -32.810 1.00 88.00 682 ALA A N 1
ATOM 5203 C CA . ALA A 1 682 ? -31.719 -22.164 -34.109 1.00 88.00 682 ALA A CA 1
ATOM 5204 C C . ALA A 1 682 ? -33.064 -22.907 -34.187 1.00 88.00 682 ALA A C 1
ATOM 5206 O O . ALA A 1 682 ? -33.689 -22.913 -35.248 1.00 88.00 682 ALA A O 1
ATOM 5207 N N . TRP A 1 683 ? -33.511 -23.523 -33.090 1.00 88.62 683 TRP A N 1
ATOM 5208 C CA . TRP A 1 683 ? -34.808 -24.194 -32.988 1.00 88.62 683 TRP A CA 1
ATOM 5209 C C . TRP A 1 683 ? -35.969 -23.202 -33.121 1.00 88.62 683 TRP A C 1
ATOM 5211 O O . TRP A 1 683 ? -36.864 -23.420 -33.939 1.00 88.62 683 TRP A O 1
ATOM 5221 N N . VAL A 1 684 ? -35.907 -22.068 -32.415 1.00 87.06 684 VAL A N 1
ATOM 5222 C CA . VAL A 1 684 ? -36.945 -21.023 -32.475 1.00 87.06 684 VAL A CA 1
ATOM 5223 C C . VAL A 1 684 ? -36.887 -20.149 -33.733 1.00 87.06 684 VAL A C 1
ATOM 5225 O O . VAL A 1 684 ? -37.884 -19.523 -34.077 1.00 87.06 684 VAL A O 1
ATOM 5228 N N . GLU A 1 685 ? -35.742 -20.076 -34.423 1.00 84.62 685 GLU A N 1
ATOM 5229 C CA . GLU A 1 685 ? -35.611 -19.380 -35.715 1.00 84.62 685 GLU A CA 1
ATOM 5230 C C . GLU A 1 685 ? -36.088 -20.237 -36.897 1.00 84.62 685 GLU A C 1
ATOM 5232 O O . GLU A 1 685 ? -36.562 -19.691 -37.893 1.00 84.62 685 GLU A O 1
ATOM 5237 N N . LYS A 1 686 ? -35.936 -21.568 -36.820 1.00 79.81 686 LYS A N 1
ATOM 5238 C CA . LYS A 1 686 ? -36.297 -22.497 -37.907 1.00 79.81 686 LYS A CA 1
ATOM 5239 C C . LYS A 1 686 ? -37.707 -23.076 -37.789 1.00 79.81 686 LYS A C 1
ATOM 5241 O O . LYS A 1 686 ? -38.220 -23.560 -38.796 1.00 79.81 686 LYS A O 1
ATOM 5246 N N . GLY A 1 687 ? -38.308 -23.072 -36.601 1.00 66.69 687 GLY A N 1
ATOM 5247 C CA . GLY A 1 687 ? -39.642 -23.620 -36.352 1.00 66.69 687 GLY A CA 1
ATOM 5248 C C . GLY A 1 687 ? -40.564 -22.650 -35.613 1.00 66.69 687 GLY A C 1
ATOM 5249 O O . GLY A 1 687 ? -40.120 -21.646 -35.068 1.00 66.69 687 GLY A O 1
ATOM 5250 N N . GLU A 1 688 ? -41.853 -22.993 -35.558 1.00 72.69 688 GLU A N 1
ATOM 5251 C CA . GLU A 1 688 ? -42.848 -22.376 -34.667 1.00 72.69 688 GLU A CA 1
ATOM 5252 C C . GLU A 1 688 ? -43.197 -23.365 -33.538 1.00 72.69 688 GLU A C 1
ATOM 5254 O O . GLU A 1 688 ? -44.248 -24.014 -33.581 1.00 72.69 688 GLU A O 1
ATOM 5259 N N . PRO A 1 689 ? -42.295 -23.585 -32.561 1.00 80.00 689 PRO A N 1
ATOM 5260 C CA . PRO A 1 689 ? -42.578 -24.481 -31.449 1.00 80.00 689 PRO A CA 1
ATOM 5261 C C . PRO A 1 689 ? -43.771 -23.977 -30.628 1.00 80.00 689 PRO A C 1
ATOM 5263 O O . PRO A 1 689 ? -43.931 -22.779 -30.392 1.00 80.00 689 PRO A O 1
ATOM 5266 N N . LYS A 1 690 ? -44.619 -24.913 -30.193 1.00 85.56 690 LYS A N 1
ATOM 5267 C CA . LYS A 1 690 ? -45.764 -24.618 -29.329 1.00 85.56 690 LYS A CA 1
ATOM 5268 C C . LYS A 1 690 ? -45.331 -24.613 -27.866 1.00 85.56 690 LYS A C 1
ATOM 5270 O O . LYS A 1 690 ? -44.751 -25.581 -27.388 1.00 85.56 690 LYS A O 1
ATOM 5275 N N . PHE A 1 691 ? -45.683 -23.549 -27.162 1.00 89.19 691 PHE A N 1
ATOM 5276 C CA . PHE A 1 691 ? -45.442 -23.310 -25.741 1.00 89.19 691 PHE A CA 1
ATOM 5277 C C . PHE A 1 691 ? -46.761 -23.150 -24.964 1.00 89.19 691 PHE A C 1
ATOM 5279 O O . PHE A 1 691 ? -46.799 -22.499 -23.920 1.00 89.19 691 PHE A O 1
ATOM 5286 N N . GLU A 1 692 ? -47.857 -23.730 -25.467 1.00 90.31 692 GLU A N 1
ATOM 5287 C CA . GLU A 1 692 ? -49.154 -23.759 -24.780 1.00 90.31 692 GLU A CA 1
ATOM 5288 C C . GLU A 1 692 ? -48.982 -24.317 -23.352 1.00 90.31 692 GLU A C 1
ATOM 5290 O O . GLU A 1 692 ? -48.479 -25.420 -23.153 1.00 90.31 692 GLU A O 1
ATOM 5295 N N . GLY A 1 693 ? -49.376 -23.535 -22.344 1.00 85.81 693 GLY A N 1
ATOM 5296 C CA . GLY A 1 693 ? -49.246 -23.907 -20.928 1.00 85.81 693 GLY A CA 1
ATOM 5297 C C . GLY A 1 693 ? -47.926 -23.506 -20.257 1.00 85.81 693 GLY A C 1
ATOM 5298 O O . GLY A 1 693 ? -47.844 -23.553 -19.031 1.00 85.81 693 GLY A O 1
ATOM 5299 N N . VAL A 1 694 ? -46.919 -23.036 -21.001 1.00 92.44 694 VAL A N 1
ATOM 5300 C CA . VAL A 1 694 ? -45.664 -22.527 -20.421 1.00 92.44 694 VAL A CA 1
ATOM 5301 C C . VAL A 1 694 ? -45.898 -21.158 -19.781 1.00 92.44 694 VAL A C 1
ATOM 5303 O O . VAL A 1 694 ? -46.398 -20.236 -20.426 1.00 92.44 694 VAL A O 1
ATOM 5306 N N . ARG A 1 695 ? -45.490 -20.988 -18.518 1.00 93.50 695 ARG A N 1
ATOM 5307 C CA . ARG A 1 695 ? -45.441 -19.679 -17.843 1.00 93.50 695 ARG A CA 1
ATOM 5308 C C . ARG A 1 695 ? -44.004 -19.188 -17.805 1.00 93.50 695 ARG A C 1
ATOM 5310 O O . ARG A 1 695 ? -43.167 -19.867 -17.211 1.00 93.50 695 ARG A O 1
ATOM 5317 N N . TYR A 1 696 ? -43.721 -18.027 -18.397 1.00 94.81 696 TYR A N 1
ATOM 5318 C CA . TYR A 1 696 ? -42.340 -17.563 -18.548 1.00 94.81 696 TYR A CA 1
ATOM 5319 C C . TYR A 1 696 ? -42.090 -16.085 -18.205 1.00 94.81 696 TYR A C 1
ATOM 5321 O O . TYR A 1 696 ? -43.011 -15.266 -18.187 1.00 94.81 696 TYR A O 1
ATOM 5329 N N . ALA A 1 697 ? -40.825 -15.753 -17.942 1.00 95.81 697 ALA A N 1
ATOM 5330 C CA . ALA A 1 697 ? -40.307 -14.389 -17.821 1.00 95.81 697 ALA A CA 1
ATOM 5331 C C . ALA A 1 697 ? -38.920 -14.305 -18.482 1.00 95.81 697 ALA A C 1
ATOM 5333 O O . ALA A 1 697 ? -38.169 -15.280 -18.428 1.00 95.81 697 ALA A O 1
ATOM 5334 N N . VAL A 1 698 ? -38.577 -13.173 -19.111 1.00 96.31 698 VAL A N 1
ATOM 5335 C CA . VAL A 1 698 ? -37.292 -13.005 -19.818 1.00 96.31 698 VAL A CA 1
ATOM 5336 C C . VAL A 1 698 ? -36.528 -11.787 -19.309 1.00 96.31 698 VAL A C 1
ATOM 5338 O O . VAL A 1 698 ? -37.053 -10.676 -19.299 1.00 96.31 698 VAL A O 1
ATOM 5341 N N . PHE A 1 699 ? -35.261 -11.996 -18.958 1.00 96.31 699 PHE A N 1
ATOM 5342 C CA . PHE A 1 699 ? -34.289 -10.937 -18.716 1.00 96.31 699 PHE A CA 1
ATOM 5343 C C . PHE A 1 699 ? -33.217 -10.967 -19.806 1.00 96.31 699 PHE A C 1
ATOM 5345 O O . PHE A 1 699 ? -32.448 -11.925 -19.934 1.00 96.31 699 PHE A O 1
ATOM 5352 N N . GLY A 1 700 ? -33.192 -9.928 -20.633 1.00 93.81 700 GLY A N 1
ATOM 5353 C CA . GLY A 1 700 ? -32.242 -9.791 -21.725 1.00 93.81 700 GLY A CA 1
ATOM 5354 C C . GLY A 1 700 ? -31.070 -8.904 -21.354 1.00 93.81 700 GLY A C 1
ATOM 5355 O O . GLY A 1 700 ? -31.261 -7.762 -20.948 1.00 93.81 700 GLY A O 1
ATOM 5356 N N . VAL A 1 701 ? -29.854 -9.403 -21.564 1.00 89.62 701 VAL A N 1
ATOM 5357 C CA . VAL A 1 701 ? -28.625 -8.625 -21.386 1.00 89.62 701 VAL A CA 1
ATOM 5358 C C . VAL A 1 701 ? -28.047 -8.270 -22.753 1.00 89.62 701 VAL A C 1
ATOM 5360 O O . VAL A 1 701 ? -27.592 -9.124 -23.517 1.00 89.62 701 VAL A O 1
ATOM 5363 N N . GLY A 1 702 ? -28.066 -6.988 -23.083 1.00 83.31 702 GLY A N 1
ATOM 5364 C CA . GLY A 1 702 ? -27.579 -6.455 -24.347 1.00 83.31 702 GLY A CA 1
ATOM 5365 C C . GLY A 1 702 ? -26.444 -5.469 -24.130 1.00 83.31 702 GLY A C 1
ATOM 5366 O O . GLY A 1 702 ? -26.210 -4.996 -23.026 1.00 83.31 702 GLY A O 1
ATOM 5367 N N . ASN A 1 703 ? -25.752 -5.131 -25.211 1.00 77.94 703 ASN A N 1
ATOM 5368 C CA . ASN A 1 703 ? -24.851 -3.987 -25.241 1.00 77.94 703 ASN A CA 1
ATOM 5369 C C . ASN A 1 703 ? -25.382 -3.005 -26.291 1.00 77.94 703 ASN A C 1
ATOM 5371 O O . ASN A 1 703 ? -25.455 -3.357 -27.475 1.00 77.94 703 ASN A O 1
ATOM 5375 N N . SER A 1 704 ? -25.795 -1.808 -25.861 1.00 74.81 704 SER A N 1
ATOM 5376 C CA . SER A 1 704 ? -26.356 -0.775 -26.749 1.00 74.81 704 SER A CA 1
ATOM 5377 C C . SER A 1 704 ? -25.376 -0.275 -27.810 1.00 74.81 704 SER A C 1
ATOM 5379 O O . SER A 1 704 ? -25.800 0.286 -28.819 1.00 74.81 704 SER A O 1
ATOM 5381 N N . GLU A 1 705 ? -24.078 -0.542 -27.659 1.00 60.16 705 GLU A N 1
ATOM 5382 C CA . GLU A 1 705 ? -23.077 -0.260 -28.691 1.00 60.16 705 GLU A CA 1
ATOM 5383 C C . GLU A 1 705 ? -23.262 -1.112 -29.947 1.00 60.16 705 GLU A C 1
ATOM 5385 O O . GLU A 1 705 ? -22.844 -0.714 -31.032 1.00 60.16 705 GLU A O 1
ATOM 5390 N N . TRP A 1 706 ? -23.937 -2.257 -29.842 1.00 68.38 706 TRP A N 1
ATOM 5391 C CA . TRP A 1 706 ? -24.371 -3.031 -30.999 1.00 68.38 706 TRP A CA 1
ATOM 5392 C C . TRP A 1 706 ? -25.777 -2.617 -31.426 1.00 68.38 706 TRP A C 1
ATOM 5394 O O . TRP A 1 706 ? -26.679 -3.452 -31.479 1.00 68.38 706 TRP A O 1
ATOM 5404 N N . ALA A 1 707 ? -25.972 -1.332 -31.729 1.00 63.31 707 ALA A N 1
ATOM 5405 C CA . ALA A 1 707 ? -27.288 -0.725 -31.945 1.00 63.31 707 ALA A CA 1
ATOM 5406 C C . ALA A 1 707 ? -28.189 -1.501 -32.933 1.00 63.31 707 ALA A C 1
ATOM 5408 O O . ALA A 1 707 ? -29.376 -1.681 -32.669 1.00 63.31 707 ALA A O 1
ATOM 5409 N N . ALA A 1 708 ? -27.635 -2.044 -34.027 1.00 66.88 708 ALA A N 1
ATOM 5410 C CA . ALA A 1 708 ? -28.390 -2.828 -35.018 1.00 66.88 708 ALA A CA 1
ATOM 5411 C C . ALA A 1 708 ? -28.898 -4.182 -34.490 1.00 66.88 708 ALA A C 1
ATOM 5413 O O . ALA A 1 708 ? -29.835 -4.763 -35.034 1.00 66.88 708 ALA A O 1
ATOM 5414 N N . THR A 1 709 ? -28.266 -4.703 -33.446 1.00 77.25 709 THR A N 1
ATOM 5415 C CA . THR A 1 709 ? -28.530 -6.032 -32.894 1.00 77.25 709 THR A CA 1
ATOM 5416 C C . THR A 1 709 ? -28.827 -6.001 -31.398 1.00 77.25 709 THR A C 1
ATOM 5418 O O . THR A 1 709 ? -28.799 -7.044 -30.739 1.00 77.25 709 THR A O 1
ATOM 5421 N N . TYR A 1 710 ? -29.107 -4.814 -30.855 1.00 82.31 710 TYR A N 1
ATOM 5422 C CA . TYR A 1 710 ? -29.336 -4.615 -29.434 1.00 82.31 710 TYR A CA 1
ATOM 5423 C C . TYR A 1 710 ? -30.498 -5.496 -28.968 1.00 82.31 710 TYR A C 1
ATOM 5425 O O . TYR A 1 710 ? -31.633 -5.368 -29.443 1.00 82.31 710 TYR A O 1
ATOM 5433 N N . GLN A 1 711 ? -30.196 -6.412 -28.043 1.00 89.94 711 GLN A N 1
ATOM 5434 C CA . GLN A 1 711 ? -31.148 -7.367 -27.466 1.00 89.94 711 GLN A CA 1
ATOM 5435 C C . GLN A 1 711 ? -31.770 -8.345 -28.482 1.00 89.94 711 GLN A C 1
ATOM 5437 O O . GLN A 1 711 ? -32.823 -8.914 -28.202 1.00 89.94 711 GLN A O 1
ATOM 5442 N N . ARG A 1 712 ? -31.158 -8.573 -29.659 1.00 92.12 712 ARG A N 1
ATOM 5443 C CA . ARG A 1 712 ? -31.743 -9.426 -30.719 1.00 92.12 712 ARG A CA 1
ATOM 5444 C C . ARG A 1 712 ? -32.151 -10.808 -30.206 1.00 92.12 712 ARG A C 1
ATOM 5446 O O . ARG A 1 712 ? -33.271 -11.234 -30.458 1.00 92.12 712 ARG A O 1
ATOM 5453 N N . VAL A 1 713 ? -31.249 -11.508 -29.519 1.00 92.88 713 VAL A N 1
ATOM 5454 C CA . VAL A 1 713 ? -31.483 -12.892 -29.063 1.00 92.88 713 VAL A CA 1
ATOM 5455 C C . VAL A 1 713 ? -32.483 -12.958 -27.910 1.00 92.88 713 VAL A C 1
ATOM 5457 O O . VAL A 1 713 ? -33.433 -13.728 -28.019 1.00 92.88 713 VAL A O 1
ATOM 5460 N N . PRO A 1 714 ? -32.369 -12.126 -26.860 1.00 94.69 714 PRO A N 1
ATOM 5461 C CA . PRO A 1 714 ? -33.397 -12.065 -25.826 1.00 94.69 714 PRO A CA 1
ATOM 5462 C C . PRO A 1 714 ? -34.800 -11.762 -26.375 1.00 94.69 714 PRO A C 1
ATOM 5464 O O . PRO A 1 714 ? -35.756 -12.450 -26.024 1.00 94.69 714 PRO A O 1
ATOM 5467 N N . LYS A 1 715 ? -34.922 -10.808 -27.310 1.00 94.00 715 LYS A N 1
ATOM 5468 C CA . LYS A 1 715 ? -36.197 -10.472 -27.974 1.00 94.00 715 LYS A CA 1
ATOM 5469 C C . LYS A 1 715 ? -36.718 -11.593 -28.872 1.00 94.00 715 LYS A C 1
ATOM 5471 O O . LYS A 1 715 ? -37.925 -11.798 -28.957 1.00 94.00 715 LYS A O 1
ATOM 5476 N N . LEU A 1 716 ? -35.824 -12.312 -29.550 1.00 92.81 716 LEU A N 1
ATOM 5477 C CA . LEU A 1 716 ? -36.174 -13.491 -30.343 1.00 92.81 716 LEU A CA 1
ATOM 5478 C C . LEU A 1 716 ? -36.789 -14.580 -29.456 1.00 92.81 716 LEU A C 1
ATOM 5480 O O . LEU A 1 716 ? -37.829 -15.129 -29.814 1.00 92.81 716 LEU A O 1
ATOM 5484 N N . VAL A 1 717 ? -36.162 -14.872 -28.314 1.00 92.88 717 VAL A N 1
ATOM 5485 C CA . VAL A 1 717 ? -36.635 -15.895 -27.375 1.00 92.88 717 VAL A CA 1
ATOM 5486 C C . VAL A 1 717 ? -37.971 -15.490 -26.753 1.00 92.88 717 VAL A C 1
ATOM 5488 O O . VAL A 1 717 ? -38.925 -16.260 -26.826 1.00 92.88 717 VAL A O 1
ATOM 5491 N N . ASP A 1 718 ? -38.072 -14.267 -26.227 1.00 94.56 718 ASP A N 1
ATOM 5492 C CA . ASP A 1 718 ? -39.311 -13.733 -25.646 1.00 94.56 718 ASP A CA 1
ATOM 5493 C C . ASP A 1 718 ? -40.476 -13.742 -26.647 1.00 94.56 718 ASP A C 1
ATOM 5495 O O . ASP A 1 718 ? -41.553 -14.255 -26.345 1.00 94.56 718 ASP A O 1
ATOM 5499 N N . GLY A 1 719 ? -40.239 -13.253 -27.867 1.00 92.00 719 GLY A N 1
ATOM 5500 C CA . GLY A 1 719 ? -41.259 -13.211 -28.909 1.00 92.00 719 GLY A CA 1
ATOM 5501 C C . GLY A 1 719 ? -41.652 -14.591 -29.442 1.00 92.00 719 GLY A C 1
ATOM 5502 O O . GLY A 1 719 ? -42.782 -14.764 -29.896 1.00 92.00 719 GLY A O 1
ATOM 5503 N N . CYS A 1 720 ? -40.754 -15.582 -29.411 1.00 90.69 720 CYS A N 1
ATOM 5504 C CA . CYS A 1 720 ? -41.100 -16.954 -29.788 1.00 90.69 720 CYS A CA 1
ATOM 5505 C C . CYS A 1 720 ? -41.946 -17.643 -28.711 1.00 90.69 720 CYS A C 1
ATOM 5507 O O . CYS A 1 720 ? -42.961 -18.254 -29.043 1.00 90.69 720 CYS A O 1
ATOM 5509 N N . LEU A 1 721 ? -41.590 -17.477 -27.432 1.00 90.94 721 LEU A N 1
ATOM 5510 C CA . LEU A 1 721 ? -42.386 -17.985 -26.312 1.00 90.94 721 LEU A CA 1
ATOM 5511 C C . LEU A 1 721 ? -43.814 -17.417 -26.342 1.00 90.94 721 LEU A C 1
ATOM 5513 O O . LEU A 1 721 ? -44.769 -18.172 -26.172 1.00 90.94 721 LEU A O 1
ATOM 5517 N N . GLU A 1 722 ? -43.969 -16.126 -26.654 1.00 91.94 722 GLU A N 1
ATOM 5518 C CA . GLU A 1 722 ? -45.280 -15.477 -26.799 1.00 91.94 722 GLU A CA 1
ATOM 5519 C C . GLU A 1 722 ? -46.077 -16.031 -27.992 1.00 91.94 722 GLU A C 1
ATOM 5521 O O . GLU A 1 722 ? -47.219 -16.467 -27.832 1.00 91.94 722 GLU A O 1
ATOM 5526 N N . ARG A 1 723 ? -45.479 -16.073 -29.194 1.00 90.19 723 ARG A N 1
ATOM 5527 C CA . ARG A 1 723 ? -46.158 -16.573 -30.407 1.00 90.19 723 ARG A CA 1
ATOM 5528 C C . ARG A 1 723 ? -46.524 -18.054 -30.327 1.00 90.19 723 ARG A C 1
ATOM 5530 O O . ARG A 1 723 ? -47.542 -18.447 -30.887 1.00 90.19 723 ARG A O 1
ATOM 5537 N N . GLY A 1 724 ? -45.726 -18.863 -29.632 1.00 87.25 724 GLY A N 1
ATOM 5538 C CA . GLY A 1 724 ? -46.000 -20.285 -29.430 1.00 87.25 724 GLY A CA 1
ATOM 5539 C C . GLY A 1 724 ? -47.106 -20.576 -28.409 1.00 87.25 724 GLY A C 1
ATOM 5540 O O . GLY A 1 724 ? -47.441 -21.742 -28.222 1.00 87.25 724 GLY A O 1
ATOM 5541 N N . GLY A 1 725 ? -47.689 -19.565 -27.752 1.00 89.38 725 GLY A N 1
ATOM 5542 C CA . GLY A 1 725 ? -48.780 -19.734 -26.782 1.00 89.38 725 GLY A CA 1
ATOM 5543 C C . GLY A 1 725 ? -48.346 -19.753 -25.312 1.00 89.38 725 GLY A C 1
ATOM 5544 O O . GLY A 1 725 ? -49.162 -20.069 -24.443 1.00 89.38 725 GLY A O 1
ATOM 5545 N N . GLY A 1 726 ? -47.088 -19.409 -25.020 1.00 92.38 726 GLY A N 1
ATOM 5546 C CA . GLY A 1 726 ? -46.598 -19.208 -23.661 1.00 92.38 726 GLY A CA 1
ATOM 5547 C C . GLY A 1 726 ? -47.180 -17.941 -23.033 1.00 92.38 726 GLY A C 1
ATOM 5548 O O . GLY A 1 726 ? -47.440 -16.944 -23.706 1.00 92.38 726 GLY A O 1
ATOM 5549 N N . LYS A 1 727 ? -47.374 -17.956 -21.714 1.00 92.44 727 LYS A N 1
ATOM 5550 C CA . LYS A 1 727 ? -47.927 -16.833 -20.952 1.00 92.44 727 LYS A CA 1
ATOM 5551 C C . LYS A 1 727 ? -46.831 -16.135 -20.147 1.00 92.44 727 LYS A C 1
ATOM 5553 O O . LYS A 1 727 ? -46.347 -16.678 -19.151 1.00 92.44 727 LYS A O 1
ATOM 5558 N N . ARG A 1 728 ? -46.482 -14.913 -20.558 1.00 93.31 728 ARG A N 1
ATOM 5559 C CA . ARG A 1 728 ? -45.568 -14.034 -19.818 1.00 93.31 728 ARG A CA 1
ATOM 5560 C C . ARG A 1 728 ? -46.197 -13.648 -18.471 1.00 93.31 728 ARG A C 1
ATOM 5562 O O . ARG A 1 728 ? -47.340 -13.189 -18.457 1.00 93.31 728 ARG A O 1
ATOM 5569 N N . PHE A 1 729 ? -45.494 -13.837 -17.350 1.00 89.44 729 PHE A N 1
ATOM 5570 C CA . PHE A 1 729 ? -46.019 -13.463 -16.023 1.00 89.44 729 PHE A CA 1
ATOM 5571 C C . PHE A 1 729 ? -45.414 -12.179 -15.442 1.00 89.44 729 PHE A C 1
ATOM 5573 O O . PHE A 1 729 ? -46.089 -11.527 -14.650 1.00 89.44 729 PHE A O 1
ATOM 5580 N N . VAL A 1 730 ? -44.220 -11.774 -15.884 1.00 89.75 730 VAL A N 1
ATOM 5581 C CA . VAL A 1 730 ? -43.549 -10.501 -15.547 1.00 89.75 730 VAL A CA 1
ATOM 5582 C C . VAL A 1 730 ? -43.052 -9.867 -16.844 1.00 89.75 730 VAL A C 1
ATOM 5584 O O . VAL A 1 730 ? -42.613 -10.588 -17.739 1.00 89.75 730 VAL A O 1
ATOM 5587 N N . GLU A 1 731 ? -43.156 -8.542 -16.975 1.00 92.31 731 GLU A N 1
ATOM 5588 C CA . GLU A 1 731 ? -42.697 -7.827 -18.172 1.00 92.31 731 GLU A CA 1
ATOM 5589 C C . GLU A 1 731 ? -41.203 -8.074 -18.414 1.00 92.31 731 GLU A C 1
ATOM 5591 O O . GLU A 1 731 ? -40.408 -8.077 -17.477 1.00 92.31 731 GLU A O 1
ATOM 5596 N N . SER A 1 732 ? -40.818 -8.311 -19.666 1.00 92.94 732 SER A N 1
ATOM 5597 C CA . SER A 1 732 ? -39.430 -8.616 -20.008 1.00 92.94 732 SER A CA 1
ATOM 5598 C C . SER A 1 732 ? -38.555 -7.368 -19.879 1.00 92.94 732 SER A C 1
ATOM 5600 O O . SER A 1 732 ? -38.911 -6.300 -20.375 1.00 92.94 732 SER A O 1
ATOM 5602 N N . CYS A 1 733 ? -37.397 -7.501 -19.231 1.00 92.12 733 CYS A N 1
ATOM 5603 C CA . CYS A 1 733 ? -36.441 -6.404 -19.069 1.00 92.12 733 CYS A CA 1
ATOM 5604 C C . CYS A 1 733 ? -35.291 -6.531 -20.070 1.00 92.12 733 CYS A C 1
ATOM 5606 O O . CYS A 1 733 ? -34.818 -7.629 -20.369 1.00 92.12 733 CYS A O 1
ATOM 5608 N N . TRP A 1 734 ? -34.847 -5.388 -20.589 1.00 92.94 734 TRP A N 1
ATOM 5609 C CA . TRP A 1 734 ? -33.808 -5.279 -21.606 1.00 92.94 734 TRP A CA 1
ATOM 5610 C C . TRP A 1 734 ? -32.626 -4.484 -21.059 1.00 92.94 734 TRP A C 1
ATOM 5612 O O . TRP A 1 734 ? -32.446 -3.321 -21.421 1.00 92.94 734 TRP A O 1
ATOM 5622 N N . ALA A 1 735 ? -31.829 -5.129 -20.211 1.00 83.94 735 ALA A N 1
ATOM 5623 C CA . ALA A 1 735 ? -30.732 -4.487 -19.514 1.00 83.94 735 ALA A CA 1
ATOM 5624 C C . ALA A 1 735 ? -29.513 -4.232 -20.405 1.00 83.94 735 ALA A C 1
ATOM 5626 O O . ALA A 1 735 ? -29.083 -5.112 -21.160 1.00 83.94 735 ALA A O 1
ATOM 5627 N N . ASP A 1 736 ? -28.938 -3.036 -20.304 1.00 80.06 736 ASP A N 1
ATOM 5628 C CA . ASP A 1 736 ? -27.756 -2.640 -21.074 1.00 80.06 736 ASP A CA 1
ATOM 5629 C C . ASP A 1 736 ? -26.494 -2.718 -20.212 1.00 80.06 736 ASP A C 1
ATOM 5631 O O . ASP A 1 736 ? -26.365 -1.970 -19.244 1.00 80.06 736 ASP A O 1
ATOM 5635 N N . VAL A 1 737 ? -25.535 -3.567 -20.598 1.00 70.38 737 VAL A N 1
ATOM 5636 C CA . VAL A 1 737 ? -24.240 -3.752 -19.907 1.00 70.38 737 VAL A CA 1
ATOM 5637 C C . VAL A 1 737 ? -23.417 -2.460 -19.862 1.00 70.38 737 VAL A C 1
ATOM 5639 O O . VAL A 1 737 ? -22.576 -2.300 -18.984 1.00 70.38 737 VAL A O 1
ATOM 5642 N N . LYS A 1 738 ? -23.652 -1.518 -20.786 1.00 61.44 738 LYS A N 1
ATOM 5643 C CA . LYS A 1 738 ? -23.020 -0.187 -20.748 1.00 61.44 738 LYS A CA 1
ATOM 5644 C C . LYS A 1 738 ? -23.601 0.707 -19.642 1.00 61.44 738 LYS A C 1
ATOM 5646 O O . LYS A 1 738 ? -22.984 1.692 -19.238 1.00 61.44 738 LYS A O 1
ATOM 5651 N N . SER A 1 739 ? -24.815 0.407 -19.201 1.00 61.00 739 SER A N 1
ATOM 5652 C CA . SER A 1 739 ? -25.526 1.126 -18.154 1.00 61.00 739 SER A CA 1
ATOM 5653 C C . SER A 1 739 ? -25.562 0.299 -16.865 1.00 61.00 739 SER A C 1
ATOM 5655 O O . SER A 1 739 ? -24.790 -0.641 -16.694 1.00 61.00 739 SER A O 1
ATOM 5657 N N . ASP A 1 740 ? -26.436 0.668 -15.936 1.00 63.94 740 ASP A N 1
ATOM 5658 C CA . ASP A 1 740 ? -26.552 0.022 -14.633 1.00 63.94 740 ASP A CA 1
ATOM 5659 C C . ASP A 1 740 ? -27.351 -1.292 -14.738 1.00 63.94 740 ASP A C 1
ATOM 5661 O O . ASP A 1 740 ? -28.463 -1.425 -14.226 1.00 63.94 740 ASP A O 1
ATOM 5665 N N . CYS A 1 741 ? -26.782 -2.263 -15.463 1.00 69.62 741 CYS A N 1
ATOM 5666 C CA . CYS A 1 741 ? -27.409 -3.563 -15.708 1.00 69.62 741 CYS A CA 1
ATOM 5667 C C . CYS A 1 741 ? -27.706 -4.329 -14.411 1.00 69.62 741 CYS A C 1
ATOM 5669 O O . CYS A 1 741 ? -28.649 -5.116 -14.369 1.00 69.62 741 CYS A O 1
ATOM 5671 N N . THR A 1 742 ? -26.934 -4.072 -13.350 1.00 69.62 742 THR A N 1
ATOM 5672 C CA . THR A 1 742 ? -27.124 -4.666 -12.022 1.00 69.62 742 THR A CA 1
ATOM 5673 C C . THR A 1 742 ? -28.347 -4.076 -11.322 1.00 69.62 742 THR A C 1
ATOM 5675 O O . THR A 1 742 ? -29.150 -4.818 -10.778 1.00 69.62 742 THR A O 1
ATOM 5678 N N . ASN A 1 743 ? -28.563 -2.764 -11.386 1.00 70.56 743 ASN A N 1
ATOM 5679 C CA . ASN A 1 743 ? -29.766 -2.133 -10.830 1.00 70.56 743 ASN A CA 1
ATOM 5680 C C . ASN A 1 743 ? -31.027 -2.451 -11.645 1.00 70.56 743 ASN A C 1
ATOM 5682 O O . ASN A 1 743 ? -32.112 -2.592 -11.088 1.00 70.56 743 ASN A O 1
ATOM 5686 N N . GLU A 1 744 ? -30.915 -2.579 -12.970 1.00 79.56 744 GLU A N 1
ATOM 5687 C CA . GLU A 1 744 ? -32.020 -3.081 -13.800 1.00 79.56 744 GLU A CA 1
ATOM 5688 C C . GLU A 1 744 ? -32.365 -4.534 -13.447 1.00 79.56 744 GLU A C 1
ATOM 5690 O O . GLU A 1 744 ? -33.545 -4.880 -13.370 1.00 79.56 744 GLU A O 1
ATOM 5695 N N . TRP A 1 745 ? -31.352 -5.356 -13.155 1.00 85.75 745 TRP A N 1
ATOM 5696 C CA . TRP A 1 745 ? -31.514 -6.704 -12.611 1.00 85.75 745 TRP A CA 1
ATOM 5697 C C . TRP A 1 745 ? -32.192 -6.700 -11.235 1.00 85.75 745 TRP A C 1
ATOM 5699 O O . TRP A 1 745 ? -33.185 -7.402 -11.052 1.00 85.75 745 TRP A O 1
ATOM 5709 N N . GLU A 1 746 ? -31.734 -5.878 -10.290 1.00 80.69 746 GLU A N 1
ATOM 5710 C CA . GLU A 1 746 ? -32.322 -5.752 -8.947 1.00 80.69 746 GLU A CA 1
ATOM 5711 C C . GLU A 1 746 ? -33.800 -5.326 -9.015 1.00 80.69 746 GLU A C 1
ATOM 5713 O O . GLU A 1 746 ? -34.669 -6.000 -8.468 1.00 80.69 746 GLU A O 1
ATOM 5718 N N . LYS A 1 747 ? -34.128 -4.282 -9.785 1.00 80.81 747 LYS A N 1
ATOM 5719 C CA . LYS A 1 747 ? -35.521 -3.825 -9.963 1.00 80.81 747 LYS A CA 1
ATOM 5720 C C . LYS A 1 747 ? -36.413 -4.872 -10.619 1.00 80.81 747 LYS A C 1
ATOM 5722 O O . LYS A 1 747 ? -37.570 -5.042 -10.240 1.00 80.81 747 LYS A O 1
ATOM 5727 N N . TRP A 1 748 ? -35.903 -5.548 -11.647 1.00 90.44 748 TRP A N 1
ATOM 5728 C CA . TRP A 1 748 ? -36.679 -6.559 -12.353 1.00 90.44 748 TRP A CA 1
ATOM 5729 C C . TRP A 1 748 ? -36.903 -7.805 -11.492 1.00 90.44 748 TRP A C 1
ATOM 5731 O O . TRP A 1 748 ? -37.998 -8.367 -11.499 1.00 90.44 748 TRP A O 1
ATOM 5741 N N . THR A 1 749 ? -35.897 -8.216 -10.716 1.00 86.62 749 THR A N 1
ATOM 5742 C CA . THR A 1 749 ? -36.010 -9.352 -9.795 1.00 86.62 749 THR A CA 1
ATOM 5743 C C . THR A 1 749 ? -36.949 -9.067 -8.626 1.00 86.62 749 THR A C 1
ATOM 5745 O O . THR A 1 749 ? -37.699 -9.963 -8.250 1.00 86.62 749 THR A O 1
ATOM 5748 N N . GLU A 1 750 ? -37.007 -7.839 -8.102 1.00 83.62 750 GLU A N 1
ATOM 5749 C CA . GLU A 1 750 ? -38.036 -7.438 -7.127 1.00 83.62 750 GLU A CA 1
ATOM 5750 C C . GLU A 1 750 ? -39.452 -7.694 -7.669 1.00 83.62 750 GLU A C 1
ATOM 5752 O O . GLU A 1 750 ? -40.231 -8.422 -7.048 1.00 83.62 750 GLU A O 1
ATOM 5757 N N . GLY A 1 751 ? -39.758 -7.197 -8.874 1.00 83.75 751 GLY A N 1
ATOM 5758 C CA . GLY A 1 751 ? -41.053 -7.428 -9.526 1.00 83.75 751 GLY A CA 1
ATOM 5759 C C . GLY A 1 751 ? -41.311 -8.900 -9.880 1.00 83.75 751 GLY A C 1
ATOM 5760 O O . GLY A 1 751 ? -42.445 -9.379 -9.795 1.00 83.75 751 GLY A O 1
ATOM 5761 N N . LEU A 1 752 ? -40.260 -9.649 -10.232 1.00 88.69 752 LEU A N 1
ATOM 5762 C CA . LEU A 1 752 ? -40.329 -11.094 -10.457 1.00 88.69 752 LEU A CA 1
ATOM 5763 C C . LEU A 1 752 ? -40.784 -11.834 -9.194 1.00 88.69 752 LEU A C 1
ATOM 5765 O O . LEU A 1 752 ? -41.691 -12.670 -9.255 1.00 88.69 752 LEU A O 1
ATOM 5769 N N . TRP A 1 753 ? -40.176 -11.517 -8.051 1.00 86.50 753 TRP A N 1
ATOM 5770 C CA . TRP A 1 753 ? -40.487 -12.155 -6.778 1.00 86.50 753 TRP A CA 1
ATOM 5771 C C . TRP A 1 753 ? -41.862 -11.773 -6.239 1.00 86.50 753 TRP A C 1
ATOM 5773 O O . TRP A 1 753 ? -42.571 -12.648 -5.741 1.00 86.50 753 TRP A O 1
ATOM 5783 N N . GLU A 1 754 ? -42.276 -10.512 -6.384 1.00 82.69 754 GLU A N 1
ATOM 5784 C CA . GLU A 1 754 ? -43.633 -10.074 -6.035 1.00 82.69 754 GLU A CA 1
ATOM 5785 C C . GLU A 1 754 ? -44.686 -10.906 -6.773 1.00 82.69 754 GLU A C 1
ATOM 5787 O O . GLU A 1 754 ? -45.619 -11.434 -6.162 1.00 82.69 754 GLU A O 1
ATOM 5792 N N . ARG A 1 755 ? -44.493 -11.116 -8.078 1.00 83.25 755 ARG A N 1
ATOM 5793 C CA . ARG A 1 755 ? -45.457 -11.847 -8.898 1.00 83.25 755 ARG A CA 1
ATOM 5794 C C . ARG A 1 755 ? -45.471 -13.351 -8.633 1.00 83.25 755 ARG A C 1
ATOM 5796 O O . ARG A 1 755 ? -46.529 -13.976 -8.679 1.00 83.25 755 ARG A O 1
ATOM 5803 N N . LEU A 1 756 ? -44.315 -13.938 -8.327 1.00 81.38 756 LEU A N 1
ATOM 5804 C CA . LEU A 1 756 ? -44.210 -15.344 -7.925 1.00 81.38 756 LEU A CA 1
ATOM 5805 C C . LEU A 1 756 ? -44.785 -15.597 -6.518 1.00 81.38 756 LEU A C 1
ATOM 5807 O O . LEU A 1 756 ? -45.289 -16.693 -6.254 1.00 81.38 756 LEU A O 1
ATOM 5811 N N . ALA A 1 757 ? -44.763 -14.595 -5.632 1.00 70.06 757 ALA A N 1
ATOM 5812 C CA . ALA A 1 757 ? -45.387 -14.662 -4.312 1.00 70.06 757 ALA A CA 1
ATOM 5813 C C . ALA A 1 757 ? -46.928 -14.644 -4.386 1.00 70.06 757 ALA A C 1
ATOM 5815 O O . ALA A 1 757 ? -47.586 -15.398 -3.664 1.00 70.06 757 ALA A O 1
ATOM 5816 N N . GLU A 1 758 ? -47.514 -13.861 -5.301 1.00 67.50 758 GLU A N 1
ATOM 5817 C CA . GLU A 1 758 ? -48.969 -13.820 -5.541 1.00 67.50 758 GLU A CA 1
ATOM 5818 C C . GLU A 1 758 ? -49.547 -15.166 -6.030 1.00 67.50 758 GLU A C 1
ATOM 5820 O O . GLU A 1 758 ? -50.665 -15.526 -5.662 1.00 67.50 758 GLU A O 1
ATOM 5825 N N . ASP A 1 759 ? -48.761 -15.971 -6.757 1.00 58.91 759 ASP A N 1
ATOM 5826 C CA . ASP A 1 759 ? -49.110 -17.329 -7.227 1.00 58.91 759 ASP A CA 1
ATOM 5827 C C . ASP A 1 759 ? -48.922 -18.428 -6.137 1.00 58.91 759 ASP A C 1
ATOM 5829 O O . ASP A 1 759 ? -48.859 -19.641 -6.401 1.00 58.91 759 ASP A O 1
ATOM 5833 N N . GLY A 1 760 ? -48.845 -18.015 -4.866 1.00 56.59 760 GLY A N 1
ATOM 5834 C CA . GLY A 1 760 ? -48.784 -18.882 -3.689 1.00 56.59 760 GLY A CA 1
ATOM 5835 C C . GLY A 1 760 ? -47.369 -19.289 -3.261 1.00 56.59 760 GLY A C 1
ATOM 5836 O O . GLY A 1 760 ? -47.206 -20.395 -2.739 1.00 56.59 760 GLY A O 1
ATOM 5837 N N . GLY A 1 761 ? -46.350 -18.471 -3.535 1.00 51.28 761 GLY A N 1
ATOM 5838 C CA . GLY A 1 761 ? -45.017 -18.570 -2.926 1.00 51.28 761 GLY A CA 1
ATOM 5839 C C . GLY A 1 761 ? -44.993 -17.800 -1.603 1.00 51.28 761 GLY A C 1
ATOM 5840 O O . GLY A 1 761 ? -45.293 -16.611 -1.561 1.00 51.28 761 GLY A O 1
ATOM 5841 N N . GLY A 1 762 ? -44.723 -18.475 -0.487 1.00 49.97 762 GLY A N 1
ATOM 5842 C CA . GLY A 1 762 ? -44.710 -17.831 0.825 1.00 49.97 762 GLY A CA 1
ATOM 5843 C C . GLY A 1 762 ? -43.464 -16.966 1.039 1.00 49.97 762 GLY A C 1
ATOM 5844 O O . GLY A 1 762 ? -42.361 -17.499 1.046 1.00 49.97 762 GLY A O 1
ATOM 5845 N N . GLY A 1 763 ? -43.668 -15.675 1.329 1.00 48.66 763 GLY A N 1
ATOM 5846 C CA . GLY A 1 763 ? -42.712 -14.811 2.041 1.00 48.66 763 GLY A CA 1
ATOM 5847 C C . GLY A 1 763 ? -42.001 -13.742 1.201 1.00 48.66 763 GLY A C 1
ATOM 5848 O O . GLY A 1 763 ? -41.457 -14.026 0.142 1.00 48.66 763 GLY A O 1
ATOM 5849 N N . LYS A 1 764 ? -41.987 -12.499 1.713 1.00 45.56 764 LYS A N 1
ATOM 5850 C CA . LYS A 1 764 ? -41.180 -11.375 1.198 1.00 45.56 764 LYS A CA 1
ATOM 5851 C C . LYS A 1 764 ? -39.679 -11.680 1.322 1.00 45.56 764 LYS A C 1
ATOM 5853 O O . LYS A 1 764 ? -39.256 -12.220 2.341 1.00 45.56 764 LYS A O 1
ATOM 5858 N N . ALA A 1 765 ? -38.902 -11.244 0.330 1.00 42.31 765 ALA A N 1
ATOM 5859 C CA . ALA A 1 765 ? -37.442 -11.327 0.262 1.00 42.31 765 ALA A CA 1
ATOM 5860 C C . ALA A 1 765 ? -36.750 -10.928 1.574 1.00 42.31 765 ALA A C 1
ATOM 5862 O O . ALA A 1 765 ? -36.912 -9.797 2.038 1.00 42.31 765 ALA A O 1
ATOM 5863 N N . HIS A 1 766 ? -35.900 -11.792 2.129 1.00 44.75 766 HIS A N 1
ATOM 5864 C CA . HIS A 1 766 ? -34.821 -11.331 3.002 1.00 44.75 766 HIS A CA 1
ATOM 5865 C C . HIS A 1 766 ? -33.630 -10.937 2.119 1.00 44.75 766 HIS A C 1
ATOM 5867 O O . HIS A 1 766 ? -33.082 -11.782 1.418 1.00 44.75 766 HIS A O 1
ATOM 5873 N N . ALA A 1 767 ? -33.256 -9.654 2.145 1.00 34.00 767 ALA A N 1
ATOM 5874 C CA . ALA A 1 767 ? -32.146 -9.083 1.381 1.00 34.00 767 ALA A CA 1
ATOM 5875 C C . ALA A 1 767 ? -30.849 -9.908 1.519 1.00 34.00 767 ALA A C 1
ATOM 5877 O O . ALA A 1 767 ? -30.399 -10.182 2.639 1.00 34.00 767 ALA A O 1
ATOM 5878 N N . SER A 1 768 ? -30.227 -10.279 0.394 1.00 34.00 768 SER A N 1
ATOM 5879 C CA . SER A 1 768 ? -28.908 -10.913 0.387 1.00 34.00 768 SER A CA 1
ATOM 5880 C C . SER A 1 768 ? -27.850 -9.869 0.762 1.00 34.00 768 SER A C 1
ATOM 5882 O O . SER A 1 768 ? -27.498 -8.952 0.025 1.00 34.00 768 SER A O 1
ATOM 5884 N N . SER A 1 769 ? -27.369 -9.978 1.995 1.00 29.03 769 SER A N 1
ATOM 5885 C CA . SER A 1 769 ? -26.285 -9.155 2.520 1.00 29.03 769 SER A CA 1
ATOM 5886 C C . SER A 1 769 ? -24.951 -9.674 1.988 1.00 29.03 769 SER A C 1
ATOM 5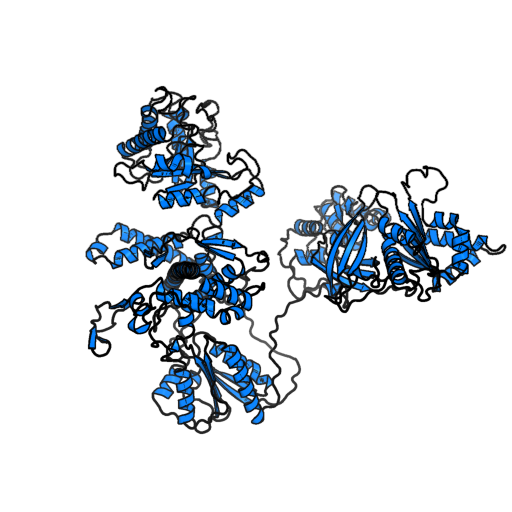888 O O . SER A 1 769 ? -24.593 -10.831 2.207 1.00 29.03 769 SER A O 1
ATOM 5890 N N . LEU A 1 770 ? -24.184 -8.814 1.314 1.00 24.55 770 LEU A N 1
ATOM 5891 C CA . LEU A 1 770 ? -22.766 -9.060 1.069 1.00 24.55 770 LEU A CA 1
ATOM 5892 C C . LEU A 1 770 ? -22.081 -9.314 2.422 1.00 24.55 770 LEU A C 1
ATOM 5894 O O . LEU A 1 770 ? -21.936 -8.398 3.233 1.00 24.55 770 LEU A O 1
ATOM 5898 N N . ARG A 1 771 ? -21.664 -10.555 2.682 1.00 24.73 771 ARG A N 1
ATOM 5899 C CA . ARG A 1 771 ? -20.838 -10.890 3.845 1.00 24.73 771 ARG A CA 1
ATOM 5900 C C . ARG A 1 771 ? -19.371 -10.780 3.461 1.00 24.73 771 ARG A C 1
ATOM 5902 O O . ARG A 1 771 ? -18.737 -11.753 3.075 1.00 24.73 771 ARG A O 1
ATOM 5909 N N . ALA A 1 772 ? -18.830 -9.575 3.600 1.00 26.03 772 ALA A N 1
ATOM 5910 C CA . ALA A 1 772 ? -17.408 -9.429 3.856 1.00 26.03 772 ALA A CA 1
ATOM 5911 C C . ALA A 1 772 ? -17.165 -9.902 5.292 1.00 26.03 772 ALA A C 1
ATOM 5913 O O . ALA A 1 772 ? -17.491 -9.198 6.252 1.00 26.03 772 ALA A O 1
ATOM 5914 N N . GLU A 1 773 ? -16.645 -11.115 5.451 1.00 28.16 773 GLU A N 1
ATOM 5915 C CA . GLU A 1 773 ? -16.231 -11.579 6.765 1.00 28.16 773 GLU A CA 1
ATOM 5916 C C . GLU A 1 773 ? -14.836 -11.022 7.037 1.00 28.16 773 GLU A C 1
ATOM 5918 O O . GLU A 1 773 ? -13.807 -11.609 6.714 1.00 28.16 773 GLU A O 1
ATOM 5923 N N . VAL A 1 774 ? -14.801 -9.822 7.617 1.00 35.19 774 VAL A N 1
ATOM 5924 C CA . VAL A 1 774 ? -13.612 -9.387 8.342 1.00 35.19 774 VAL A CA 1
ATOM 5925 C C . VAL A 1 774 ? -13.467 -10.376 9.485 1.00 35.19 774 VAL A C 1
ATOM 5927 O O . VAL A 1 774 ? -14.207 -10.290 10.468 1.00 35.19 774 VAL A O 1
ATOM 5930 N N . ILE A 1 775 ? -12.536 -11.320 9.354 1.00 43.81 775 ILE A N 1
ATOM 5931 C CA . ILE A 1 775 ? -12.167 -12.203 10.455 1.00 43.81 775 ILE A CA 1
ATOM 5932 C C . ILE A 1 775 ? -11.393 -11.343 11.447 1.00 43.81 775 ILE A C 1
ATOM 5934 O O . ILE A 1 775 ? -10.161 -11.248 11.453 1.00 43.81 775 ILE A O 1
ATOM 5938 N N . LYS A 1 776 ? -12.168 -10.632 12.265 1.00 46.94 776 LYS A N 1
ATOM 5939 C CA . LYS A 1 776 ? -11.668 -9.912 13.419 1.00 46.94 776 LYS A CA 1
ATOM 5940 C C . LYS A 1 776 ? -11.044 -10.972 14.302 1.00 46.94 776 LYS A C 1
ATOM 5942 O O . LYS A 1 776 ? -11.718 -11.868 14.802 1.00 46.94 776 LY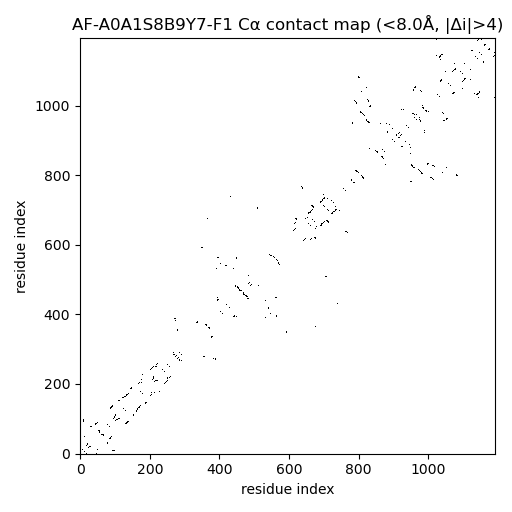S A O 1
ATOM 5947 N N . HIS A 1 777 ? -9.728 -10.909 14.429 1.00 54.31 777 HIS A N 1
ATOM 5948 C CA . HIS A 1 777 ? -9.044 -11.722 15.407 1.00 54.31 777 HIS A CA 1
ATOM 5949 C C . HIS A 1 777 ? -9.550 -11.261 16.775 1.00 54.31 777 HIS A C 1
ATOM 5951 O O . HIS A 1 777 ? -9.205 -10.171 17.222 1.00 54.31 777 HIS A O 1
ATOM 5957 N N . ASP A 1 778 ? -10.368 -12.083 17.433 1.00 62.41 778 ASP A N 1
ATOM 5958 C CA . ASP A 1 778 ? -10.980 -11.800 18.741 1.00 62.41 778 ASP A CA 1
ATOM 5959 C C . ASP A 1 778 ? -9.955 -11.761 19.890 1.00 62.41 778 ASP A C 1
ATOM 5961 O O . ASP A 1 778 ? -10.307 -11.938 21.049 1.00 62.41 778 ASP A O 1
ATOM 5965 N N . ILE A 1 779 ? -8.673 -11.510 19.608 1.00 69.12 779 ILE A N 1
ATOM 5966 C CA . ILE A 1 779 ? -7.610 -11.384 20.612 1.00 69.12 779 ILE A CA 1
ATOM 5967 C C . ILE A 1 779 ? -8.009 -10.394 21.722 1.00 69.12 779 ILE A C 1
ATOM 5969 O O . ILE A 1 779 ? -7.870 -10.760 22.891 1.00 69.12 779 ILE A O 1
ATOM 5973 N N . PRO A 1 780 ? -8.597 -9.216 21.424 1.00 62.41 780 PRO A N 1
ATOM 5974 C CA . PRO A 1 780 ? -9.059 -8.302 22.464 1.00 62.41 780 PRO A CA 1
ATOM 5975 C C . PRO A 1 780 ? -10.167 -8.869 23.348 1.00 62.41 780 PRO A C 1
ATOM 5977 O O . PRO A 1 780 ? -10.156 -8.636 24.551 1.00 62.41 780 PRO A O 1
ATOM 5980 N N . VAL A 1 781 ? -11.081 -9.660 22.786 1.00 66.88 781 VAL A N 1
ATOM 5981 C CA . VAL A 1 781 ? -12.174 -10.298 23.536 1.00 66.88 781 VAL A CA 1
ATOM 5982 C C . VAL A 1 781 ? -11.658 -11.482 24.356 1.00 66.88 781 VAL A C 1
ATOM 5984 O O . VAL A 1 781 ? -12.026 -11.640 25.519 1.00 66.88 781 VAL A O 1
ATOM 5987 N N . ILE A 1 782 ? -10.776 -12.293 23.768 1.00 72.12 782 ILE A N 1
ATOM 5988 C CA . ILE A 1 782 ? -10.165 -13.475 24.386 1.00 72.12 782 ILE A CA 1
ATOM 5989 C C . ILE A 1 782 ? -9.292 -13.073 25.581 1.00 72.12 782 ILE A C 1
ATOM 5991 O O . ILE A 1 782 ? -9.303 -13.766 26.596 1.00 72.12 782 ILE A O 1
ATOM 5995 N N . LEU A 1 783 ? -8.540 -11.973 25.469 1.00 76.00 783 LEU A N 1
ATOM 5996 C CA . LEU A 1 783 ? -7.576 -11.546 26.489 1.00 76.00 783 LEU A CA 1
ATOM 5997 C C . LEU A 1 783 ? -8.084 -10.427 27.399 1.00 76.00 783 LEU A C 1
ATOM 5999 O O . LEU A 1 783 ? -7.723 -10.383 28.573 1.00 76.00 783 LEU A O 1
ATOM 6003 N N . GLY A 1 784 ? -8.883 -9.506 26.863 1.00 65.75 784 GLY A N 1
ATOM 6004 C CA . GLY A 1 784 ? -9.307 -8.283 27.542 1.00 65.75 784 GLY A CA 1
ATOM 6005 C C . GLY A 1 784 ? -10.768 -8.228 27.971 1.00 65.75 784 GLY A C 1
ATOM 6006 O O . GLY A 1 784 ? -11.134 -7.307 28.698 1.00 65.75 784 GLY A O 1
ATOM 6007 N N . GLY A 1 785 ? -11.578 -9.218 27.593 1.00 73.38 785 GLY A N 1
ATOM 6008 C CA . GLY A 1 785 ? -12.998 -9.274 27.928 1.00 73.38 785 GLY A CA 1
ATOM 6009 C C . GLY A 1 785 ? -13.891 -8.558 26.912 1.00 73.38 785 GLY A C 1
ATOM 6010 O O . GLY A 1 785 ? -13.424 -7.921 25.970 1.00 73.38 785 GLY A O 1
ATOM 6011 N N . LYS A 1 786 ? -15.209 -8.702 27.094 1.00 76.19 786 LYS A N 1
ATOM 6012 C CA . LYS A 1 786 ? -16.225 -8.247 26.127 1.00 76.19 786 LYS A CA 1
ATOM 6013 C C . LYS A 1 786 ? -16.314 -6.726 25.983 1.00 76.19 786 LYS A C 1
ATOM 6015 O O . LYS A 1 786 ? -16.783 -6.263 24.952 1.00 76.19 786 LYS A O 1
ATOM 6020 N N . ASP A 1 787 ? -15.850 -5.983 26.982 1.00 79.44 787 ASP A N 1
ATOM 6021 C CA . ASP A 1 787 ? -15.987 -4.524 27.033 1.00 79.44 787 ASP A CA 1
ATOM 6022 C C . ASP A 1 787 ? -14.875 -3.788 26.256 1.00 79.44 787 ASP A C 1
ATOM 6024 O O . ASP A 1 787 ? -14.930 -2.572 26.083 1.00 79.44 787 ASP A O 1
ATOM 6028 N N . MET A 1 788 ? -13.866 -4.510 25.746 1.00 87.19 788 MET A N 1
ATOM 6029 C CA . MET A 1 788 ? -12.748 -3.938 24.986 1.00 87.19 788 MET A CA 1
ATOM 6030 C C . MET A 1 788 ? -13.185 -3.344 23.646 1.00 87.19 788 MET A C 1
ATOM 6032 O O . MET A 1 788 ? -13.686 -4.050 22.771 1.00 87.19 788 MET A O 1
ATOM 6036 N N . SER A 1 789 ? -12.885 -2.061 23.442 1.00 87.62 789 SER A N 1
ATOM 6037 C CA . SER A 1 789 ? -13.222 -1.319 22.224 1.00 87.62 789 SER A CA 1
ATOM 6038 C C . SER A 1 789 ? -12.022 -0.556 21.667 1.00 87.62 789 SER A C 1
ATOM 6040 O O . SER A 1 789 ? -10.984 -0.428 22.316 1.00 87.62 789 SER A O 1
ATOM 6042 N N . TRP A 1 790 ? -12.139 -0.085 20.425 1.00 90.94 790 TRP A N 1
ATOM 6043 C CA . TRP A 1 790 ? -11.126 0.771 19.809 1.00 90.94 790 TRP A CA 1
ATOM 6044 C C . TRP A 1 790 ? -11.271 2.215 20.294 1.00 90.94 790 TRP A C 1
ATOM 6046 O O . TRP A 1 790 ? -12.357 2.785 20.215 1.00 90.94 790 TRP A O 1
ATOM 6056 N N . ALA A 1 791 ? -10.158 2.812 20.710 1.00 92.88 791 ALA A N 1
ATOM 6057 C CA . ALA A 1 791 ? -10.022 4.233 21.012 1.00 92.88 791 ALA A CA 1
ATOM 6058 C C . ALA A 1 791 ? -8.876 4.841 20.182 1.00 92.88 791 ALA A C 1
ATOM 6060 O O . ALA A 1 791 ? -8.021 4.106 19.679 1.00 92.88 791 ALA A O 1
ATOM 6061 N N . VAL A 1 792 ? -8.872 6.164 19.995 1.00 95.56 792 VAL A N 1
ATOM 6062 C CA . VAL A 1 792 ? -7.937 6.858 19.087 1.00 95.56 792 VAL A CA 1
ATOM 6063 C C . VAL A 1 792 ? -6.993 7.764 19.868 1.00 95.56 792 VAL A C 1
ATOM 6065 O O . VAL A 1 792 ? -7.434 8.578 20.671 1.00 95.56 792 VAL A O 1
ATOM 6068 N N . VAL A 1 793 ? -5.692 7.669 19.608 1.00 96.94 793 VAL A N 1
ATOM 6069 C CA . VAL A 1 793 ? -4.673 8.527 20.226 1.00 96.94 793 VAL A CA 1
ATOM 6070 C C . VAL A 1 793 ? -4.718 9.921 19.601 1.00 96.94 793 VAL A C 1
ATOM 6072 O O . VAL A 1 793 ? -4.607 10.073 18.382 1.00 96.94 793 VAL A O 1
ATOM 6075 N N . LYS A 1 794 ? -4.864 10.954 20.433 1.00 95.50 794 LYS A N 1
ATOM 6076 C CA . LYS A 1 794 ? -4.899 12.367 20.019 1.00 95.50 794 LYS A CA 1
ATOM 6077 C C . LYS A 1 794 ? -3.569 13.064 20.231 1.00 95.50 794 LYS A C 1
ATOM 6079 O O . LYS A 1 794 ? -3.153 13.848 19.383 1.00 95.50 794 LYS A O 1
ATOM 6084 N N . SER A 1 795 ? -2.897 12.760 21.334 1.00 95.31 795 SER A N 1
ATOM 6085 C CA . SER A 1 795 ? -1.579 13.298 21.645 1.00 95.31 795 SER A CA 1
ATOM 6086 C C . SER A 1 795 ? -0.789 12.309 22.502 1.00 95.31 795 SER A C 1
ATOM 6088 O O . SER A 1 795 ? -1.364 11.504 23.233 1.00 95.31 795 SER A O 1
ATOM 6090 N N . ALA A 1 796 ? 0.536 12.352 22.384 1.00 93.25 796 ALA A N 1
ATOM 6091 C CA . ALA A 1 796 ? 1.463 11.600 23.219 1.00 93.25 796 ALA A CA 1
ATOM 6092 C C . ALA A 1 796 ? 2.686 12.486 23.485 1.00 93.25 796 ALA A C 1
ATOM 6094 O O . ALA A 1 796 ? 3.304 12.979 22.539 1.00 93.25 796 ALA A O 1
ATOM 6095 N N . ARG A 1 797 ? 3.014 12.739 24.757 1.00 91.88 797 ARG A N 1
ATOM 6096 C CA . ARG A 1 797 ? 4.101 13.653 25.145 1.00 91.88 797 ARG A CA 1
ATOM 6097 C C . ARG A 1 797 ? 4.870 13.181 26.376 1.00 91.88 797 ARG A C 1
ATOM 6099 O O . ARG A 1 797 ? 4.322 12.504 27.243 1.00 91.88 797 ARG A O 1
ATOM 6106 N N . SER A 1 798 ? 6.140 13.574 26.458 1.00 90.06 798 SER A N 1
ATOM 6107 C CA . SER A 1 798 ? 6.974 13.389 27.651 1.00 90.06 798 SER A CA 1
ATOM 6108 C C . SER A 1 798 ? 6.742 14.528 28.646 1.00 90.06 798 SER A C 1
ATOM 6110 O O . SER A 1 798 ? 6.662 15.686 28.242 1.00 90.06 798 SER A O 1
ATOM 6112 N N . LEU A 1 799 ? 6.591 14.194 29.931 1.00 85.56 799 LEU A N 1
ATOM 6113 C CA . LEU A 1 799 ? 6.339 15.138 31.028 1.00 85.56 799 LEU A CA 1
ATOM 6114 C C . LEU A 1 799 ? 7.580 15.398 31.901 1.00 85.56 799 LEU A C 1
ATOM 6116 O O . LEU A 1 799 ? 7.540 16.278 32.755 1.00 85.56 799 LEU A O 1
ATOM 6120 N N . GLY A 1 800 ? 8.665 14.638 31.729 1.00 70.75 800 GLY A N 1
ATOM 6121 C CA . GLY A 1 800 ? 9.896 14.787 32.511 1.00 70.75 800 GLY A CA 1
ATOM 6122 C C . GLY A 1 800 ? 10.960 13.758 32.125 1.00 70.75 800 GLY A C 1
ATOM 6123 O O . GLY A 1 800 ? 10.628 12.662 31.674 1.00 70.75 800 GLY A O 1
ATOM 6124 N N . GLY A 1 801 ? 12.237 14.119 32.289 1.00 64.19 801 GLY A N 1
ATOM 6125 C CA . GLY A 1 801 ? 13.384 13.338 31.806 1.00 64.19 801 GLY A CA 1
ATOM 6126 C C . GLY A 1 801 ? 13.845 12.200 32.729 1.00 64.19 801 GLY A C 1
ATOM 6127 O O . GLY A 1 801 ? 13.569 12.187 33.929 1.00 64.19 801 GLY A O 1
ATOM 6128 N N . GLU A 1 802 ? 14.621 11.262 32.174 1.00 68.19 802 GLU A N 1
ATOM 6129 C CA . GLU A 1 802 ? 15.147 10.062 32.861 1.00 68.19 802 GLU A CA 1
ATOM 6130 C C . GLU A 1 802 ? 16.192 10.364 33.961 1.00 68.19 802 GLU A C 1
ATOM 6132 O O . GLU A 1 802 ? 16.584 9.496 34.741 1.00 68.19 802 GLU A O 1
ATOM 6137 N N . GLU A 1 803 ? 16.656 11.611 34.058 1.00 74.31 803 GLU A N 1
ATOM 6138 C CA . GLU A 1 803 ? 17.808 11.993 34.884 1.00 74.31 803 GLU A CA 1
ATOM 6139 C C . GLU A 1 803 ? 17.571 11.835 36.395 1.00 74.31 803 GLU A C 1
ATOM 6141 O O . GLU A 1 803 ? 18.507 11.606 37.163 1.00 74.31 803 GLU A O 1
ATOM 6146 N N . VAL A 1 804 ? 16.322 11.967 36.852 1.00 78.12 804 VAL A N 1
ATOM 6147 C CA . VAL A 1 804 ? 15.964 11.871 38.279 1.00 78.12 804 VAL A CA 1
ATOM 6148 C C . VAL A 1 804 ? 15.198 10.597 38.623 1.00 78.12 804 VAL A C 1
ATOM 6150 O O . VAL A 1 804 ? 15.086 10.271 39.815 1.00 78.12 804 VAL A O 1
ATOM 6153 N N . GLY A 1 805 ? 14.721 9.849 37.623 1.00 79.94 805 GLY A N 1
ATOM 6154 C CA . GLY A 1 805 ? 13.891 8.654 37.764 1.00 79.94 805 GLY A CA 1
ATOM 6155 C C . GLY A 1 805 ? 13.372 8.100 36.441 1.00 79.94 805 GLY A C 1
ATOM 6156 O O . GLY A 1 805 ? 13.902 8.418 35.392 1.00 79.94 805 GLY A O 1
ATOM 6157 N N . LEU A 1 806 ? 12.333 7.262 36.500 1.00 85.50 806 LEU A N 1
ATOM 6158 C CA . LEU A 1 806 ? 11.652 6.795 35.289 1.00 85.50 806 LEU A CA 1
ATOM 6159 C C . LEU A 1 806 ? 11.019 7.984 34.549 1.00 85.50 806 LEU A C 1
ATOM 6161 O O . LEU A 1 806 ? 10.426 8.856 35.202 1.00 85.50 806 LEU A O 1
ATOM 6165 N N . GLU A 1 807 ? 11.137 7.986 33.216 1.00 88.69 807 GLU A N 1
ATOM 6166 C CA . GLU A 1 807 ? 10.444 8.935 32.338 1.00 88.69 807 GLU A CA 1
ATOM 6167 C C . GLU A 1 807 ? 8.936 8.843 32.593 1.00 88.69 807 GLU A C 1
ATOM 6169 O O . GLU A 1 807 ? 8.383 7.748 32.730 1.00 88.69 807 GLU A O 1
ATOM 6174 N N . LYS A 1 808 ? 8.264 9.994 32.648 1.00 90.19 808 LYS A N 1
ATOM 6175 C CA . LYS A 1 808 ? 6.805 10.069 32.777 1.00 90.19 808 LYS A CA 1
ATOM 6176 C C . LYS A 1 808 ? 6.224 10.585 31.484 1.00 90.19 808 LYS A C 1
ATOM 6178 O O . LYS A 1 808 ? 6.707 11.583 30.953 1.00 90.19 808 LYS A O 1
ATOM 6183 N N . ARG A 1 809 ? 5.175 9.934 30.994 1.00 93.19 809 ARG A N 1
ATOM 6184 C CA . ARG A 1 809 ? 4.490 10.332 29.764 1.00 93.19 809 ARG A CA 1
ATOM 6185 C C . ARG A 1 809 ? 3.012 10.557 29.997 1.00 93.19 809 ARG A C 1
ATOM 6187 O O . ARG A 1 809 ? 2.416 9.966 30.896 1.00 93.19 809 ARG A O 1
ATOM 6194 N N . GLU A 1 810 ? 2.450 11.401 29.144 1.00 95.25 810 GLU A N 1
ATOM 6195 C CA . GLU A 1 810 ? 1.016 11.580 28.989 1.00 95.25 810 GLU A CA 1
ATOM 6196 C C . GLU A 1 810 ? 0.580 11.109 27.605 1.00 95.25 810 GLU A C 1
ATOM 6198 O O . GLU A 1 810 ? 1.248 11.389 26.606 1.00 95.25 810 GLU A O 1
ATOM 6203 N N . VAL A 1 811 ? -0.555 10.418 27.553 1.00 96.75 811 VAL A N 1
ATOM 6204 C CA . VAL A 1 811 ? -1.262 10.109 26.308 1.00 96.75 811 VAL A CA 1
ATOM 6205 C C . VAL A 1 811 ? -2.714 10.549 26.431 1.00 96.75 811 VAL A C 1
ATOM 6207 O O . VAL A 1 811 ? -3.371 10.251 27.429 1.00 96.75 811 VAL A O 1
ATOM 6210 N N . GLU A 1 812 ? -3.213 11.259 25.424 1.00 96.75 812 GLU A N 1
ATOM 6211 C CA . GLU A 1 812 ? -4.623 11.624 25.308 1.00 96.75 812 GLU A CA 1
ATOM 6212 C C . GLU A 1 812 ? -5.322 10.708 24.309 1.00 96.75 812 GLU A C 1
ATOM 6214 O O . GLU A 1 812 ? -4.834 10.480 23.198 1.00 96.75 812 GLU A O 1
ATOM 6219 N N . ILE A 1 813 ? -6.472 10.178 24.713 1.00 97.31 813 ILE A N 1
ATOM 6220 C CA . ILE A 1 813 ? -7.198 9.120 24.020 1.00 97.31 813 ILE A CA 1
ATOM 6221 C C . ILE A 1 813 ? -8.652 9.553 23.853 1.00 97.31 813 ILE A C 1
ATOM 6223 O O . ILE A 1 813 ? -9.376 9.738 24.829 1.00 97.31 813 ILE A O 1
ATOM 6227 N N . GLU A 1 814 ? -9.087 9.680 22.606 1.00 96.19 814 GLU A N 1
ATOM 6228 C CA . GLU A 1 814 ? -10.482 9.880 22.234 1.00 96.19 814 GLU A CA 1
ATOM 6229 C C . GLU A 1 814 ? -11.239 8.548 22.315 1.00 96.19 814 GLU A C 1
ATOM 6231 O O . GLU A 1 814 ? -10.918 7.575 21.623 1.00 96.19 814 GLU A O 1
ATOM 6236 N N . LEU A 1 815 ? -12.240 8.521 23.191 1.00 95.50 815 LEU A N 1
ATOM 6237 C CA . LEU A 1 815 ? -13.114 7.389 23.459 1.00 95.50 815 LEU A CA 1
ATOM 6238 C C . LEU A 1 815 ? -14.181 7.221 22.365 1.00 95.50 815 LEU A C 1
ATOM 6240 O O . LEU A 1 815 ? -14.591 8.204 21.737 1.00 95.50 815 LEU A O 1
ATOM 6244 N N . PRO A 1 816 ? -14.697 5.996 22.158 1.00 91.94 816 PRO A N 1
ATOM 6245 C CA . PRO A 1 816 ? -15.884 5.792 21.337 1.00 91.94 816 PRO A CA 1
ATOM 6246 C C . PRO A 1 816 ? -17.130 6.418 21.995 1.00 91.94 816 PRO A C 1
ATOM 6248 O O . PRO A 1 816 ? -17.165 6.674 23.196 1.00 91.94 816 PRO A O 1
ATOM 6251 N N . ARG A 1 817 ? -18.170 6.684 21.193 1.00 86.62 817 ARG A N 1
ATOM 6252 C CA . ARG A 1 817 ? -19.356 7.477 21.591 1.00 86.62 817 ARG A CA 1
ATOM 6253 C C . ARG A 1 817 ? -20.142 6.913 22.779 1.00 86.62 817 ARG A C 1
ATOM 6255 O O . ARG A 1 817 ? -20.820 7.660 23.475 1.00 86.62 817 ARG A O 1
ATOM 6262 N N . ASP A 1 818 ? -20.110 5.602 22.955 1.00 84.94 818 ASP A N 1
ATOM 6263 C CA . ASP A 1 818 ? -20.805 4.849 23.998 1.00 84.94 818 ASP A CA 1
ATOM 6264 C C . ASP A 1 818 ? -19.984 4.703 25.283 1.00 84.94 818 ASP A C 1
ATOM 6266 O O . ASP A 1 818 ? -20.505 4.260 26.306 1.00 84.94 818 ASP A O 1
ATOM 6270 N N . MET A 1 819 ? -18.716 5.110 25.254 1.00 91.25 819 MET A N 1
ATOM 6271 C CA . MET A 1 819 ? -17.831 5.019 26.397 1.00 91.25 819 MET A CA 1
ATOM 6272 C C . MET A 1 819 ? -17.734 6.371 27.087 1.00 91.25 819 MET A C 1
ATOM 6274 O O . MET A 1 819 ? -17.176 7.342 26.575 1.00 91.25 819 MET A O 1
ATOM 6278 N N . GLN A 1 820 ? -18.293 6.408 28.286 1.00 90.44 820 GLN A N 1
ATOM 6279 C CA . GLN A 1 820 ? -18.171 7.531 29.197 1.00 90.44 820 GLN A CA 1
ATOM 6280 C C . GLN A 1 820 ? -17.217 7.156 30.315 1.00 90.44 820 GLN A C 1
ATOM 6282 O O . GLN A 1 820 ? -17.019 5.982 30.630 1.00 90.44 820 GLN A O 1
ATOM 6287 N N . TYR A 1 821 ? -16.640 8.174 30.925 1.00 94.88 821 TYR A N 1
ATOM 6288 C CA . TYR A 1 821 ? -15.858 8.019 32.132 1.00 94.88 821 TYR A CA 1
ATOM 6289 C C . TYR A 1 821 ? -16.227 9.123 33.102 1.00 94.88 821 TYR A C 1
ATOM 6291 O O . TYR A 1 821 ? -16.798 10.141 32.716 1.00 94.88 821 TYR A O 1
ATOM 6299 N N . GLN A 1 822 ? -15.889 8.911 34.360 1.00 93.75 822 GLN A N 1
ATOM 6300 C CA . GLN A 1 822 ? -15.907 9.924 35.397 1.00 93.75 822 GLN A CA 1
ATOM 6301 C C . GLN A 1 822 ? -14.495 10.073 35.962 1.00 93.75 822 GLN A C 1
ATOM 6303 O O . GLN A 1 822 ? -13.681 9.146 35.888 1.00 93.75 822 GLN A O 1
ATOM 6308 N N . ALA A 1 823 ? -14.195 11.227 36.558 1.00 94.00 823 ALA A N 1
ATOM 6309 C CA . ALA A 1 823 ? -12.942 11.382 37.283 1.00 94.00 823 ALA A CA 1
ATOM 6310 C C . ALA A 1 823 ? -12.824 10.290 38.369 1.00 94.00 823 ALA A C 1
ATOM 6312 O O . ALA A 1 823 ? -13.793 9.979 39.074 1.00 94.00 823 ALA A O 1
ATOM 6313 N N . GLY A 1 824 ? -11.642 9.677 38.469 1.00 91.62 824 GLY A N 1
ATOM 6314 C CA . GLY A 1 824 ? -11.372 8.542 39.361 1.00 91.62 824 GLY A CA 1
ATOM 6315 C C . GLY A 1 824 ? -11.604 7.154 38.748 1.00 91.62 824 GLY A C 1
ATOM 6316 O O . GLY A 1 824 ? -11.267 6.162 39.388 1.00 91.62 824 GLY A O 1
ATOM 6317 N N . ASP A 1 825 ? -12.141 7.058 37.527 1.00 95.38 825 ASP A N 1
ATOM 6318 C CA . ASP A 1 825 ? -12.198 5.788 36.792 1.00 95.38 825 ASP A CA 1
ATOM 6319 C C . ASP A 1 825 ? -10.829 5.384 36.223 1.00 95.38 825 ASP A C 1
ATOM 6321 O O . ASP A 1 825 ? -9.858 6.149 36.222 1.00 95.38 825 ASP A O 1
ATOM 6325 N N . TYR A 1 826 ? -10.765 4.163 35.697 1.00 95.12 826 TYR A N 1
ATOM 6326 C CA . TYR A 1 826 ? -9.583 3.611 35.055 1.00 95.12 826 TYR A CA 1
ATOM 6327 C C . TYR A 1 826 ? -9.797 3.417 33.562 1.00 95.12 826 TYR A C 1
ATOM 6329 O O . TYR A 1 826 ? -10.896 3.089 33.122 1.00 95.12 826 TYR A O 1
ATOM 6337 N N . PHE A 1 827 ? -8.719 3.504 32.791 1.00 95.69 827 PHE A N 1
ATOM 6338 C CA . PHE A 1 827 ? -8.676 2.982 31.435 1.00 95.69 827 PHE A CA 1
ATOM 6339 C C . PHE A 1 827 ? -7.824 1.715 31.407 1.00 95.69 827 PHE A C 1
ATOM 6341 O O . PHE A 1 827 ? -6.648 1.715 31.784 1.00 95.69 827 PHE A O 1
ATOM 6348 N N . VAL A 1 828 ? -8.432 0.610 30.991 1.00 95.00 828 VAL A N 1
ATOM 6349 C CA . VAL A 1 828 ? -7.767 -0.683 30.861 1.00 95.00 828 VAL A CA 1
ATOM 6350 C C . VAL A 1 828 ? -7.312 -0.836 29.419 1.00 95.00 828 VAL A C 1
ATOM 6352 O O . VAL A 1 828 ? -8.145 -0.889 28.523 1.00 95.00 828 VAL A O 1
ATOM 6355 N N . VAL A 1 829 ? -6.005 -0.930 29.194 1.00 93.81 829 VAL A N 1
ATOM 6356 C CA . VAL A 1 829 ? -5.379 -1.042 27.871 1.00 93.81 829 VAL A CA 1
ATOM 6357 C C . VAL A 1 829 ? -4.948 -2.481 27.629 1.00 93.81 829 VAL A C 1
ATOM 6359 O O . VAL A 1 829 ? -4.286 -3.075 28.481 1.00 93.81 829 VAL A O 1
ATOM 6362 N N . LEU A 1 830 ? -5.256 -3.041 26.460 1.00 92.94 830 LEU A N 1
ATOM 6363 C CA . LEU A 1 830 ? -4.605 -4.263 25.990 1.00 92.94 830 LEU A CA 1
ATOM 6364 C C . LEU A 1 830 ? -3.345 -3.882 25.194 1.00 92.94 830 LEU A C 1
ATOM 6366 O O . LEU A 1 830 ? -3.474 -3.320 24.106 1.00 92.94 830 LEU A O 1
ATOM 6370 N N . PRO A 1 831 ? -2.135 -4.139 25.722 1.00 93.69 831 PRO A N 1
ATOM 6371 C CA . PRO A 1 831 ? -0.909 -3.714 25.061 1.00 93.69 831 PRO A CA 1
ATOM 6372 C C . PRO A 1 831 ? -0.466 -4.700 23.973 1.00 93.69 831 PRO A C 1
ATOM 6374 O O . PRO A 1 831 ? -1.064 -5.755 23.785 1.00 93.69 831 PRO A O 1
ATOM 6377 N N . SER A 1 832 ? 0.644 -4.376 23.311 1.00 92.50 832 SER A N 1
ATOM 6378 C CA . SER A 1 832 ? 1.406 -5.294 22.459 1.00 92.50 832 SER A CA 1
ATOM 6379 C C . SER A 1 832 ? 2.833 -5.432 22.988 1.00 92.50 832 SER A C 1
ATOM 6381 O O . SER A 1 832 ? 3.400 -4.461 23.493 1.00 92.50 832 SER A O 1
ATOM 6383 N N . ASN A 1 833 ? 3.439 -6.615 22.857 1.00 94.44 833 ASN A N 1
ATOM 6384 C CA . ASN A 1 833 ? 4.850 -6.800 23.194 1.00 94.44 833 ASN A CA 1
ATOM 6385 C C . ASN A 1 833 ? 5.746 -5.875 22.350 1.00 94.44 833 ASN A C 1
ATOM 6387 O O . ASN A 1 833 ? 5.452 -5.654 21.170 1.00 94.44 833 ASN A O 1
ATOM 6391 N N . PRO A 1 834 ? 6.860 -5.366 22.916 1.00 92.88 834 PRO A N 1
ATOM 6392 C CA . PRO A 1 834 ? 7.815 -4.554 22.172 1.00 92.88 834 PRO A CA 1
ATOM 6393 C C . PRO A 1 834 ? 8.379 -5.318 20.962 1.00 92.88 834 PRO A C 1
ATOM 6395 O O . PRO A 1 834 ? 8.811 -6.465 21.137 1.00 92.88 834 PRO A O 1
ATOM 6398 N N . PRO A 1 835 ? 8.467 -4.699 19.768 1.00 91.38 835 PRO A N 1
ATOM 6399 C CA . PRO A 1 835 ? 8.992 -5.356 18.568 1.00 91.38 835 PRO A CA 1
ATOM 6400 C C . PRO A 1 835 ? 10.385 -5.963 18.770 1.00 91.38 835 PRO A C 1
ATOM 6402 O O . PRO A 1 835 ? 10.675 -7.039 18.259 1.00 91.38 835 PRO A O 1
ATOM 6405 N N . GLN A 1 836 ? 11.229 -5.323 19.586 1.00 90.38 836 GLN A N 1
ATOM 6406 C CA . GLN A 1 836 ? 12.573 -5.809 19.906 1.00 90.38 836 GLN A CA 1
ATOM 6407 C C . GLN A 1 836 ? 12.548 -7.104 20.735 1.00 90.38 836 GLN A C 1
ATOM 6409 O O . GLN A 1 836 ? 13.404 -7.966 20.555 1.00 90.38 836 GLN A O 1
ATOM 6414 N N . THR A 1 837 ? 11.570 -7.270 21.631 1.00 90.94 837 THR A N 1
ATOM 6415 C CA . THR A 1 837 ? 11.398 -8.511 22.405 1.00 90.94 837 THR A CA 1
ATOM 6416 C C . THR A 1 837 ? 10.863 -9.630 21.515 1.00 90.94 837 THR A C 1
ATOM 6418 O O . THR A 1 837 ? 11.333 -10.760 21.612 1.00 90.94 837 THR A O 1
ATOM 6421 N N . VAL A 1 838 ? 9.933 -9.316 20.607 1.00 95.38 838 VAL A N 1
ATOM 6422 C CA . VAL A 1 838 ? 9.405 -10.277 19.623 1.00 95.38 838 VAL A CA 1
ATOM 6423 C C . VAL A 1 838 ? 10.514 -10.759 18.688 1.00 95.38 838 VAL A C 1
ATOM 6425 O O . VAL A 1 838 ? 10.686 -11.963 18.525 1.00 95.38 838 VAL A O 1
ATOM 6428 N N . ALA A 1 839 ? 11.335 -9.848 18.161 1.00 93.94 839 ALA A N 1
ATOM 6429 C CA . ALA A 1 839 ? 12.462 -10.187 17.295 1.00 93.94 839 ALA A CA 1
ATOM 6430 C C . ALA A 1 839 ? 13.462 -11.143 17.969 1.00 93.94 839 ALA A C 1
ATOM 6432 O O . ALA A 1 839 ? 13.957 -12.061 17.320 1.00 93.94 839 ALA A O 1
ATOM 6433 N N . ARG A 1 840 ? 13.716 -10.990 19.278 1.00 92.56 840 ARG A N 1
ATOM 6434 C CA . ARG A 1 840 ? 14.559 -11.924 20.049 1.00 92.56 840 ARG A CA 1
ATOM 6435 C C . ARG A 1 840 ? 13.970 -13.335 20.105 1.00 92.56 840 ARG A C 1
ATOM 6437 O O . ARG A 1 840 ? 14.710 -14.303 19.955 1.00 92.56 840 ARG A O 1
ATOM 6444 N N . VAL A 1 841 ? 12.650 -13.462 20.269 1.00 95.12 841 VAL A N 1
ATOM 6445 C CA . VAL A 1 841 ? 11.964 -14.766 20.211 1.00 95.12 841 VAL A CA 1
ATOM 6446 C C . VAL A 1 841 ? 12.072 -15.364 18.812 1.00 95.12 841 VAL A C 1
ATOM 6448 O O . VAL A 1 841 ? 12.507 -16.505 18.677 1.00 95.12 841 VAL A O 1
ATOM 6451 N N . LEU A 1 842 ? 11.732 -14.594 17.774 1.00 95.75 842 LEU A N 1
ATOM 6452 C CA . LEU A 1 842 ? 11.810 -15.052 16.384 1.00 95.75 842 LEU A CA 1
ATOM 6453 C C . LEU A 1 842 ? 13.228 -15.528 16.039 1.00 95.75 842 LEU A C 1
ATOM 6455 O O . LEU A 1 842 ? 13.399 -16.626 15.516 1.00 95.75 842 LEU A O 1
ATOM 6459 N N . HIS A 1 843 ? 14.249 -14.766 16.442 1.00 94.12 843 HIS A N 1
ATOM 6460 C CA . HIS A 1 843 ? 15.651 -15.129 16.259 1.00 94.12 843 HIS A CA 1
ATOM 6461 C C . HIS A 1 843 ? 16.037 -16.405 17.022 1.00 94.12 843 HIS A C 1
ATOM 6463 O O . HIS A 1 843 ? 16.673 -17.285 16.446 1.00 94.12 843 HIS A O 1
ATOM 6469 N N . ARG A 1 844 ? 15.621 -16.558 18.291 1.00 92.69 844 ARG A N 1
ATOM 6470 C CA . ARG A 1 844 ? 15.932 -17.752 19.101 1.00 92.69 844 ARG A CA 1
ATOM 6471 C C . ARG A 1 844 ? 15.402 -19.043 18.473 1.00 92.69 844 ARG A C 1
ATOM 6473 O O . ARG A 1 844 ? 16.039 -20.083 18.634 1.00 92.69 844 ARG A O 1
ATOM 6480 N N . PHE A 1 845 ? 14.263 -18.978 17.786 1.00 94.88 845 PHE A N 1
ATOM 6481 C CA . PHE A 1 845 ? 13.602 -20.138 17.182 1.00 94.88 845 PHE A CA 1
ATOM 6482 C C . PHE A 1 845 ? 13.740 -20.222 15.653 1.00 94.88 845 PHE A C 1
ATOM 6484 O O . PHE A 1 845 ? 13.194 -21.149 15.063 1.00 94.88 845 PHE A O 1
ATOM 6491 N N . GLY A 1 846 ? 14.477 -19.303 15.017 1.00 92.94 846 GLY A N 1
ATOM 6492 C CA . GLY A 1 846 ? 14.712 -19.309 13.569 1.00 92.94 846 GLY A CA 1
ATOM 6493 C C . GLY A 1 846 ? 13.461 -19.046 12.722 1.00 92.94 846 GLY A C 1
ATOM 6494 O O . GLY A 1 846 ? 13.340 -19.619 11.645 1.00 92.94 846 GLY A O 1
ATOM 6495 N N . LEU A 1 847 ? 12.532 -18.223 13.216 1.00 94.06 847 LEU A N 1
ATOM 6496 C CA . LEU A 1 847 ? 11.266 -17.899 12.547 1.00 94.06 847 LEU A CA 1
ATOM 6497 C C . LEU A 1 847 ? 11.358 -16.579 11.770 1.00 94.06 847 LEU A C 1
ATOM 6499 O O . LEU A 1 847 ? 11.926 -15.601 12.267 1.00 94.06 847 LEU A O 1
ATOM 6503 N N . HIS A 1 848 ? 10.733 -16.522 10.594 1.00 91.12 848 HIS A N 1
ATOM 6504 C CA . HIS A 1 848 ? 10.458 -15.278 9.878 1.00 91.12 848 HIS A CA 1
ATOM 6505 C C . HIS A 1 848 ? 9.177 -14.610 10.436 1.00 91.12 848 HIS A C 1
ATOM 6507 O O . HIS A 1 848 ? 8.248 -15.317 10.833 1.00 91.12 848 HIS A O 1
ATOM 6513 N N . PRO A 1 849 ? 9.066 -13.263 10.476 1.00 88.06 849 PRO A N 1
ATOM 6514 C CA . PRO A 1 849 ? 7.875 -12.566 10.987 1.00 88.06 849 PRO A CA 1
ATOM 6515 C C . PRO A 1 849 ? 6.540 -13.008 10.360 1.00 88.06 849 PRO A C 1
ATOM 6517 O O . PRO A 1 849 ? 5.522 -13.063 11.058 1.00 88.06 849 PRO A O 1
ATOM 6520 N N . ASP A 1 850 ? 6.565 -13.348 9.071 1.00 86.88 850 ASP A N 1
ATOM 6521 C CA . ASP A 1 850 ? 5.387 -13.742 8.284 1.00 86.88 850 ASP A CA 1
ATOM 6522 C C . ASP A 1 850 ? 5.070 -15.245 8.336 1.00 86.88 850 ASP A C 1
ATOM 6524 O O . ASP A 1 850 ? 4.044 -15.666 7.800 1.00 86.88 850 ASP A O 1
ATOM 6528 N N . ASP A 1 851 ? 5.903 -16.056 9.001 1.00 90.25 851 ASP A N 1
ATOM 6529 C CA . ASP A 1 851 ? 5.625 -17.484 9.174 1.00 90.25 851 ASP A CA 1
ATOM 6530 C C . ASP A 1 851 ? 4.287 -17.669 9.893 1.00 90.25 851 ASP A C 1
ATOM 6532 O O . ASP A 1 851 ? 4.015 -17.036 10.914 1.00 90.25 851 ASP A O 1
ATOM 6536 N N . LEU A 1 852 ? 3.427 -18.544 9.378 1.00 88.00 852 LEU A N 1
ATOM 6537 C CA . LEU A 1 852 ? 2.100 -18.759 9.946 1.00 88.00 852 LEU A CA 1
ATOM 6538 C C . LEU A 1 852 ? 2.145 -19.814 11.057 1.00 88.00 852 LEU A C 1
ATOM 6540 O O . LEU A 1 852 ? 2.466 -20.979 10.829 1.00 88.00 852 LEU A O 1
ATOM 6544 N N . ILE A 1 853 ? 1.754 -19.414 12.265 1.00 85.81 853 ILE A N 1
ATOM 6545 C CA . ILE A 1 853 ? 1.595 -20.284 13.427 1.00 85.81 853 ILE A CA 1
ATOM 6546 C C . ILE A 1 853 ? 0.138 -20.750 13.505 1.00 85.81 853 ILE A C 1
ATOM 6548 O O . ILE A 1 853 ? -0.792 -19.951 13.632 1.00 85.81 853 ILE A O 1
ATOM 6552 N N . SER A 1 854 ? -0.062 -22.066 13.487 1.00 87.50 854 SER A N 1
ATOM 6553 C CA . SER A 1 854 ? -1.334 -22.708 13.820 1.00 87.50 854 SER A CA 1
ATOM 6554 C C . SER A 1 854 ? -1.124 -23.635 15.013 1.00 87.50 854 SER A C 1
ATOM 6556 O O . SER A 1 854 ? -0.199 -24.446 15.011 1.00 87.50 854 SER A O 1
ATOM 6558 N N . ILE A 1 855 ? -1.954 -23.493 16.049 1.00 84.44 855 ILE A N 1
ATOM 6559 C CA . ILE A 1 855 ? -1.857 -24.281 17.284 1.00 84.44 855 ILE A CA 1
ATOM 6560 C C . ILE A 1 855 ? -3.175 -25.021 17.486 1.00 84.44 855 ILE A C 1
ATOM 6562 O O . ILE A 1 855 ? -4.197 -24.409 17.818 1.00 84.44 855 ILE A O 1
ATOM 6566 N N . SER A 1 856 ? -3.120 -26.339 17.317 1.00 80.44 856 SER A N 1
ATOM 6567 C CA . SER A 1 856 ? -4.168 -27.289 17.684 1.00 80.44 856 SER A CA 1
ATOM 6568 C C . SER A 1 856 ? -3.809 -28.021 18.984 1.00 80.44 856 SER A C 1
ATOM 6570 O O . SER A 1 856 ? -2.711 -27.878 19.520 1.00 80.44 856 SER A O 1
ATOM 6572 N N . ASP A 1 857 ? -4.762 -28.780 19.530 1.00 77.12 857 ASP A N 1
ATOM 6573 C CA . ASP A 1 857 ? -4.504 -29.799 20.563 1.00 77.12 857 ASP A CA 1
ATOM 6574 C C . ASP A 1 857 ? -3.960 -29.300 21.918 1.00 77.12 857 ASP A C 1
ATOM 6576 O O . ASP A 1 857 ? -3.380 -30.057 22.697 1.00 77.12 857 ASP A O 1
ATOM 6580 N N . THR A 1 858 ? -4.213 -28.034 22.266 1.00 80.00 858 THR A N 1
ATOM 6581 C CA . THR A 1 858 ? -3.927 -27.472 23.599 1.00 80.00 858 THR A CA 1
ATOM 6582 C C . THR A 1 858 ? -5.201 -27.231 24.408 1.00 80.00 858 THR A C 1
ATOM 6584 O O . THR A 1 858 ? -6.237 -26.853 23.865 1.00 80.00 858 THR A O 1
ATOM 6587 N N . ARG A 1 859 ? -5.133 -27.392 25.738 1.00 79.50 859 ARG A N 1
ATOM 6588 C CA . ARG A 1 859 ? -6.228 -27.023 26.662 1.00 79.50 859 ARG A CA 1
ATOM 6589 C C . ARG A 1 859 ? -6.289 -25.515 26.945 1.00 79.50 859 ARG A C 1
ATOM 6591 O O . ARG A 1 859 ? -7.242 -25.048 27.562 1.00 79.50 859 ARG A O 1
ATOM 6598 N N . LYS A 1 860 ? -5.268 -24.755 26.534 1.00 83.75 860 LYS A N 1
ATOM 6599 C CA . LYS A 1 860 ? -5.162 -23.309 26.759 1.00 83.75 860 LYS A CA 1
ATOM 6600 C C . LYS A 1 860 ? -5.867 -22.563 25.637 1.00 83.75 860 LYS A C 1
ATOM 6602 O O . LYS A 1 860 ? -5.308 -22.359 24.564 1.00 83.75 860 LYS A O 1
ATOM 6607 N N . THR A 1 861 ? -7.094 -22.137 25.904 1.00 79.50 861 THR A N 1
ATOM 6608 C CA . THR A 1 861 ? -7.973 -21.478 24.925 1.00 79.50 861 THR A CA 1
ATOM 6609 C C . THR A 1 861 ? -7.358 -20.233 24.278 1.00 79.50 861 THR A C 1
ATOM 6611 O O . THR A 1 861 ? -7.613 -19.986 23.109 1.00 79.50 861 THR A O 1
ATOM 6614 N N . TYR A 1 862 ? -6.499 -19.486 24.983 1.00 81.56 862 TYR A N 1
ATOM 6615 C CA . TYR A 1 862 ? -5.805 -18.309 24.434 1.00 81.56 862 TYR A CA 1
ATOM 6616 C C . TYR A 1 862 ? -4.676 -18.642 23.440 1.00 81.56 862 TYR A C 1
ATOM 6618 O O . TYR A 1 862 ? -4.253 -17.771 22.682 1.00 81.56 862 TYR A O 1
ATOM 6626 N N . LEU A 1 863 ? -4.172 -19.882 23.445 1.00 83.81 863 LEU A N 1
ATOM 6627 C CA . LEU A 1 863 ? -3.174 -20.360 22.483 1.00 83.81 863 LEU A CA 1
ATOM 6628 C C . LEU A 1 863 ? -3.830 -20.965 21.242 1.00 83.81 863 LEU A C 1
ATOM 6630 O O . LEU A 1 863 ? -3.253 -20.894 20.161 1.00 83.81 863 LEU A O 1
ATOM 6634 N N . GLN A 1 864 ? -5.029 -21.538 21.393 1.00 78.25 864 GLN A N 1
ATOM 6635 C CA . GLN A 1 864 ? -5.775 -22.122 20.283 1.00 78.25 864 GLN A CA 1
ATOM 6636 C C . GLN A 1 864 ? -5.993 -21.079 19.187 1.00 78.25 864 GLN A C 1
ATOM 6638 O O . GLN A 1 864 ? -6.436 -19.958 19.444 1.00 78.25 864 GLN A O 1
ATOM 6643 N N . SER A 1 865 ? -5.711 -21.467 17.947 1.00 66.81 865 SER A N 1
ATOM 6644 C CA . SER A 1 865 ? -6.004 -20.631 16.792 1.00 66.81 865 SER A CA 1
ATOM 6645 C C . SER A 1 865 ? -6.902 -21.397 15.839 1.00 66.81 865 SER A C 1
ATOM 6647 O O . SER A 1 865 ? -6.513 -22.432 15.313 1.00 66.81 865 SER A O 1
ATOM 6649 N N . LYS A 1 866 ? -8.119 -20.889 15.617 1.00 66.56 866 LYS A N 1
ATOM 6650 C CA . LYS A 1 866 ? -9.040 -21.454 14.615 1.00 66.56 866 LYS A CA 1
ATOM 6651 C C . LYS A 1 866 ? -8.531 -21.245 13.186 1.00 66.56 866 LYS A C 1
ATOM 6653 O O . LYS A 1 866 ? -8.935 -21.968 12.286 1.00 66.56 866 LYS A O 1
ATOM 6658 N N . GLN A 1 867 ? -7.668 -20.249 12.996 1.00 74.25 867 GLN A N 1
ATOM 6659 C CA . GLN A 1 867 ? -7.009 -19.923 11.738 1.00 74.25 867 GLN A CA 1
ATOM 6660 C C . GLN A 1 867 ? -5.522 -19.633 11.983 1.00 74.25 867 GLN A C 1
ATOM 6662 O O . GLN A 1 867 ? -5.180 -19.190 13.087 1.00 74.25 867 GLN A O 1
ATOM 6667 N N . PRO A 1 868 ? -4.641 -19.865 10.997 1.00 81.31 868 PRO A N 1
ATOM 6668 C CA . PRO A 1 868 ? -3.230 -19.519 11.122 1.00 81.31 868 PRO A CA 1
ATOM 6669 C C . PRO A 1 868 ? -3.038 -18.015 11.379 1.00 81.31 868 PRO A C 1
ATOM 6671 O O . PRO A 1 868 ? -3.707 -17.185 10.771 1.00 81.31 868 PRO A O 1
ATOM 6674 N N . ILE A 1 869 ? -2.130 -17.671 12.291 1.00 85.88 869 ILE A N 1
ATOM 6675 C CA . ILE A 1 869 ? -1.768 -16.297 12.670 1.00 85.88 869 ILE A CA 1
ATOM 6676 C C . ILE A 1 869 ? -0.268 -16.114 12.441 1.00 85.88 869 ILE A C 1
ATOM 6678 O O . ILE A 1 869 ? 0.497 -17.019 12.759 1.00 85.88 869 ILE A O 1
ATOM 6682 N N . SER A 1 870 ? 0.180 -14.975 11.905 1.00 90.00 870 SER A N 1
ATOM 6683 C CA . SER A 1 870 ? 1.620 -14.767 11.688 1.00 90.00 870 SER A CA 1
ATOM 6684 C C . SER A 1 870 ? 2.398 -14.809 13.004 1.00 90.00 870 SER A C 1
ATOM 6686 O O . SER A 1 870 ? 1.895 -14.401 14.057 1.00 90.00 870 SER A O 1
ATOM 6688 N N . ALA A 1 871 ? 3.638 -15.287 12.957 1.00 92.06 871 ALA A N 1
ATOM 6689 C CA . ALA A 1 871 ? 4.513 -15.407 14.112 1.00 92.06 871 ALA A CA 1
ATOM 6690 C C . ALA A 1 871 ? 4.720 -14.047 14.783 1.00 92.06 871 ALA A C 1
ATOM 6692 O O . ALA A 1 871 ? 4.627 -13.938 16.010 1.00 92.06 871 ALA A O 1
ATOM 6693 N N . GLN A 1 872 ? 4.881 -12.992 13.979 1.00 92.56 872 GLN A N 1
ATOM 6694 C CA . GLN A 1 872 ? 4.921 -11.616 14.459 1.00 92.56 872 GLN A CA 1
ATOM 6695 C C . GLN A 1 872 ? 3.667 -11.262 15.263 1.00 92.56 872 GLN A C 1
ATOM 6697 O O . GLN A 1 872 ? 3.781 -10.788 16.394 1.00 92.56 872 GLN A O 1
ATOM 6702 N N . MET A 1 873 ? 2.472 -11.498 14.715 1.00 89.25 873 MET A N 1
ATOM 6703 C CA . MET A 1 873 ? 1.209 -11.131 15.362 1.00 89.25 873 MET A CA 1
ATOM 6704 C C . MET A 1 873 ? 0.957 -11.964 16.626 1.00 89.25 873 MET A C 1
ATOM 6706 O O . MET A 1 873 ? 0.534 -11.430 17.652 1.00 89.25 873 MET A O 1
ATOM 6710 N N . PHE A 1 874 ? 1.271 -13.261 16.585 1.00 92.44 874 PHE A N 1
ATOM 6711 C CA . PHE A 1 874 ? 1.113 -14.177 17.711 1.00 92.44 874 PHE A CA 1
ATOM 6712 C C . PHE A 1 874 ? 1.964 -13.749 18.912 1.00 92.44 874 PHE A C 1
ATOM 6714 O O . PHE A 1 874 ? 1.428 -13.520 20.001 1.00 92.44 874 PHE A O 1
ATOM 6721 N N . PHE A 1 875 ? 3.274 -13.577 18.715 1.00 95.12 875 PHE A N 1
ATOM 6722 C CA . PHE A 1 875 ? 4.177 -13.166 19.791 1.00 95.12 875 PHE A CA 1
ATOM 6723 C C . PHE A 1 875 ? 3.999 -11.700 20.192 1.00 95.12 875 PHE A C 1
ATOM 6725 O O . PHE A 1 875 ? 4.298 -11.350 21.331 1.00 95.12 875 PHE A O 1
ATOM 6732 N N . SER A 1 876 ? 3.464 -10.847 19.316 1.00 92.94 876 SER A N 1
ATOM 6733 C CA . SER A 1 876 ? 3.136 -9.463 19.675 1.00 92.94 876 SER A CA 1
ATOM 6734 C C . SER A 1 876 ? 1.903 -9.374 20.577 1.00 92.94 876 SER A C 1
ATOM 6736 O O . SER A 1 876 ? 1.933 -8.637 21.559 1.00 92.94 876 SER A O 1
ATOM 6738 N N . GLN A 1 877 ? 0.833 -10.121 20.281 1.00 88.81 877 GLN A N 1
ATOM 6739 C CA . GLN A 1 877 ? -0.491 -9.821 20.839 1.00 88.81 877 GLN A CA 1
ATOM 6740 C C . GLN A 1 877 ? -1.114 -10.919 21.707 1.00 88.81 877 GLN A C 1
ATOM 6742 O O . GLN A 1 877 ? -2.079 -10.631 22.409 1.00 88.81 877 GLN A O 1
ATOM 6747 N N . ARG A 1 878 ? -0.621 -12.169 21.685 1.00 88.31 878 ARG A N 1
ATOM 6748 C CA . ARG A 1 878 ? -1.287 -13.276 22.408 1.00 88.31 878 ARG A CA 1
ATOM 6749 C C . ARG A 1 878 ? -0.670 -13.656 23.741 1.00 88.31 878 ARG A C 1
ATOM 6751 O O . ARG A 1 878 ? -1.388 -14.076 24.649 1.00 88.31 878 ARG A O 1
ATOM 6758 N N . VAL A 1 879 ? 0.646 -13.556 23.854 1.00 92.75 879 VAL A N 1
ATOM 6759 C CA . VAL A 1 879 ? 1.406 -14.190 24.934 1.00 92.75 879 VAL A CA 1
ATOM 6760 C C . VAL A 1 879 ? 2.302 -13.198 25.659 1.00 92.75 879 VAL A C 1
ATOM 6762 O O . VAL A 1 879 ? 2.812 -12.258 25.065 1.00 92.75 879 VAL A O 1
ATOM 6765 N N . GLU A 1 880 ? 2.502 -13.403 26.954 1.00 91.75 880 GLU A N 1
ATOM 6766 C CA . GLU A 1 880 ? 3.401 -12.601 27.779 1.00 91.75 880 GLU A CA 1
ATOM 6767 C C . GLU A 1 880 ? 4.830 -13.148 27.691 1.00 91.75 880 GLU A C 1
ATOM 6769 O O . GLU A 1 880 ? 5.093 -14.281 28.102 1.00 91.75 880 GLU A O 1
ATOM 6774 N N . LEU A 1 881 ? 5.754 -12.333 27.175 1.00 93.19 881 LEU A N 1
ATOM 6775 C CA . LEU A 1 881 ? 7.141 -12.739 26.919 1.00 93.19 881 LEU A CA 1
ATOM 6776 C C . LEU A 1 881 ? 8.085 -12.451 28.092 1.00 93.19 881 LEU A C 1
ATOM 6778 O O . LEU A 1 881 ? 9.150 -13.062 28.188 1.00 93.19 881 LEU A O 1
ATOM 6782 N N . ASN A 1 882 ? 7.701 -11.548 28.998 1.00 88.38 882 ASN A N 1
ATOM 6783 C CA . ASN A 1 882 ? 8.549 -11.110 30.108 1.00 88.38 882 ASN A CA 1
ATOM 6784 C C . ASN A 1 882 ? 8.234 -11.811 31.439 1.00 88.38 882 ASN A C 1
ATOM 6786 O O . ASN A 1 882 ? 8.825 -11.468 32.460 1.00 88.38 882 ASN A O 1
ATOM 6790 N N . ALA A 1 883 ? 7.314 -12.781 31.460 1.00 87.69 883 ALA A N 1
ATOM 6791 C CA . ALA A 1 883 ? 6.931 -13.464 32.692 1.00 87.69 883 ALA A CA 1
ATOM 6792 C C . ALA A 1 883 ? 8.060 -14.368 33.235 1.00 87.69 883 ALA A C 1
ATOM 6794 O O . ALA A 1 883 ? 8.665 -15.118 32.456 1.00 87.69 883 ALA A O 1
ATOM 6795 N N . PRO A 1 884 ? 8.299 -14.374 34.562 1.00 88.81 884 PRO A N 1
ATOM 6796 C CA . PRO A 1 884 ? 9.253 -15.290 35.168 1.00 88.81 884 PRO A CA 1
ATOM 6797 C C . PRO A 1 884 ? 8.741 -16.740 35.118 1.00 88.81 884 PRO A C 1
ATOM 6799 O O . PRO A 1 884 ? 7.534 -16.969 35.298 1.00 88.81 884 PRO A O 1
ATOM 6802 N N . PRO A 1 885 ? 9.624 -17.729 34.874 1.00 90.25 885 PRO A N 1
ATOM 6803 C CA . PRO A 1 885 ? 9.252 -19.136 34.859 1.00 90.25 885 PRO A CA 1
ATOM 6804 C C . PRO A 1 885 ? 8.914 -19.632 36.261 1.00 90.25 885 PRO A C 1
ATOM 6806 O O . PRO A 1 885 ? 9.521 -19.231 37.248 1.00 90.25 885 PRO A O 1
ATOM 6809 N N . THR A 1 886 ? 7.988 -20.581 36.327 1.00 89.50 886 THR A N 1
ATOM 6810 C CA . THR A 1 886 ? 7.732 -21.389 37.528 1.00 89.50 886 THR A CA 1
ATOM 6811 C C . THR A 1 886 ? 8.865 -22.385 37.793 1.00 89.50 886 THR A C 1
ATOM 6813 O O . THR A 1 886 ? 9.580 -22.771 36.867 1.00 89.50 886 THR A O 1
ATOM 6816 N N . GLU A 1 887 ? 8.973 -22.903 39.021 1.00 86.56 887 GLU A N 1
ATOM 6817 C CA . GLU A 1 887 ? 9.944 -23.959 39.369 1.00 86.56 887 GLU A CA 1
ATOM 6818 C C . GLU A 1 887 ? 9.859 -25.180 38.428 1.00 86.56 887 GLU A C 1
ATOM 6820 O O . GLU A 1 887 ? 10.875 -25.714 37.985 1.00 86.56 887 GLU A O 1
ATOM 6825 N N . ARG A 1 888 ? 8.644 -25.586 38.028 1.00 87.38 888 ARG A N 1
ATOM 6826 C CA . ARG A 1 888 ? 8.428 -26.691 37.075 1.00 87.38 888 ARG A CA 1
ATOM 6827 C C . ARG A 1 888 ? 8.934 -26.368 35.666 1.00 87.38 888 ARG A C 1
ATOM 6829 O O . ARG A 1 888 ? 9.493 -27.233 34.990 1.00 87.38 888 ARG A O 1
ATOM 6836 N N . GLN A 1 889 ? 8.718 -25.140 35.202 1.00 92.25 889 GLN A N 1
ATOM 6837 C CA . GLN A 1 889 ? 9.222 -24.691 33.902 1.00 92.25 889 GLN A CA 1
ATOM 6838 C C . GLN A 1 889 ? 10.749 -24.597 33.922 1.00 92.25 889 GLN A C 1
ATOM 6840 O O . GLN A 1 889 ? 11.390 -25.046 32.976 1.00 92.25 889 GLN A O 1
ATOM 6845 N N . LEU A 1 890 ? 11.333 -24.132 35.030 1.00 90.25 890 LEU A N 1
ATOM 6846 C CA . LEU A 1 890 ? 12.780 -24.125 35.234 1.00 90.25 890 LEU A CA 1
ATOM 6847 C C . LEU A 1 890 ? 13.370 -25.543 35.174 1.00 90.25 890 LEU A C 1
ATOM 6849 O O . LEU A 1 890 ? 14.357 -25.759 34.476 1.00 90.25 890 LEU A O 1
ATOM 6853 N N . ALA A 1 891 ? 12.729 -26.527 35.811 1.00 88.25 891 ALA A N 1
ATOM 6854 C CA . ALA A 1 891 ? 13.136 -27.931 35.708 1.00 88.25 891 ALA A CA 1
ATOM 6855 C C . ALA A 1 891 ? 13.051 -28.476 34.268 1.00 88.25 891 ALA A C 1
ATOM 6857 O O . ALA A 1 891 ? 13.866 -29.302 33.863 1.00 88.25 891 ALA A O 1
ATOM 6858 N N . THR A 1 892 ? 12.095 -27.990 33.471 1.00 91.31 892 THR A N 1
ATOM 6859 C CA . THR A 1 892 ? 11.965 -28.375 32.056 1.00 91.31 892 THR A CA 1
ATOM 6860 C C . THR A 1 892 ? 13.098 -27.785 31.209 1.00 91.31 892 THR A C 1
ATOM 6862 O O . THR A 1 892 ? 13.654 -28.483 30.367 1.00 91.31 892 THR A O 1
ATOM 6865 N N . ILE A 1 893 ? 13.491 -26.532 31.464 1.00 92.25 893 ILE A N 1
ATOM 6866 C CA . ILE A 1 893 ? 14.651 -25.898 30.813 1.00 92.25 893 ILE A CA 1
ATOM 6867 C C . ILE A 1 893 ? 15.941 -26.636 31.196 1.00 92.25 893 ILE A C 1
ATOM 6869 O O . ILE A 1 893 ? 16.744 -26.965 30.326 1.00 92.25 893 ILE A O 1
ATOM 6873 N N . LEU A 1 894 ? 16.106 -26.968 32.482 1.00 91.56 894 LEU A N 1
ATOM 6874 C CA . LEU A 1 894 ? 17.238 -27.750 32.985 1.00 91.56 894 LEU A CA 1
ATOM 6875 C C . LEU A 1 894 ? 17.383 -29.086 32.238 1.00 91.56 894 LEU A C 1
ATOM 6877 O O . LEU A 1 894 ? 18.485 -29.444 31.825 1.00 91.56 894 LEU A O 1
ATOM 6881 N N . ALA A 1 895 ? 16.275 -29.808 32.044 1.00 89.69 895 ALA A N 1
ATOM 6882 C CA . ALA A 1 895 ? 16.265 -31.093 31.348 1.00 89.69 895 ALA A CA 1
ATOM 6883 C C . ALA A 1 895 ? 16.632 -30.978 29.857 1.00 89.69 895 ALA A C 1
ATOM 6885 O O . ALA A 1 895 ? 17.192 -31.916 29.297 1.00 89.69 895 ALA A O 1
ATOM 6886 N N . ALA A 1 896 ? 16.348 -29.833 29.231 1.00 90.62 896 ALA A N 1
ATOM 6887 C CA . ALA A 1 896 ? 16.675 -29.544 27.835 1.00 90.62 896 ALA A CA 1
ATOM 6888 C C . ALA A 1 896 ? 18.093 -28.964 27.636 1.00 90.62 896 ALA A C 1
ATOM 6890 O O . ALA A 1 896 ? 18.434 -28.573 26.523 1.00 90.62 896 ALA A O 1
ATOM 6891 N N . THR A 1 897 ? 18.905 -28.861 28.697 1.00 93.12 897 THR A N 1
ATOM 6892 C CA . THR A 1 897 ? 20.238 -28.236 28.656 1.00 93.12 897 THR A CA 1
ATOM 6893 C C . THR A 1 897 ? 21.347 -29.275 28.519 1.00 93.12 897 THR A C 1
ATOM 6895 O O . THR A 1 897 ? 21.503 -30.151 29.371 1.00 93.12 897 THR A O 1
ATOM 6898 N N . GLU A 1 898 ? 22.177 -29.161 27.483 1.00 89.50 898 GLU A N 1
ATOM 6899 C CA . GLU A 1 898 ? 23.229 -30.146 27.204 1.00 89.50 898 GLU A CA 1
ATOM 6900 C C . GLU A 1 898 ? 24.522 -29.907 27.994 1.00 89.50 898 GLU A C 1
ATOM 6902 O O . GLU A 1 898 ? 25.138 -30.867 28.458 1.00 89.50 898 GLU A O 1
ATOM 6907 N N . SER A 1 899 ? 24.934 -28.658 28.219 1.00 91.62 899 SER A N 1
ATOM 6908 C CA . SER A 1 899 ? 26.191 -28.349 28.913 1.00 91.62 899 SER A CA 1
ATOM 6909 C C . SER A 1 899 ? 26.126 -28.653 30.416 1.00 91.62 899 SER A C 1
ATOM 6911 O O . SER A 1 899 ? 25.234 -28.192 31.128 1.00 91.62 899 SER A O 1
ATOM 6913 N N . ALA A 1 900 ? 27.113 -29.394 30.937 1.00 88.50 900 ALA A N 1
ATOM 6914 C CA . ALA A 1 900 ? 27.207 -29.706 32.368 1.00 88.50 900 ALA A CA 1
ATOM 6915 C C . ALA A 1 900 ? 27.402 -28.447 33.238 1.00 88.50 900 ALA A C 1
ATOM 6917 O O . ALA A 1 900 ? 26.863 -28.373 34.342 1.00 88.50 900 ALA A O 1
ATOM 6918 N N . SER A 1 901 ? 28.126 -27.446 32.723 1.00 90.06 901 SER A N 1
ATOM 6919 C CA . SER A 1 901 ? 28.325 -26.151 33.389 1.00 90.06 901 SER A CA 1
ATOM 6920 C C . SER A 1 901 ? 27.019 -25.348 33.454 1.00 90.06 901 SER A C 1
ATOM 6922 O O . SER A 1 901 ? 26.637 -24.852 34.514 1.00 90.06 901 SER A O 1
ATOM 6924 N N . GLU A 1 902 ? 26.271 -25.298 32.347 1.00 89.88 902 GLU A N 1
ATOM 6925 C CA . GLU A 1 902 ? 24.974 -24.609 32.287 1.00 89.88 902 GLU A CA 1
ATOM 6926 C C . GLU A 1 902 ? 23.920 -25.310 33.154 1.00 89.88 902 GLU A C 1
ATOM 6928 O O . GLU A 1 902 ? 23.181 -24.647 33.882 1.00 89.88 902 GLU A O 1
ATOM 6933 N N . ARG A 1 903 ? 23.905 -26.650 33.177 1.00 89.00 903 ARG A N 1
ATOM 6934 C CA . ARG A 1 903 ? 23.052 -27.426 34.092 1.00 89.00 903 ARG A CA 1
ATOM 6935 C C . ARG A 1 903 ? 23.364 -27.139 35.558 1.00 89.00 903 ARG A C 1
ATOM 6937 O O . ARG A 1 903 ? 22.433 -27.025 36.354 1.00 89.00 903 ARG A O 1
ATOM 6944 N N . ALA A 1 904 ? 24.637 -27.001 35.933 1.00 87.75 904 ALA A N 1
ATOM 6945 C CA . ALA A 1 904 ? 25.015 -26.633 37.298 1.00 87.75 904 ALA A CA 1
ATOM 6946 C C . ALA A 1 904 ? 24.561 -25.203 37.649 1.00 87.75 904 ALA A C 1
ATOM 6948 O O . ALA A 1 904 ? 23.999 -24.986 38.725 1.00 87.75 904 ALA A O 1
ATOM 6949 N N . SER A 1 905 ? 24.727 -24.255 36.718 1.00 86.44 905 SER A N 1
ATOM 6950 C CA . SER A 1 905 ? 24.229 -22.878 36.844 1.00 86.44 905 SER A CA 1
ATOM 6951 C C . SER A 1 905 ? 22.712 -22.846 37.073 1.00 86.44 905 SER A C 1
ATOM 6953 O O . SER A 1 905 ? 22.255 -22.339 38.099 1.00 86.44 905 SER A O 1
ATOM 6955 N N . LEU A 1 906 ? 21.928 -23.482 36.196 1.00 87.69 906 LEU A N 1
ATOM 6956 C CA . LEU A 1 906 ? 20.467 -23.565 36.307 1.00 87.69 906 LEU A CA 1
ATOM 6957 C C . LEU A 1 906 ? 20.009 -24.305 37.573 1.00 87.69 906 LEU A C 1
ATOM 6959 O O . LEU A 1 906 ? 19.054 -23.877 38.219 1.00 87.69 906 LEU A O 1
ATOM 6963 N N . SER A 1 907 ? 20.711 -25.367 37.982 1.00 87.38 907 SER A N 1
ATOM 6964 C CA . SER A 1 907 ? 20.409 -26.092 39.228 1.00 87.38 907 SER A CA 1
ATOM 6965 C C . SER A 1 907 ? 20.592 -25.210 40.463 1.00 87.38 907 SER A C 1
ATOM 6967 O O . SER A 1 907 ? 19.804 -25.296 41.402 1.00 87.38 907 SER A O 1
ATOM 6969 N N . SER A 1 908 ? 21.591 -24.319 40.463 1.00 85.69 908 SER A N 1
ATOM 6970 C CA . SER A 1 908 ? 21.800 -23.375 41.570 1.00 85.69 908 SER A CA 1
ATOM 6971 C C . SER A 1 908 ? 20.634 -22.385 41.722 1.00 85.69 908 SER A C 1
ATOM 6973 O O . SER A 1 908 ? 20.282 -22.003 42.842 1.00 85.69 908 SER A O 1
ATOM 6975 N N . LEU A 1 909 ? 19.987 -22.031 40.604 1.00 83.38 909 LEU A N 1
ATOM 6976 C CA . LEU A 1 909 ? 18.810 -21.159 40.559 1.00 83.38 909 LEU A CA 1
ATOM 6977 C C . LEU A 1 909 ? 17.521 -21.866 41.001 1.00 83.38 909 LEU A C 1
ATOM 6979 O O . LEU A 1 909 ? 16.552 -21.186 41.322 1.00 83.38 909 LEU A O 1
ATOM 6983 N N . ALA A 1 910 ? 17.505 -23.201 41.046 1.00 80.50 910 ALA A N 1
ATOM 6984 C CA . ALA A 1 910 ? 16.340 -23.994 41.439 1.00 80.50 910 ALA A CA 1
ATOM 6985 C C . ALA A 1 910 ? 16.178 -24.159 42.964 1.00 80.50 910 ALA A C 1
ATOM 6987 O O . ALA A 1 910 ? 15.183 -24.721 43.415 1.00 80.50 910 ALA A O 1
ATOM 6988 N N . SER A 1 911 ? 17.131 -23.683 43.778 1.00 84.62 911 SER A N 1
ATOM 6989 C CA . SER A 1 911 ? 16.955 -23.665 45.238 1.00 84.62 911 SER A CA 1
ATOM 6990 C C . SER A 1 911 ? 15.905 -22.615 45.650 1.00 84.62 911 SER A C 1
ATOM 6992 O O . SER A 1 911 ? 15.915 -21.526 45.079 1.00 84.62 911 SER A O 1
ATOM 6994 N N . PRO A 1 912 ? 15.034 -22.864 46.652 1.00 81.69 912 PRO A N 1
ATOM 6995 C CA . PRO A 1 912 ? 13.925 -21.953 46.979 1.00 81.69 912 PRO A CA 1
ATOM 6996 C C . PRO A 1 912 ? 14.353 -20.505 47.265 1.00 81.69 912 PRO A C 1
ATOM 6998 O O . PRO A 1 912 ? 13.705 -19.553 46.830 1.00 81.69 912 PRO A O 1
ATOM 7001 N N . SER A 1 913 ? 15.480 -20.319 47.960 1.00 83.06 913 SER A N 1
ATOM 7002 C CA . SER A 1 913 ? 16.024 -18.991 48.260 1.00 83.06 913 SER A CA 1
ATOM 7003 C C . SER A 1 913 ? 16.585 -18.293 47.017 1.00 83.06 913 SER A C 1
ATOM 7005 O O . SER A 1 913 ? 16.339 -17.101 46.827 1.00 83.06 913 SER A O 1
ATOM 7007 N N . ALA A 1 914 ? 17.303 -19.014 46.148 1.00 83.56 914 ALA A N 1
ATOM 7008 C CA . ALA A 1 914 ? 17.849 -18.450 44.916 1.00 83.56 914 ALA A CA 1
ATOM 7009 C C . ALA A 1 914 ? 16.761 -18.186 43.871 1.00 83.56 914 ALA A C 1
ATOM 7011 O O . ALA A 1 914 ? 16.812 -17.156 43.205 1.00 83.56 914 ALA A O 1
ATOM 7012 N N . TYR A 1 915 ? 15.762 -19.059 43.760 1.00 85.94 915 TYR A N 1
ATOM 7013 C CA . TYR A 1 915 ? 14.606 -18.869 42.890 1.00 85.94 915 TYR A CA 1
ATOM 7014 C C . TYR A 1 915 ? 13.865 -17.578 43.257 1.00 85.94 915 TYR A C 1
ATOM 7016 O O . TYR A 1 915 ? 13.650 -16.715 42.403 1.00 85.94 915 TYR A O 1
ATOM 7024 N N . GLN A 1 916 ? 13.575 -17.374 44.546 1.00 85.56 916 GLN A N 1
ATOM 7025 C CA . GLN A 1 916 ? 12.916 -16.152 44.999 1.00 85.56 916 GLN A CA 1
ATOM 7026 C C . GLN A 1 916 ? 13.770 -14.900 44.735 1.00 85.56 916 GLN A C 1
ATOM 7028 O O . GLN A 1 916 ? 13.262 -13.906 44.215 1.00 85.56 916 GLN A O 1
ATOM 7033 N N . ALA A 1 917 ? 15.066 -14.942 45.056 1.00 83.75 917 ALA A N 1
ATOM 7034 C CA . ALA A 1 917 ? 15.945 -13.777 44.950 1.00 83.75 917 ALA A CA 1
ATOM 7035 C C . ALA A 1 917 ? 16.375 -13.438 43.509 1.00 83.75 917 ALA A C 1
ATOM 7037 O O . ALA A 1 917 ? 16.523 -12.266 43.178 1.00 83.75 917 ALA A O 1
ATOM 7038 N N . LYS A 1 918 ? 16.601 -14.439 42.649 1.00 80.88 918 LYS A N 1
ATOM 7039 C CA . LYS A 1 918 ? 17.154 -14.251 41.294 1.00 80.88 918 LYS A CA 1
ATOM 7040 C C . LYS A 1 918 ? 16.139 -14.428 40.173 1.00 80.88 918 LYS A C 1
ATOM 7042 O O . LYS A 1 918 ? 16.312 -13.819 39.132 1.00 80.88 918 LYS A O 1
ATOM 7047 N N . ILE A 1 919 ? 15.095 -15.235 40.341 1.00 84.06 919 ILE A N 1
ATOM 7048 C CA . ILE A 1 919 ? 14.089 -15.413 39.284 1.00 84.06 919 ILE A CA 1
ATOM 7049 C C . ILE A 1 919 ? 12.920 -14.462 39.508 1.00 84.06 919 ILE A C 1
ATOM 7051 O O . ILE A 1 919 ? 12.606 -13.658 38.632 1.00 84.06 919 ILE A O 1
ATOM 7055 N N . VAL A 1 920 ? 12.311 -14.513 40.696 1.00 82.56 920 VAL A N 1
ATOM 7056 C CA . VAL A 1 920 ? 11.109 -13.727 41.005 1.00 82.56 920 VAL A CA 1
ATOM 7057 C C . VAL A 1 920 ? 11.453 -12.253 41.204 1.00 82.56 920 VAL A C 1
ATOM 7059 O O . VAL A 1 920 ? 10.933 -11.402 40.488 1.00 82.56 920 VAL A O 1
ATOM 7062 N N . GLN A 1 921 ? 12.359 -11.936 42.134 1.00 79.44 921 GLN A N 1
ATOM 7063 C CA . GLN A 1 921 ? 12.703 -10.542 42.443 1.00 79.44 921 GLN A CA 1
ATOM 7064 C C . GLN A 1 921 ? 13.450 -9.834 41.307 1.00 79.44 921 GLN A C 1
ATOM 7066 O O . GLN A 1 921 ? 13.289 -8.628 41.163 1.00 79.44 921 GLN A O 1
ATOM 7071 N N . GLN A 1 922 ? 14.232 -10.560 40.496 1.00 80.12 922 GLN A N 1
ATOM 7072 C CA . GLN A 1 922 ? 14.953 -9.979 39.354 1.00 80.12 922 GLN A CA 1
ATOM 7073 C C . GLN A 1 922 ? 14.237 -10.164 38.001 1.00 80.12 922 GLN A C 1
ATOM 7075 O O . GLN A 1 922 ? 14.796 -9.829 36.958 1.00 80.12 922 GLN A O 1
ATOM 7080 N N . ASN A 1 923 ? 12.999 -10.668 38.001 1.00 80.44 923 ASN A N 1
ATOM 7081 C CA . ASN A 1 923 ? 12.131 -10.781 36.825 1.00 80.44 923 ASN A CA 1
ATOM 7082 C C . ASN A 1 923 ? 12.788 -11.451 35.594 1.00 80.44 923 ASN A C 1
ATOM 7084 O O . ASN A 1 923 ? 12.667 -10.973 34.464 1.00 80.44 923 ASN A O 1
ATOM 7088 N N . PHE A 1 924 ? 13.519 -12.551 35.805 1.00 86.19 924 PHE A N 1
ATOM 7089 C CA . PHE A 1 924 ? 14.161 -13.294 34.713 1.00 86.19 924 PHE A CA 1
ATOM 7090 C C . PHE A 1 924 ? 13.099 -14.021 33.892 1.00 86.19 924 PHE A C 1
ATOM 7092 O O . PHE A 1 924 ? 12.465 -14.942 34.401 1.00 86.19 924 PHE A O 1
ATOM 7099 N N . SER A 1 925 ? 12.929 -13.660 32.620 1.00 89.81 925 SER A N 1
ATOM 7100 C CA . SER A 1 925 ? 11.987 -14.349 31.735 1.00 89.81 925 SER A CA 1
ATOM 7101 C C . SER A 1 925 ? 12.532 -15.685 31.223 1.00 89.81 925 SER A C 1
ATOM 7103 O O . SER A 1 925 ? 13.740 -15.939 31.240 1.00 89.81 925 SER A O 1
ATOM 7105 N N . ILE A 1 926 ? 11.635 -16.531 30.704 1.00 91.81 926 ILE A N 1
ATOM 7106 C CA . ILE A 1 926 ? 12.015 -17.780 30.020 1.00 91.81 926 ILE A CA 1
ATOM 7107 C C . ILE A 1 926 ? 13.004 -17.485 28.882 1.00 91.81 926 ILE A C 1
ATOM 7109 O O . ILE A 1 926 ? 14.012 -18.173 28.754 1.00 91.81 926 ILE A O 1
ATOM 7113 N N . LEU 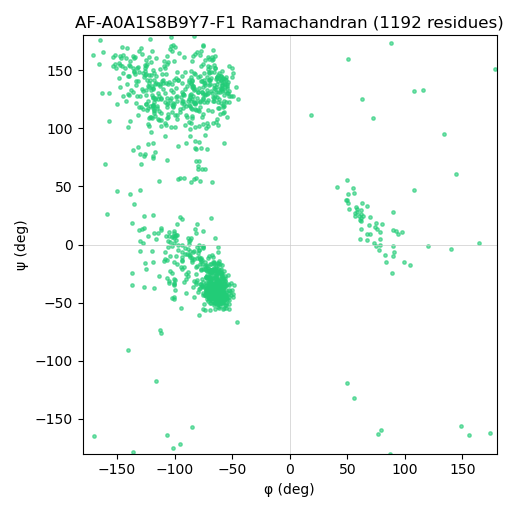A 1 927 ? 12.747 -16.439 28.087 1.00 91.56 927 LEU A N 1
ATOM 7114 C CA . LEU A 1 927 ? 13.615 -16.042 26.975 1.00 91.56 927 LEU A CA 1
ATOM 7115 C C . LEU A 1 927 ? 15.018 -15.654 27.458 1.00 91.56 927 LEU A C 1
ATOM 7117 O O . LEU A 1 927 ? 15.999 -16.162 26.923 1.00 91.56 927 LEU A O 1
ATOM 7121 N N . SER A 1 928 ? 15.119 -14.823 28.501 1.00 89.19 928 SER A N 1
ATOM 7122 C CA . SER A 1 928 ? 16.415 -14.416 29.057 1.00 89.19 928 SER A CA 1
ATOM 7123 C C . SER A 1 928 ? 17.221 -15.606 29.587 1.00 89.19 928 SER A C 1
ATOM 7125 O O . SER A 1 928 ? 18.441 -15.627 29.449 1.00 89.19 928 SER A O 1
ATOM 7127 N N . LEU A 1 929 ? 16.562 -16.616 30.168 1.00 89.00 929 LEU A N 1
ATOM 7128 C CA . LEU A 1 929 ? 17.241 -17.839 30.601 1.00 89.00 929 LEU A CA 1
ATOM 7129 C C . LEU A 1 929 ? 17.745 -18.677 29.424 1.00 89.00 929 LEU A C 1
ATOM 7131 O O . LEU A 1 929 ? 18.853 -19.199 29.512 1.00 89.00 929 LEU A O 1
ATOM 7135 N N . LEU A 1 930 ? 16.969 -18.794 28.343 1.00 91.62 930 LEU A N 1
ATOM 7136 C CA . LEU A 1 930 ? 17.377 -19.528 27.139 1.00 91.62 930 LEU A CA 1
ATOM 7137 C C . LEU A 1 930 ? 18.524 -18.833 26.392 1.00 91.62 930 LEU A C 1
ATOM 7139 O O . LEU A 1 930 ? 19.376 -19.508 25.827 1.00 91.62 930 LEU A O 1
ATOM 7143 N N . GLU A 1 931 ? 18.566 -17.501 26.392 1.00 89.44 931 GLU A N 1
ATOM 7144 C CA . GLU A 1 931 ? 19.683 -16.737 25.823 1.00 89.44 931 GLU A CA 1
ATOM 7145 C C . GLU A 1 931 ? 20.948 -16.830 26.690 1.00 89.44 931 GLU A C 1
ATOM 7147 O O . GLU A 1 931 ? 22.051 -16.922 26.158 1.00 89.44 931 GLU A O 1
ATOM 7152 N N . ALA A 1 932 ? 20.800 -16.845 28.021 1.00 87.06 932 ALA A N 1
ATOM 7153 C CA . ALA A 1 932 ? 21.921 -17.013 28.948 1.00 87.06 932 ALA A CA 1
ATOM 7154 C C . ALA A 1 932 ? 22.499 -18.443 28.959 1.00 87.06 932 ALA A C 1
ATOM 7156 O O . ALA A 1 932 ? 23.628 -18.635 29.409 1.00 87.06 932 ALA A O 1
ATOM 7157 N N . HIS A 1 933 ? 21.743 -19.431 28.469 1.00 90.56 933 HIS A N 1
ATOM 7158 C CA . HIS A 1 933 ? 22.141 -20.841 28.401 1.00 90.56 933 HIS A CA 1
ATOM 7159 C C . HIS A 1 933 ? 21.891 -21.380 26.979 1.00 90.56 933 HIS A C 1
ATOM 7161 O O . HIS A 1 933 ? 20.886 -22.057 26.740 1.00 90.56 933 HIS A O 1
ATOM 7167 N N . PRO A 1 934 ? 22.763 -21.063 25.999 1.00 89.81 934 PRO A N 1
ATOM 7168 C CA . PRO A 1 934 ? 22.519 -21.358 24.586 1.00 89.81 934 PRO A CA 1
ATOM 7169 C C . PRO A 1 934 ? 22.282 -22.843 24.280 1.00 89.81 934 PRO A C 1
ATOM 7171 O O . PRO A 1 934 ? 21.527 -23.144 23.348 1.00 89.81 934 PRO A O 1
ATOM 7174 N N . THR A 1 935 ? 22.864 -23.750 25.082 1.00 92.06 935 THR A N 1
ATOM 7175 C CA . THR A 1 935 ? 22.714 -25.212 24.939 1.00 92.06 935 THR A CA 1
ATOM 7176 C C . THR A 1 935 ? 21.395 -25.758 25.496 1.00 92.06 935 THR A C 1
ATOM 7178 O O . THR A 1 935 ? 21.143 -26.961 25.429 1.00 92.06 935 THR A O 1
ATOM 7181 N N . ALA A 1 936 ? 20.533 -24.895 26.046 1.00 91.31 936 ALA A N 1
ATOM 7182 C CA . ALA A 1 936 ? 19.161 -25.228 26.413 1.00 91.31 936 ALA A CA 1
ATOM 7183 C C . ALA A 1 936 ? 18.261 -25.269 25.163 1.00 91.31 936 ALA A C 1
ATOM 7185 O O . ALA A 1 936 ? 17.588 -24.288 24.823 1.00 91.31 936 ALA A O 1
ATOM 7186 N N . HIS A 1 937 ? 18.259 -26.403 24.460 1.00 88.44 937 HIS A N 1
ATOM 7187 C CA . HIS A 1 937 ? 17.505 -26.616 23.222 1.00 88.44 937 HIS A CA 1
ATOM 7188 C C . HIS A 1 937 ? 16.041 -26.968 23.509 1.00 88.44 937 HIS A C 1
ATOM 7190 O O . HIS A 1 937 ? 15.634 -28.129 23.515 1.00 88.44 937 HIS A O 1
ATOM 7196 N N . LEU A 1 938 ? 15.223 -25.943 23.756 1.00 92.38 938 LEU A N 1
ATOM 7197 C CA . LEU A 1 938 ? 13.789 -26.110 23.979 1.00 92.38 938 LEU A CA 1
ATOM 7198 C C . LEU A 1 938 ? 13.021 -26.113 22.639 1.00 92.38 938 LEU A C 1
ATOM 7200 O O . LEU A 1 938 ? 13.163 -25.158 21.879 1.00 92.38 938 LEU A O 1
ATOM 7204 N N . PRO A 1 939 ? 12.172 -27.116 22.336 1.00 92.94 939 PRO A N 1
ATOM 7205 C CA . PRO A 1 939 ? 11.315 -27.080 21.150 1.00 92.94 939 PRO A CA 1
ATOM 7206 C C . PRO A 1 939 ? 10.303 -25.926 21.197 1.00 92.94 939 PRO A C 1
ATOM 7208 O O . PRO A 1 939 ? 9.742 -25.632 22.257 1.00 92.94 939 PRO A O 1
ATOM 7211 N N . LEU A 1 940 ? 10.008 -25.320 20.041 1.00 93.31 940 LEU A N 1
ATOM 7212 C CA . LEU A 1 940 ? 9.066 -24.198 19.921 1.00 93.31 940 LEU A CA 1
ATOM 7213 C C . LEU A 1 940 ? 7.677 -24.481 20.541 1.00 93.31 940 LEU A C 1
ATOM 7215 O O . LEU A 1 940 ? 7.207 -23.635 21.304 1.00 93.31 940 LEU A O 1
ATOM 7219 N N . PRO A 1 941 ? 7.025 -25.647 20.323 1.00 92.25 941 PRO A N 1
ATOM 7220 C CA . PRO A 1 941 ? 5.737 -25.940 20.959 1.00 92.25 941 PRO A CA 1
ATOM 7221 C C . PRO A 1 941 ? 5.819 -25.954 22.489 1.00 92.25 941 PRO A C 1
ATOM 7223 O O . PRO A 1 941 ? 4.924 -25.452 23.168 1.00 92.25 941 PRO A O 1
ATOM 7226 N N . THR A 1 942 ? 6.920 -26.475 23.036 1.00 91.81 942 THR A N 1
ATOM 7227 C CA . THR A 1 942 ? 7.166 -26.510 24.480 1.00 91.81 942 THR A CA 1
ATOM 7228 C C . THR A 1 942 ? 7.360 -25.102 25.031 1.00 91.81 942 THR A C 1
ATOM 7230 O O . THR A 1 942 ? 6.798 -24.779 26.073 1.00 91.81 942 THR A O 1
ATOM 7233 N N . TYR A 1 943 ? 8.103 -24.241 24.327 1.00 94.69 943 TYR A N 1
ATOM 7234 C CA . TYR A 1 943 ? 8.246 -22.833 24.698 1.00 94.69 943 TYR A CA 1
ATOM 7235 C C . TYR A 1 943 ? 6.894 -22.111 24.713 1.00 94.69 943 TYR A C 1
ATOM 7237 O O . TYR A 1 943 ? 6.555 -21.498 25.722 1.00 94.69 943 TYR A O 1
ATOM 7245 N N . ILE A 1 944 ? 6.099 -22.237 23.644 1.00 93.69 944 ILE A N 1
ATOM 7246 C CA . ILE A 1 944 ? 4.777 -21.601 23.540 1.00 93.69 944 ILE A CA 1
ATOM 7247 C C . ILE A 1 944 ? 3.845 -22.072 24.662 1.00 93.69 944 ILE A C 1
ATOM 7249 O O . ILE A 1 944 ? 3.157 -21.251 25.268 1.00 93.69 944 ILE A O 1
ATOM 7253 N N . ASP A 1 945 ? 3.853 -23.367 24.996 1.00 90.56 945 ASP A N 1
ATOM 7254 C CA . ASP A 1 945 ? 3.049 -23.880 26.105 1.00 90.56 945 ASP A CA 1
ATOM 7255 C C . ASP A 1 945 ? 3.490 -23.295 27.460 1.00 90.56 945 ASP A C 1
ATOM 7257 O O . ASP A 1 945 ? 2.666 -23.113 28.354 1.00 90.56 945 ASP A O 1
ATOM 7261 N N . MET A 1 946 ? 4.753 -22.905 27.643 1.00 91.94 946 MET A N 1
ATOM 7262 C CA . MET A 1 946 ? 5.177 -22.251 28.886 1.00 91.94 946 MET A CA 1
ATOM 7263 C C . MET A 1 946 ? 4.675 -20.804 29.039 1.00 91.94 946 MET A C 1
ATOM 7265 O O . MET A 1 946 ? 4.684 -20.282 30.159 1.00 91.94 946 MET A O 1
ATOM 7269 N N . LEU A 1 947 ? 4.233 -20.150 27.963 1.00 93.31 947 LEU A N 1
ATOM 7270 C CA . LEU A 1 947 ? 3.866 -18.735 27.994 1.00 93.31 947 LEU A CA 1
ATOM 7271 C C . LEU A 1 947 ? 2.473 -18.500 28.585 1.00 93.31 947 LEU A C 1
ATOM 7273 O O . LEU A 1 947 ? 1.532 -19.264 28.366 1.00 93.31 947 LEU A O 1
ATOM 7277 N N . LYS A 1 948 ? 2.333 -17.393 29.318 1.00 91.06 948 LYS A N 1
ATOM 7278 C CA . LYS A 1 948 ? 1.055 -16.907 29.864 1.00 91.06 948 LYS A CA 1
ATOM 7279 C C . LYS A 1 948 ? 0.309 -16.070 28.813 1.00 91.06 948 LYS A C 1
ATOM 7281 O O . LYS A 1 948 ? 0.962 -15.556 27.906 1.00 91.06 948 LYS A O 1
ATOM 7286 N N . PRO A 1 949 ? -1.023 -15.905 28.912 1.00 91.88 949 PRO A N 1
ATOM 7287 C CA . PRO A 1 949 ? -1.738 -14.959 28.057 1.00 91.88 949 PRO A CA 1
ATOM 7288 C C . PRO A 1 949 ? -1.244 -13.532 28.308 1.00 91.88 949 PRO A C 1
ATOM 7290 O O . PRO A 1 949 ? -0.918 -13.178 29.445 1.00 91.88 949 PRO A O 1
ATOM 7293 N N . LEU A 1 950 ? -1.213 -12.712 27.259 1.00 90.75 950 LEU A N 1
ATOM 7294 C CA . LEU A 1 950 ? -0.920 -11.289 27.397 1.00 90.75 950 LEU A CA 1
ATOM 7295 C C . LEU A 1 950 ? -2.063 -10.603 28.163 1.00 90.75 950 LEU A C 1
ATOM 7297 O O . LEU A 1 950 ? -3.223 -10.703 27.770 1.00 90.75 950 LEU A O 1
ATOM 7301 N N . SER A 1 951 ? -1.751 -9.932 29.274 1.00 88.12 951 SER A N 1
ATOM 7302 C CA . SER A 1 951 ? -2.768 -9.348 30.155 1.00 88.12 951 SER A CA 1
ATOM 7303 C C . SER A 1 951 ? -3.075 -7.874 29.840 1.00 88.12 951 SER A C 1
ATOM 7305 O O . SER A 1 951 ? -2.168 -7.105 29.514 1.00 88.12 951 SER A O 1
ATOM 7307 N N . PRO A 1 952 ? -4.329 -7.417 29.984 1.00 91.56 952 PRO A N 1
ATOM 7308 C CA . PRO A 1 952 ? -4.645 -5.992 29.989 1.00 91.56 952 PRO A CA 1
ATOM 7309 C C . PRO A 1 952 ? -4.055 -5.276 31.208 1.00 91.56 952 PRO A C 1
ATOM 7311 O O . PRO A 1 952 ? -3.930 -5.863 32.285 1.00 91.56 952 PRO A O 1
ATOM 7314 N N . ARG A 1 953 ? -3.689 -4.002 31.045 1.00 92.50 953 ARG A N 1
ATOM 7315 C CA . ARG A 1 953 ? -3.098 -3.157 32.092 1.00 92.50 953 ARG A CA 1
ATOM 7316 C C . ARG A 1 953 ? -4.003 -1.980 32.429 1.00 92.50 953 ARG A C 1
ATOM 7318 O O . ARG A 1 953 ? -4.591 -1.362 31.554 1.00 92.50 953 ARG A O 1
ATOM 7325 N N . GLN A 1 954 ? -4.093 -1.705 33.720 1.00 92.62 954 GLN A N 1
ATOM 7326 C CA . GLN A 1 954 ? -4.904 -0.660 34.337 1.00 92.62 954 GLN A CA 1
ATOM 7327 C C . GLN A 1 954 ? -4.134 0.651 34.428 1.00 92.62 954 GLN A C 1
ATOM 7329 O O . GLN A 1 954 ? -3.005 0.634 34.912 1.00 92.62 954 GLN A O 1
ATOM 7334 N N . TYR A 1 955 ? -4.778 1.766 34.094 1.00 94.62 955 TYR A N 1
ATOM 7335 C CA . TYR A 1 955 ? -4.252 3.110 34.333 1.00 94.62 955 TYR A CA 1
ATOM 7336 C C . TYR A 1 955 ? -5.346 4.022 34.890 1.00 94.62 955 TYR A C 1
ATOM 7338 O O . TYR A 1 955 ? -6.444 4.062 34.338 1.00 94.62 955 TYR A O 1
ATOM 7346 N N . SER A 1 956 ? -5.066 4.750 35.972 1.00 95.12 956 SER A N 1
ATOM 7347 C CA . SER A 1 956 ? -5.988 5.757 36.514 1.00 95.12 956 SER A CA 1
ATOM 7348 C C . SER A 1 956 ? -6.111 6.934 35.548 1.00 95.12 956 SER A C 1
ATOM 7350 O O . SER A 1 956 ? -5.106 7.459 35.063 1.00 95.12 956 SER A O 1
ATOM 7352 N N . ILE A 1 957 ? -7.347 7.332 35.242 1.00 96.62 957 ILE A N 1
ATOM 7353 C CA . ILE A 1 957 ? -7.617 8.413 34.293 1.00 96.62 957 ILE A CA 1
ATOM 7354 C C . ILE A 1 957 ? -7.206 9.750 34.913 1.00 96.62 957 ILE A C 1
ATOM 7356 O O . ILE A 1 957 ? -7.596 10.076 36.033 1.00 96.62 957 ILE A O 1
ATOM 7360 N N . ALA A 1 958 ? -6.430 10.533 34.162 1.00 96.38 958 ALA A N 1
ATOM 7361 C CA . ALA A 1 958 ? -5.812 11.772 34.617 1.00 96.38 958 ALA A CA 1
ATOM 7362 C C . ALA A 1 958 ? -6.576 13.048 34.237 1.00 96.38 958 ALA A C 1
ATOM 7364 O O . ALA A 1 958 ? -6.006 14.137 34.262 1.00 96.38 958 ALA A O 1
ATOM 7365 N N . SER A 1 959 ? -7.851 12.915 33.873 1.00 96.50 959 SER A N 1
ATOM 7366 C CA . SER A 1 959 ? -8.683 14.009 33.358 1.00 96.50 959 SER A CA 1
ATOM 7367 C C . SER A 1 959 ? -10.121 13.925 33.876 1.00 96.50 959 SER A C 1
ATOM 7369 O O . SER A 1 959 ? -10.507 12.898 34.436 1.00 96.50 959 SER A O 1
ATOM 7371 N N . SER A 1 960 ? -10.917 14.973 33.662 1.00 95.62 960 SER A N 1
ATOM 7372 C CA . SER A 1 960 ? -12.359 15.008 33.941 1.00 95.62 960 SER A CA 1
ATOM 7373 C C . SER A 1 960 ? -13.179 15.272 32.675 1.00 95.62 960 SER A C 1
ATOM 7375 O O . SER A 1 960 ? -12.854 16.184 31.912 1.00 95.62 960 SER A O 1
ATOM 7377 N N . PRO A 1 961 ? -14.296 14.548 32.469 1.00 93.81 961 PRO A N 1
ATOM 7378 C CA . PRO A 1 961 ? -15.194 14.787 31.338 1.00 93.81 961 PRO A CA 1
ATOM 7379 C C . PRO A 1 961 ? -15.917 16.144 31.422 1.00 93.81 961 PRO A C 1
ATOM 7381 O O . PRO A 1 961 ? -16.505 16.576 30.432 1.00 93.81 961 PRO A O 1
ATOM 7384 N N . LEU A 1 962 ? -15.915 16.809 32.587 1.00 92.00 962 LEU A N 1
ATOM 7385 C CA . LEU A 1 962 ? -16.580 18.101 32.782 1.00 92.00 962 LEU A CA 1
ATOM 7386 C C . LEU A 1 962 ? -15.788 19.278 32.201 1.00 92.00 962 LEU A C 1
ATOM 7388 O O . LEU A 1 962 ? -16.355 20.352 31.990 1.00 92.00 962 LEU A O 1
ATOM 7392 N N . ALA A 1 963 ? -14.500 19.102 31.904 1.00 88.19 963 ALA A N 1
ATOM 7393 C CA . ALA A 1 963 ? -13.730 20.131 31.226 1.00 88.19 963 ALA A CA 1
ATOM 7394 C C . ALA A 1 963 ? -14.165 20.252 29.759 1.00 88.19 963 ALA A C 1
ATOM 7396 O O . ALA A 1 963 ? -14.115 19.298 28.988 1.00 88.19 963 ALA A O 1
ATOM 7397 N N . THR A 1 964 ? -14.560 21.456 29.345 1.00 78.56 964 THR A N 1
ATOM 7398 C CA . THR A 1 964 ? -15.181 21.709 28.031 1.00 78.56 964 THR A CA 1
ATOM 7399 C C . THR A 1 964 ? -14.322 21.282 26.840 1.00 78.56 964 THR A C 1
ATOM 7401 O O . THR A 1 964 ? -14.862 20.857 25.824 1.00 78.56 964 THR A O 1
ATOM 7404 N N . HIS A 1 965 ? -12.995 21.342 26.961 1.00 84.25 965 HIS A N 1
ATOM 7405 C CA . HIS A 1 965 ? -12.059 20.922 25.914 1.00 84.25 965 HIS A CA 1
ATOM 7406 C C . HIS A 1 965 ? -11.902 19.394 25.798 1.00 84.25 965 HIS A C 1
ATOM 7408 O O . HIS A 1 965 ? -11.331 18.912 24.822 1.00 84.25 965 HIS A O 1
ATOM 7414 N N . ARG A 1 966 ? -12.408 18.625 26.773 1.00 89.44 966 ARG A N 1
ATOM 7415 C CA . ARG A 1 966 ? -12.387 17.154 26.781 1.00 89.44 966 ARG A CA 1
ATOM 7416 C C . ARG A 1 966 ? -13.555 16.551 26.010 1.00 89.44 966 ARG A C 1
ATOM 7418 O O . ARG A 1 966 ? -13.529 15.359 25.724 1.00 89.44 966 ARG A O 1
ATOM 7425 N N . PHE A 1 967 ? -14.556 17.351 25.645 1.00 90.56 967 PHE A N 1
ATOM 7426 C CA . PHE A 1 967 ? -15.694 16.920 24.844 1.00 90.56 967 PHE A CA 1
ATOM 7427 C C . PHE A 1 967 ? -15.660 17.565 23.457 1.00 90.56 967 PHE A C 1
ATOM 7429 O O . PHE A 1 967 ? -15.629 18.786 23.315 1.00 90.56 967 PHE A O 1
ATOM 7436 N N . SER A 1 968 ? -15.713 16.738 22.414 1.00 86.31 968 SER A N 1
ATOM 7437 C CA . SER A 1 968 ? -15.819 17.211 21.036 1.00 86.31 968 SER A CA 1
ATOM 7438 C C . SER A 1 968 ? -17.273 17.164 20.577 1.00 86.31 968 SER A C 1
ATOM 7440 O O . SER A 1 968 ? -17.817 16.096 20.294 1.00 86.31 968 SER A O 1
ATOM 7442 N N . ALA A 1 969 ? -17.899 18.335 20.437 1.00 83.75 969 ALA A N 1
ATOM 7443 C CA . ALA A 1 969 ? -19.271 18.443 19.932 1.00 83.75 969 ALA A CA 1
ATOM 7444 C C . ALA A 1 969 ? -19.417 17.936 18.484 1.00 83.75 969 ALA A C 1
ATOM 7446 O O . ALA A 1 969 ? -20.474 17.434 18.112 1.00 83.75 969 ALA A O 1
ATOM 7447 N N . ALA A 1 970 ? -18.357 18.027 17.671 1.00 82.75 970 ALA A N 1
ATOM 7448 C CA . ALA A 1 970 ? -18.369 17.569 16.281 1.00 82.75 970 ALA A CA 1
ATOM 7449 C C . ALA A 1 970 ? -18.473 16.038 16.163 1.00 82.75 970 ALA A C 1
ATOM 7451 O O . ALA A 1 970 ? -19.086 15.522 15.229 1.00 82.75 970 ALA A O 1
ATOM 7452 N N . THR A 1 971 ? -17.878 15.306 17.107 1.00 80.31 971 THR A N 1
ATOM 7453 C CA . THR A 1 971 ? -17.805 13.835 17.089 1.00 80.31 971 THR A CA 1
ATOM 7454 C C . THR A 1 971 ? -18.687 13.170 18.150 1.00 80.31 971 THR A C 1
ATOM 7456 O O . THR A 1 971 ? -18.980 11.977 18.012 1.00 80.31 971 THR A O 1
ATOM 7459 N N . ASN A 1 972 ? -19.177 13.941 19.131 1.00 87.81 972 ASN A N 1
ATOM 7460 C CA . ASN A 1 972 ? -19.909 13.506 20.325 1.00 87.81 972 ASN A CA 1
ATOM 7461 C C . ASN A 1 972 ? -19.126 12.459 21.135 1.00 87.81 972 ASN A C 1
ATOM 7463 O O . ASN A 1 972 ? -19.640 11.389 21.458 1.00 87.81 972 ASN A O 1
ATOM 7467 N N . THR A 1 973 ? -17.852 12.751 21.384 1.00 92.00 973 THR A N 1
ATOM 7468 C CA . THR A 1 973 ? -16.889 11.860 22.044 1.00 92.00 973 THR A CA 1
ATOM 7469 C C . THR A 1 973 ? -16.141 12.606 23.139 1.00 92.00 973 THR A C 1
ATOM 7471 O O . THR A 1 973 ? -15.955 13.827 23.073 1.00 92.00 973 THR A O 1
ATOM 7474 N N . TYR A 1 974 ? -15.695 11.852 24.140 1.00 93.94 974 TYR A N 1
ATOM 7475 C CA . TYR A 1 974 ? -14.810 12.354 25.181 1.00 93.94 974 TYR A CA 1
ATOM 7476 C C . TYR A 1 974 ? -13.355 11.998 24.881 1.00 93.94 974 TYR A C 1
ATOM 7478 O O . TYR A 1 974 ? -13.071 10.945 24.319 1.00 93.94 974 TYR A O 1
ATOM 7486 N N . THR A 1 975 ? -12.427 12.852 25.296 1.00 96.12 975 THR A N 1
ATOM 7487 C CA . THR A 1 975 ? -10.988 12.584 25.275 1.00 96.12 975 THR A CA 1
ATOM 7488 C C . THR A 1 975 ? -10.486 12.504 26.706 1.00 96.12 975 THR A C 1
ATOM 7490 O O . THR A 1 975 ? -10.519 13.508 27.411 1.00 96.12 975 THR A O 1
ATOM 7493 N N . LEU A 1 976 ? -10.018 11.330 27.128 1.00 96.69 976 LEU A N 1
ATOM 7494 C CA . LEU A 1 976 ? -9.358 11.150 28.421 1.00 96.69 976 LEU A CA 1
ATOM 7495 C C . LEU A 1 976 ? -7.844 11.332 28.289 1.00 96.69 976 LEU A C 1
ATOM 7497 O O . LEU A 1 976 ? -7.301 11.205 27.193 1.00 96.69 976 LEU A O 1
ATOM 7501 N N . SER A 1 977 ? -7.148 11.570 29.398 1.00 96.75 977 SER A N 1
ATOM 7502 C CA . SER A 1 977 ? -5.686 11.481 29.460 1.00 96.75 977 SER A CA 1
ATOM 7503 C C . SER A 1 977 ? -5.216 10.427 30.462 1.00 96.75 977 SER A C 1
ATOM 7505 O O . SER A 1 977 ? -5.891 10.158 31.457 1.00 96.75 977 SER A O 1
ATOM 7507 N N . LEU A 1 978 ? -4.059 9.818 30.198 1.00 96.94 978 LEU A N 1
ATOM 7508 C CA . LEU A 1 978 ? -3.373 8.890 31.102 1.00 96.94 978 LEU A CA 1
ATOM 7509 C C . LEU A 1 978 ? -1.966 9.400 31.382 1.00 96.94 978 LEU A C 1
ATOM 7511 O O . LEU A 1 978 ? -1.257 9.765 30.447 1.00 96.94 978 LEU A O 1
ATOM 7515 N N . ILE A 1 979 ? -1.548 9.345 32.647 1.00 94.69 979 ILE A N 1
ATOM 7516 C CA . ILE A 1 979 ? -0.176 9.634 33.079 1.00 94.69 979 ILE A CA 1
ATOM 7517 C C . ILE A 1 979 ? 0.438 8.344 33.615 1.00 94.69 979 ILE A C 1
ATOM 7519 O O . ILE A 1 979 ? -0.146 7.688 34.478 1.00 94.69 979 ILE A O 1
ATOM 7523 N N . TYR A 1 980 ? 1.612 7.972 33.109 1.00 93.12 980 TYR A N 1
ATOM 7524 C CA . TYR A 1 980 ? 2.262 6.708 33.455 1.00 93.12 980 TYR A CA 1
ATOM 7525 C C . TYR A 1 980 ? 3.790 6.811 33.435 1.00 93.12 980 TYR A C 1
ATOM 7527 O O . TYR A 1 980 ? 4.366 7.663 32.754 1.00 93.12 980 TYR A O 1
ATOM 7535 N N . ASP A 1 981 ? 4.444 5.919 34.183 1.00 91.62 981 ASP A N 1
ATOM 7536 C CA . ASP A 1 981 ? 5.898 5.749 34.160 1.00 91.62 981 ASP A CA 1
ATOM 7537 C C . ASP A 1 981 ? 6.306 4.812 33.005 1.00 91.62 981 ASP A C 1
ATOM 7539 O O . ASP A 1 981 ? 5.699 3.759 32.773 1.00 91.62 981 ASP A O 1
ATOM 7543 N N . VAL A 1 982 ? 7.362 5.176 32.277 1.00 91.38 982 VAL A N 1
ATOM 7544 C CA . VAL A 1 982 ? 7.947 4.359 31.211 1.00 91.38 982 VAL A CA 1
ATOM 7545 C C . VAL A 1 982 ? 8.985 3.417 31.817 1.00 91.38 982 VAL A C 1
ATOM 7547 O O . VAL A 1 982 ? 10.090 3.815 32.180 1.00 91.38 982 VAL A O 1
ATOM 7550 N N . HIS A 1 983 ? 8.639 2.133 31.931 1.00 88.81 983 HIS A N 1
ATOM 7551 C CA . HIS A 1 983 ? 9.540 1.120 32.485 1.00 88.81 983 HIS A CA 1
ATOM 7552 C C . HIS A 1 983 ? 10.528 0.618 31.429 1.00 88.81 983 HIS A C 1
ATOM 7554 O O . HIS A 1 983 ? 10.319 -0.426 30.809 1.00 88.81 983 HIS A O 1
ATOM 7560 N N . VAL A 1 984 ? 11.613 1.363 31.234 1.00 87.00 984 VAL A N 1
ATOM 7561 C CA . VAL A 1 984 ? 12.759 0.952 30.417 1.00 87.00 984 VAL A CA 1
ATOM 7562 C C . VAL A 1 984 ? 14.012 1.041 31.277 1.00 87.00 984 VAL A C 1
ATOM 7564 O O . VAL A 1 984 ? 14.319 2.087 31.836 1.00 87.00 984 VAL A O 1
ATOM 7567 N N . ALA A 1 985 ? 14.713 -0.078 31.436 1.00 83.31 985 ALA A N 1
ATOM 7568 C CA . ALA A 1 985 ? 15.922 -0.154 32.252 1.00 83.31 985 ALA A CA 1
ATOM 7569 C C . ALA A 1 985 ? 16.835 -1.280 31.748 1.00 83.31 985 ALA A C 1
ATOM 7571 O O . ALA A 1 985 ? 16.356 -2.185 31.059 1.00 83.31 985 ALA A O 1
ATOM 7572 N N . PRO A 1 986 ? 18.134 -1.286 32.091 1.00 83.75 986 PRO A N 1
ATOM 7573 C CA . PRO A 1 986 ? 18.972 -2.465 31.898 1.00 83.75 986 PRO A CA 1
ATOM 7574 C C . PRO A 1 986 ? 18.321 -3.695 32.542 1.00 83.75 986 PRO A C 1
ATOM 7576 O O . PRO A 1 986 ? 17.855 -3.635 33.682 1.00 83.75 986 PRO A O 1
ATOM 7579 N N . ALA A 1 987 ? 18.252 -4.806 31.812 1.00 80.81 987 ALA A N 1
ATOM 7580 C CA . ALA A 1 987 ? 17.664 -6.028 32.334 1.00 80.81 987 ALA A CA 1
ATOM 7581 C C . ALA A 1 987 ? 18.558 -6.592 33.440 1.00 80.81 987 ALA A C 1
ATOM 7583 O O . ALA A 1 987 ? 19.761 -6.773 33.253 1.00 80.81 987 ALA A O 1
ATOM 7584 N N . TRP A 1 988 ? 17.964 -6.945 34.577 1.00 75.12 988 TRP A N 1
ATOM 7585 C CA . TRP A 1 988 ? 18.708 -7.561 35.676 1.00 75.12 988 TRP A CA 1
ATOM 7586 C C . TRP A 1 988 ? 19.316 -8.918 35.294 1.00 75.12 988 TRP A C 1
ATOM 7588 O O . TRP A 1 988 ? 20.352 -9.292 35.835 1.00 75.12 988 TRP A O 1
ATOM 7598 N N . SER A 1 989 ? 18.725 -9.613 34.314 1.00 72.00 989 SER A N 1
ATOM 7599 C CA . SER A 1 989 ? 19.250 -10.875 33.785 1.00 72.00 989 SER A CA 1
ATOM 7600 C C . SER A 1 989 ? 20.519 -10.738 32.965 1.00 72.00 989 SER A C 1
ATOM 7602 O O . SER A 1 989 ? 21.353 -11.639 32.958 1.00 72.00 989 SER A O 1
ATOM 7604 N N . ASN A 1 990 ? 20.657 -9.622 32.261 1.00 75.81 990 ASN A N 1
ATOM 7605 C CA . ASN A 1 990 ? 21.834 -9.310 31.479 1.00 75.81 990 ASN A CA 1
ATOM 7606 C C . ASN A 1 990 ? 21.889 -7.785 31.302 1.00 75.81 990 ASN A C 1
ATOM 7608 O O . ASN A 1 990 ? 21.119 -7.261 30.491 1.00 75.81 990 ASN A O 1
ATOM 7612 N N . PRO A 1 991 ? 22.800 -7.082 32.002 1.00 79.06 991 PRO A N 1
ATOM 7613 C CA . PRO A 1 991 ? 22.912 -5.625 31.923 1.00 79.06 991 PRO A CA 1
ATOM 7614 C C . PRO A 1 991 ? 23.184 -5.071 30.516 1.00 79.06 991 PRO A C 1
ATOM 7616 O O . PRO A 1 991 ? 22.950 -3.890 30.285 1.00 79.06 991 PRO A O 1
ATOM 7619 N N . SER A 1 992 ? 23.654 -5.900 29.571 1.00 77.25 992 SER A N 1
ATOM 7620 C CA . SER A 1 992 ? 23.811 -5.514 28.156 1.00 77.25 992 SER A CA 1
ATOM 7621 C C . SER A 1 992 ? 22.495 -5.504 27.366 1.00 77.25 992 SER A C 1
ATOM 7623 O O . SER A 1 992 ? 22.440 -4.975 26.260 1.00 77.25 992 SER A O 1
ATOM 7625 N N . THR A 1 993 ? 21.426 -6.072 27.926 1.00 78.19 993 THR A N 1
ATOM 7626 C CA . THR A 1 993 ? 20.085 -6.090 27.329 1.00 78.19 993 THR A CA 1
ATOM 7627 C C . THR A 1 993 ? 19.158 -5.126 28.060 1.00 78.19 993 THR A C 1
ATOM 7629 O O . THR A 1 993 ? 19.356 -4.814 29.232 1.00 78.19 993 THR A O 1
ATOM 7632 N N . THR A 1 994 ? 18.118 -4.653 27.378 1.00 85.81 994 THR A N 1
ATOM 7633 C CA . THR A 1 994 ? 17.151 -3.703 27.943 1.00 85.81 994 THR A CA 1
ATOM 7634 C C . THR A 1 994 ? 15.845 -4.409 28.294 1.00 85.81 994 THR A C 1
ATOM 7636 O O . THR A 1 994 ? 15.210 -5.019 27.432 1.00 85.81 994 THR A O 1
ATOM 7639 N N . PHE A 1 995 ? 15.414 -4.290 29.548 1.00 87.06 995 PHE A N 1
ATOM 7640 C CA . PHE A 1 995 ? 14.061 -4.622 29.969 1.00 87.06 995 PHE A CA 1
ATOM 7641 C C . PHE A 1 995 ? 13.101 -3.511 29.542 1.00 87.06 995 PHE A C 1
ATOM 7643 O O . PHE A 1 995 ? 13.355 -2.328 29.775 1.00 87.06 995 PHE A O 1
ATOM 7650 N N . ARG A 1 996 ? 11.987 -3.905 28.923 1.00 90.12 996 ARG A N 1
ATOM 7651 C CA . ARG A 1 996 ? 10.926 -3.008 28.462 1.00 90.12 996 ARG A CA 1
ATOM 7652 C C . ARG A 1 996 ? 9.592 -3.500 29.007 1.00 90.12 996 ARG A C 1
ATOM 7654 O O . ARG A 1 996 ? 9.157 -4.602 28.668 1.00 90.12 996 ARG A O 1
ATOM 7661 N N . GLY A 1 997 ? 8.955 -2.694 29.850 1.00 90.44 997 GLY A N 1
ATOM 7662 C CA . GLY A 1 997 ? 7.613 -2.958 30.352 1.00 90.44 997 GLY A CA 1
ATOM 7663 C C . GLY A 1 997 ? 6.610 -2.955 29.202 1.00 90.44 997 GLY A C 1
ATOM 7664 O O . GLY A 1 997 ? 6.546 -1.995 28.441 1.00 90.44 997 GLY A O 1
ATOM 7665 N N . VAL A 1 998 ? 5.823 -4.026 29.072 1.00 92.75 998 VAL A N 1
ATOM 7666 C CA . VAL A 1 998 ? 4.993 -4.268 27.880 1.00 92.75 998 VAL A CA 1
ATOM 7667 C C . VAL A 1 998 ? 4.015 -3.121 27.619 1.00 92.75 998 VAL A C 1
ATOM 7669 O O . VAL A 1 998 ? 4.058 -2.506 26.559 1.00 92.75 998 VAL A O 1
ATOM 7672 N N . ALA A 1 999 ? 3.183 -2.772 28.603 1.00 93.44 999 ALA A N 1
ATOM 7673 C CA . ALA A 1 999 ? 2.187 -1.717 28.433 1.00 93.44 999 ALA A CA 1
ATOM 7674 C C . ALA A 1 999 ? 2.792 -0.309 28.400 1.00 93.44 999 ALA A C 1
ATOM 7676 O O . ALA A 1 999 ? 2.423 0.490 27.548 1.00 93.44 999 ALA A O 1
ATOM 7677 N N . SER A 1 1000 ? 3.764 -0.014 29.265 1.00 92.88 1000 SER A N 1
ATOM 7678 C CA . SER A 1 1000 ? 4.385 1.312 29.318 1.00 92.88 1000 SER A CA 1
ATOM 7679 C C . SER A 1 1000 ? 5.199 1.637 28.063 1.00 92.88 1000 SER A C 1
ATOM 7681 O O . SER A 1 1000 ? 5.158 2.763 27.585 1.00 92.88 1000 SER A O 1
ATOM 7683 N N . SER A 1 1001 ? 5.921 0.661 27.499 1.00 92.75 1001 SER A N 1
ATOM 7684 C CA . SER A 1 1001 ? 6.655 0.852 26.242 1.00 92.75 1001 SER A CA 1
ATOM 7685 C C . SER A 1 1001 ? 5.731 0.849 25.026 1.00 92.75 1001 SER A C 1
ATOM 7687 O O . SER A 1 1001 ? 6.012 1.570 24.076 1.00 92.75 1001 SER A O 1
ATOM 7689 N N . TYR A 1 1002 ? 4.630 0.086 25.062 1.00 95.00 1002 TYR A N 1
ATOM 7690 C CA . TYR A 1 1002 ? 3.580 0.164 24.045 1.00 95.00 1002 TYR A CA 1
ATOM 7691 C C . TYR A 1 1002 ? 2.976 1.569 23.995 1.00 95.00 1002 TYR A C 1
ATOM 7693 O O . TYR A 1 1002 ? 3.008 2.192 22.942 1.00 95.00 1002 TYR A O 1
ATOM 7701 N N . LEU A 1 1003 ? 2.522 2.101 25.136 1.00 95.12 1003 LEU A N 1
ATOM 7702 C CA . LEU A 1 1003 ? 1.957 3.449 25.210 1.00 95.12 1003 LEU A CA 1
ATOM 7703 C C . LEU A 1 1003 ? 2.974 4.529 24.808 1.00 95.12 1003 LEU A C 1
ATOM 7705 O O . LEU A 1 1003 ? 2.610 5.487 24.132 1.00 95.12 1003 LEU A O 1
ATOM 7709 N N . ALA A 1 1004 ? 4.249 4.362 25.174 1.00 92.44 1004 ALA A N 1
ATOM 7710 C CA . ALA A 1 1004 ? 5.302 5.316 24.830 1.00 92.44 1004 ALA A CA 1
ATOM 7711 C C . ALA A 1 1004 ? 5.631 5.357 23.327 1.00 92.44 1004 ALA A C 1
ATOM 7713 O O . ALA A 1 1004 ? 6.180 6.358 22.869 1.00 92.44 1004 ALA A O 1
ATOM 7714 N N . ALA A 1 1005 ? 5.324 4.298 22.573 1.00 92.88 1005 ALA A N 1
ATOM 7715 C CA . ALA A 1 1005 ? 5.578 4.219 21.135 1.00 92.88 1005 ALA A CA 1
ATOM 7716 C C . ALA A 1 1005 ? 4.439 4.794 20.272 1.00 92.88 1005 ALA A C 1
ATOM 7718 O O . ALA A 1 1005 ? 4.619 4.922 19.063 1.00 92.88 1005 ALA A O 1
ATOM 7719 N N . LEU A 1 1006 ? 3.289 5.117 20.872 1.00 93.94 1006 LEU A N 1
ATOM 7720 C CA . LEU A 1 1006 ? 2.114 5.605 20.151 1.00 93.94 1006 LEU A CA 1
ATOM 7721 C C . LEU A 1 1006 ? 2.309 7.032 19.634 1.00 93.94 1006 LEU A C 1
ATOM 7723 O O . LEU A 1 1006 ? 2.880 7.886 20.317 1.00 93.94 1006 LEU A O 1
ATOM 7727 N N . VAL A 1 1007 ? 1.750 7.302 18.455 1.00 92.62 1007 VAL A N 1
ATOM 7728 C CA . VAL A 1 1007 ? 1.698 8.630 17.831 1.00 92.62 1007 VAL A CA 1
ATOM 7729 C C . VAL A 1 1007 ? 0.249 9.060 17.552 1.00 92.62 1007 VAL A C 1
ATOM 7731 O O . VAL A 1 1007 ? -0.658 8.223 17.527 1.00 92.62 1007 VAL A O 1
ATOM 7734 N N . PRO A 1 1008 ? -0.018 10.366 17.350 1.00 95.44 1008 PRO A N 1
ATOM 7735 C CA . PRO A 1 1008 ? -1.358 10.839 17.011 1.00 95.44 1008 PRO A CA 1
ATOM 7736 C C . PRO A 1 1008 ? -1.939 10.129 15.781 1.00 95.44 1008 PRO A C 1
ATOM 7738 O O . PRO A 1 1008 ? -1.300 10.065 14.732 1.00 95.44 1008 PRO A O 1
ATOM 7741 N N . GLY A 1 1009 ? -3.171 9.634 15.907 1.00 91.25 1009 GLY A N 1
ATOM 7742 C CA . GLY A 1 1009 ? -3.871 8.865 14.874 1.00 91.25 1009 GLY A CA 1
ATOM 7743 C C . GLY A 1 1009 ? -3.842 7.346 15.077 1.00 91.25 1009 GLY A C 1
ATOM 7744 O O . GLY A 1 1009 ? -4.668 6.654 14.475 1.00 91.25 1009 GLY A O 1
ATOM 7745 N N . ASP A 1 1010 ? -2.973 6.830 15.952 1.00 94.81 1010 ASP A N 1
ATOM 7746 C CA . ASP A 1 1010 ? -2.945 5.406 16.289 1.00 94.81 1010 ASP A CA 1
ATOM 7747 C C . ASP A 1 1010 ? -4.232 4.959 16.990 1.00 94.81 1010 ASP A C 1
ATOM 7749 O O . ASP A 1 1010 ? -4.900 5.727 17.691 1.00 94.81 1010 ASP A O 1
ATOM 7753 N N . LYS A 1 1011 ? -4.578 3.679 16.823 1.00 92.12 1011 LYS A N 1
ATOM 7754 C CA . LYS A 1 1011 ? -5.710 3.052 17.511 1.00 92.12 1011 LYS A CA 1
ATOM 7755 C C . LYS A 1 1011 ? -5.220 2.100 18.590 1.00 92.12 1011 LYS A C 1
ATOM 7757 O O . LYS A 1 1011 ? -4.307 1.309 18.356 1.00 92.12 1011 LYS A O 1
ATOM 7762 N N . ILE A 1 1012 ? -5.886 2.126 19.738 1.00 93.00 1012 ILE A N 1
ATOM 7763 C CA . ILE A 1 1012 ? -5.597 1.246 20.871 1.00 93.00 1012 ILE A CA 1
ATOM 7764 C C . ILE A 1 1012 ? -6.850 0.499 21.314 1.00 93.00 1012 ILE A C 1
ATOM 7766 O O . ILE A 1 1012 ? -7.963 1.017 21.207 1.00 93.00 1012 ILE A O 1
ATOM 7770 N N . HIS A 1 1013 ? -6.666 -0.714 21.833 1.00 91.75 1013 HIS A N 1
ATOM 7771 C CA . HIS A 1 1013 ? -7.736 -1.453 22.488 1.00 91.75 1013 HIS A CA 1
ATOM 7772 C C . HIS A 1 1013 ? -7.790 -1.106 23.968 1.00 91.75 1013 HIS A C 1
ATOM 7774 O O . HIS A 1 1013 ? -6.814 -1.306 24.695 1.00 91.75 1013 HIS A O 1
ATOM 7780 N N . GLY A 1 1014 ? -8.948 -0.641 24.421 1.00 92.81 1014 GLY A N 1
ATOM 7781 C CA . GLY A 1 1014 ? -9.182 -0.439 25.835 1.00 92.81 1014 GLY A CA 1
ATOM 7782 C C . GLY A 1 1014 ? -10.643 -0.247 26.197 1.00 92.81 1014 GLY A C 1
ATOM 7783 O O . GLY A 1 1014 ? -11.522 -0.220 25.335 1.00 92.81 1014 GLY A O 1
ATOM 7784 N N . HIS A 1 1015 ? -10.896 -0.144 27.495 1.00 94.38 1015 HIS A N 1
ATOM 7785 C CA . HIS A 1 1015 ? -12.205 0.203 28.030 1.00 94.38 1015 HIS A CA 1
ATOM 7786 C C . HIS A 1 1015 ? -12.077 1.003 29.314 1.00 94.38 1015 HIS A C 1
ATOM 7788 O O . HIS A 1 1015 ? -11.091 0.887 30.046 1.00 94.38 1015 HIS A O 1
ATOM 7794 N N . VAL A 1 1016 ? -13.103 1.799 29.599 1.00 94.56 1016 VAL A N 1
ATOM 7795 C CA . VAL A 1 1016 ? -13.240 2.448 30.896 1.00 94.56 1016 VAL A CA 1
ATOM 7796 C C . VAL A 1 1016 ? -13.748 1.417 31.891 1.00 94.56 1016 VAL A C 1
ATOM 7798 O O . VAL A 1 1016 ? -14.801 0.812 31.698 1.00 94.56 1016 VAL A O 1
ATOM 7801 N N . ARG A 1 1017 ? -12.995 1.224 32.969 1.00 93.31 1017 ARG A N 1
ATOM 7802 C CA . ARG A 1 1017 ? -13.418 0.434 34.116 1.00 93.31 1017 ARG A CA 1
ATOM 7803 C C . ARG A 1 1017 ? -13.747 1.382 35.251 1.00 93.31 1017 ARG A C 1
ATOM 7805 O O . ARG A 1 1017 ? -12.890 2.142 35.701 1.00 93.31 1017 ARG A O 1
ATOM 7812 N N . THR A 1 1018 ? -14.983 1.306 35.726 1.00 90.81 1018 THR A N 1
ATOM 7813 C CA . THR A 1 1018 ? -15.411 2.049 36.907 1.00 90.81 1018 THR A CA 1
ATOM 7814 C C . THR A 1 1018 ? -14.545 1.676 38.099 1.00 90.81 1018 THR A C 1
ATOM 7816 O O . THR A 1 1018 ? -14.152 0.516 38.255 1.00 90.81 1018 THR A O 1
ATOM 7819 N N . THR A 1 1019 ? -14.243 2.657 38.944 1.00 87.19 1019 THR A N 1
ATOM 7820 C CA . THR A 1 1019 ? -13.539 2.370 40.191 1.00 87.19 1019 THR A CA 1
ATOM 7821 C C . THR A 1 1019 ? -14.267 1.305 41.019 1.00 87.19 1019 THR A C 1
ATOM 7823 O O . THR A 1 1019 ? -15.485 1.353 41.199 1.00 87.19 1019 THR A O 1
ATOM 7826 N N . ASN A 1 1020 ? -13.514 0.329 41.539 1.00 78.25 1020 ASN A N 1
ATOM 7827 C CA . ASN A 1 1020 ? -14.062 -0.713 42.414 1.00 78.25 1020 ASN A CA 1
ATOM 7828 C C . ASN A 1 1020 ? -14.535 -0.134 43.754 1.00 78.25 1020 ASN A C 1
ATOM 7830 O O . ASN A 1 1020 ? -15.335 -0.760 44.447 1.00 78.25 1020 ASN A O 1
ATOM 7834 N N . ASN A 1 1021 ? -14.023 1.041 44.130 1.00 84.69 1021 ASN A N 1
ATOM 7835 C CA . ASN A 1 1021 ? -14.454 1.760 45.312 1.00 84.69 1021 ASN A CA 1
ATOM 7836 C C . ASN A 1 1021 ? -15.260 2.996 44.881 1.00 84.69 1021 ASN A C 1
ATOM 7838 O O . ASN A 1 1021 ? -14.658 3.987 44.465 1.00 84.69 1021 ASN A O 1
ATOM 7842 N N . PRO A 1 1022 ? -16.601 2.990 45.004 1.00 81.31 1022 PRO A N 1
ATOM 7843 C CA . PRO A 1 1022 ? -17.438 4.102 44.550 1.00 81.31 1022 PRO A CA 1
ATOM 7844 C C . PRO A 1 1022 ? -17.151 5.414 45.296 1.00 81.31 1022 PRO A C 1
ATOM 7846 O O . PRO A 1 1022 ? -17.487 6.487 44.797 1.00 81.31 1022 PRO A O 1
ATOM 7849 N N . ASN A 1 1023 ? -16.498 5.347 46.463 1.00 87.12 1023 ASN A N 1
ATOM 7850 C CA . ASN A 1 1023 ? -16.078 6.523 47.217 1.00 87.12 1023 ASN A CA 1
ATOM 7851 C C . ASN A 1 1023 ? -14.790 7.159 46.671 1.00 87.12 1023 ASN A C 1
ATOM 7853 O O . ASN A 1 1023 ? -14.433 8.248 47.122 1.00 87.12 1023 ASN A O 1
ATOM 7857 N N . PHE A 1 1024 ? -14.099 6.545 45.698 1.00 91.88 1024 PHE A N 1
ATOM 7858 C CA . PHE A 1 1024 ? -12.905 7.119 45.062 1.00 91.88 1024 PHE A CA 1
ATOM 7859 C C . PHE A 1 1024 ? -13.296 8.135 43.983 1.00 91.88 1024 PHE A C 1
ATOM 7861 O O . PHE A 1 1024 ? -12.986 8.006 42.802 1.00 91.88 1024 PHE A O 1
ATOM 7868 N N . ARG A 1 1025 ? -14.054 9.136 44.421 1.00 91.31 1025 ARG A N 1
ATOM 7869 C CA . ARG A 1 1025 ? -14.566 10.258 43.643 1.00 91.31 1025 ARG A CA 1
ATOM 7870 C C . ARG A 1 1025 ? -14.658 11.481 44.540 1.00 91.31 1025 ARG A C 1
ATOM 7872 O O . ARG A 1 1025 ? -14.713 11.359 45.774 1.00 91.31 1025 ARG A O 1
ATOM 7879 N N . LEU A 1 1026 ? -14.758 12.650 43.916 1.00 91.00 1026 LEU A N 1
ATOM 7880 C CA . LEU A 1 1026 ? -15.149 13.853 44.636 1.00 91.00 1026 LEU A CA 1
ATOM 7881 C C . LEU A 1 1026 ? -16.505 13.638 45.337 1.00 91.00 1026 LEU A C 1
ATOM 7883 O O . LEU A 1 1026 ? -17.378 12.948 44.800 1.00 91.00 1026 LEU A O 1
ATOM 7887 N N . PRO A 1 1027 ? -16.690 14.174 46.556 1.00 88.88 1027 PRO A N 1
ATOM 7888 C CA . PRO A 1 1027 ? -17.981 14.135 47.227 1.00 88.88 1027 PRO A CA 1
ATOM 7889 C C . PRO A 1 1027 ? -19.075 14.791 46.367 1.00 88.88 1027 PRO A C 1
ATOM 7891 O O . PRO A 1 1027 ? -18.830 15.845 45.781 1.00 88.88 1027 PRO A O 1
ATOM 7894 N N . PRO A 1 1028 ? -20.291 14.219 46.312 1.00 80.12 1028 PRO A N 1
ATOM 7895 C CA . PRO A 1 1028 ? -21.403 14.812 45.566 1.00 80.12 1028 PRO A CA 1
ATOM 7896 C C . PRO A 1 1028 ? -21.904 16.117 46.201 1.00 80.12 1028 PRO A C 1
ATOM 7898 O O . PRO A 1 1028 ? -22.481 16.956 45.514 1.00 80.12 1028 PRO A O 1
ATOM 7901 N N . ALA A 1 1029 ? -21.700 16.282 47.511 1.00 78.75 1029 ALA A N 1
ATOM 7902 C CA . ALA A 1 1029 ? -22.045 17.490 48.240 1.00 78.75 1029 ALA A CA 1
ATOM 7903 C C . ALA A 1 1029 ? -20.928 18.544 48.047 1.00 78.75 1029 ALA A C 1
ATOM 7905 O O . ALA A 1 1029 ? -19.790 18.307 48.466 1.00 78.75 1029 ALA A O 1
ATOM 7906 N N . PRO A 1 1030 ? -21.218 19.690 47.398 1.00 71.50 1030 PRO A N 1
ATOM 7907 C CA . PRO A 1 1030 ? -20.203 20.668 46.985 1.00 71.50 1030 PRO A CA 1
ATOM 7908 C C . PRO A 1 1030 ? -19.549 21.434 48.151 1.00 71.50 1030 PRO A C 1
ATOM 7910 O O . PRO A 1 1030 ? -18.558 22.136 47.943 1.00 71.50 1030 PRO A O 1
ATOM 7913 N N . ASP A 1 1031 ? -20.092 21.293 49.361 1.00 81.69 1031 ASP A N 1
ATOM 7914 C CA . ASP A 1 1031 ? -19.622 21.853 50.632 1.00 81.69 1031 ASP A CA 1
ATOM 7915 C C . ASP A 1 1031 ? -18.702 20.899 51.423 1.00 81.69 1031 ASP A C 1
ATOM 7917 O O . ASP A 1 1031 ? -18.094 21.313 52.410 1.00 81.69 1031 ASP A O 1
ATOM 7921 N N . THR A 1 1032 ? -18.527 19.650 50.976 1.00 90.00 1032 THR A N 1
ATOM 7922 C CA . THR A 1 1032 ? -17.655 18.678 51.651 1.00 90.00 1032 THR A CA 1
ATOM 7923 C C . THR A 1 1032 ? -16.181 18.889 51.273 1.00 90.00 1032 THR A C 1
ATOM 7925 O O . THR A 1 1032 ? -15.840 18.800 50.088 1.00 90.00 1032 THR A O 1
ATOM 7928 N N . PRO A 1 1033 ? -15.268 19.116 52.240 1.00 93.94 1033 PRO A N 1
ATOM 7929 C CA . PRO A 1 1033 ? -13.855 19.320 51.930 1.00 93.94 1033 PRO A CA 1
ATOM 7930 C C . PRO A 1 1033 ? -13.155 18.043 51.434 1.00 93.94 1033 PRO A C 1
ATOM 7932 O O . PRO A 1 1033 ? -13.601 16.923 51.690 1.00 93.94 1033 PRO A O 1
ATOM 7935 N N . VAL A 1 1034 ? -12.018 18.187 50.748 1.00 95.00 1034 VAL A N 1
ATOM 7936 C CA . VAL A 1 1034 ? -11.253 17.042 50.215 1.00 95.00 1034 VAL A CA 1
ATOM 7937 C C . VAL A 1 1034 ? -9.762 17.178 50.521 1.00 95.00 1034 VAL A C 1
ATOM 7939 O O . VAL A 1 1034 ? -9.180 18.247 50.367 1.00 95.00 1034 VAL A O 1
ATOM 7942 N N . ILE A 1 1035 ? -9.124 16.084 50.931 1.00 96.31 1035 ILE A N 1
ATOM 7943 C CA . ILE A 1 1035 ? -7.671 15.983 51.100 1.00 96.31 1035 ILE A CA 1
ATOM 7944 C C . ILE A 1 1035 ? -7.159 14.931 50.118 1.00 96.31 1035 ILE A C 1
ATOM 7946 O O . ILE A 1 1035 ? -7.428 13.742 50.263 1.00 96.31 1035 ILE A O 1
ATOM 7950 N N . MET A 1 1036 ? -6.422 15.369 49.108 1.00 97.00 1036 MET A N 1
ATOM 7951 C CA . MET A 1 1036 ? -5.814 14.525 48.086 1.00 97.00 1036 MET A CA 1
ATOM 7952 C C . MET A 1 1036 ? -4.343 14.283 48.423 1.00 97.00 1036 MET A C 1
ATOM 7954 O O . MET A 1 1036 ? -3.622 15.217 48.770 1.00 97.00 1036 MET A O 1
ATOM 7958 N N . VAL A 1 1037 ? -3.891 13.035 48.316 1.00 96.44 1037 VAL A N 1
ATOM 7959 C CA . VAL A 1 1037 ? -2.512 12.630 48.615 1.00 96.44 1037 VAL A CA 1
ATOM 7960 C C . VAL A 1 1037 ? -1.972 11.792 47.462 1.00 96.44 1037 VAL A C 1
ATOM 7962 O O . VAL A 1 1037 ? -2.496 10.721 47.165 1.00 96.44 1037 VAL A O 1
ATOM 7965 N N . ALA A 1 1038 ? -0.909 12.264 46.817 1.00 95.31 1038 ALA A N 1
ATOM 7966 C CA . ALA A 1 1038 ? -0.313 11.607 45.662 1.00 95.31 1038 ALA A CA 1
ATOM 7967 C C . ALA A 1 1038 ? 1.216 11.634 45.687 1.00 95.31 1038 ALA A C 1
ATOM 7969 O O . ALA A 1 1038 ? 1.838 12.536 46.249 1.00 95.31 1038 ALA A O 1
ATOM 7970 N N . ALA A 1 1039 ? 1.837 10.660 45.021 1.00 92.00 1039 ALA A N 1
ATOM 7971 C CA . ALA A 1 1039 ? 3.267 10.684 44.730 1.00 92.00 1039 ALA A CA 1
ATOM 7972 C C . ALA A 1 1039 ? 3.562 10.140 43.326 1.00 92.00 1039 ALA A C 1
ATOM 7974 O O . ALA A 1 1039 ? 3.005 9.117 42.925 1.00 92.00 1039 ALA A O 1
ATOM 7975 N N . GLY A 1 1040 ? 4.466 10.801 42.597 1.00 90.06 1040 GLY A N 1
ATOM 7976 C CA . GLY A 1 1040 ? 4.854 10.415 41.237 1.00 90.06 1040 GLY A CA 1
ATOM 7977 C C . GLY A 1 1040 ? 3.663 10.320 40.275 1.00 90.06 1040 GLY A C 1
ATOM 7978 O O . GLY A 1 1040 ? 2.818 11.211 40.243 1.00 90.06 1040 GLY A O 1
ATOM 7979 N N . SER A 1 1041 ? 3.576 9.224 39.514 1.00 90.38 1041 SER A N 1
ATOM 7980 C CA . SER A 1 1041 ? 2.452 8.924 38.608 1.00 90.38 1041 SER A CA 1
ATOM 7981 C C . SER A 1 1041 ? 1.096 8.799 39.322 1.00 90.38 1041 SER A C 1
ATOM 7983 O O . SER A 1 1041 ? 0.058 8.984 38.691 1.00 90.38 1041 SER A O 1
ATOM 7985 N N . GLY A 1 1042 ? 1.081 8.618 40.651 1.00 91.56 1042 GLY A N 1
ATOM 7986 C CA . GLY A 1 1042 ? -0.138 8.656 41.466 1.00 91.56 1042 GLY A CA 1
ATOM 7987 C C . GLY A 1 1042 ? -0.867 10.008 41.457 1.00 91.56 1042 GLY A C 1
ATOM 7988 O O . GLY A 1 1042 ? -1.971 10.108 41.983 1.00 91.56 1042 GLY A O 1
ATOM 7989 N N . ILE A 1 1043 ? -0.287 11.048 40.845 1.00 94.00 1043 ILE A N 1
ATOM 7990 C CA . ILE A 1 1043 ? -0.977 12.317 40.585 1.00 94.00 1043 ILE A CA 1
ATOM 7991 C C . ILE A 1 1043 ? -2.144 12.172 39.605 1.00 94.00 1043 ILE A C 1
ATOM 7993 O O . ILE A 1 1043 ? -3.036 13.010 39.636 1.00 94.00 1043 ILE A O 1
ATOM 7997 N N . ALA A 1 1044 ? -2.159 11.129 38.765 1.00 94.88 1044 ALA A N 1
ATOM 7998 C CA . ALA A 1 1044 ? -3.129 10.955 37.685 1.00 94.88 1044 ALA A CA 1
ATOM 7999 C C . ALA A 1 1044 ? -4.585 11.231 38.124 1.00 94.88 1044 ALA A C 1
ATOM 8001 O O . ALA A 1 1044 ? -5.129 12.260 37.718 1.00 94.88 1044 ALA A O 1
ATOM 8002 N N . PRO A 1 1045 ? -5.214 10.440 39.014 1.00 95.25 1045 PRO A N 1
ATOM 8003 C CA . PRO A 1 1045 ? -6.607 10.685 39.389 1.00 95.25 1045 PRO A CA 1
ATOM 8004 C C . PRO A 1 1045 ? -6.804 12.029 40.107 1.00 95.25 1045 PRO A C 1
ATOM 8006 O O . PRO A 1 1045 ? -7.850 12.656 39.960 1.00 95.25 1045 PRO A O 1
ATOM 8009 N N . MET A 1 1046 ? -5.788 12.521 40.828 1.00 96.19 1046 MET A N 1
ATOM 8010 C CA . MET A 1 1046 ? -5.858 13.811 41.523 1.00 96.19 1046 MET A CA 1
ATOM 8011 C C . MET A 1 1046 ? -5.893 14.983 40.547 1.00 96.19 1046 MET A C 1
ATOM 8013 O O . MET A 1 1046 ? -6.640 15.932 40.766 1.00 96.19 1046 MET A O 1
ATOM 8017 N N . ARG A 1 1047 ? -5.141 14.906 39.444 1.00 95.31 1047 ARG A N 1
ATOM 8018 C CA . ARG A 1 1047 ? -5.236 15.871 38.347 1.00 95.31 1047 ARG A CA 1
ATOM 8019 C C . ARG A 1 1047 ? -6.647 15.886 37.765 1.00 95.31 1047 ARG A C 1
ATOM 8021 O O . ARG A 1 1047 ? -7.211 16.962 37.615 1.00 95.31 1047 ARG A O 1
ATOM 8028 N N . GLY A 1 1048 ? -7.240 14.713 37.527 1.00 95.44 1048 GLY A N 1
ATOM 8029 C CA . GLY A 1 1048 ? -8.627 14.608 37.069 1.00 95.44 1048 GLY A CA 1
ATOM 8030 C C . GLY A 1 1048 ? -9.616 15.278 38.030 1.00 95.44 1048 GLY A C 1
ATOM 8031 O O . GLY A 1 1048 ? -10.465 16.051 37.597 1.00 95.44 1048 GLY A O 1
ATOM 8032 N N . PHE A 1 1049 ? -9.467 15.070 39.341 1.00 95.75 1049 PHE A N 1
ATOM 8033 C CA . PHE A 1 1049 ? -10.293 15.747 40.348 1.00 95.75 1049 PHE A CA 1
ATOM 8034 C C . PHE A 1 1049 ? -10.068 17.265 40.401 1.00 95.75 1049 PHE A C 1
ATOM 8036 O O . PHE A 1 1049 ? -11.020 18.020 40.593 1.00 95.75 1049 PHE A O 1
ATOM 8043 N N . VAL A 1 1050 ? -8.836 17.744 40.221 1.00 95.06 1050 VAL A N 1
ATOM 8044 C CA . VAL A 1 1050 ? -8.555 19.186 40.144 1.00 95.06 1050 VAL A CA 1
ATOM 8045 C C . VAL A 1 1050 ? -9.178 19.791 38.883 1.00 95.06 1050 VAL A C 1
ATOM 8047 O O . VAL A 1 1050 ? -9.852 20.814 38.985 1.00 95.06 1050 VAL A O 1
ATOM 8050 N N . GLU A 1 1051 ? -9.031 19.145 37.725 1.00 94.06 1051 GLU A N 1
ATOM 8051 C CA . GLU A 1 1051 ? -9.650 19.564 36.460 1.00 94.06 1051 GLU A CA 1
ATOM 8052 C C . GLU A 1 1051 ? -11.186 19.612 36.578 1.00 94.06 1051 GLU A C 1
ATOM 8054 O O . GLU A 1 1051 ? -11.816 20.583 36.153 1.00 94.06 1051 GLU A O 1
ATOM 8059 N N . GLU A 1 1052 ? -11.786 18.624 37.250 1.00 93.81 1052 GLU A N 1
ATOM 8060 C CA . GLU A 1 1052 ? -13.220 18.592 37.550 1.00 93.81 1052 GLU A CA 1
ATOM 8061 C C . GLU A 1 1052 ? -13.660 19.796 38.388 1.00 93.81 1052 GLU A C 1
ATOM 8063 O O . GLU A 1 1052 ? -14.623 20.489 38.056 1.00 93.81 1052 GLU A O 1
ATOM 8068 N N . ARG A 1 1053 ? -12.917 20.098 39.457 1.00 92.44 1053 ARG A N 1
ATOM 8069 C CA . ARG A 1 1053 ? -13.203 21.256 40.307 1.00 92.44 1053 ARG A CA 1
ATOM 8070 C C . ARG A 1 1053 ? -13.026 22.578 39.563 1.00 92.44 1053 ARG A C 1
ATOM 8072 O O . ARG A 1 1053 ? -13.804 23.497 39.802 1.00 92.44 1053 ARG A O 1
ATOM 8079 N N . VAL A 1 1054 ? -12.055 22.684 38.653 1.00 91.50 1054 VAL A N 1
ATOM 8080 C CA . VAL A 1 1054 ? -11.872 23.877 37.807 1.00 91.50 1054 VAL A CA 1
ATOM 8081 C C . VAL A 1 1054 ? -13.080 24.077 36.890 1.00 91.50 1054 VAL A C 1
ATOM 8083 O O . VAL A 1 1054 ? -13.567 25.202 36.768 1.00 91.50 1054 VAL A O 1
ATOM 8086 N N . ALA A 1 1055 ? -13.597 23.006 36.283 1.00 90.69 1055 ALA A N 1
ATOM 8087 C CA . ALA A 1 1055 ? -14.798 23.072 35.452 1.00 90.69 1055 ALA A CA 1
ATOM 8088 C C . ALA A 1 1055 ? -16.039 23.490 36.263 1.00 90.69 1055 ALA A C 1
ATOM 8090 O O . ALA A 1 1055 ? -16.795 24.361 35.829 1.00 90.69 1055 ALA A O 1
ATOM 8091 N N . LEU A 1 1056 ? -16.211 22.936 37.468 1.00 88.81 1056 LEU A N 1
ATOM 8092 C CA . LEU A 1 1056 ? -17.296 23.312 38.381 1.00 88.81 1056 LEU A CA 1
ATOM 8093 C C . LEU A 1 1056 ? -17.193 24.777 38.834 1.00 88.81 1056 LEU A C 1
ATOM 8095 O O . LEU A 1 1056 ? -18.200 25.483 38.839 1.00 88.81 1056 LEU A O 1
ATOM 8099 N N . ALA A 1 1057 ? -15.988 25.261 39.153 1.00 87.56 1057 ALA A N 1
ATOM 8100 C CA . ALA A 1 1057 ? -15.749 26.660 39.512 1.00 87.56 1057 ALA A CA 1
ATOM 8101 C C . ALA A 1 1057 ? -16.095 27.619 38.363 1.00 87.56 1057 ALA A C 1
ATOM 8103 O O . ALA A 1 1057 ? -16.698 28.665 38.589 1.00 87.56 1057 ALA A O 1
ATOM 8104 N N . ALA A 1 1058 ? -15.742 27.253 37.125 1.00 86.19 1058 ALA A N 1
ATOM 8105 C CA . ALA A 1 1058 ? -16.042 28.050 35.938 1.00 86.19 1058 ALA A CA 1
ATOM 8106 C C . ALA A 1 1058 ? -17.547 28.104 35.615 1.00 86.19 1058 ALA A C 1
ATOM 8108 O O . ALA A 1 1058 ? -18.014 29.093 35.053 1.00 86.19 1058 ALA A O 1
ATOM 8109 N N . ALA A 1 1059 ? -18.301 27.059 35.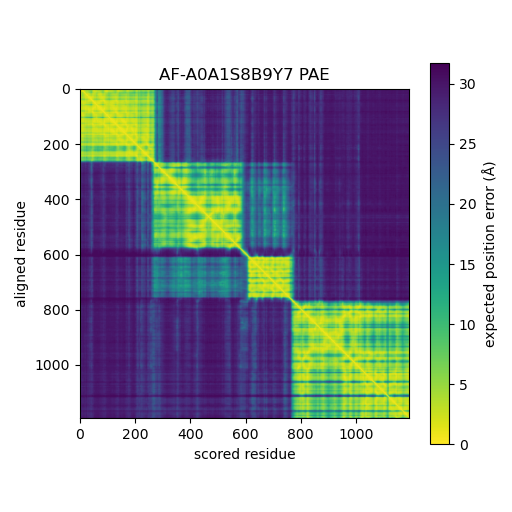968 1.00 82.75 1059 ALA A N 1
ATOM 8110 C CA . ALA A 1 1059 ? -19.753 27.008 35.801 1.00 82.75 1059 ALA A CA 1
ATOM 8111 C C . ALA A 1 1059 ? -20.525 27.734 36.923 1.00 82.75 1059 ALA A C 1
ATOM 8113 O O . ALA A 1 1059 ? -21.695 28.076 36.739 1.00 82.75 1059 ALA A O 1
ATOM 8114 N N . ALA A 1 1060 ? -19.902 27.967 38.082 1.00 79.94 1060 ALA A N 1
ATOM 8115 C CA . ALA A 1 1060 ? -20.532 28.636 39.216 1.00 79.94 1060 ALA A CA 1
ATOM 8116 C C . ALA A 1 1060 ? -20.691 30.150 38.977 1.00 79.94 1060 ALA A C 1
ATOM 8118 O O . ALA A 1 1060 ? -19.775 30.830 38.515 1.00 79.94 1060 ALA A O 1
ATOM 8119 N N . ALA A 1 1061 ? -21.853 30.703 39.345 1.00 67.12 1061 ALA A N 1
ATOM 8120 C CA . ALA A 1 1061 ? -22.201 32.112 39.115 1.00 67.12 1061 ALA A CA 1
ATOM 8121 C C . ALA A 1 1061 ? -21.282 33.121 39.838 1.00 67.12 1061 ALA A C 1
ATOM 8123 O O . ALA A 1 1061 ? -21.212 34.285 39.450 1.00 67.12 1061 ALA A O 1
ATOM 8124 N N . ASP A 1 1062 ? -20.582 32.687 40.884 1.00 68.62 1062 ASP A N 1
ATOM 8125 C CA . ASP A 1 1062 ? -19.660 33.487 41.692 1.00 68.62 1062 ASP A CA 1
ATOM 8126 C C . ASP A 1 1062 ? -18.176 33.268 41.328 1.00 68.62 1062 ASP A C 1
ATOM 8128 O O . ASP A 1 1062 ? -17.286 33.797 42.002 1.00 68.62 1062 ASP A O 1
ATOM 8132 N N . GLY A 1 1063 ? -17.906 32.493 40.269 1.00 64.94 1063 GLY A N 1
ATOM 8133 C CA . GLY A 1 1063 ? -16.559 32.135 39.824 1.00 64.94 1063 GLY A CA 1
ATOM 8134 C C . GLY A 1 1063 ? -15.825 31.175 40.764 1.00 64.94 1063 GLY A C 1
ATOM 8135 O O . GLY A 1 1063 ? -14.595 31.189 40.791 1.00 64.94 1063 GLY A O 1
ATOM 8136 N N . GLY A 1 1064 ? -16.553 30.388 41.567 1.00 64.69 1064 GLY A N 1
ATOM 8137 C CA . GLY A 1 1064 ? -15.991 29.428 42.522 1.00 64.69 1064 GLY A CA 1
ATOM 8138 C C . GLY A 1 1064 ? -15.824 29.977 43.944 1.00 64.69 1064 GLY A C 1
ATOM 8139 O O . GLY A 1 1064 ? -15.232 29.303 44.792 1.00 64.69 1064 GLY A O 1
ATOM 8140 N N . LYS A 1 1065 ? -16.354 31.175 44.239 1.00 62.81 1065 LYS A N 1
ATOM 8141 C CA . LYS A 1 1065 ? -16.324 31.816 45.571 1.00 62.81 1065 LYS A CA 1
ATOM 8142 C C . LYS A 1 1065 ? -17.304 31.158 46.555 1.00 62.81 1065 LYS A C 1
ATOM 8144 O O . LYS A 1 1065 ? -18.219 31.785 47.070 1.00 62.81 1065 LYS A O 1
ATOM 8149 N N . GLY A 1 1066 ? -17.044 29.901 46.885 1.00 64.88 1066 GLY A N 1
ATOM 8150 C CA . GLY A 1 1066 ? -17.868 29.126 47.814 1.00 64.88 1066 GLY A CA 1
ATOM 8151 C C . GLY A 1 1066 ? -17.623 27.621 47.772 1.00 64.88 1066 GLY A C 1
ATOM 8152 O O . GLY A 1 1066 ? -18.286 26.886 48.497 1.00 64.88 1066 GLY A O 1
ATOM 8153 N N . MET A 1 1067 ? -16.685 27.146 46.944 1.00 80.94 1067 MET A N 1
ATOM 8154 C CA . MET A 1 1067 ? -16.326 25.729 46.912 1.00 80.94 1067 MET A CA 1
ATOM 8155 C C . MET A 1 1067 ? -15.719 25.283 48.243 1.00 80.94 1067 MET A C 1
ATOM 8157 O O . MET A 1 1067 ? -14.912 25.999 48.840 1.00 80.94 1067 MET A O 1
ATOM 8161 N N . ALA A 1 1068 ? -16.047 24.061 48.669 1.00 87.06 1068 ALA A N 1
ATOM 8162 C CA . ALA A 1 1068 ? -15.414 23.459 49.834 1.00 87.06 1068 ALA A CA 1
ATOM 8163 C C . ALA A 1 1068 ? -13.882 23.434 49.699 1.00 87.06 1068 ALA A C 1
ATOM 8165 O O . ALA A 1 1068 ? -13.383 23.192 48.590 1.00 87.06 1068 ALA A O 1
ATOM 8166 N N . PRO A 1 1069 ? -13.124 23.619 50.795 1.00 92.06 1069 PRO A N 1
ATOM 8167 C CA . PRO A 1 1069 ? -11.668 23.536 50.767 1.00 92.06 1069 PRO A CA 1
ATOM 8168 C C . PRO A 1 1069 ? -11.169 22.209 50.182 1.00 92.06 1069 PRO A C 1
ATOM 8170 O O . PRO A 1 1069 ? -11.671 21.138 50.524 1.00 92.06 1069 PRO A O 1
ATOM 8173 N N . ALA A 1 1070 ? -10.151 22.272 49.325 1.00 94.44 1070 ALA A N 1
ATOM 8174 C CA . ALA A 1 1070 ? -9.458 21.093 48.819 1.00 94.44 1070 ALA A CA 1
ATOM 8175 C C . ALA A 1 1070 ? -7.947 21.261 48.981 1.00 94.44 1070 ALA A C 1
ATOM 8177 O O . ALA A 1 1070 ? -7.401 22.265 48.531 1.00 94.44 1070 ALA A O 1
ATOM 8178 N N . LEU A 1 1071 ? -7.274 20.288 49.593 1.00 96.44 1071 LEU A N 1
ATOM 8179 C CA . LEU A 1 1071 ? -5.814 20.250 49.720 1.00 96.44 1071 LEU A CA 1
ATOM 8180 C C . LEU A 1 1071 ? -5.243 19.139 48.841 1.00 96.44 1071 LEU A C 1
ATOM 8182 O O . LEU A 1 1071 ? -5.805 18.048 48.805 1.00 96.44 1071 LEU A O 1
ATOM 8186 N N . LEU A 1 1072 ? -4.122 19.395 48.166 1.00 97.19 1072 LEU A N 1
ATOM 8187 C CA . LEU A 1 1072 ? -3.392 18.398 47.381 1.00 97.19 1072 LEU A CA 1
ATOM 8188 C C . LEU A 1 1072 ? -1.948 18.282 47.864 1.00 97.19 1072 LEU A C 1
ATOM 8190 O O . LEU A 1 1072 ? -1.105 19.106 47.518 1.00 97.19 1072 LEU A O 1
ATOM 8194 N N . TYR A 1 1073 ? -1.653 17.223 48.612 1.00 96.31 1073 TYR A N 1
ATOM 8195 C CA . TYR A 1 1073 ? -0.297 16.842 48.993 1.00 96.31 1073 TYR A CA 1
ATOM 8196 C C . TYR A 1 1073 ? 0.337 16.004 47.884 1.00 96.31 1073 TYR A C 1
ATOM 8198 O O . TYR A 1 1073 ? -0.051 14.854 47.676 1.00 96.31 1073 TYR A O 1
ATOM 8206 N N . PHE A 1 1074 ? 1.313 16.574 47.172 1.00 95.25 1074 PHE A N 1
ATOM 8207 C CA . PHE A 1 1074 ? 1.939 15.930 46.015 1.00 95.25 1074 PHE A CA 1
ATOM 8208 C C . PHE A 1 1074 ? 3.453 15.766 46.190 1.00 95.25 1074 PHE A C 1
ATOM 8210 O O . PHE A 1 1074 ? 4.188 16.740 46.341 1.00 95.25 1074 PHE A O 1
ATOM 8217 N N . GLY A 1 1075 ? 3.930 14.520 46.172 1.00 92.31 1075 GLY A N 1
ATOM 8218 C CA . GLY A 1 1075 ? 5.350 14.177 46.261 1.00 92.31 1075 GLY A CA 1
ATOM 8219 C C . GLY A 1 1075 ? 6.004 13.873 44.913 1.00 92.31 1075 GLY A C 1
ATOM 8220 O O . GLY A 1 1075 ? 5.575 12.961 44.203 1.00 92.31 1075 GLY A O 1
ATOM 8221 N N . CYS A 1 1076 ? 7.106 14.554 44.608 1.00 90.56 1076 CYS A N 1
ATOM 8222 C CA . CYS A 1 1076 ? 8.014 14.229 43.501 1.00 90.56 1076 CYS A CA 1
ATOM 8223 C C . CYS A 1 1076 ? 9.482 14.328 43.962 1.00 90.56 1076 CYS A C 1
ATOM 8225 O O . CYS A 1 1076 ? 9.753 14.505 45.153 1.00 90.56 1076 CYS A O 1
ATOM 8227 N N . ARG A 1 1077 ? 10.454 14.098 43.074 1.00 89.06 1077 ARG A N 1
ATOM 8228 C CA . ARG A 1 1077 ? 11.875 14.044 43.458 1.00 89.06 1077 ARG A CA 1
ATOM 8229 C C . ARG A 1 1077 ? 12.527 15.419 43.374 1.00 89.06 1077 ARG A C 1
ATOM 8231 O O . ARG A 1 1077 ? 13.312 15.754 44.257 1.00 89.06 1077 ARG A O 1
ATOM 8238 N N . ASP A 1 1078 ? 12.225 16.178 42.335 1.00 88.50 1078 ASP A N 1
ATOM 8239 C CA . ASP A 1 1078 ? 12.921 17.389 41.929 1.00 88.50 1078 ASP A CA 1
ATOM 8240 C C . ASP A 1 1078 ? 11.931 18.406 41.342 1.00 88.50 1078 ASP A C 1
ATOM 8242 O O . ASP A 1 1078 ? 11.153 18.091 40.438 1.00 88.50 1078 ASP A O 1
ATOM 8246 N N . CYS A 1 1079 ? 11.970 19.634 41.860 1.00 87.00 1079 CYS A N 1
ATOM 8247 C CA . CYS A 1 1079 ? 11.033 20.694 41.491 1.00 87.00 1079 CYS A CA 1
ATOM 8248 C C . CYS A 1 1079 ? 11.133 21.175 40.037 1.00 87.00 1079 CYS A C 1
ATOM 8250 O O . CYS A 1 1079 ? 10.164 21.734 39.534 1.00 87.00 1079 CYS A O 1
ATOM 8252 N N . GLU A 1 1080 ? 12.264 20.968 39.363 1.00 84.25 1080 GLU A N 1
ATOM 8253 C CA . GLU A 1 1080 ? 12.459 21.369 37.964 1.00 84.25 1080 GLU A CA 1
ATOM 8254 C C . GLU A 1 1080 ? 12.267 20.194 37.000 1.00 84.25 1080 GLU A C 1
ATOM 8256 O O . GLU A 1 1080 ? 11.873 20.390 35.852 1.00 84.25 1080 GLU A O 1
ATOM 8261 N N . ARG A 1 1081 ? 12.572 18.967 37.443 1.00 83.44 1081 ARG A N 1
ATOM 8262 C CA . ARG A 1 1081 ? 12.748 17.823 36.532 1.00 83.44 1081 ARG A CA 1
ATOM 8263 C C . ARG A 1 1081 ? 11.601 16.818 36.520 1.00 83.44 1081 ARG A C 1
ATOM 8265 O O . ARG A 1 1081 ? 11.383 16.187 35.488 1.00 83.44 1081 ARG A O 1
ATOM 8272 N N . ASP A 1 1082 ? 10.901 16.617 37.640 1.00 87.06 1082 ASP A N 1
ATOM 8273 C CA . ASP A 1 1082 ? 9.784 15.660 37.715 1.00 87.06 1082 ASP A CA 1
ATOM 8274 C C . ASP A 1 1082 ? 8.552 16.173 38.475 1.00 87.06 1082 ASP A C 1
ATOM 8276 O O . ASP A 1 1082 ? 7.665 15.384 38.822 1.00 87.06 1082 ASP A O 1
ATOM 8280 N N . PHE A 1 1083 ? 8.445 17.495 38.649 1.00 89.62 1083 PHE A N 1
ATOM 8281 C CA . PHE A 1 1083 ? 7.228 18.171 39.098 1.00 89.62 1083 PHE A CA 1
ATOM 8282 C C . PHE A 1 1083 ? 6.187 18.269 37.972 1.00 89.62 1083 PHE A C 1
ATOM 8284 O O . PHE A 1 1083 ? 5.838 19.338 37.467 1.00 89.62 1083 PHE A O 1
ATOM 8291 N N . ILE A 1 1084 ? 5.708 17.100 37.552 1.00 88.81 1084 ILE A N 1
ATOM 8292 C CA . ILE A 1 1084 ? 4.727 16.958 36.477 1.00 88.81 1084 ILE A CA 1
ATOM 8293 C C . ILE A 1 1084 ? 3.423 17.695 36.814 1.00 88.81 1084 ILE A C 1
ATOM 8295 O O . ILE A 1 1084 ? 2.991 17.725 37.966 1.00 88.81 1084 ILE A O 1
ATOM 8299 N N . CYS A 1 1085 ? 2.802 18.299 35.797 1.00 88.31 1085 CYS A N 1
ATOM 8300 C CA . CYS A 1 1085 ? 1.578 19.105 35.922 1.00 88.31 1085 CYS A CA 1
ATOM 8301 C C . CYS A 1 1085 ? 1.710 20.358 36.816 1.00 88.31 1085 CYS A C 1
ATOM 8303 O O . CYS A 1 1085 ? 0.697 20.960 37.159 1.00 88.31 1085 CYS A O 1
ATOM 8305 N N . GLY A 1 1086 ? 2.928 20.781 37.180 1.00 86.88 1086 GLY A N 1
ATOM 8306 C CA . GLY A 1 1086 ? 3.152 21.902 38.099 1.00 86.88 1086 GLY A CA 1
ATOM 8307 C C . GLY A 1 1086 ? 2.526 23.229 37.656 1.00 86.88 1086 GLY A C 1
ATOM 8308 O O . GLY A 1 1086 ? 1.917 23.915 38.474 1.00 86.88 1086 GLY A O 1
ATOM 8309 N N . GLU A 1 1087 ? 2.615 23.571 36.367 1.00 88.44 1087 GLU A N 1
ATOM 8310 C CA . GLU A 1 1087 ? 2.003 24.791 35.815 1.00 88.44 1087 GLU A CA 1
ATOM 8311 C C . GLU A 1 1087 ? 0.472 24.765 35.940 1.00 88.44 1087 GLU A C 1
ATOM 8313 O O . GLU A 1 1087 ? -0.119 25.681 36.510 1.00 88.44 1087 GLU A O 1
ATOM 8318 N N . GLU A 1 1088 ? -0.159 23.676 35.488 1.00 90.44 1088 GLU A N 1
ATOM 8319 C CA . GLU A 1 1088 ? -1.613 23.468 35.543 1.00 90.44 1088 GLU A CA 1
ATOM 8320 C C . GLU A 1 1088 ? -2.140 23.508 36.987 1.00 90.44 1088 GLU A C 1
ATOM 8322 O O . GLU A 1 1088 ? -3.123 24.191 37.289 1.00 90.44 1088 GLU A O 1
ATOM 8327 N N . LEU A 1 1089 ? -1.457 22.820 37.908 1.00 93.06 1089 LEU A N 1
ATOM 8328 C CA . LEU A 1 1089 ? -1.820 22.800 39.325 1.00 93.06 1089 LEU A CA 1
ATOM 8329 C C . LEU A 1 1089 ? -1.619 24.173 39.985 1.00 93.06 1089 LEU A C 1
ATOM 8331 O O . LEU A 1 1089 ? -2.450 24.592 40.791 1.00 93.06 1089 LEU A O 1
ATOM 8335 N N . GLY A 1 1090 ? -0.561 24.900 39.620 1.00 91.94 1090 GLY A N 1
ATOM 8336 C CA . GLY A 1 1090 ? -0.311 26.259 40.101 1.00 91.94 1090 GLY A CA 1
ATOM 8337 C C . GLY A 1 1090 ? -1.353 27.268 39.607 1.00 91.94 1090 GLY A C 1
ATOM 8338 O O . GLY A 1 1090 ? -1.734 28.185 40.336 1.00 91.94 1090 GLY A O 1
ATOM 8339 N N . GLU A 1 1091 ? -1.873 27.102 38.389 1.00 91.44 1091 GLU A N 1
ATOM 8340 C CA . GLU A 1 1091 ? -3.007 27.895 37.903 1.00 91.44 1091 GLU A CA 1
ATOM 8341 C C . GLU A 1 1091 ? -4.302 27.588 38.661 1.00 91.44 1091 GLU A C 1
ATOM 8343 O O . GLU A 1 1091 ? -5.052 28.511 38.992 1.00 91.44 1091 GLU A O 1
ATOM 8348 N N . ALA A 1 1092 ? -4.566 26.314 38.960 1.00 91.06 1092 ALA A N 1
ATOM 8349 C CA . ALA A 1 1092 ? -5.720 25.914 39.762 1.00 91.06 1092 ALA A CA 1
ATOM 8350 C C . ALA A 1 1092 ? -5.647 26.476 41.195 1.00 91.06 1092 ALA A C 1
ATOM 8352 O O . ALA A 1 1092 ? -6.666 26.916 41.737 1.00 91.06 1092 ALA A O 1
ATOM 8353 N N . GLU A 1 1093 ? -4.448 26.537 41.781 1.00 93.00 1093 GLU A N 1
ATOM 8354 C CA . GLU A 1 1093 ? -4.212 27.163 43.086 1.00 93.00 1093 GLU A CA 1
ATOM 8355 C C . GLU A 1 1093 ? -4.459 28.675 43.065 1.00 93.00 1093 GLU A C 1
ATOM 8357 O O . GLU A 1 1093 ? -5.180 29.192 43.919 1.00 93.00 1093 GLU A O 1
ATOM 8362 N N . LYS A 1 1094 ? -3.964 29.391 42.046 1.00 90.38 1094 LYS A N 1
ATOM 8363 C CA . LYS A 1 1094 ? -4.229 30.836 41.879 1.00 90.38 1094 LYS A CA 1
ATOM 8364 C C . LYS A 1 1094 ? -5.720 31.155 41.739 1.00 90.38 1094 LYS A C 1
ATOM 8366 O O . LYS A 1 1094 ? -6.152 32.233 42.142 1.00 90.38 1094 LYS A O 1
ATOM 8371 N N . LYS A 1 1095 ? -6.506 30.228 41.180 1.00 87.00 1095 LYS A N 1
ATOM 8372 C CA . LYS A 1 1095 ? -7.973 30.325 41.078 1.00 87.00 1095 LYS A CA 1
ATOM 8373 C C . LYS A 1 1095 ? -8.697 29.972 42.386 1.00 87.00 1095 LYS A C 1
ATOM 8375 O O . LYS A 1 1095 ? -9.915 30.094 42.444 1.00 87.00 1095 LYS A O 1
ATOM 8380 N N . GLY A 1 1096 ? -7.980 29.538 43.425 1.00 87.25 1096 GLY A N 1
ATOM 8381 C CA . GLY A 1 1096 ? -8.547 29.150 44.720 1.00 87.25 1096 GLY A CA 1
ATOM 8382 C C . GLY A 1 1096 ? -9.274 27.802 44.713 1.00 87.25 1096 GLY A C 1
ATOM 8383 O O . GLY A 1 1096 ? -10.017 27.504 45.644 1.00 87.25 1096 GLY A O 1
ATOM 8384 N N . VAL A 1 1097 ? -9.081 26.980 43.675 1.00 88.94 1097 VAL A N 1
ATOM 8385 C CA . VAL A 1 1097 ? -9.811 25.713 43.490 1.00 88.94 1097 VAL A CA 1
ATOM 8386 C C . VAL A 1 1097 ? -9.217 24.578 44.336 1.00 88.94 1097 VAL A C 1
ATOM 8388 O O . VAL A 1 1097 ? -9.947 23.679 44.775 1.00 88.94 1097 VAL A O 1
ATOM 8391 N N . VAL A 1 1098 ? -7.903 24.625 44.575 1.00 93.50 1098 VAL A N 1
ATOM 8392 C CA . VAL A 1 1098 ? -7.126 23.663 45.371 1.00 93.50 1098 VAL A CA 1
ATOM 8393 C C . VAL A 1 1098 ? -5.956 24.374 46.061 1.00 93.50 1098 VAL A C 1
ATOM 8395 O O . VAL A 1 1098 ? -5.354 25.266 45.479 1.00 93.50 1098 VAL A O 1
ATOM 8398 N N . GLY A 1 1099 ? -5.615 23.990 47.290 1.00 94.31 1099 GLY A N 1
ATOM 8399 C CA . GLY A 1 1099 ? -4.366 24.374 47.949 1.00 94.31 1099 GLY A CA 1
ATOM 8400 C C . GLY A 1 1099 ? -3.284 23.343 47.652 1.00 94.31 1099 GLY A C 1
ATOM 8401 O O . GLY A 1 1099 ? -3.372 22.206 48.124 1.00 94.31 1099 GLY A O 1
ATOM 8402 N N . LEU A 1 1100 ? -2.272 23.716 46.871 1.00 95.00 1100 LEU A N 1
ATOM 8403 C CA . LEU A 1 1100 ? -1.209 22.805 46.463 1.00 95.00 1100 LEU A CA 1
ATOM 8404 C C . LEU A 1 1100 ? -0.150 22.714 47.567 1.00 95.00 1100 LEU A C 1
ATOM 8406 O O . LEU A 1 1100 ? 0.289 23.707 48.147 1.00 95.00 1100 LEU A O 1
ATOM 8410 N N . ARG A 1 1101 ? 0.249 21.488 47.900 1.00 94.00 1101 ARG A N 1
ATOM 8411 C CA . ARG A 1 1101 ? 1.214 21.161 48.953 1.00 94.00 1101 ARG A CA 1
ATOM 8412 C C . ARG A 1 1101 ? 2.282 20.232 48.381 1.00 94.00 1101 ARG A C 1
ATOM 8414 O O . ARG A 1 1101 ? 2.333 19.039 48.683 1.00 94.00 1101 ARG A O 1
ATOM 8421 N N . ALA A 1 1102 ? 3.116 20.781 47.500 1.00 91.81 1102 ALA A N 1
ATOM 8422 C CA . ALA A 1 1102 ? 4.200 20.038 46.865 1.00 91.81 1102 ALA A CA 1
ATOM 8423 C C . ALA A 1 1102 ? 5.308 19.670 47.872 1.00 91.81 1102 ALA A C 1
ATOM 8425 O O . ALA A 1 1102 ? 5.631 20.445 48.772 1.00 91.81 1102 ALA A O 1
ATOM 8426 N N . THR A 1 1103 ? 5.893 18.485 47.720 1.00 92.31 1103 THR A N 1
ATOM 8427 C CA . THR A 1 1103 ? 7.051 18.011 48.495 1.00 92.31 1103 THR A CA 1
ATOM 8428 C C . THR A 1 1103 ? 8.076 17.393 47.553 1.00 92.31 1103 THR A C 1
ATOM 8430 O O . THR A 1 1103 ? 7.702 16.701 46.601 1.00 92.31 1103 THR A O 1
ATOM 8433 N N . PHE A 1 1104 ? 9.360 17.638 47.822 1.00 91.00 1104 PHE A N 1
ATOM 8434 C CA . PHE A 1 1104 ? 10.459 17.221 46.952 1.00 91.00 1104 PHE A CA 1
ATOM 8435 C C . PHE A 1 1104 ? 11.471 16.369 47.719 1.00 91.00 1104 PHE A C 1
ATOM 8437 O O . PHE A 1 1104 ? 12.134 16.845 48.646 1.00 91.00 1104 PHE A O 1
ATOM 8444 N N . SER A 1 1105 ? 11.616 15.100 47.330 1.00 88.69 1105 SER A N 1
ATOM 8445 C CA . SER A 1 1105 ? 12.442 14.147 48.080 1.00 88.69 1105 SER A CA 1
ATOM 8446 C C . SER A 1 1105 ? 13.952 14.319 47.860 1.00 88.69 1105 SER A C 1
ATOM 8448 O O . SER A 1 1105 ? 14.735 13.844 48.684 1.00 88.69 1105 SER A O 1
ATOM 8450 N N . LYS A 1 1106 ? 14.371 14.937 46.743 1.00 85.88 1106 LYS A N 1
ATOM 8451 C CA . LYS A 1 1106 ? 15.776 15.233 46.406 1.00 85.88 1106 LYS A CA 1
ATOM 8452 C C . LYS A 1 1106 ? 16.044 16.745 46.417 1.00 85.88 1106 LYS A C 1
ATOM 8454 O O . LYS A 1 1106 ? 16.646 17.222 47.374 1.00 85.88 1106 LYS A O 1
ATOM 8459 N N . ARG A 1 1107 ? 15.572 17.496 45.412 1.00 84.81 1107 ARG A N 1
ATOM 8460 C CA . ARG A 1 1107 ? 15.841 18.942 45.243 1.00 84.81 1107 ARG A CA 1
ATOM 8461 C C . ARG A 1 1107 ? 14.543 19.751 45.277 1.00 84.81 1107 ARG A C 1
ATOM 8463 O O . ARG A 1 1107 ? 13.614 19.448 44.537 1.00 84.81 1107 ARG A O 1
ATOM 8470 N N . GLY A 1 1108 ? 14.496 20.761 46.145 1.00 81.12 1108 GLY A N 1
ATOM 8471 C CA . GLY A 1 1108 ? 13.386 21.717 46.241 1.00 81.12 1108 GLY A CA 1
ATOM 8472 C C . GLY A 1 1108 ? 13.730 23.071 45.602 1.00 81.12 1108 GLY A C 1
ATOM 8473 O O . GLY A 1 1108 ? 14.864 23.236 45.145 1.00 81.12 1108 GLY A O 1
ATOM 8474 N N . PRO A 1 1109 ? 12.783 24.029 45.589 1.00 79.44 1109 PRO A N 1
ATOM 8475 C CA . PRO A 1 1109 ? 12.965 25.353 44.992 1.00 79.44 1109 PRO A CA 1
ATOM 8476 C C . PRO A 1 1109 ? 14.133 26.137 45.608 1.00 79.44 1109 PRO A C 1
ATOM 8478 O O . PRO A 1 1109 ? 14.440 26.000 46.796 1.00 79.44 1109 PRO A O 1
ATOM 8481 N N . GLU A 1 1110 ? 14.780 26.987 44.806 1.00 69.00 1110 GLU A N 1
ATOM 8482 C CA . GLU A 1 1110 ? 15.869 27.848 45.279 1.00 69.00 1110 GLU A CA 1
ATOM 8483 C C . GLU A 1 1110 ? 15.389 28.798 46.392 1.00 69.00 1110 GLU A C 1
ATOM 8485 O O . GLU A 1 1110 ? 14.361 29.458 46.267 1.00 69.00 1110 GLU A O 1
ATOM 8490 N N . GLY A 1 1111 ? 16.139 28.859 47.499 1.00 63.28 1111 GLY A N 1
ATOM 8491 C CA . GLY A 1 1111 ? 15.796 29.648 48.693 1.00 63.28 1111 GLY A CA 1
ATOM 8492 C C . GLY A 1 1111 ? 15.269 28.823 49.875 1.00 63.28 1111 GLY A C 1
ATOM 8493 O O . GLY A 1 1111 ? 15.362 29.275 51.015 1.00 63.28 1111 GLY A O 1
ATOM 8494 N N . GLU A 1 1112 ? 14.823 27.584 49.648 1.00 59.62 1112 GLU A N 1
ATOM 8495 C CA . GLU A 1 1112 ? 14.459 26.628 50.704 1.00 59.62 1112 GLU A CA 1
ATOM 8496 C C . GLU A 1 1112 ? 15.639 25.676 50.981 1.00 59.62 1112 GLU A C 1
ATOM 8498 O O . GLU A 1 1112 ? 15.746 24.599 50.394 1.00 59.62 1112 GLU A O 1
ATOM 8503 N N . GLY A 1 1113 ? 16.579 26.102 51.834 1.00 50.28 1113 GLY A N 1
ATOM 8504 C CA . GLY A 1 1113 ? 17.878 25.439 52.043 1.00 50.28 1113 GLY A CA 1
ATOM 8505 C C . GLY A 1 1113 ? 17.834 23.920 52.303 1.00 50.28 1113 GLY A C 1
ATOM 8506 O O . GLY A 1 1113 ? 16.954 23.402 52.991 1.00 50.28 1113 GLY A O 1
ATOM 8507 N N . GLU A 1 1114 ? 18.831 23.193 51.785 1.00 46.50 1114 GLU A N 1
ATOM 8508 C CA . GLU A 1 1114 ? 19.044 21.771 52.083 1.00 46.50 1114 GLU A CA 1
ATOM 8509 C C . GLU A 1 1114 ? 19.431 21.591 53.560 1.00 46.50 1114 GLU A C 1
ATOM 8511 O O . GLU A 1 1114 ? 20.554 21.879 53.962 1.00 46.50 1114 GLU A O 1
ATOM 8516 N N . GLY A 1 1115 ? 18.490 21.123 54.386 1.00 48.56 1115 GLY A N 1
ATOM 8517 C CA . GLY A 1 1115 ? 18.731 20.828 55.806 1.00 48.56 1115 GLY A CA 1
ATOM 8518 C C . GLY A 1 1115 ? 17.867 21.610 56.797 1.00 48.56 1115 GLY A C 1
ATOM 8519 O O . GLY A 1 1115 ? 17.956 21.354 57.996 1.00 48.56 1115 GLY A O 1
ATOM 8520 N N . THR A 1 1116 ? 16.996 22.510 56.338 1.00 46.34 1116 THR A N 1
ATOM 8521 C CA . THR A 1 1116 ? 15.884 22.995 57.168 1.00 46.34 1116 THR A CA 1
ATOM 8522 C C . THR A 1 1116 ? 14.866 21.861 57.328 1.00 46.34 1116 THR A C 1
ATOM 8524 O O . THR A 1 1116 ? 14.793 20.978 56.472 1.00 46.34 1116 THR A O 1
ATOM 8527 N N . GLY A 1 1117 ? 14.119 21.821 58.434 1.00 56.03 1117 GLY A N 1
ATOM 8528 C CA . GLY A 1 1117 ? 13.101 20.799 58.721 1.00 56.03 1117 GLY A CA 1
ATOM 8529 C C . GLY A 1 1117 ? 11.886 20.859 57.788 1.00 56.03 1117 GLY A C 1
ATOM 8530 O O . GLY A 1 1117 ? 10.775 20.999 58.272 1.00 56.03 1117 GLY A O 1
ATOM 8531 N N . ARG A 1 1118 ? 12.116 20.818 56.470 1.00 72.69 1118 ARG A N 1
ATOM 8532 C CA . ARG A 1 1118 ? 11.112 20.777 55.410 1.00 72.69 1118 ARG A CA 1
ATOM 8533 C C . ARG A 1 1118 ? 10.626 19.342 55.224 1.00 72.69 1118 ARG A C 1
ATOM 8535 O O . ARG A 1 1118 ? 11.449 18.430 55.075 1.00 72.69 1118 ARG A O 1
ATOM 8542 N N . ALA A 1 1119 ? 9.316 19.153 55.140 1.00 83.25 1119 ALA A N 1
ATOM 8543 C CA . ALA A 1 1119 ? 8.730 17.889 54.729 1.00 83.25 1119 ALA A CA 1
ATOM 8544 C C . ALA A 1 1119 ? 9.216 17.453 53.333 1.00 83.25 1119 ALA A C 1
ATOM 8546 O O . ALA A 1 1119 ? 8.992 18.132 52.327 1.00 83.25 1119 ALA A O 1
ATOM 8547 N N . ARG A 1 1120 ? 9.860 16.285 53.255 1.00 88.06 1120 ARG A N 1
ATOM 8548 C CA . ARG A 1 1120 ? 10.348 15.684 51.999 1.00 88.06 1120 ARG A CA 1
ATOM 8549 C C . ARG A 1 1120 ? 9.301 14.818 51.320 1.00 88.06 1120 ARG A C 1
ATOM 8551 O O . ARG A 1 1120 ? 9.380 14.596 50.112 1.00 88.06 1120 ARG A O 1
ATOM 8558 N N . TYR A 1 1121 ? 8.344 14.324 52.094 1.00 91.44 1121 TYR A N 1
ATOM 8559 C CA . TYR A 1 1121 ? 7.259 13.483 51.614 1.00 91.44 1121 TYR A CA 1
ATOM 8560 C C . TYR A 1 1121 ? 5.901 14.055 52.013 1.00 91.44 1121 TYR A C 1
ATOM 8562 O O . TYR A 1 1121 ? 5.759 14.690 53.056 1.00 91.44 1121 TYR A O 1
ATOM 8570 N N . ALA A 1 1122 ? 4.880 13.759 51.207 1.00 92.25 1122 ALA A N 1
ATOM 8571 C CA . ALA A 1 1122 ? 3.512 14.235 51.404 1.00 92.25 1122 ALA A CA 1
ATOM 8572 C C . ALA A 1 1122 ? 2.993 14.017 52.840 1.00 92.25 1122 ALA A C 1
ATOM 8574 O O . ALA A 1 1122 ? 2.446 14.935 53.443 1.00 92.25 1122 ALA A O 1
ATOM 8575 N N . TYR A 1 1123 ? 3.222 12.833 53.419 1.00 90.75 1123 TYR A N 1
ATOM 8576 C CA . TYR A 1 1123 ? 2.778 12.509 54.779 1.00 90.75 1123 TYR A CA 1
ATOM 8577 C C . TYR A 1 1123 ? 3.531 13.292 55.872 1.00 90.75 1123 TYR A C 1
ATOM 8579 O O . TYR A 1 1123 ? 2.957 13.589 56.913 1.00 90.75 1123 TYR A O 1
ATOM 8587 N N . GLU A 1 1124 ? 4.790 13.685 55.648 1.00 93.19 1124 GLU A N 1
ATOM 8588 C CA . GLU A 1 1124 ? 5.528 14.546 56.586 1.00 93.19 1124 GLU A CA 1
ATOM 8589 C C . GLU A 1 1124 ? 4.917 15.947 56.605 1.00 93.19 1124 GLU A C 1
ATOM 8591 O O . GLU A 1 1124 ? 4.694 16.511 57.674 1.00 93.19 1124 GLU A O 1
ATOM 8596 N N . ARG A 1 1125 ? 4.541 16.464 55.429 1.00 93.12 1125 ARG A N 1
ATOM 8597 C CA . ARG A 1 1125 ? 3.901 17.777 55.309 1.00 93.12 1125 ARG A CA 1
ATOM 8598 C C . ARG A 1 1125 ? 2.506 17.778 55.920 1.00 93.12 1125 ARG A C 1
ATOM 8600 O O . ARG A 1 1125 ? 2.130 18.730 56.593 1.00 93.12 1125 ARG A O 1
ATOM 8607 N N . MET A 1 1126 ? 1.764 16.682 55.758 1.00 93.81 1126 MET A N 1
ATOM 8608 C CA . MET A 1 1126 ? 0.489 16.482 56.453 1.00 93.81 1126 MET A CA 1
ATOM 8609 C C . MET A 1 1126 ? 0.650 16.503 57.978 1.00 93.81 1126 MET A C 1
ATOM 8611 O O . MET A 1 1126 ? -0.234 16.995 58.675 1.00 93.81 1126 MET A O 1
ATOM 8615 N N . TRP A 1 1127 ? 1.759 15.980 58.514 1.00 93.19 1127 TRP A N 1
ATOM 8616 C CA . TRP A 1 1127 ? 2.047 16.081 59.944 1.00 93.19 1127 TRP A CA 1
ATOM 8617 C C . TRP A 1 1127 ? 2.389 17.516 60.370 1.00 93.19 1127 TRP A C 1
ATOM 8619 O O . TRP A 1 1127 ? 1.915 17.992 61.401 1.00 93.19 1127 TRP A O 1
ATOM 8629 N N . GLU A 1 1128 ? 3.205 18.226 59.595 1.00 91.94 1128 GLU A N 1
ATOM 8630 C CA . GLU A 1 1128 ? 3.531 19.631 59.871 1.00 91.94 1128 GLU A CA 1
ATOM 8631 C C . GLU A 1 1128 ? 2.264 20.505 59.881 1.00 91.94 1128 GLU A C 1
ATOM 8633 O O . GLU A 1 1128 ? 2.066 21.295 60.802 1.00 91.94 1128 GLU A O 1
ATOM 8638 N N . GLU A 1 1129 ? 1.350 20.273 58.935 1.00 92.06 1129 GLU A N 1
ATOM 8639 C CA . GLU A 1 1129 ? 0.082 20.997 58.750 1.00 92.06 1129 GLU A CA 1
ATOM 8640 C C . GLU A 1 1129 ? -1.122 20.299 59.432 1.00 92.06 1129 GLU A C 1
ATOM 8642 O O . GLU A 1 1129 ? -2.288 20.487 59.064 1.00 92.06 1129 GLU A O 1
ATOM 8647 N N . ARG A 1 1130 ? -0.864 19.473 60.455 1.00 92.50 1130 ARG A N 1
ATOM 8648 C CA . ARG A 1 1130 ? -1.874 18.599 61.084 1.00 92.50 1130 ARG A CA 1
ATOM 8649 C C . ARG A 1 1130 ? -3.077 19.311 61.699 1.00 92.50 1130 ARG A C 1
ATOM 8651 O O . ARG A 1 1130 ? -4.134 18.694 61.817 1.00 92.50 1130 ARG A O 1
ATOM 8658 N N . ASP A 1 1131 ? -2.950 20.572 62.111 1.00 92.38 1131 ASP A N 1
ATOM 8659 C CA . ASP A 1 1131 ? -4.078 21.369 62.619 1.00 92.38 1131 ASP A CA 1
ATOM 8660 C C . ASP A 1 1131 ? -5.136 21.622 61.544 1.00 92.38 1131 ASP A C 1
ATOM 8662 O O . ASP A 1 1131 ? -6.332 21.447 61.797 1.00 92.38 1131 ASP A O 1
ATOM 8666 N N . GLU A 1 1132 ? -4.701 21.956 60.329 1.00 92.69 1132 GLU A N 1
ATOM 8667 C CA . GLU A 1 1132 ? -5.585 22.147 59.181 1.00 92.69 1132 GLU A CA 1
ATOM 8668 C C . GLU A 1 1132 ? -6.193 20.809 58.747 1.00 92.69 1132 GLU A C 1
ATOM 8670 O O . GLU A 1 1132 ? -7.414 20.703 58.612 1.00 92.69 1132 GLU A O 1
ATOM 8675 N N . CYS A 1 1133 ? -5.373 19.754 58.652 1.00 90.69 1133 CYS A N 1
ATOM 8676 C CA . CYS A 1 1133 ? -5.849 18.403 58.342 1.00 90.69 1133 CYS A CA 1
ATOM 8677 C C . CYS A 1 1133 ? -6.910 17.921 59.348 1.00 90.69 1133 CYS A C 1
ATOM 8679 O O . CYS A 1 1133 ? -7.966 17.427 58.952 1.00 90.69 1133 CYS A O 1
ATOM 8681 N N . ALA A 1 1134 ? -6.669 18.095 60.652 1.00 89.69 1134 ALA A N 1
ATOM 8682 C CA . ALA A 1 1134 ? -7.603 17.696 61.705 1.00 89.69 1134 ALA A CA 1
ATOM 8683 C C . ALA A 1 1134 ? -8.884 18.542 61.714 1.00 89.69 1134 ALA A C 1
ATOM 8685 O O . ALA A 1 1134 ? -9.955 18.036 62.057 1.00 89.69 1134 ALA A O 1
ATOM 8686 N N . LYS A 1 1135 ? -8.802 19.831 61.362 1.00 92.00 1135 LYS A N 1
ATOM 8687 C CA . LYS A 1 1135 ? -9.980 20.688 61.187 1.00 92.00 1135 LYS A CA 1
ATOM 8688 C C . LYS A 1 1135 ? -10.831 20.204 60.015 1.00 92.00 1135 LYS A C 1
ATOM 8690 O O . LYS A 1 1135 ? -11.987 19.869 60.232 1.00 92.00 1135 LYS A O 1
ATOM 8695 N N . LEU A 1 1136 ? -10.249 20.074 58.822 1.00 91.62 1136 LEU A N 1
ATOM 8696 C CA . LEU A 1 1136 ? -10.968 19.599 57.637 1.00 91.62 1136 LEU A CA 1
ATOM 8697 C C . LEU A 1 1136 ? -11.569 18.210 57.872 1.00 91.62 1136 LEU A C 1
ATOM 8699 O O . LEU A 1 1136 ? -12.709 17.946 57.498 1.00 91.62 1136 LEU A O 1
ATOM 8703 N N . PHE A 1 1137 ? -10.844 17.329 58.563 1.00 88.25 1137 PHE A N 1
ATOM 8704 C CA . PHE A 1 1137 ? -11.377 16.026 58.928 1.00 88.25 1137 PHE A CA 1
ATOM 8705 C C . PHE A 1 1137 ? -12.579 16.116 59.893 1.00 88.25 1137 PHE A C 1
ATOM 8707 O O . PHE A 1 1137 ? -13.533 15.351 59.748 1.00 88.25 1137 PHE A O 1
ATOM 8714 N N . ARG A 1 1138 ? -12.598 17.045 60.855 1.00 87.56 1138 ARG A N 1
ATOM 8715 C CA . ARG A 1 1138 ? -13.797 17.289 61.683 1.00 87.56 1138 ARG A CA 1
ATOM 8716 C C . ARG A 1 1138 ? -14.957 17.857 60.869 1.00 87.56 1138 ARG A C 1
ATOM 8718 O O . ARG A 1 1138 ? -16.087 17.439 61.087 1.00 87.56 1138 ARG A O 1
ATOM 8725 N N . ASP A 1 1139 ? -14.656 18.695 59.884 1.00 89.44 1139 ASP A N 1
ATOM 8726 C CA . ASP A 1 1139 ? -15.624 19.296 58.957 1.00 89.44 1139 ASP A CA 1
ATOM 8727 C C . ASP A 1 1139 ? -16.126 18.301 57.882 1.00 89.44 1139 ASP A C 1
ATOM 8729 O O . ASP A 1 1139 ? -16.771 18.687 56.913 1.00 89.44 1139 ASP A O 1
ATOM 8733 N N . GLY A 1 1140 ? -15.838 17.002 58.035 1.00 89.38 1140 GLY A N 1
ATOM 8734 C CA . GLY A 1 1140 ? -16.365 15.949 57.165 1.00 89.38 1140 GLY A CA 1
ATOM 8735 C C . GLY A 1 1140 ? -15.513 15.620 55.936 1.00 89.38 1140 GLY A C 1
ATOM 8736 O O . GLY A 1 1140 ? -15.979 14.881 55.074 1.00 89.38 1140 GLY A O 1
ATOM 8737 N N . ALA A 1 1141 ? -14.263 16.094 55.849 1.00 92.19 1141 ALA A N 1
ATOM 8738 C CA . ALA A 1 1141 ? -13.438 15.914 54.653 1.00 92.19 1141 ALA A CA 1
ATOM 8739 C C . ALA A 1 1141 ? -13.260 14.459 54.182 1.00 92.19 1141 ALA A C 1
ATOM 8741 O O . ALA A 1 1141 ? -13.023 13.550 54.987 1.00 92.19 1141 ALA A O 1
ATOM 8742 N N . ARG A 1 1142 ? -13.260 14.248 52.865 1.00 93.25 1142 ARG A N 1
ATOM 8743 C CA . ARG A 1 1142 ? -12.870 12.971 52.250 1.00 93.25 1142 ARG A CA 1
ATOM 8744 C C . ARG A 1 1142 ? -11.378 12.962 51.924 1.00 93.25 1142 ARG A C 1
ATOM 8746 O O . ARG A 1 1142 ? -10.872 13.913 51.337 1.00 93.25 1142 ARG A O 1
ATOM 8753 N N . ILE A 1 1143 ? -10.686 11.883 52.273 1.00 94.25 1143 ILE A N 1
ATOM 8754 C CA . ILE A 1 1143 ? -9.275 11.660 51.960 1.00 94.25 1143 ILE A CA 1
ATOM 8755 C C . ILE A 1 1143 ? -9.177 10.718 50.758 1.00 94.25 1143 ILE A C 1
ATOM 8757 O O . ILE A 1 1143 ? -9.669 9.591 50.814 1.00 94.25 1143 ILE A O 1
ATOM 8761 N N . LEU A 1 1144 ? -8.535 11.180 49.688 1.00 94.88 1144 LEU A N 1
ATOM 8762 C CA . LEU A 1 1144 ? -8.295 10.432 48.454 1.00 94.88 1144 LEU A CA 1
ATOM 8763 C C . LEU A 1 1144 ? -6.788 10.236 48.289 1.00 94.88 1144 LEU A C 1
ATOM 8765 O O . LEU A 1 1144 ? -6.045 11.210 48.190 1.00 94.88 1144 LEU A O 1
ATOM 8769 N N . LEU A 1 1145 ? -6.322 8.991 48.263 1.00 94.19 1145 LEU A N 1
ATOM 8770 C CA . LEU A 1 1145 ? -4.898 8.674 48.156 1.00 94.19 1145 LEU A CA 1
ATOM 8771 C C . LEU A 1 1145 ? -4.610 7.834 46.917 1.00 94.19 1145 LEU A C 1
ATOM 8773 O O . LEU A 1 1145 ? -5.280 6.828 46.703 1.00 94.19 1145 LEU A O 1
ATOM 8777 N N . CYS A 1 1146 ? -3.580 8.201 46.152 1.00 92.94 1146 CYS A N 1
ATOM 8778 C CA . CYS A 1 1146 ? -3.105 7.408 45.020 1.00 92.94 1146 CYS A CA 1
ATOM 8779 C C . CYS A 1 1146 ? -1.574 7.334 44.953 1.00 92.94 1146 CYS A C 1
ATOM 8781 O O . CYS A 1 1146 ? -0.873 8.339 45.071 1.00 92.94 1146 CYS A O 1
ATOM 8783 N N . GLY A 1 1147 ? -1.035 6.130 44.757 1.00 87.12 1147 GLY A N 1
ATOM 8784 C CA . GLY A 1 1147 ? 0.409 5.880 44.693 1.00 87.12 1147 GLY A CA 1
ATOM 8785 C C . GLY A 1 1147 ? 0.796 4.497 45.217 1.00 87.12 1147 GLY A C 1
ATOM 8786 O O . GLY A 1 1147 ? -0.021 3.584 45.234 1.00 87.12 1147 GLY A O 1
ATOM 8787 N N . SER A 1 1148 ? 2.046 4.336 45.666 1.00 84.75 1148 SER A N 1
ATOM 8788 C CA . SER A 1 1148 ? 2.532 3.044 46.179 1.00 84.75 1148 SER A CA 1
ATOM 8789 C C . SER A 1 1148 ? 1.816 2.629 47.466 1.00 84.75 1148 SER A C 1
ATOM 8791 O O . SER A 1 1148 ? 1.851 3.366 48.461 1.00 84.75 1148 SER A O 1
ATOM 8793 N N . ALA A 1 1149 ? 1.247 1.419 47.473 1.00 77.25 1149 ALA A N 1
ATOM 8794 C CA . ALA A 1 1149 ? 0.598 0.842 48.650 1.00 77.25 1149 ALA A CA 1
ATOM 8795 C C . ALA A 1 1149 ? 1.621 0.611 49.770 1.00 77.25 1149 ALA A C 1
ATOM 8797 O O . ALA A 1 1149 ? 1.426 1.046 50.909 1.00 77.25 1149 ALA A O 1
ATOM 8798 N N . ALA A 1 1150 ? 2.751 -0.010 49.414 1.00 76.94 1150 ALA A N 1
ATOM 8799 C CA . ALA A 1 1150 ? 3.812 -0.381 50.347 1.00 76.94 1150 ALA A CA 1
ATOM 8800 C C . ALA A 1 1150 ? 4.495 0.820 51.026 1.00 76.94 1150 ALA A C 1
ATOM 8802 O O . ALA A 1 1150 ? 5.040 0.677 52.124 1.00 76.94 1150 ALA A O 1
ATOM 8803 N N . LYS A 1 1151 ? 4.486 1.993 50.379 1.00 86.06 1151 LYS A N 1
ATOM 8804 C CA . LYS A 1 1151 ? 5.153 3.208 50.872 1.00 86.06 1151 LYS A CA 1
ATOM 8805 C C . LYS A 1 1151 ? 4.151 4.284 51.280 1.00 86.06 1151 LYS A C 1
ATOM 8807 O O . LYS A 1 1151 ? 3.932 4.490 52.469 1.00 86.06 1151 LYS A O 1
ATOM 8812 N N . LEU A 1 1152 ? 3.543 4.966 50.307 1.00 88.62 1152 LEU A N 1
ATOM 8813 C CA . LEU A 1 1152 ? 2.700 6.139 50.552 1.00 88.62 1152 LEU A CA 1
ATOM 8814 C C . LEU A 1 1152 ? 1.464 5.773 51.382 1.00 88.62 1152 LEU A C 1
ATOM 8816 O O . LEU A 1 1152 ? 1.205 6.415 52.395 1.00 88.62 1152 LEU A O 1
ATOM 8820 N N . GLY A 1 1153 ? 0.753 4.707 51.002 1.00 88.12 1153 GLY A N 1
ATOM 8821 C CA . GLY A 1 1153 ? -0.466 4.279 51.693 1.00 88.12 1153 GLY A CA 1
ATOM 8822 C C . GLY A 1 1153 ? -0.238 3.963 53.174 1.00 88.12 1153 GLY A C 1
ATOM 8823 O O . GLY A 1 1153 ? -0.991 4.432 54.031 1.00 88.12 1153 GLY A O 1
ATOM 8824 N N . LYS A 1 1154 ? 0.833 3.219 53.485 1.00 89.06 1154 LYS A N 1
ATOM 8825 C CA . LYS A 1 1154 ? 1.212 2.887 54.865 1.00 89.06 1154 LYS A CA 1
ATOM 8826 C C . LYS A 1 1154 ? 1.602 4.129 55.669 1.00 89.06 1154 LYS A C 1
ATOM 8828 O O . LYS A 1 1154 ? 1.081 4.324 56.765 1.00 89.06 1154 LYS A O 1
ATOM 8833 N N . SER A 1 1155 ? 2.483 4.976 55.135 1.00 91.94 1155 SER A N 1
ATOM 8834 C CA . SER A 1 1155 ? 2.968 6.158 55.860 1.00 91.94 1155 SER A CA 1
ATOM 8835 C C . SER A 1 1155 ? 1.865 7.192 56.108 1.00 91.94 1155 SER A C 1
ATOM 8837 O O . SER A 1 1155 ? 1.814 7.786 57.186 1.00 91.94 1155 SER A O 1
ATOM 8839 N N . THR A 1 1156 ? 0.943 7.386 55.160 1.00 91.62 1156 THR A N 1
ATOM 8840 C CA . THR A 1 1156 ? -0.200 8.292 55.352 1.00 91.62 1156 THR A CA 1
ATOM 8841 C C . THR A 1 1156 ? -1.168 7.762 56.409 1.00 91.62 1156 THR A C 1
ATOM 8843 O O . THR A 1 1156 ? -1.600 8.532 57.265 1.00 91.62 1156 THR A O 1
ATOM 8846 N N . ALA A 1 1157 ? -1.461 6.458 56.418 1.00 90.94 1157 ALA A N 1
ATOM 8847 C CA . ALA A 1 1157 ? -2.310 5.841 57.438 1.00 90.94 1157 ALA A CA 1
ATOM 8848 C C . ALA A 1 1157 ? -1.725 5.989 58.857 1.00 90.94 1157 ALA A C 1
ATOM 8850 O O . ALA A 1 1157 ? -2.428 6.400 59.779 1.00 90.94 1157 ALA A O 1
ATOM 8851 N N . GLU A 1 1158 ? -0.427 5.717 59.021 1.00 92.44 1158 GLU A N 1
ATOM 8852 C CA . GLU A 1 1158 ? 0.309 5.944 60.275 1.00 92.44 1158 GLU A CA 1
ATOM 8853 C C . GLU A 1 1158 ? 0.249 7.416 60.711 1.00 92.44 1158 GLU A C 1
ATOM 8855 O O . GLU A 1 1158 ? -0.029 7.721 61.872 1.00 92.44 1158 GLU A O 1
ATOM 8860 N N . THR A 1 1159 ? 0.438 8.342 59.768 1.00 93.12 1159 THR A N 1
ATOM 8861 C CA . THR A 1 1159 ? 0.366 9.783 60.045 1.00 93.12 1159 THR A CA 1
ATOM 8862 C C . THR A 1 1159 ? -1.025 10.199 60.517 1.00 93.12 1159 THR A C 1
ATOM 8864 O O . THR A 1 1159 ? -1.138 10.930 61.495 1.00 93.12 1159 THR A O 1
ATOM 8867 N N . LEU A 1 1160 ? -2.093 9.708 59.885 1.00 90.94 1160 LEU A N 1
ATOM 8868 C CA . LEU A 1 1160 ? -3.466 10.023 60.291 1.00 90.94 1160 LEU A CA 1
ATOM 8869 C C . LEU A 1 1160 ? -3.797 9.503 61.691 1.00 90.94 1160 LEU A C 1
ATOM 8871 O O . LEU A 1 1160 ? -4.385 10.244 62.478 1.00 90.94 1160 LEU A O 1
ATOM 8875 N N . LYS A 1 1161 ? -3.374 8.276 62.030 1.00 91.44 1161 LYS A N 1
ATOM 8876 C CA . LYS A 1 1161 ? -3.511 7.744 63.396 1.00 91.44 1161 LYS A CA 1
ATOM 8877 C C . LYS A 1 1161 ? -2.821 8.655 64.409 1.00 91.44 1161 LYS A C 1
ATOM 8879 O O . LYS A 1 1161 ? -3.414 9.003 65.426 1.00 91.44 1161 LYS A O 1
ATOM 8884 N N . ARG A 1 1162 ? -1.607 9.120 64.091 1.00 92.06 1162 ARG A N 1
ATOM 8885 C CA . ARG A 1 1162 ? -0.852 10.050 64.943 1.00 92.06 1162 ARG A CA 1
ATOM 8886 C C . ARG A 1 1162 ? -1.584 11.377 65.148 1.00 92.06 1162 ARG A C 1
ATOM 8888 O O . ARG A 1 1162 ? -1.658 11.859 66.272 1.00 92.06 1162 ARG A O 1
ATOM 8895 N N . ILE A 1 1163 ? -2.147 11.948 64.080 1.00 90.12 1163 ILE A N 1
ATOM 8896 C CA . ILE A 1 1163 ? -2.921 13.201 64.139 1.00 90.12 1163 ILE A CA 1
ATOM 8897 C C . ILE A 1 1163 ? -4.187 13.025 64.989 1.00 90.12 1163 ILE A C 1
ATOM 8899 O O . ILE A 1 1163 ? -4.578 13.943 65.707 1.00 90.12 1163 ILE A O 1
ATOM 8903 N N . TRP A 1 1164 ? -4.834 11.861 64.914 1.00 87.50 1164 TRP A N 1
ATOM 8904 C CA . TRP A 1 1164 ? -6.050 11.568 65.672 1.00 87.50 1164 TRP A CA 1
ATOM 8905 C C . TRP A 1 1164 ? -5.789 11.360 67.171 1.00 87.50 1164 TRP A C 1
ATOM 8907 O O . TRP A 1 1164 ? -6.566 11.849 67.993 1.00 87.50 1164 TRP A O 1
ATOM 8917 N N . LEU A 1 1165 ? -4.687 10.687 67.521 1.00 89.06 1165 LEU A N 1
ATOM 8918 C CA . LEU A 1 1165 ? -4.261 10.458 68.907 1.00 89.06 1165 LEU A CA 1
ATOM 8919 C C . LEU A 1 1165 ? -3.903 11.758 69.645 1.00 89.06 1165 LEU A C 1
ATOM 8921 O O . LEU A 1 1165 ? -4.209 11.887 70.822 1.00 89.06 1165 LEU A O 1
ATOM 8925 N N . GLU A 1 1166 ? -3.316 12.750 68.965 1.00 87.00 1166 GLU A N 1
ATOM 8926 C CA . GLU A 1 1166 ? -2.912 14.032 69.580 1.00 87.00 1166 GLU A CA 1
ATOM 8927 C C . GLU A 1 1166 ? -4.104 14.877 70.083 1.00 87.00 1166 GLU A C 1
ATOM 8929 O O . GLU A 1 1166 ? -3.914 15.833 70.829 1.00 87.00 1166 GLU A O 1
ATOM 8934 N N . ARG A 1 1167 ? -5.344 14.572 69.673 1.00 77.62 1167 ARG A N 1
ATOM 8935 C CA . ARG A 1 1167 ? -6.507 15.449 69.907 1.00 77.62 1167 ARG A CA 1
ATOM 8936 C C . ARG A 1 1167 ? -7.312 15.157 71.167 1.00 77.62 1167 ARG A C 1
ATOM 8938 O O . ARG A 1 1167 ? -8.179 15.968 71.483 1.00 77.62 1167 ARG A O 1
ATOM 8945 N N . ASP A 1 1168 ? -7.077 14.040 71.848 1.00 69.00 1168 ASP A N 1
ATOM 8946 C CA . ASP A 1 1168 ? -7.852 13.662 73.034 1.00 69.00 1168 ASP A CA 1
ATOM 8947 C C . ASP A 1 1168 ? -6.996 12.836 74.001 1.00 69.00 1168 ASP A C 1
ATOM 8949 O O . ASP A 1 1168 ? -6.478 11.772 73.645 1.00 69.00 1168 ASP A O 1
ATOM 8953 N N . GLU A 1 1169 ? -6.835 13.329 75.227 1.00 58.28 1169 GLU A N 1
ATOM 8954 C CA . GLU A 1 1169 ? -6.040 12.665 76.259 1.00 58.28 1169 GLU A CA 1
ATOM 8955 C C . GLU A 1 1169 ? -6.823 11.463 76.812 1.00 58.28 1169 GLU A C 1
ATOM 8957 O O . GLU A 1 1169 ? -7.773 11.615 77.576 1.00 58.28 1169 GLU A O 1
ATOM 8962 N N . GLY A 1 1170 ? -6.437 10.248 76.405 1.00 65.06 1170 GLY A N 1
ATOM 8963 C CA . GLY A 1 1170 ? -7.051 8.997 76.879 1.00 65.06 1170 GLY A CA 1
ATOM 8964 C C . GLY A 1 1170 ? -7.261 7.912 75.819 1.00 65.06 1170 GLY A C 1
ATOM 8965 O O . GLY A 1 1170 ? -7.681 6.813 76.169 1.00 65.06 1170 GLY A O 1
ATOM 8966 N N . ARG A 1 1171 ? -6.964 8.190 74.542 1.00 81.19 1171 ARG A N 1
ATOM 8967 C CA . ARG A 1 1171 ? -7.071 7.224 73.433 1.00 81.19 1171 ARG A CA 1
ATOM 8968 C C . ARG A 1 1171 ? -5.805 6.373 73.303 1.00 81.19 1171 ARG A C 1
ATOM 8970 O O . ARG A 1 1171 ? -4.694 6.887 73.403 1.00 81.19 1171 ARG A O 1
ATOM 8977 N N . SER A 1 1172 ? -5.975 5.078 73.063 1.00 85.75 1172 SER A N 1
ATOM 8978 C CA . SER A 1 1172 ? -4.903 4.104 72.842 1.00 85.75 1172 SER A CA 1
ATOM 8979 C C . SER A 1 1172 ? -4.625 3.870 71.351 1.00 85.75 1172 SER A C 1
ATOM 8981 O O . SER A 1 1172 ? -5.452 4.172 70.490 1.00 85.75 1172 SER A O 1
ATOM 8983 N N . ASP A 1 1173 ? -3.482 3.255 71.032 1.00 84.44 1173 ASP A N 1
ATOM 8984 C CA . ASP A 1 1173 ? -3.160 2.827 69.660 1.00 84.44 1173 ASP A CA 1
ATOM 8985 C C . ASP A 1 1173 ? -4.206 1.855 69.084 1.00 84.44 1173 ASP A C 1
ATOM 8987 O O . ASP A 1 1173 ? -4.452 1.851 67.876 1.00 84.44 1173 ASP A O 1
ATOM 8991 N N . ALA A 1 1174 ? -4.855 1.056 69.940 1.00 86.12 1174 ALA A N 1
ATOM 8992 C CA . ALA A 1 1174 ? -5.942 0.170 69.533 1.00 86.12 1174 ALA A CA 1
ATOM 8993 C C . ALA A 1 1174 ? -7.183 0.966 69.093 1.00 86.12 1174 ALA A C 1
ATOM 8995 O O . ALA A 1 1174 ? -7.768 0.652 68.056 1.00 86.12 1174 ALA A O 1
ATOM 8996 N N . ASP A 1 1175 ? -7.523 2.040 69.815 1.00 86.94 1175 ASP A N 1
ATOM 8997 C CA . ASP A 1 1175 ? -8.627 2.937 69.450 1.00 86.94 1175 ASP A CA 1
ATOM 8998 C C . ASP A 1 1175 ? -8.344 3.654 68.121 1.00 86.94 1175 ASP A C 1
ATOM 9000 O O . ASP A 1 1175 ? -9.250 3.859 67.313 1.00 86.94 1175 ASP A O 1
ATOM 9004 N N . ALA A 1 1176 ? -7.077 4.006 67.863 1.00 86.50 1176 ALA A N 1
ATOM 9005 C CA . ALA A 1 1176 ? -6.660 4.633 66.609 1.00 86.50 1176 ALA A CA 1
ATOM 9006 C C . ALA A 1 1176 ? -6.748 3.673 65.414 1.00 86.50 1176 ALA A C 1
ATOM 9008 O O . ALA A 1 1176 ? -7.115 4.092 64.314 1.00 86.50 1176 ALA A O 1
ATOM 9009 N N . GLU A 1 1177 ? -6.436 2.390 65.612 1.00 88.44 1177 GLU A N 1
ATOM 9010 C CA . GLU A 1 1177 ? -6.604 1.375 64.573 1.00 88.44 1177 GLU A CA 1
ATOM 9011 C C . GLU A 1 1177 ? -8.092 1.116 64.297 1.00 88.44 1177 GLU A C 1
ATOM 9013 O O . GLU A 1 1177 ? -8.499 1.132 63.137 1.00 88.44 1177 GLU A O 1
ATOM 9018 N N . GLU A 1 1178 ? -8.929 0.983 65.332 1.00 88.56 1178 GLU A N 1
ATOM 9019 C CA . GLU A 1 1178 ? -10.383 0.837 65.164 1.00 88.56 1178 GLU A CA 1
ATOM 9020 C C . GLU A 1 1178 ? -11.004 2.063 64.473 1.00 88.56 1178 GLU A C 1
ATOM 9022 O O . GLU A 1 1178 ? -11.834 1.931 63.569 1.00 88.56 1178 GLU A O 1
ATOM 9027 N N . TRP A 1 1179 ? -10.578 3.271 64.851 1.00 89.50 1179 TRP A N 1
ATOM 9028 C CA . TRP A 1 1179 ? -10.976 4.504 64.178 1.00 89.50 1179 TRP A CA 1
ATOM 9029 C C . TRP A 1 1179 ? -10.595 4.481 62.697 1.00 89.50 1179 TRP A C 1
ATOM 9031 O O . TRP A 1 1179 ? -11.449 4.737 61.849 1.00 89.50 1179 TRP A O 1
ATOM 9041 N N . LEU A 1 1180 ? -9.349 4.133 62.367 1.00 89.19 1180 LEU A N 1
ATOM 9042 C CA . LEU A 1 1180 ? -8.894 4.094 60.981 1.00 89.19 1180 LEU A CA 1
ATOM 9043 C C . LEU A 1 1180 ? -9.666 3.054 60.156 1.00 89.19 1180 LEU A C 1
ATOM 9045 O O . LEU A 1 1180 ? -9.985 3.328 59.001 1.00 89.19 1180 LEU A O 1
ATOM 9049 N N . GLN A 1 1181 ? -9.981 1.884 60.724 1.00 88.25 1181 GLN A N 1
ATOM 9050 C CA . GLN A 1 1181 ? -10.800 0.875 60.042 1.00 88.25 1181 GLN A CA 1
ATOM 9051 C C . GLN A 1 1181 ? -12.202 1.406 59.736 1.00 88.25 1181 GLN A C 1
ATOM 9053 O O . GLN A 1 1181 ? -12.649 1.288 58.602 1.00 88.25 1181 GLN A O 1
ATOM 9058 N N . ARG A 1 1182 ? -12.841 2.093 60.690 1.00 87.06 1182 ARG A N 1
ATOM 9059 C CA . ARG A 1 1182 ? -14.148 2.739 60.484 1.00 87.06 1182 ARG A CA 1
ATOM 9060 C C . ARG A 1 1182 ? -14.099 3.807 59.391 1.00 87.06 1182 ARG A C 1
ATOM 9062 O O . ARG A 1 1182 ? -14.962 3.857 58.530 1.00 87.06 1182 ARG A O 1
ATOM 9069 N N . VAL A 1 1183 ? -13.062 4.644 59.391 1.00 88.25 1183 VAL A N 1
ATOM 9070 C CA . VAL A 1 1183 ? -12.893 5.725 58.403 1.00 88.25 1183 VAL A CA 1
ATOM 9071 C C . VAL A 1 1183 ? -12.576 5.181 57.004 1.00 88.25 1183 VAL A C 1
ATOM 9073 O O . VAL A 1 1183 ? -12.915 5.815 56.007 1.00 88.25 1183 VAL A O 1
ATOM 9076 N N . LYS A 1 1184 ? -11.942 4.008 56.892 1.00 86.81 1184 LYS A N 1
ATOM 9077 C CA . LYS A 1 1184 ? -11.712 3.329 55.602 1.00 86.81 1184 LYS A CA 1
ATOM 9078 C C . LYS A 1 1184 ? -13.004 2.870 54.924 1.00 86.81 1184 LYS A C 1
ATOM 9080 O O . LYS A 1 1184 ? -12.990 2.651 53.715 1.00 86.81 1184 LYS A O 1
ATOM 9085 N N . GLU A 1 1185 ? -14.099 2.728 55.669 1.00 81.38 1185 GLU A N 1
ATOM 9086 C CA . GLU A 1 1185 ? -15.393 2.331 55.108 1.00 81.38 1185 GLU A CA 1
ATOM 9087 C C . GLU A 1 1185 ? -16.024 3.457 54.268 1.00 81.38 1185 GLU A C 1
ATOM 9089 O O . GLU A 1 1185 ? -16.724 3.167 53.296 1.00 81.38 1185 GLU A O 1
ATOM 9094 N N . ASP A 1 1186 ? -15.752 4.733 54.581 1.00 79.94 1186 ASP A N 1
ATOM 9095 C CA . ASP A 1 1186 ? -16.476 5.867 53.985 1.00 79.94 1186 ASP A CA 1
ATOM 9096 C C . ASP A 1 1186 ? -15.620 7.074 53.541 1.00 79.94 1186 ASP A C 1
ATOM 9098 O O . ASP A 1 1186 ? -15.936 7.724 52.536 1.00 79.94 1186 ASP A O 1
ATOM 9102 N N . ARG A 1 1187 ? -14.542 7.404 54.260 1.00 87.75 1187 ARG A N 1
ATOM 9103 C CA . ARG A 1 1187 ? -13.856 8.703 54.161 1.00 87.75 1187 ARG A CA 1
ATOM 9104 C C . ARG A 1 1187 ? -12.369 8.632 53.847 1.00 87.75 1187 ARG A C 1
ATOM 9106 O O . ARG A 1 1187 ? -11.847 9.630 53.361 1.00 87.75 1187 ARG A O 1
ATOM 9113 N N . TYR A 1 1188 ? -11.688 7.515 54.091 1.00 90.56 1188 TYR A N 1
ATOM 9114 C CA . TYR A 1 1188 ? -10.301 7.291 53.672 1.00 90.56 1188 TYR A CA 1
ATOM 9115 C C . TYR A 1 1188 ? -10.261 6.286 52.527 1.00 90.56 1188 TYR A C 1
ATOM 9117 O O . TYR A 1 1188 ? -10.390 5.081 52.734 1.00 90.56 1188 TYR A O 1
ATOM 9125 N N . VAL A 1 1189 ? -10.078 6.797 51.312 1.00 90.88 1189 VAL A N 1
ATOM 9126 C CA . VAL A 1 1189 ? -10.230 6.024 50.084 1.00 90.88 1189 VAL A CA 1
ATOM 9127 C C . VAL A 1 1189 ? -8.913 5.977 49.326 1.00 90.88 1189 VAL A C 1
ATOM 9129 O O . VAL A 1 1189 ? -8.306 7.009 49.036 1.00 90.88 1189 VAL A O 1
ATOM 9132 N N . THR A 1 1190 ? -8.464 4.769 49.001 1.00 89.12 1190 THR A N 1
ATOM 9133 C CA . THR A 1 1190 ? -7.153 4.528 48.391 1.00 89.12 1190 THR A CA 1
ATOM 9134 C C . THR A 1 1190 ? -7.281 3.881 47.018 1.00 89.12 1190 THR A C 1
ATOM 9136 O O . THR A 1 1190 ? -7.975 2.875 46.883 1.00 89.12 1190 THR A O 1
ATOM 9139 N N . ASP A 1 1191 ? -6.526 4.396 46.054 1.00 85.62 1191 ASP A N 1
ATOM 9140 C CA . ASP A 1 1191 ? -6.266 3.809 44.741 1.00 85.62 1191 ASP A CA 1
ATOM 9141 C C . ASP A 1 1191 ? -4.759 3.549 44.609 1.00 85.62 1191 ASP A C 1
ATOM 9143 O O . ASP A 1 1191 ? -3.985 4.425 44.232 1.00 85.62 1191 ASP A O 1
ATOM 9147 N N . VAL A 1 1192 ? -4.301 2.380 45.054 1.00 80.50 1192 VAL A N 1
ATOM 9148 C CA . VAL A 1 1192 ? -2.866 2.097 45.197 1.00 80.50 1192 VAL A CA 1
ATOM 9149 C C . VAL A 1 1192 ? -2.411 0.948 44.308 1.00 80.50 1192 VAL A C 1
ATOM 9151 O O . VAL A 1 1192 ? -3.109 -0.056 44.164 1.00 80.50 1192 VAL A O 1
ATOM 9154 N N . PHE A 1 1193 ? -1.212 1.100 43.746 1.00 72.31 1193 PHE A N 1
ATOM 9155 C CA . PHE A 1 1193 ? -0.574 0.154 42.828 1.00 72.31 1193 PHE A CA 1
ATOM 9156 C C . PHE A 1 1193 ? 0.865 -0.108 43.283 1.00 72.31 1193 PHE A C 1
ATOM 9158 O O . PHE A 1 1193 ? 1.493 0.789 43.849 1.00 72.31 1193 PHE A O 1
ATOM 9165 N N . ASP A 1 1194 ? 1.382 -1.313 43.039 1.00 58.69 1194 ASP A N 1
ATOM 9166 C CA . ASP A 1 1194 ? 2.765 -1.706 43.355 1.00 58.69 1194 ASP A CA 1
ATOM 9167 C C . ASP A 1 1194 ? 3.556 -2.087 42.099 1.00 58.69 1194 ASP A C 1
ATOM 9169 O O . ASP A 1 1194 ? 2.961 -2.704 41.181 1.00 58.69 1194 ASP A O 1
#

Radius of gyration: 42.03 Å; Cα contacts (8 Å, |Δi|>4): 2082; chains: 1; bounding box: 106×71×134 Å

Mean predicted aligned error: 21.71 Å

pLDDT: mean 83.67, std 14.38, range [20.97, 98.19]

InterPro domains:
  IPR001128 Cytochrome P450 [PF00067] (269-569)
  IPR001128 Cytochrome P450 [PR00385] (387-404)
  IPR001128 Cytochrome P450 [PR00385] (439-450)
  IPR001128 Cytochrome P450 [PR00385] (514-523)
  IPR001128 Cytochrome P450 [PR00385] (523-534)
  IPR001433 Oxidoreductase FAD/NAD(P)-binding [PF00175] (1036-1149)
  IPR002401 Cytochrome P450, E-class, group I [PR00463] (376-393)
  IPR002401 Cytochrome P450, E-class, group I [PR00463] (396-422)
  IPR002401 Cytochrome P450, E-class, group I [PR00463] (438-456)
  IPR002401 Cytochrome P450, E-class, group I [PR00463] (513-523)
  IPR002401 Cytochrome P450, E-class, group I [PR00463] (523-546)
  IPR003097 Sulfite reductase [NADPH] flavoprotein alpha-component-like, FAD-binding [PF00667] (818-964)
  IPR008254 Flavodoxin/nitric oxide synthase [PF00258] (617-739)
  IPR008254 Flavodoxin/nitric oxide synthase [PS50902] (615-753)
  IPR017853 Glycoside hydrolase superfamily [SSF51445] (14-290)
  IPR017927 FAD-binding domain, ferredoxin reductase-type [PS51384] (786-1027)
  IPR017938 Riboflavin synthase-like beta-barrel [SSF63380] (782-1020)
  IPR017972 Cytochrome P450, conserved site [PS00086] (516-525)
  IPR018087 Glycoside hydrolase, family 5, conserved site [PS00659] (131-140)
  IPR023173 NADPH-cytochrome p450 reductase, FAD-binding, alpha-helical domain superfamily [G3DSA:1.20.990.10] (836-950)

Solvent-accessible surface area (backbone atoms only — not comparable to full-atom values): 64884 Å² total; per-residue (Å²): 121,31,52,24,80,44,44,42,83,51,15,37,64,49,74,89,76,53,37,52,40,32,53,96,71,76,26,54,56,44,52,60,50,52,49,46,36,33,74,79,67,68,50,41,74,45,79,51,49,28,20,64,49,53,32,22,66,71,44,87,78,56,76,60,32,66,70,47,43,52,57,52,46,54,52,53,50,45,44,60,68,37,88,88,27,31,36,29,47,25,32,30,31,28,50,28,59,67,64,28,36,56,66,68,42,87,67,80,30,36,51,66,40,58,26,50,55,40,38,54,52,32,57,73,44,36,84,42,71,48,37,29,42,32,71,37,39,48,19,45,96,62,64,49,63,63,43,31,53,45,50,38,51,36,51,50,36,28,42,72,67,60,26,73,74,41,39,36,32,47,50,37,40,64,49,13,30,29,54,50,29,56,82,72,22,44,70,48,52,62,73,47,51,46,97,86,68,46,49,90,48,52,28,32,36,28,26,46,33,25,11,82,85,46,75,54,77,41,58,54,27,79,47,47,44,43,87,74,13,50,47,60,29,52,53,49,27,62,76,68,77,50,53,71,44,80,80,45,75,47,47,29,100,38,72,50,21,55,53,23,56,52,61,57,56,47,85,84,33,67,66,61,32,51,51,28,38,62,37,60,71,34,77,62,45,24,56,83,36,94,53,73,42,66,58,61,55,32,46,53,54,39,37,45,50,53,40,59,51,73,79,49,54,74,65,61,60,63,70,40,53,66,64,50,46,54,41,48,54,30,49,49,53,45,48,48,54,43,49,50,54,52,51,50,44,66,76,54,67,52,79,48,42,92,31,54,51,51,46,52,73,70,51,51,41,91,86,80,64,50,59,64,51,72,70,56,49,38,53,50,54,53,47,51,60,53,53,55,37,59,42,46,54,19,38,55,52,41,29,54,51,51,30,67,75,32,58,70,59,38,49,54,35,36,50,49,35,42,72,72,41,56,88,57,81,90,50,79,83,48,59,78,70,43,58,62,51,51,15,39,50,53,38,30,37,40,78,53,34,21,61,45,59,51,77,49,64,43,95,49,70,44,57,56,92,84,72,44,79,41,48,40,87,45,75,46,75,44,59,46,42,59,57,40,44,32,46,93,73,60,34,96,63,30,88,58,95,53,33,70,52,61,78,50,54,85,81,41,66,58,78,53,73,56,75,53,54,64,72,102,70,33,52,86,59,48,71,58,50,54,50,54,50,52,52,53,52,44,56,46,48,60,43,31,46,77,44,57,64,55,84,81,71,71,95,38,78,40,76,57,78,43,39,29,65,49,93,75,55,70,41,75,43,77,39,87,94,59,76,81,88,82,84,82,79,73,92,78,85,81,58,50,62,78,80,86,78,84,88,80,83,86,86,85,78,90,84,87,82,80,91,58,44,68,33,38,34,30,23,12,44,80,86,48,63,32,46,50,53,47,52,51,52,40,68,48,25,59,56,36,34,30,44,52,47,78,45,44,27,34,69,39,48,100,54,71,56,54,89,38,49,35,38,39,26,25,30,26,58,88,38,36,54,19,77,48,16,41,62,27,49,52,49,58,72,76,44,86,63,76,28,68,63,22,36,33,36,41,43,19,41,17,40,65,79,38,53,85,28,50,32,39,30,31,52,49,53,50,54,43,40,47,74,21,48,22,44,73,76,44,86,68,45,80,30,33,69,80,53,66,33,65,59,49,47,52,58,51,49,54,55,45,50,56,54,49,32,76,77,74,24,61,59,77,80,73,82,86,71,85,78,79,77,76,80,70,75,56,55,53,46,78,52,56,36,87,72,48,38,71,28,36,32,66,41,60,47,79,58,32,56,60,87,86,46,68,29,30,36,39,39,31,35,35,38,44,72,90,53,72,72,55,41,38,20,28,41,34,35,51,52,38,47,51,68,70,61,39,50,52,53,31,60,76,70,74,50,56,58,76,42,68,47,65,39,76,98,64,92,51,72,79,64,51,39,100,56,71,38,32,40,46,56,43,50,26,57,40,37,36,71,66,50,52,64,53,74,70,53,48,54,51,49,44,73,35,32,70,44,71,68,54,35,52,55,52,53,58,43,68,39,74,69,40,28,47,60,53,30,62,72,40,51,30,16,54,60,58,52,40,68,75,32,74,55,35,66,69,55,68,72,61,53,58,68,72,46,47,68,36,66,54,44,81,40,47,23,30,34,24,67,67,26,72,89,25,44,40,83,92,76,55,26,40,45,46,31,39,43,42,60,39,48,66,43,64,20,78,78,42,71,94,42,74,38,65,37,43,52,36,48,38,62,68,69,52,50,65,74,41,75,44,45,29,33,69,41,75,49,93,49,83,64,49,44,82,69,90,54,66,69,47,23,37,42,37,40,23,37,61,58,26,38,15,32,55,44,2,49,50,44,33,45,49,33,51,22,71,70,36,96,70,59,41,80,74,62,32,60,30,40,36,26,34,21,32,45,26,64,89,52,48,45,61,65,48,68,63,53,51,52,38,32,77,66,68,59,34,48,78,40,76,18,31,62,71,40,60,61,92,90,62,62,96,82,60,98,67,46,40,40,34,47,50,40,48,57,77,45,32,70,59,53,54,47,42,50,72,64,60,26,37,35,44,36,25,25,39,42,90,52,54,51,48,50,38,52,55,43,51,37,53,59,59,49,76,73,48,98,85,68,49,74,66,55,38,50,55,49,50,56,60,36,49,76,74,35,46,32,78,56,62,53,131

Nearest PDB structures (foldseek):
  8qzf-assembly1_B  TM=9.172E-01  e=2.397E-25  Priestia megaterium
  7yd9-assembly1_A  TM=9.221E-01  e=4.620E-25  Priestia megaterium NBRC 15308 = ATCC 14581
  7wg0-assembly2_B  TM=9.109E-01  e=4.176E-25  Priestia megaterium
  5e9z-assembly2_B  TM=8.978E-01  e=5.376E-25  Priestia megaterium
  5e9z-assembly4_D  TM=8.886E-01  e=4.957E-24  Priestia megaterium